Protein 7NZZ (pdb70)

Nearest PDB structures (foldseek):
  7nzz-assembly1_A  TM=1.002E+00  e=1.395E-60  Candida albicans SC5314
  7nzz-assembly2_B  TM=9.778E-01  e=9.713E-56  Candida albicans SC5314
  8t5m-assembly1_A  TM=8.097E-01  e=1.606E-18  Homo sapiens
  6axg-assembly6_K  TM=8.588E-01  e=1.349E-10  Homo sapiens
  3qxl-assembly1_A  TM=8.633E-01  e=5.439E-10  Homo sapiens

GO terms:
  GO:0005085 guanyl-nucleotide exchange factor activity (F, IDA)
  GO:0005085 guanyl-nucleotide exchange factor activity (F, IGI)
  GO:0007265 Ras protein signal transduction (P, IGI)
  GO:0036170 filamentous growth of a population of unicellular organisms in response to starvation (P, IMP)
  GO:0036180 filamentous growth of a population of unicellular organisms in response to biotic stimulus (P, IMP)
  GO:0030447 filamentous growth (P, IMP)
  GO:0071333 cellular response to glucose stimulus (P, IMP)
  GO:0007189 adenylate cyclase-activating G protein-coupled receptor signaling pathway (P, IMP)
  GO:0007265 Ras protein signal transduction (P, IMP)
  GO:0009267 cellular response to starvation (P, IMP)

Structure (mmCIF, N/CA/C/O backbone):
data_7NZZ
#
_entry.id   7NZZ
#
_cell.length_a   48.647
_cell.length_b   107.214
_cell.length_c   196.896
_cell.angle_alpha   90.000
_cell.angle_beta   90.000
_cell.angle_gamma   90.000
#
_symmetry.space_group_name_H-M   'P 21 21 21'
#
loop_
_entity.id
_entity.type
_entity.pdbx_description
1 polymer 'Cell division control protein 25'
2 water water
#
loop_
_atom_site.group_PDB
_atom_site.id
_atom_site.type_symbol
_atom_site.label_atom_id
_atom_site.label_alt_id
_atom_site.label_comp_id
_atom_site.label_asym_id
_atom_site.label_entity_id
_atom_site.label_seq_id
_atom_site.pdbx_PDB_ins_code
_atom_site.Cartn_x
_atom_site.Cartn_y
_atom_site.Cartn_z
_atom_site.occupancy
_atom_site.B_iso_or_equiv
_atom_site.auth_seq_id
_atom_site.auth_comp_id
_atom_site.auth_asym_id
_atom_site.auth_atom_id
_atom_site.pdbx_PDB_model_num
ATOM 1 N N . ASP A 1 26 ? -12.65158 46.31267 0.87185 1.000 101.08748 883 ASP A N 1
ATOM 2 C CA . ASP A 1 26 ? -13.23156 46.48562 -0.45469 1.000 98.70087 883 ASP A CA 1
ATOM 3 C C . ASP A 1 26 ? -12.16320 46.93576 -1.45160 1.000 88.54182 883 ASP A C 1
ATOM 4 O O . ASP A 1 26 ? -11.01019 47.15603 -1.08307 1.000 92.17801 883 ASP A O 1
ATOM 9 N N . VAL A 1 27 ? -12.55531 47.07579 -2.70849 1.000 74.14341 884 VAL A N 1
ATOM 10 C CA . VAL A 1 27 ? -11.63461 47.36221 -3.80588 1.000 61.62562 884 VAL A CA 1
ATOM 11 C C . VAL A 1 27 ? -11.74635 48.84018 -4.16587 1.000 64.25282 884 VAL A C 1
ATOM 12 O O . VAL A 1 27 ? -12.86948 49.34372 -4.30791 1.000 53.82254 884 VAL A O 1
ATOM 16 N N . PRO A 1 28 ? -10.63113 49.56101 -4.31302 1.000 64.92745 885 PRO A N 1
ATOM 17 C CA . PRO A 1 28 ? -10.70911 50.96080 -4.75020 1.000 58.05827 885 PRO A CA 1
ATOM 18 C C . PRO A 1 28 ? -11.34694 51.07433 -6.12740 1.000 56.32945 885 PRO A C 1
ATOM 19 O O . PRO A 1 28 ? -11.29730 50.14614 -6.93830 1.000 53.58064 885 PRO A O 1
ATOM 23 N N . TRP A 1 29 ? -11.94077 52.24319 -6.38826 1.000 47.95234 886 TRP A N 1
ATOM 24 C CA . TRP A 1 29 ? -12.81018 52.39461 -7.55288 1.000 43.50478 886 TRP A CA 1
ATOM 25 C C . TRP A 1 29 ? -12.07038 52.11419 -8.85618 1.000 47.70885 886 TRP A C 1
ATOM 26 O O . TRP A 1 29 ? -12.63462 51.51488 -9.77892 1.000 45.76496 886 TRP A O 1
ATOM 37 N N . TYR A 1 30 ? -10.80854 52.52930 -8.95287 1.000 47.21549 887 TYR A N 1
ATOM 38 C CA . TYR A 1 30 ? -10.05210 52.34642 -10.18681 1.000 45.71005 887 TYR A CA 1
ATOM 39 C C . TYR A 1 30 ? -9.51691 50.92916 -10.36312 1.000 41.56616 887 TYR A C 1
ATOM 40 O O . TYR A 1 30 ? -8.87886 50.65217 -11.38418 1.000 42.64975 887 TYR A O 1
ATOM 49 N N . LEU A 1 31 ? -9.75398 50.02890 -9.40927 1.000 49.07614 888 LEU A N 1
ATOM 50 C CA . LEU A 1 31 ? -9.34357 48.63638 -9.53933 1.000 41.15974 888 LEU A CA 1
ATOM 51 C C . LEU A 1 31 ? -10.51662 47.70703 -9.82497 1.000 39.56136 888 LEU A C 1
ATOM 52 O O . LEU A 1 31 ? -10.37711 46.48748 -9.68649 1.000 53.36393 888 LEU A O 1
ATOM 57 N N . GLU A 1 32 ? -11.66485 48.24762 -10.22293 1.000 53.60622 889 GLU A N 1
ATOM 58 C CA . GLU A 1 32 ? -12.83071 47.42606 -10.50818 1.000 49.90051 889 GLU A CA 1
ATOM 59 C C . GLU A 1 32 ? -12.77713 46.90731 -11.94490 1.000 49.57241 889 GLU A C 1
ATOM 60 O O . GLU A 1 32 ? -11.86958 47.22452 -12.71966 1.000 46.15416 889 GLU A O 1
ATOM 66 N N . GLY A 1 33 ? -13.76623 46.09529 -12.30456 1.000 51.21172 890 GLY A N 1
ATOM 67 C CA . GLY A 1 33 ? -13.84109 45.52923 -13.63388 1.000 52.24566 890 GLY A CA 1
ATOM 68 C C . GLY A 1 33 ? -14.14424 46.57481 -14.69440 1.000 45.78221 890 GLY A C 1
ATOM 69 O O . GLY A 1 33 ? -14.35544 47.75767 -14.42374 1.000 47.56424 890 GLY A O 1
ATOM 70 N N . ASP A 1 34 ? -14.17578 46.10957 -15.94049 1.000 52.11810 891 ASP A N 1
ATOM 71 C CA . ASP A 1 34 ? -14.32896 46.97536 -17.10071 1.000 44.78514 891 ASP A CA 1
ATOM 72 C C . ASP A 1 34 ? -15.51740 46.53031 -17.94081 1.000 47.10465 891 ASP A C 1
ATOM 73 O O . ASP A 1 34 ? -15.73049 45.33066 -18.14462 1.000 47.64211 891 ASP A O 1
ATOM 78 N N . ASP A 1 35 ? -16.29428 47.50702 -18.41519 1.000 50.65106 892 ASP A N 1
ATOM 79 C CA . ASP A 1 35 ? -17.42089 47.28650 -19.32247 1.000 48.54660 892 ASP A CA 1
ATOM 80 C C . ASP A 1 35 ? -18.49358 46.38131 -18.72381 1.000 53.01214 892 ASP A C 1
ATOM 81 O O . ASP A 1 35 ? -19.30092 45.80267 -19.45879 1.000 56.50717 892 ASP A O 1
ATOM 86 N N . GLU A 1 36 ? -18.52238 46.24753 -17.39647 1.000 68.71347 893 GLU A N 1
ATOM 87 C CA . GLU A 1 36 ? -19.48282 45.36058 -16.75026 1.000 60.13234 893 GLU A CA 1
ATOM 88 C C . GLU A 1 36 ? -20.91421 45.85976 -16.87755 1.000 54.10908 893 GLU A C 1
ATOM 89 O O . GLU A 1 36 ? -21.84650 45.05186 -16.82194 1.000 53.93034 893 GLU A O 1
ATOM 95 N N . TYR A 1 37 ? -21.10588 47.16464 -17.06919 1.000 48.19659 894 TYR A N 1
ATOM 96 C CA . TYR A 1 37 ? -22.43401 47.71139 -17.31294 1.000 44.81233 894 TYR A CA 1
ATOM 97 C C . TYR A 1 37 ? -23.03339 47.22735 -18.62767 1.000 56.18837 894 TYR A C 1
ATOM 98 O O . TYR A 1 37 ? -24.23949 47.39679 -18.83721 1.000 52.15930 894 TYR A O 1
ATOM 107 N N . GLU A 1 38 ? -22.23027 46.64201 -19.51580 1.000 49.22352 895 GLU A N 1
ATOM 108 C CA . GLU A 1 38 ? -22.72338 46.07802 -20.76381 1.000 45.96875 895 GLU A CA 1
ATOM 109 C C . GLU A 1 38 ? -22.88185 44.56515 -20.70058 1.000 43.18939 895 GLU A C 1
ATOM 110 O O . GLU A 1 38 ? -23.17621 43.94008 -21.72351 1.000 51.21886 895 GLU A O 1
ATOM 116 N N . LEU A 1 39 ? -22.68942 43.96510 -19.53107 1.000 53.27002 896 LEU A N 1
ATOM 117 C CA . LEU A 1 39 ? -23.00768 42.56150 -19.32330 1.000 47.03148 896 LEU A CA 1
ATOM 118 C C . LEU A 1 39 ? -24.47247 42.41151 -18.93320 1.000 56.12617 896 LEU A C 1
ATOM 119 O O . LEU A 1 39 ? -25.06204 43.29572 -18.30595 1.000 61.01029 896 LEU A O 1
ATOM 124 N N . LEU A 1 40 ? -25.05850 41.28082 -19.31951 1.000 61.16749 897 LEU A N 1
ATOM 125 C CA . LEU A 1 40 ? -26.42168 40.92494 -18.94769 1.000 56.07097 897 LEU A CA 1
ATOM 126 C C . LEU A 1 40 ? -26.39905 39.58880 -18.22115 1.000 51.20325 897 LEU A C 1
ATOM 127 O O . LEU A 1 40 ? -25.83035 38.61373 -18.72356 1.000 58.90967 897 LEU A O 1
ATOM 132 N N . LEU A 1 41 ? -27.01663 39.54627 -17.04623 1.000 67.25656 898 LEU A N 1
ATOM 133 C CA . LEU A 1 41 ? -26.97497 38.38043 -16.17966 1.000 61.36275 898 LEU A CA 1
ATOM 134 C C . LEU A 1 41 ? -28.35187 37.73716 -16.08770 1.000 60.41849 898 LEU A C 1
ATOM 135 O O . LEU A 1 41 ? -29.37606 38.36578 -16.36609 1.000 71.86334 898 LEU A O 1
ATOM 140 N N . ASP A 1 42 ? -28.36244 36.46568 -15.69559 1.000 68.93281 899 ASP A N 1
ATOM 141 C CA . ASP A 1 42 ? -29.59181 35.71916 -15.49246 1.000 65.44508 899 ASP A CA 1
ATOM 142 C C . ASP A 1 42 ? -29.92336 35.65837 -14.00155 1.000 87.07290 899 ASP A C 1
ATOM 143 O O . ASP A 1 42 ? -29.33351 36.36663 -13.17811 1.000 59.76211 899 ASP A O 1
ATOM 148 N N . VAL A 1 43 ? -30.87772 34.79342 -13.64739 1.000 93.22136 900 VAL A N 1
ATOM 149 C CA . VAL A 1 43 ? -31.32568 34.69622 -12.26042 1.000 97.49188 900 VAL A CA 1
ATOM 150 C C . VAL A 1 43 ? -30.19471 34.21071 -11.36263 1.000 96.17453 900 VAL A C 1
ATOM 151 O O . VAL A 1 43 ? -29.98365 34.73903 -10.26392 1.000 92.88536 900 VAL A O 1
ATOM 153 N N . LYS A 1 44 ? -29.44547 33.20378 -11.81506 1.000 98.81120 901 LYS A N 1
ATOM 154 C CA . LYS A 1 44 ? -28.34560 32.66914 -11.02175 1.000 97.42188 901 LYS A CA 1
ATOM 155 C C . LYS A 1 44 ? -27.14857 33.60716 -10.95875 1.000 95.72911 901 LYS A C 1
ATOM 156 O O . LYS A 1 44 ? -26.21489 33.33788 -10.19557 1.000 106.31774 901 LYS A O 1
ATOM 158 N N . GLY A 1 45 ? -27.15167 34.69299 -11.72786 1.000 81.11485 902 GLY A N 1
ATOM 159 C CA . GLY A 1 45 ? -26.01436 35.58244 -11.79613 1.000 70.63484 902 GLY A CA 1
ATOM 160 C C . GLY A 1 45 ? -25.02710 35.26581 -12.89644 1.000 67.03858 902 GLY A C 1
ATOM 161 O O . GLY A 1 45 ? -24.05849 36.01626 -13.07249 1.000 61.80430 902 GLY A O 1
ATOM 162 N N . ASN A 1 46 ? -25.23576 34.18255 -13.63863 1.000 71.08508 903 ASN A N 1
ATOM 163 C CA . ASN A 1 46 ? -24.35319 33.85074 -14.74581 1.000 71.50377 903 ASN A CA 1
ATOM 164 C C . ASN A 1 46 ? -24.58879 34.79104 -15.92332 1.000 62.65503 903 ASN A C 1
ATOM 165 O O . ASN A 1 46 ? -25.67512 35.34926 -16.09855 1.000 63.01270 903 ASN A O 1
ATOM 170 N N . ILE A 1 47 ? -23.54863 34.96358 -16.73523 1.000 50.48867 904 ILE A N 1
ATOM 171 C CA . ILE A 1 47 ? -23.62106 35.86440 -17.87994 1.000 59.04749 904 ILE A CA 1
ATOM 172 C C . ILE A 1 47 ? -24.49840 35.23962 -18.95709 1.000 53.81328 904 ILE A C 1
ATOM 173 O O . ILE A 1 47 ? -24.17717 34.17743 -19.50304 1.000 53.61647 904 ILE A O 1
ATOM 178 N N . LYS A 1 48 ? -25.61796 35.89554 -19.26591 1.000 48.04683 905 LYS A N 1
ATOM 179 C CA . LYS A 1 48 ? -26.45184 35.46970 -20.38109 1.000 54.05673 905 LYS A CA 1
ATOM 180 C C . LYS A 1 48 ? -26.18066 36.25062 -21.65778 1.000 58.45216 905 LYS A C 1
ATOM 181 O O . LYS A 1 48 ? -26.52310 35.76769 -22.74293 1.000 58.06318 905 LYS A O 1
ATOM 187 N N . GLY A 1 49 ? -25.56835 37.42598 -21.56021 1.000 51.33951 906 GLY A N 1
ATOM 188 C CA . GLY A 1 49 ? -25.27797 38.20272 -22.75099 1.000 55.02446 906 GLY A CA 1
ATOM 189 C C . GLY A 1 49 ? -24.37848 39.37802 -22.44377 1.000 60.26434 906 GLY A C 1
ATOM 190 O O . GLY A 1 49 ? -24.05681 39.66386 -21.28631 1.000 45.94662 906 GLY A O 1
ATOM 191 N N . GLY A 1 50 ? -23.97762 40.05772 -23.51112 1.000 45.04097 907 GLY A N 1
ATOM 192 C CA . GLY A 1 50 ? -23.13991 41.23246 -23.38660 1.000 39.07646 907 GLY A CA 1
ATOM 193 C C . GLY A 1 50 ? -22.65997 41.69617 -24.74429 1.000 52.05343 907 GLY A C 1
ATOM 194 O O . GLY A 1 50 ? -22.97450 41.10485 -25.78364 1.000 47.41788 907 GLY A O 1
ATOM 195 N N . SER A 1 51 ? -21.89011 42.77852 -24.71375 1.000 42.14755 908 SER A N 1
ATOM 196 C CA . SER A 1 51 ? -21.25832 43.30994 -25.91082 1.000 42.60187 908 SER A CA 1
ATOM 197 C C . SER A 1 51 ? -19.93277 42.60011 -26.17169 1.000 42.23734 908 SER A C 1
ATOM 198 O O . SER A 1 51 ? -19.40877 41.87856 -25.32189 1.000 44.62364 908 SER A O 1
ATOM 201 N N . LYS A 1 52 ? -19.38855 42.81494 -27.37297 1.000 41.28424 909 LYS A N 1
ATOM 202 C CA . LYS A 1 52 ? -18.06704 42.27985 -27.69227 1.000 41.19427 909 LYS A CA 1
ATOM 203 C C . LYS A 1 52 ? -17.02635 42.76758 -26.69244 1.000 35.24791 909 LYS A C 1
ATOM 204 O O . LYS A 1 52 ? -16.20615 41.98521 -26.19899 1.000 45.99648 909 LYS A O 1
ATOM 210 N N . GLU A 1 53 ? -17.05009 44.06543 -26.37864 1.000 37.26488 910 GLU A N 1
ATOM 211 C CA . GLU A 1 53 ? -16.08727 44.61910 -25.43137 1.000 49.03824 910 GLU A CA 1
ATOM 212 C C . GLU A 1 53 ? -16.28374 44.03895 -24.03703 1.000 42.08858 910 GLU A C 1
ATOM 213 O O . GLU A 1 53 ? -15.30928 43.70581 -23.35300 1.000 51.54383 910 GLU A O 1
ATOM 219 N N . ALA A 1 54 ? -17.53653 43.90902 -23.59837 1.000 39.98783 911 ALA A N 1
ATOM 220 C CA . ALA A 1 54 ? -17.80069 43.39601 -22.25784 1.000 39.97645 911 ALA A CA 1
ATOM 221 C C . ALA A 1 54 ? -17.37572 41.93792 -22.13146 1.000 45.12458 911 ALA A C 1
ATOM 222 O O . ALA A 1 54 ? -16.72731 41.55307 -21.15095 1.000 42.94935 911 ALA A O 1
ATOM 224 N N . LEU A 1 55 ? -17.72999 41.11166 -23.11904 1.000 36.95525 912 LEU A N 1
ATOM 225 C CA . LEU A 1 55 ? -17.39614 39.69267 -23.05148 1.000 45.81451 912 LEU A CA 1
ATOM 226 C C . LEU A 1 55 ? -15.88770 39.48000 -23.00442 1.000 45.71275 912 LEU A C 1
ATOM 227 O O . LEU A 1 55 ? -15.39692 38.63276 -22.24838 1.000 40.72244 912 LEU A O 1
ATOM 232 N N . VAL A 1 56 ? -15.13466 40.24604 -23.79791 1.000 39.98738 913 VAL A N 1
ATOM 233 C CA . VAL A 1 56 ? -13.68115 40.10899 -23.79628 1.000 34.82620 913 VAL A CA 1
ATOM 234 C C . VAL A 1 56 ? -13.09718 40.62777 -22.48877 1.000 35.65402 913 VAL A C 1
ATOM 235 O O . VAL A 1 56 ? -12.17035 40.03027 -21.92936 1.000 41.80882 913 VAL A O 1
ATOM 239 N N . SER A 1 57 ? -13.62919 41.74203 -21.97784 1.000 40.67308 914 SER A N 1
ATOM 240 C CA . SER A 1 57 ? -13.20077 42.23076 -20.67042 1.000 35.89914 914 SER A CA 1
ATOM 241 C C . SER A 1 57 ? -13.39898 41.16958 -19.59767 1.000 41.46290 914 SER A C 1
ATOM 242 O O . SER A 1 57 ? -12.53019 40.97241 -18.73998 1.000 47.35308 914 SER A O 1
ATOM 245 N N . HIS A 1 58 ? -14.53260 40.46633 -19.63625 1.000 38.10425 915 HIS A N 1
ATOM 246 C CA . HIS A 1 58 ? -14.75886 39.38757 -18.68198 1.000 40.66549 915 HIS A CA 1
ATOM 247 C C . HIS A 1 58 ? -13.85403 38.19398 -18.96172 1.000 43.60043 915 HIS A C 1
ATOM 248 O O . HIS A 1 58 ? -13.45460 37.48885 -18.02843 1.000 44.55235 915 HIS A O 1
ATOM 255 N N . LEU A 1 59 ? -13.52271 37.95451 -20.23401 1.000 43.20579 916 LEU A N 1
ATOM 256 C CA . LEU A 1 59 ? -12.61777 36.86335 -20.58377 1.000 34.87414 916 LEU A CA 1
ATOM 257 C C . LEU A 1 59 ? -11.21779 37.09438 -20.02673 1.000 42.76535 916 LEU A C 1
ATOM 258 O O . LEU A 1 59 ? -10.47710 36.13454 -19.78188 1.000 37.54883 916 LEU A O 1
ATOM 263 N N . THR A 1 60 ? -10.83753 38.35130 -19.82454 1.000 34.97526 917 THR A N 1
ATOM 264 C CA . THR A 1 60 ? -9.53313 38.71785 -19.29141 1.000 42.45467 917 THR A CA 1
ATOM 265 C C . THR A 1 60 ? -9.68476 39.53448 -18.01397 1.000 49.03943 917 THR A C 1
ATOM 266 O O . THR A 1 60 ? -8.95696 40.50220 -17.77964 1.000 49.48855 917 THR A O 1
ATOM 270 N N . HIS A 1 61 ? -10.64388 39.15119 -17.17493 1.000 36.91084 918 HIS A N 1
ATOM 271 C CA . HIS A 1 61 ? -10.87297 39.85890 -15.92377 1.000 49.25653 918 HIS A CA 1
ATOM 272 C C . HIS A 1 61 ? -9.71069 39.61729 -14.96732 1.000 52.03376 918 HIS A C 1
ATOM 273 O O . HIS A 1 61 ? -9.24881 38.48369 -14.80790 1.000 46.55129 918 HIS A O 1
ATOM 280 N N . HIS A 1 62 ? -9.23339 40.68918 -14.33310 1.000 39.18593 919 HIS A N 1
ATOM 281 C CA . HIS A 1 62 ? -8.07671 40.58495 -13.45420 1.000 44.41415 919 HIS A CA 1
ATOM 282 C C . HIS A 1 62 ? -8.43423 40.09173 -12.05883 1.000 54.13848 919 HIS A C 1
ATOM 283 O O . HIS A 1 62 ? -7.56160 39.55793 -11.36759 1.000 51.86912 919 HIS A O 1
ATOM 290 N N . LEU A 1 63 ? -9.68845 40.24767 -11.63314 1.000 57.60838 920 LEU A N 1
ATOM 291 C CA . LEU A 1 63 ? -10.09567 39.86104 -10.28622 1.000 62.11918 920 LEU A CA 1
ATOM 292 C C . LEU A 1 63 ? -10.53917 38.40310 -10.20793 1.000 57.63816 920 LEU A C 1
ATOM 293 O O . LEU A 1 63 ? -10.13096 37.67817 -9.29558 1.000 71.61931 920 LEU A O 1
ATOM 298 N N . SER A 1 64 ? -11.37187 37.95980 -11.14521 1.000 56.60584 921 SER A N 1
ATOM 299 C CA . SER A 1 64 ? -11.90429 36.60682 -11.13516 1.000 55.79319 921 SER A CA 1
ATOM 300 C C . SER A 1 64 ? -11.58793 35.90698 -12.44956 1.000 45.05220 921 SER A C 1
ATOM 301 O O . SER A 1 64 ? -11.31190 36.54543 -13.46825 1.000 52.55402 921 SER A O 1
ATOM 304 N N . LEU A 1 65 ? -11.62983 34.57619 -12.41142 1.000 49.34784 922 LEU A N 1
ATOM 305 C CA . LEU A 1 65 ? -11.39803 33.74384 -13.58568 1.000 51.86073 922 LEU A CA 1
ATOM 306 C C . LEU A 1 65 ? -12.51781 32.72065 -13.67979 1.000 62.70039 922 LEU A C 1
ATOM 307 O O . LEU A 1 65 ? -12.70221 31.91332 -12.76275 1.000 52.85820 922 LEU A O 1
ATOM 312 N N . ASP A 1 66 ? -13.25301 32.74903 -14.78737 1.000 52.51475 923 ASP A N 1
ATOM 313 C CA . ASP A 1 66 ? -14.34881 31.81857 -15.04226 1.000 41.92338 923 ASP A CA 1
ATOM 314 C C . ASP A 1 66 ? -13.89529 30.86425 -16.14285 1.000 48.36394 923 ASP A C 1
ATOM 315 O O . ASP A 1 66 ? -13.97468 31.19051 -17.33085 1.000 44.80751 923 ASP A O 1
ATOM 320 N N . SER A 1 67 ? -13.41899 29.68353 -15.73996 1.000 46.33060 924 SER A N 1
ATOM 321 C CA . SER A 1 67 ? -12.95135 28.70209 -16.71355 1.000 51.51443 924 SER A CA 1
ATOM 322 C C . SER A 1 67 ? -14.07544 28.26651 -17.64408 1.000 48.22412 924 SER A C 1
ATOM 323 O O . SER A 1 67 ? -13.85557 28.07088 -18.84501 1.000 48.57904 924 SER A O 1
ATOM 326 N N . ASN A 1 68 ? -15.28828 28.11120 -17.10935 1.000 54.30507 925 ASN A N 1
ATOM 327 C CA . ASN A 1 68 ? -16.41510 27.70556 -17.94304 1.000 46.86239 925 ASN A CA 1
ATOM 328 C C . ASN A 1 68 ? -16.72773 28.76910 -18.98859 1.000 51.21988 925 ASN A C 1
ATOM 329 O O . ASN A 1 68 ? -16.92598 28.45693 -20.16855 1.000 53.29194 925 ASN A O 1
ATOM 334 N N . PHE A 1 69 ? -16.76778 30.03797 -18.57396 1.000 50.43011 926 PHE A N 1
ATOM 335 C CA . PHE A 1 69 ? -16.97074 31.11911 -19.53293 1.000 38.18875 926 PHE A CA 1
ATOM 336 C C . PHE A 1 69 ? -15.85468 31.14202 -20.56926 1.000 46.21540 926 PHE A C 1
ATOM 337 O O . PHE A 1 69 ? -16.11250 31.26148 -21.77275 1.000 48.23757 926 PHE A O 1
ATOM 345 N N . ASN A 1 70 ? -14.60154 31.03707 -20.11365 1.000 39.04097 927 ASN A N 1
ATOM 346 C CA . ASN A 1 70 ? -13.46569 31.11208 -21.02729 1.000 34.63430 927 ASN A CA 1
ATOM 347 C C . ASN A 1 70 ? -13.50990 29.99295 -22.05767 1.000 42.08057 927 ASN A C 1
ATOM 348 O O . ASN A 1 70 ? -13.22193 30.21397 -23.23973 1.000 35.22348 927 ASN A O 1
ATOM 353 N N . ALA A 1 71 ? -13.87386 28.78414 -21.62946 1.000 44.34095 928 ALA A N 1
ATOM 354 C CA . ALA A 1 71 ? -13.94050 27.66306 -22.55840 1.000 37.01822 928 ALA A CA 1
ATOM 355 C C . ALA A 1 71 ? -15.03699 27.87608 -23.59536 1.000 49.71650 928 ALA A C 1
ATOM 356 O O . ALA A 1 71 ? -14.82051 27.66617 -24.79423 1.000 46.38783 928 ALA A O 1
ATOM 358 N N . VAL A 1 72 ? -16.22128 28.30374 -23.15142 1.000 40.65850 929 VAL A N 1
ATOM 359 C CA . VAL A 1 72 ? -17.33121 28.51393 -24.07675 1.000 38.90470 929 VAL A CA 1
ATOM 360 C C . VAL A 1 72 ? -17.01004 29.63954 -25.05195 1.000 39.17620 929 VAL A C 1
ATOM 361 O O . VAL A 1 72 ? -17.29420 29.53951 -26.25212 1.000 48.19316 929 VAL A O 1
ATOM 365 N N . PHE A 1 73 ? -16.40291 30.72232 -24.56017 1.000 35.41820 930 PHE A N 1
ATOM 366 C CA . PHE A 1 73 ? -16.09467 31.85060 -25.43409 1.000 39.91387 930 PHE A CA 1
ATOM 367 C C . PHE A 1 73 ? -15.07542 31.46005 -26.49727 1.000 45.21491 930 PHE A C 1
ATOM 368 O O . PHE A 1 73 ? -15.25624 31.75447 -27.68403 1.000 43.65940 930 PHE A O 1
ATOM 376 N N . LEU A 1 74 ? -13.98696 30.80500 -26.08639 1.000 35.41334 931 LEU A N 1
ATOM 377 C CA . LEU A 1 74 ? -12.93592 30.45551 -27.03585 1.000 41.44363 931 LEU A CA 1
ATOM 378 C C . LEU A 1 74 ? -13.43609 29.50028 -28.11093 1.000 40.11068 931 LEU A C 1
ATOM 379 O O . LEU A 1 74 ? -12.96798 29.55361 -29.25372 1.000 42.73487 931 LEU A O 1
ATOM 384 N N . LEU A 1 75 ? -14.38830 28.63029 -27.77320 1.000 36.93494 932 LEU A N 1
ATOM 385 C CA . LEU A 1 75 ? -14.91931 27.70226 -28.76520 1.000 41.02361 932 LEU A CA 1
ATOM 386 C C . LEU A 1 75 ? -15.85686 28.40498 -29.74085 1.000 38.97651 932 LEU A C 1
ATOM 387 O O . LEU A 1 75 ? -15.83347 28.12165 -30.94463 1.000 47.59290 932 LEU A O 1
ATOM 392 N N . MET A 1 76 ? -16.67412 29.33469 -29.24598 1.000 38.44199 933 MET A N 1
ATOM 393 C CA . MET A 1 76 ? -17.78549 29.89609 -30.00492 1.000 35.16898 933 MET A CA 1
ATOM 394 C C . MET A 1 76 ? -17.56609 31.34429 -30.42562 1.000 38.61839 933 MET A C 1
ATOM 395 O O . MET A 1 76 ? -18.51659 31.98902 -30.88236 1.000 43.18897 933 MET A O 1
ATOM 400 N N . PHE A 1 77 ? -16.34764 31.87634 -30.28662 1.000 40.51938 934 PHE A N 1
ATOM 401 C CA . PHE A 1 77 ? -16.15561 33.31301 -30.47757 1.000 39.85369 934 PHE A CA 1
ATOM 402 C C . PHE A 1 77 ? -16.43605 33.74593 -31.91210 1.000 37.60455 934 PHE A C 1
ATOM 403 O O . PHE A 1 77 ? -16.92086 34.86066 -32.13514 1.000 47.08943 934 PHE A O 1
ATOM 411 N N . SER A 1 78 ? -16.14224 32.89097 -32.89557 1.000 37.27776 935 SER A N 1
ATOM 412 C CA . SER A 1 78 ? -16.33221 33.28486 -34.28736 1.000 44.40513 935 SER A CA 1
ATOM 413 C C . SER A 1 78 ? -17.80179 33.48187 -34.64232 1.000 47.44671 935 SER A C 1
ATOM 414 O O . SER A 1 78 ? -18.09979 34.16958 -35.62471 1.000 45.93733 935 SER A O 1
ATOM 417 N N . SER A 1 79 ? -18.72408 32.90752 -33.86983 1.000 40.23492 936 SER A N 1
ATOM 418 C CA . SER A 1 79 ? -20.14217 33.18799 -34.05787 1.000 40.26326 936 SER A CA 1
ATOM 419 C C . SER A 1 79 ? -20.55863 34.52158 -33.45458 1.000 39.75156 936 SER A C 1
ATOM 420 O O . SER A 1 79 ? -21.71231 34.92905 -33.62626 1.000 40.19513 936 SER A O 1
ATOM 423 N N . MET A 1 80 ? -19.65220 35.20300 -32.75997 1.000 40.04447 937 MET A N 1
ATOM 424 C CA . MET A 1 80 ? -19.93310 36.47424 -32.11093 1.000 42.41859 937 MET A CA 1
ATOM 425 C C . MET A 1 80 ? -19.06246 37.61568 -32.60835 1.000 34.33128 937 MET A C 1
ATOM 426 O O . MET A 1 80 ? -19.48709 38.77134 -32.54042 1.000 41.28345 937 MET A O 1
ATOM 431 N N . MET A 1 81 ? -17.86259 37.32415 -33.10299 1.000 42.86140 938 MET A N 1
ATOM 432 C CA . MET A 1 81 ? -16.94881 38.34381 -33.59467 1.000 32.12268 938 MET A CA 1
ATOM 433 C C . MET A 1 81 ? -15.88544 37.65749 -34.43444 1.000 33.09465 938 MET A C 1
ATOM 434 O O . MET A 1 81 ? -15.64498 36.45511 -34.29957 1.000 38.99247 938 MET A O 1
ATOM 439 N N . SER A 1 82 ? -15.24982 38.43753 -35.30374 1.000 32.34108 939 SER A N 1
ATOM 440 C CA . SER A 1 82 ? -14.18294 37.90166 -36.13146 1.000 36.56298 939 SER A CA 1
ATOM 441 C C . SER A 1 82 ? -12.92996 37.66008 -35.29270 1.000 42.72767 939 SER A C 1
ATOM 442 O O . SER A 1 82 ? -12.81287 38.10829 -34.14768 1.000 41.30357 939 SER A O 1
ATOM 445 N N . LEU A 1 83 ? -11.98080 36.93011 -35.88210 1.000 42.07844 940 LEU A N 1
ATOM 446 C CA . LEU A 1 83 ? -10.67625 36.77950 -35.24802 1.000 33.13206 940 LEU A CA 1
ATOM 447 C C . LEU A 1 83 ? -9.99398 38.13072 -35.08611 1.000 42.71043 940 LEU A C 1
ATOM 448 O O . LEU A 1 83 ? -9.39103 38.41054 -34.04390 1.000 46.20735 940 LEU A O 1
ATOM 453 N N . GLY A 1 84 ? -10.09423 38.98892 -36.10233 1.000 36.59875 941 GLY A N 1
ATOM 454 C CA . GLY A 1 84 ? -9.45808 40.29268 -36.02149 1.000 34.20401 941 GLY A CA 1
ATOM 455 C C . GLY A 1 84 ? -10.04594 41.16346 -34.92897 1.000 38.13859 941 GLY A C 1
ATOM 456 O O . GLY A 1 84 ? -9.33014 41.92775 -34.27820 1.000 37.70591 941 GLY A O 1
ATOM 457 N N . GLU A 1 85 ? -11.35868 41.06757 -34.71715 1.000 38.71068 942 GLU A N 1
ATOM 458 C CA . GLU A 1 85 ? -11.97475 41.81093 -33.62459 1.000 37.94929 942 GLU A CA 1
ATOM 459 C C . GLU A 1 85 ? -11.50763 41.28371 -32.27569 1.000 39.29996 942 GLU A C 1
ATOM 460 O O . GLU A 1 85 ? -11.19673 42.06690 -31.37064 1.000 41.39912 942 GLU A O 1
ATOM 466 N N . LEU A 1 86 ? -11.44366 39.95864 -32.12707 1.000 29.00963 943 LEU A N 1
ATOM 467 C CA . LEU A 1 86 ? -10.96619 39.37456 -30.87894 1.000 33.30994 943 LEU A CA 1
ATOM 468 C C . LEU A 1 86 ? -9.53683 39.81147 -30.58103 1.000 33.78443 943 LEU A C 1
ATOM 469 O O . LEU A 1 86 ? -9.22503 40.22645 -29.45904 1.000 43.49670 943 LEU A O 1
ATOM 474 N N . ILE A 1 87 ? -8.65482 39.73861 -31.58207 1.000 34.54898 944 ILE A N 1
ATOM 475 C CA . ILE A 1 87 ? -7.26264 40.11870 -31.36574 1.000 36.46406 944 ILE A CA 1
ATOM 476 C C . ILE A 1 87 ? -7.15770 41.60480 -31.04509 1.000 42.41647 944 ILE A C 1
ATOM 477 O O . ILE A 1 87 ? -6.42939 42.00320 -30.12820 1.000 39.01602 944 ILE A O 1
ATOM 482 N N . SER A 1 88 ? -7.88872 42.44669 -31.78008 1.000 37.75232 945 SER A N 1
ATOM 483 C CA A SER A 1 88 ? -7.88036 43.87780 -31.49058 0.630 40.77615 945 SER A CA 1
ATOM 484 C CA B SER A 1 88 ? -7.87849 43.87732 -31.48968 0.370 40.64728 945 SER A CA 1
ATOM 485 C C . SER A 1 88 ? -8.36033 44.14845 -30.07011 1.000 40.81940 945 SER A C 1
ATOM 486 O O . SER A 1 88 ? -7.74429 44.92513 -29.33021 1.000 41.35170 945 SER A O 1
ATOM 491 N N . LEU A 1 89 ? -9.46370 43.50858 -29.67064 1.000 31.27105 946 LEU A N 1
ATOM 492 C CA . LEU A 1 89 ? -9.98345 43.70123 -28.31930 1.000 41.57758 946 LEU A CA 1
ATOM 493 C C . LEU A 1 89 ? -9.01199 43.17180 -27.26992 1.000 34.38824 946 LEU A C 1
ATOM 494 O O . LEU A 1 89 ? -8.84957 43.77831 -26.20496 1.000 43.16641 946 LEU A O 1
ATOM 499 N N . LEU A 1 90 ? -8.35191 42.04455 -27.55063 1.000 36.72412 947 LEU A N 1
ATOM 500 C CA . LEU A 1 90 ? -7.39055 41.50468 -26.59252 1.000 39.63322 947 LEU A CA 1
ATOM 501 C C . LEU A 1 90 ? -6.15082 42.38573 -26.49716 1.000 37.91208 947 LEU A C 1
ATOM 502 O O . LEU A 1 90 ? -5.60414 42.57981 -25.40573 1.000 40.24309 947 LEU A O 1
ATOM 507 N N . ILE A 1 91 ? -5.69092 42.92609 -27.62726 1.000 43.26550 948 ILE A N 1
ATOM 508 C CA . ILE A 1 91 ? -4.53094 43.81139 -27.60302 1.000 41.25782 948 ILE A CA 1
ATOM 509 C C . ILE A 1 91 ? -4.86865 45.11062 -26.88111 1.000 42.42406 948 ILE A C 1
ATOM 510 O O . ILE A 1 91 ? -4.04208 45.66077 -26.14232 1.000 36.52109 948 ILE A O 1
ATOM 515 N N . ALA A 1 92 ? -6.09190 45.61354 -27.06579 1.000 40.02864 949 ALA A N 1
ATOM 516 C CA . ALA A 1 92 ? -6.50429 46.81653 -26.35072 1.000 36.92640 949 ALA A CA 1
ATOM 517 C C . ALA A 1 92 ? -6.58595 46.57593 -24.84955 1.000 37.55842 949 ALA A C 1
ATOM 518 O O . ALA A 1 92 ? -6.42284 47.51603 -24.06394 1.000 44.08899 949 ALA A O 1
ATOM 520 N N . ARG A 1 93 ? -6.83920 45.33211 -24.43419 1.000 34.81217 950 ARG A N 1
ATOM 521 C CA . ARG A 1 93 ? -6.81554 45.00769 -23.01204 1.000 33.38105 950 ARG A CA 1
ATOM 522 C C . ARG A 1 93 ? -5.38810 44.96325 -22.48731 1.000 40.44055 950 ARG A C 1
ATOM 523 O O . ARG A 1 93 ? -5.10912 45.45687 -21.38851 1.000 35.80810 950 ARG A O 1
ATOM 531 N N . PHE A 1 94 ? -4.47485 44.36799 -23.25918 1.000 38.00743 951 PHE A N 1
ATOM 532 C CA . PHE A 1 94 ? -3.06134 44.37862 -22.89658 1.000 36.26431 951 PHE A CA 1
ATOM 533 C C . PHE A 1 94 ? -2.54315 45.80478 -22.75265 1.000 43.31702 951 PHE A C 1
ATOM 534 O O . PHE A 1 94 ? -1.74512 46.09825 -21.85366 1.000 45.46778 951 PHE A O 1
ATOM 542 N N . ASN A 1 95 ? -2.99284 46.70616 -23.62647 1.000 28.77916 952 ASN A N 1
ATOM 543 C CA . ASN A 1 95 ? -2.57016 48.10084 -23.62447 1.000 35.35990 952 ASN A CA 1
ATOM 544 C C . ASN A 1 95 ? -3.56324 49.00656 -22.90530 1.000 43.37565 952 ASN A C 1
ATOM 545 O O . ASN A 1 95 ? -3.68551 50.18773 -23.24910 1.000 35.57302 952 ASN A O 1
ATOM 550 N N . ILE A 1 96 ? -4.27891 48.47142 -21.91282 1.000 35.11781 953 ILE A N 1
ATOM 551 C CA . ILE A 1 96 ? -5.27584 49.26155 -21.20387 1.000 33.96473 953 ILE A CA 1
ATOM 552 C C . ILE A 1 96 ? -4.61128 50.46157 -20.54014 1.000 35.13010 953 ILE A C 1
ATOM 553 O O . ILE A 1 96 ? -3.51816 50.36248 -19.96632 1.000 48.39920 953 ILE A O 1
ATOM 558 N N . GLU A 1 97 ? -5.25102 51.60325 -20.65043 1.000 36.32350 954 GLU A N 1
ATOM 559 C CA . GLU A 1 97 ? -4.78192 52.83351 -20.03943 1.000 35.96968 954 GLU A CA 1
ATOM 560 C C . GLU A 1 97 ? -5.44975 53.04011 -18.68423 1.000 44.67521 954 GLU A C 1
ATOM 561 O O . GLU A 1 97 ? -6.56850 52.57168 -18.45676 1.000 45.98262 954 GLU A O 1
ATOM 567 N N . PRO A 1 98 ? -4.79561 53.72453 -17.75420 1.000 45.98189 955 PRO A N 1
ATOM 568 C CA . PRO A 1 98 ? -5.44058 54.04266 -16.48617 1.000 45.11703 955 PRO A CA 1
ATOM 569 C C . PRO A 1 98 ? -6.48686 55.12134 -16.68753 1.000 44.57079 955 PRO A C 1
ATOM 570 O O . PRO A 1 98 ? -6.39703 55.90755 -17.64247 1.000 39.58461 955 PRO A O 1
ATOM 574 N N . PRO A 1 99 ? -7.50059 55.18679 -15.82668 1.000 36.70897 956 PRO A N 1
ATOM 575 C CA . PRO A 1 99 ? -8.43502 56.31336 -15.89307 1.000 38.83378 956 PRO A CA 1
ATOM 576 C C . PRO A 1 99 ? -7.70798 57.61616 -15.60698 1.000 38.15830 956 PRO A C 1
ATOM 577 O O . PRO A 1 99 ? -6.69591 57.64476 -14.90367 1.000 40.09159 956 PRO A O 1
ATOM 581 N N . GLU A 1 100 ? -8.22710 58.70195 -16.17174 1.000 39.22192 957 GLU A N 1
ATOM 582 C CA . GLU A 1 100 ? -7.63296 60.00692 -15.92355 1.000 41.62053 957 GLU A CA 1
ATOM 583 C C . GLU A 1 100 ? -7.76204 60.38251 -14.45141 1.000 48.21134 957 GLU A C 1
ATOM 584 O O . GLU A 1 100 ? -8.69950 59.97492 -13.76142 1.000 51.99840 957 GLU A O 1
ATOM 590 N N . GLY A 1 101 ? -6.78983 61.15085 -13.96535 1.000 51.08989 958 GLY A N 1
ATOM 591 C CA . GLY A 1 101 ? -6.86334 61.73544 -12.64457 1.000 44.04533 958 GLY A CA 1
ATOM 592 C C . GLY A 1 101 ? -6.24313 60.93534 -11.51973 1.000 51.60089 958 GLY A C 1
ATOM 593 O O . GLY A 1 101 ? -6.23304 61.41714 -10.37840 1.000 47.71062 958 GLY A O 1
ATOM 594 N N . LEU A 1 102 ? -5.73385 59.73588 -11.78711 1.000 41.94071 959 LEU A N 1
ATOM 595 C CA . LEU A 1 102 ? -5.11869 58.95352 -10.72402 1.000 45.98710 959 LEU A CA 1
ATOM 596 C C . LEU A 1 102 ? -3.84759 59.63333 -10.23350 1.000 50.79628 959 LEU A C 1
ATOM 597 O O . LEU A 1 102 ? -3.08948 60.21419 -11.01514 1.000 56.76411 959 LEU A O 1
ATOM 602 N N . SER A 1 103 ? -3.61997 59.56388 -8.92727 1.000 56.95414 960 SER A N 1
ATOM 603 C CA . SER A 1 103 ? -2.36517 60.03953 -8.37637 1.000 60.59645 960 SER A CA 1
ATOM 604 C C . SER A 1 103 ? -1.24212 59.06361 -8.72322 1.000 52.53335 960 SER A C 1
ATOM 605 O O . SER A 1 103 ? -1.47199 57.95299 -9.20975 1.000 49.89102 960 SER A O 1
ATOM 608 N N . TYR A 1 104 ? -0.00645 59.49312 -8.46419 1.000 54.70464 961 TYR A N 1
ATOM 609 C CA . TYR A 1 104 ? 1.14469 58.64530 -8.75643 1.000 43.29259 961 TYR A CA 1
ATOM 610 C C . TYR A 1 104 ? 1.07572 57.33762 -7.97459 1.000 48.75633 961 TYR A C 1
ATOM 611 O O . TYR A 1 104 ? 1.24712 56.25167 -8.54057 1.000 45.19319 961 TYR A O 1
ATOM 620 N N . GLU A 1 105 ? 0.81336 57.42226 -6.66798 1.000 44.78658 962 GLU A N 1
ATOM 621 C CA . GLU A 1 105 ? 0.67743 56.21127 -5.86484 1.000 51.49986 962 GLU A CA 1
ATOM 622 C C . GLU A 1 105 ? -0.51403 55.37739 -6.32270 1.000 53.11578 962 GLU A C 1
ATOM 623 O O . GLU A 1 105 ? -0.41070 54.15118 -6.44614 1.000 54.94813 962 GLU A O 1
ATOM 625 N N . GLU A 1 106 ? -1.65373 56.02432 -6.58655 1.000 47.75103 963 GLU A N 1
ATOM 626 C CA . GLU A 1 106 ? -2.81439 55.29353 -7.08994 1.000 50.20841 963 GLU A CA 1
ATOM 627 C C . GLU A 1 106 ? -2.50185 54.60394 -8.41296 1.000 50.64638 963 GLU A C 1
ATOM 628 O O . GLU A 1 106 ? -2.95950 53.48145 -8.66326 1.000 40.23553 963 GLU A O 1
ATOM 634 N N . TYR A 1 107 ? -1.71246 55.25709 -9.26785 1.000 48.71243 964 TYR A N 1
ATOM 635 C CA . TYR A 1 107 ? -1.36470 54.66773 -10.55622 1.000 42.70209 964 TYR A CA 1
ATOM 636 C C . TYR A 1 107 ? -0.47435 53.44296 -10.38705 1.000 46.30332 964 TYR A C 1
ATOM 637 O O . TYR A 1 107 ? -0.65696 52.43863 -11.08445 1.000 40.63266 964 TYR A O 1
ATOM 646 N N . ASN A 1 108 ? 0.50090 53.50865 -9.47511 1.000 40.89868 965 ASN A N 1
ATOM 647 C CA . ASN A 1 108 ? 1.37799 52.36225 -9.25536 1.000 49.82015 965 ASN A CA 1
ATOM 648 C C . ASN A 1 108 ? 0.59209 51.16016 -8.75197 1.000 53.08843 965 ASN A C 1
ATOM 649 O O . ASN A 1 108 ? 0.88457 50.01746 -9.12453 1.000 45.73912 965 ASN A O 1
ATOM 654 N N . LEU A 1 109 ? -0.41019 51.39824 -7.90191 1.000 43.13739 966 LEU A N 1
ATOM 655 C CA . LEU A 1 109 ? -1.27742 50.31012 -7.46400 1.000 39.43333 966 LEU A CA 1
ATOM 656 C C . LEU A 1 109 ? -2.10315 49.77376 -8.62537 1.000 48.00682 966 LEU A C 1
ATOM 657 O O . LEU A 1 109 ? -2.30952 48.55986 -8.74222 1.000 42.97108 966 LEU A O 1
ATOM 662 N N . TRP A 1 110 ? -2.57784 50.66759 -9.49582 1.000 37.30840 967 TRP A N 1
ATOM 663 C CA . TRP A 1 110 ? -3.31648 50.24023 -10.67813 1.000 37.79778 967 TRP A CA 1
ATOM 664 C C . TRP A 1 110 ? -2.45759 49.35128 -11.57014 1.000 40.89970 967 TRP A C 1
ATOM 665 O O . TRP A 1 110 ? -2.95125 48.37812 -12.15321 1.000 42.09357 967 TRP A O 1
ATOM 676 N N . VAL A 1 111 ? -1.16449 49.66061 -11.67323 1.000 40.57126 968 VAL A N 1
ATOM 677 C CA . VAL A 1 111 ? -0.26642 48.86151 -12.50070 1.000 37.91598 968 VAL A CA 1
ATOM 678 C C . VAL A 1 111 ? -0.08645 47.46988 -11.90653 1.000 40.68204 968 VAL A C 1
ATOM 679 O O . VAL A 1 111 ? -0.16940 46.45818 -12.61338 1.000 43.46214 968 VAL A O 1
ATOM 683 N N . SER A 1 112 ? 0.14738 47.39790 -10.59454 1.000 40.97753 969 SER A N 1
ATOM 684 C CA A SER A 1 112 ? 0.45670 46.12234 -9.95845 0.490 45.07985 969 SER A CA 1
ATOM 685 C CA B SER A 1 112 ? 0.45574 46.12271 -9.95786 0.510 43.06391 969 SER A CA 1
ATOM 686 C C . SER A 1 112 ? -0.77279 45.24200 -9.77865 1.000 36.86859 969 SER A C 1
ATOM 687 O O . SER A 1 112 ? -0.66571 44.01520 -9.87658 1.000 50.37308 969 SER A O 1
ATOM 692 N N . LYS A 1 113 ? -1.93806 45.83277 -9.51672 1.000 48.45418 970 LYS A N 1
ATOM 693 C CA . LYS A 1 113 ? -3.11358 45.03692 -9.18665 1.000 47.29942 970 LYS A CA 1
ATOM 694 C C . LYS A 1 113 ? -4.09591 44.85758 -10.33499 1.000 45.95426 970 LYS A C 1
ATOM 695 O O . LYS A 1 113 ? -4.92766 43.94651 -10.26740 1.000 50.43971 970 LYS A O 1
ATOM 698 N N . LYS A 1 114 ? -4.03346 45.68173 -11.38193 1.000 44.01576 971 LYS A N 1
ATOM 699 C CA . LYS A 1 114 ? -4.98919 45.56046 -12.47883 1.000 36.33625 971 LYS A CA 1
ATOM 700 C C . LYS A 1 114 ? -4.31875 45.34398 -13.83052 1.000 42.94257 971 LYS A C 1
ATOM 701 O O . LYS A 1 114 ? -4.58027 44.32263 -14.47394 1.000 46.39131 971 LYS A O 1
ATOM 707 N N . ARG A 1 115 ? -3.46389 46.26595 -14.28764 1.000 38.37545 972 ARG A N 1
ATOM 708 C CA . ARG A 1 115 ? -2.93931 46.18036 -15.65162 1.000 42.58345 972 ARG A CA 1
ATOM 709 C C . ARG A 1 115 ? -2.10391 44.92227 -15.85765 1.000 40.81383 972 ARG A C 1
ATOM 710 O O . ARG A 1 115 ? -2.34422 44.15135 -16.79414 1.000 46.90509 972 ARG A O 1
ATOM 718 N N . ASN A 1 116 ? -1.10067 44.71091 -15.00785 1.000 36.71940 973 ASN A N 1
ATOM 719 C CA . ASN A 1 116 ? -0.24781 43.53629 -15.16436 1.000 41.35734 973 ASN A CA 1
ATOM 720 C C . ASN A 1 116 ? -1.00412 42.22022 -15.00997 1.000 47.51399 973 ASN A C 1
ATOM 721 O O . ASN A 1 116 ? -0.71985 41.28973 -15.78469 1.000 44.11959 973 ASN A O 1
ATOM 726 N N . PRO A 1 117 ? -1.93708 42.05490 -14.06049 1.000 42.97584 974 PRO A N 1
ATOM 727 C CA . PRO A 1 117 ? -2.77021 40.83843 -14.08779 1.000 34.81379 974 PRO A CA 1
ATOM 728 C C . PRO A 1 117 ? -3.58155 40.69410 -15.36538 1.000 42.23900 974 PRO A C 1
ATOM 729 O O . PRO A 1 117 ? -3.73181 39.57548 -15.87272 1.000 50.05124 974 PRO A O 1
ATOM 733 N N . ILE A 1 118 ? -4.10822 41.79737 -15.90416 1.000 37.89158 975 ILE A N 1
ATOM 734 C CA . ILE A 1 118 ? -4.84389 41.73119 -17.16534 1.000 37.31239 975 ILE A CA 1
ATOM 735 C C . ILE A 1 118 ? -3.93374 41.25368 -18.29132 1.000 46.44662 975 ILE A C 1
ATOM 736 O O . ILE A 1 118 ? -4.34629 40.46286 -19.14884 1.000 40.24053 975 ILE A O 1
ATOM 741 N N . ARG A 1 119 ? -2.67862 41.71375 -18.30143 1.000 45.26006 976 ARG A N 1
ATOM 742 C CA . ARG A 1 119 ? -1.74301 41.28241 -19.33684 1.000 38.94766 976 ARG A CA 1
ATOM 743 C C . ARG A 1 119 ? -1.46517 39.78689 -19.24591 1.000 39.53223 976 ARG A C 1
ATOM 744 O O . ARG A 1 119 ? -1.34122 39.10842 -20.27154 1.000 39.09434 976 ARG A O 1
ATOM 752 N N . LEU A 1 120 ? -1.36597 39.25354 -18.02695 1.000 37.89601 977 LEU A N 1
ATOM 753 C CA . LEU A 1 120 ? -1.20340 37.81282 -17.86898 1.000 41.72159 977 LEU A CA 1
ATOM 754 C C . LEU A 1 120 ? -2.41119 37.06281 -18.41155 1.000 45.91266 977 LEU A C 1
ATOM 755 O O . LEU A 1 120 ? -2.26131 36.04827 -19.10313 1.000 47.95241 977 LEU A O 1
ATOM 760 N N . ARG A 1 121 ? -3.61854 37.55114 -18.11484 1.000 31.98082 978 ARG A N 1
ATOM 761 C CA . ARG A 1 121 ? -4.81948 36.89676 -18.62299 1.000 43.84159 978 ARG A CA 1
ATOM 762 C C . ARG A 1 121 ? -4.87133 36.95211 -20.14459 1.000 37.80945 978 ARG A C 1
ATOM 763 O O . ARG A 1 121 ? -5.25629 35.97434 -20.79466 1.000 50.93178 978 ARG A O 1
ATOM 771 N N . VAL A 1 122 ? -4.47688 38.08604 -20.72939 1.000 41.50893 979 VAL A N 1
ATOM 772 C CA . VAL A 1 122 ? -4.52388 38.23984 -22.18230 1.000 35.28234 979 VAL A CA 1
ATOM 773 C C . VAL A 1 122 ? -3.57766 37.25257 -22.85417 1.000 38.15507 979 VAL A C 1
ATOM 774 O O . VAL A 1 122 ? -3.94137 36.57579 -23.82356 1.000 50.15377 979 VAL A O 1
ATOM 778 N N . ILE A 1 123 ? -2.34913 37.15370 -22.34629 1.000 38.73253 980 ILE A N 1
ATOM 779 C CA . ILE A 1 123 ? -1.36677 36.26311 -22.95483 1.000 45.82973 980 ILE A CA 1
ATOM 780 C C . ILE A 1 123 ? -1.78622 34.80797 -22.79446 1.000 44.25366 980 ILE A C 1
ATOM 781 O O . ILE A 1 123 ? -1.66973 34.00854 -23.73112 1.000 46.32004 980 ILE A O 1
ATOM 786 N N . ASN A 1 124 ? -2.28990 34.43964 -21.61526 1.000 39.92880 981 ASN A N 1
ATOM 787 C CA . ASN A 1 124 ? -2.73662 33.06495 -21.41724 1.000 51.67933 981 ASN A CA 1
ATOM 788 C C . ASN A 1 124 ? -3.95252 32.73694 -22.27275 1.000 44.32263 981 ASN A C 1
ATOM 789 O O . ASN A 1 124 ? -4.10096 31.59317 -22.71818 1.000 49.13069 981 ASN A O 1
ATOM 794 N N . ILE A 1 125 ? -4.82717 33.71586 -22.51516 1.000 36.20348 982 ILE A N 1
ATOM 795 C CA . ILE A 1 125 ? -5.97784 33.47467 -23.37999 1.000 40.52151 982 ILE A CA 1
ATOM 796 C C . ILE A 1 125 ? -5.52352 33.24819 -24.81613 1.000 39.12344 982 ILE A C 1
ATOM 797 O O . ILE A 1 125 ? -6.05379 32.38030 -25.51992 1.000 51.05680 982 ILE A O 1
ATOM 802 N N . MET A 1 126 ? -4.52317 34.00807 -25.26761 1.000 43.57168 983 MET A N 1
ATOM 803 C CA . MET A 1 126 ? -3.95983 33.77856 -26.59455 1.000 47.93287 983 MET A CA 1
ATOM 804 C C . MET A 1 126 ? -3.32564 32.39727 -26.69397 1.000 41.14854 983 MET A C 1
ATOM 805 O O . MET A 1 126 ? -3.40229 31.74241 -27.74037 1.000 43.79101 983 MET A O 1
ATOM 810 N N . LYS A 1 127 ? -2.68862 31.93994 -25.61626 1.000 38.17207 984 LYS A N 1
ATOM 811 C CA . LYS A 1 127 ? -2.10823 30.60253 -25.61517 1.000 39.55571 984 LYS A CA 1
ATOM 812 C C . LYS A 1 127 ? -3.19305 29.53988 -25.74528 1.000 40.86976 984 LYS A C 1
ATOM 813 O O . LYS A 1 127 ? -3.07615 28.61314 -26.55438 1.000 46.70801 984 LYS A O 1
ATOM 819 N N . LEU A 1 128 ? -4.26651 29.66517 -24.95945 1.000 40.26794 985 LEU A N 1
ATOM 820 C CA . LEU A 1 128 ? -5.36538 28.70827 -25.05405 1.000 42.69291 985 LEU A CA 1
ATOM 821 C C . LEU A 1 128 ? -6.05365 28.79449 -26.40770 1.000 47.21092 985 LEU A C 1
ATOM 822 O O . LEU A 1 128 ? -6.51627 27.78035 -26.94406 1.000 51.26102 985 LEU A O 1
ATOM 827 N N . LEU A 1 129 ? -6.13633 30.00130 -26.97192 1.000 41.56043 986 LEU A N 1
ATOM 828 C CA . LEU A 1 129 ? -6.74702 30.16428 -28.28522 1.000 43.46905 986 LEU A CA 1
ATOM 829 C C . LEU A 1 129 ? -5.96544 29.40839 -29.35191 1.000 45.00284 986 LEU A C 1
ATOM 830 O O . LEU A 1 129 ? -6.55544 28.76957 -30.23045 1.000 43.12055 986 LEU A O 1
ATOM 835 N N . LEU A 1 130 ? -4.63544 29.45682 -29.28313 1.000 47.84298 987 LEU A N 1
ATOM 836 C CA . LEU A 1 130 ? -3.81714 28.78706 -30.28668 1.000 46.49950 987 LEU A CA 1
ATOM 837 C C . LEU A 1 130 ? -3.69977 27.29200 -30.01554 1.000 41.00499 987 LEU A C 1
ATOM 838 O O . LEU A 1 130 ? -3.69143 26.48808 -30.95398 1.000 49.39841 987 LEU A O 1
ATOM 843 N N . GLU A 1 131 ? -3.62004 26.89800 -28.74465 1.000 39.54130 988 GLU A N 1
ATOM 844 C CA . GLU A 1 131 ? -3.29605 25.51076 -28.43131 1.000 48.51662 988 GLU A CA 1
ATOM 845 C C . GLU A 1 131 ? -4.52469 24.60997 -28.46015 1.000 43.85287 988 GLU A C 1
ATOM 846 O O . GLU A 1 131 ? -4.43647 23.45742 -28.89615 1.000 53.36073 988 GLU A O 1
ATOM 852 N N . LYS A 1 132 ? -5.67588 25.10575 -28.00878 1.000 44.86672 989 LYS A N 1
ATOM 853 C CA . LYS A 1 132 ? -6.84321 24.25590 -27.83841 1.000 48.70270 989 LYS A CA 1
ATOM 854 C C . LYS A 1 132 ? -8.08942 24.73146 -28.57024 1.000 43.44752 989 LYS A C 1
ATOM 855 O O . LYS A 1 132 ? -9.08682 24.00258 -28.57907 1.000 56.27591 989 LYS A O 1
ATOM 861 N N . ASN A 1 133 ? -8.07163 25.90873 -29.18933 1.000 49.31485 990 ASN A N 1
ATOM 862 C CA . ASN A 1 133 ? -9.27539 26.44823 -29.81206 1.000 50.89445 990 ASN A CA 1
ATOM 863 C C . ASN A 1 133 ? -8.95209 27.08948 -31.15091 1.000 48.82435 990 ASN A C 1
ATOM 864 O O . ASN A 1 133 ? -9.48929 28.14665 -31.49727 1.000 60.31210 990 ASN A O 1
ATOM 869 N N . TRP A 1 134 ? -8.07912 26.46446 -31.93127 1.000 45.48696 991 TRP A N 1
ATOM 870 C CA . TRP A 1 134 ? -7.69888 27.01038 -33.22522 1.000 45.83650 991 TRP A CA 1
ATOM 871 C C . TRP A 1 134 ? -8.37026 26.23150 -34.34663 1.000 48.05005 991 TRP A C 1
ATOM 872 O O . TRP A 1 134 ? -8.32030 24.99768 -34.37497 1.000 44.21036 991 TRP A O 1
ATOM 883 N N . SER A 1 135 ? -8.99855 26.95950 -35.26139 1.000 47.46464 992 SER A N 1
ATOM 884 C CA . SER A 1 135 ? -9.52084 26.40824 -36.49992 1.000 50.26269 992 SER A CA 1
ATOM 885 C C . SER A 1 135 ? -8.71317 26.97310 -37.65725 1.000 46.23976 992 SER A C 1
ATOM 886 O O . SER A 1 135 ? -8.41923 28.17143 -37.68793 1.000 50.91760 992 SER A O 1
ATOM 889 N N . MET A 1 136 ? -8.33950 26.10493 -38.60043 1.000 44.62130 993 MET A N 1
ATOM 890 C CA . MET A 1 136 ? -7.57504 26.56895 -39.75373 1.000 50.19426 993 MET A CA 1
ATOM 891 C C . MET A 1 136 ? -8.36023 27.58356 -40.57240 1.000 50.05158 993 MET A C 1
ATOM 892 O O . MET A 1 136 ? -7.76462 28.45900 -41.21059 1.000 53.94793 993 MET A O 1
ATOM 897 N N . SER A 1 137 ? -9.69273 27.49564 -40.55159 1.000 52.67739 994 SER A N 1
ATOM 898 C CA . SER A 1 137 ? -10.52150 28.48248 -41.23382 1.000 45.90643 994 SER A CA 1
ATOM 899 C C . SER A 1 137 ? -10.32403 29.88568 -40.67832 1.000 57.91066 994 SER A C 1
ATOM 900 O O . SER A 1 137 ? -10.65388 30.86111 -41.36208 1.000 63.32671 994 SER A O 1
ATOM 903 N N . TYR A 1 138 ? -9.80091 30.01034 -39.45484 1.000 50.82459 995 TYR A N 1
ATOM 904 C CA . TYR A 1 138 ? -9.52116 31.32007 -38.87969 1.000 52.46919 995 TYR A CA 1
ATOM 905 C C . TYR A 1 138 ? -8.39965 32.05379 -39.59738 1.000 55.00411 995 TYR A C 1
ATOM 906 O O . TYR A 1 138 ? -8.23195 33.25508 -39.36136 1.000 51.75299 995 TYR A O 1
ATOM 915 N N . TYR A 1 139 ? -7.63460 31.36783 -40.44913 1.000 48.74366 996 TYR A N 1
ATOM 916 C CA . TYR A 1 139 ? -6.45336 31.96363 -41.06123 1.000 46.93295 996 TYR A CA 1
ATOM 917 C C . TYR A 1 139 ? -6.79037 33.28766 -41.73157 1.000 48.48304 996 TYR A C 1
ATOM 918 O O . TYR A 1 139 ? -7.74950 33.38978 -42.50158 1.000 52.23241 996 TYR A O 1
ATOM 927 N N . ASN A 1 140 ? -5.98181 34.30101 -41.42594 1.000 44.06121 997 ASN A N 1
ATOM 928 C CA . ASN A 1 140 ? -6.20937 35.65765 -41.91235 1.000 36.33567 997 ASN A CA 1
ATOM 929 C C . ASN A 1 140 ? -4.85834 36.36247 -41.79293 1.000 48.86738 997 ASN A C 1
ATOM 930 O O . ASN A 1 140 ? -4.48681 36.80759 -40.70334 1.000 50.19181 997 ASN A O 1
ATOM 935 N N . GLU A 1 141 ? -4.12961 36.42595 -42.90694 1.000 47.87939 998 GLU A N 1
ATOM 936 C CA . GLU A 1 141 ? -2.74090 36.88010 -42.86269 1.000 46.04576 998 GLU A CA 1
ATOM 937 C C . GLU A 1 141 ? -2.57842 38.26093 -42.23842 1.000 41.59051 998 GLU A C 1
ATOM 938 O O . GLU A 1 141 ? -1.68416 38.42249 -41.39003 1.000 45.65663 998 GLU A O 1
ATOM 944 N N . PRO A 1 142 ? -3.37096 39.28371 -42.58947 1.000 43.38102 999 PRO A N 1
ATOM 945 C CA . PRO A 1 142 ? -3.21381 40.57403 -41.89326 1.000 48.72686 999 PRO A CA 1
ATOM 946 C C . PRO A 1 142 ? -3.40029 40.47690 -40.38740 1.000 47.41629 999 PRO A C 1
ATOM 947 O O . PRO A 1 142 ? -2.64666 41.10531 -39.63244 1.000 43.13897 999 PRO A O 1
ATOM 951 N N . VAL A 1 143 ? -4.38195 39.70006 -39.92542 1.000 38.61852 1000 VAL A N 1
ATOM 952 C CA . VAL A 1 143 ? -4.59044 39.55777 -38.48792 1.000 41.31893 1000 VAL A CA 1
ATOM 953 C C . VAL A 1 143 ? -3.40592 38.84853 -37.84411 1.000 42.57681 1000 VAL A C 1
ATOM 954 O O . VAL A 1 143 ? -2.91977 39.26280 -36.78450 1.000 43.03617 1000 VAL A O 1
ATOM 958 N N . LEU A 1 144 ? -2.91726 37.77616 -38.47437 1.000 40.52232 1001 LEU A N 1
ATOM 959 C CA . LEU A 1 144 ? -1.79260 37.03543 -37.91072 1.000 41.10763 1001 LEU A CA 1
ATOM 960 C C . LEU A 1 144 ? -0.53474 37.89287 -37.85562 1.000 45.38930 1001 LEU A C 1
ATOM 961 O O . LEU A 1 144 ? 0.22778 37.82632 -36.88475 1.000 39.51990 1001 LEU A O 1
ATOM 966 N N . ARG A 1 145 ? -0.30086 38.70747 -38.88746 1.000 38.94220 1002 ARG A N 1
ATOM 967 C CA . ARG A 1 145 ? 0.90758 39.52341 -38.91434 1.000 37.67475 1002 ARG A CA 1
ATOM 968 C C . ARG A 1 145 ? 0.83952 40.65276 -37.89453 1.000 37.54958 1002 ARG A C 1
ATOM 969 O O . ARG A 1 145 ? 1.85467 40.99943 -37.28106 1.000 45.04024 1002 ARG A O 1
ATOM 977 N N . ARG A 1 146 ? -0.34109 41.24562 -37.70322 1.000 45.20918 1003 ARG A N 1
ATOM 978 C CA . ARG A 1 146 ? -0.51530 42.19139 -36.60437 1.000 45.50161 1003 ARG A CA 1
ATOM 979 C C . ARG A 1 146 ? -0.33621 41.48943 -35.26533 1.000 44.31237 1003 ARG A C 1
ATOM 980 O O . ARG A 1 146 ? 0.36006 41.98759 -34.37206 1.000 41.51944 1003 ARG A O 1
ATOM 988 N N . TRP A 1 147 ? -0.96034 40.32059 -35.11734 1.000 38.62102 1004 TRP A N 1
ATOM 989 C CA . TRP A 1 147 ? -0.78987 39.51612 -33.91342 1.000 36.88115 1004 TRP A CA 1
ATOM 990 C C . TRP A 1 147 ? 0.67761 39.16101 -33.69122 1.000 46.17669 1004 TRP A C 1
ATOM 991 O O . TRP A 1 147 ? 1.18625 39.26119 -32.56752 1.000 35.90754 1004 TRP A O 1
ATOM 1002 N N . LEU A 1 148 ? 1.37945 38.76280 -34.75768 1.000 45.39847 1005 LEU A N 1
ATOM 1003 C CA . LEU A 1 148 ? 2.79371 38.42125 -34.63255 1.000 39.67987 1005 LEU A CA 1
ATOM 1004 C C . LEU A 1 148 ? 3.62262 39.62929 -34.21741 1.000 47.79327 1005 LEU A C 1
ATOM 1005 O O . LEU A 1 148 ? 4.50959 39.51796 -33.36202 1.000 41.48983 1005 LEU A O 1
ATOM 1010 N N . THR A 1 149 ? 3.35630 40.79030 -34.82136 1.000 41.17534 1006 THR A N 1
ATOM 1011 C CA . THR A 1 149 ? 4.03904 42.01239 -34.40961 1.000 45.28728 1006 THR A CA 1
ATOM 1012 C C . THR A 1 149 ? 3.82102 42.28547 -32.92702 1.000 47.73414 1006 THR A C 1
ATOM 1013 O O . THR A 1 149 ? 4.74575 42.70815 -32.22236 1.000 46.57793 1006 THR A O 1
ATOM 1017 N N . PHE A 1 150 ? 2.60642 42.02609 -32.43430 1.000 48.61051 1007 PHE A N 1
ATOM 1018 C CA . PHE A 1 150 ? 2.31351 42.20126 -31.01499 1.000 40.53558 1007 PHE A CA 1
ATOM 1019 C C . PHE A 1 150 ? 3.14257 41.25123 -30.15961 1.000 38.01773 1007 PHE A C 1
ATOM 1020 O O . PHE A 1 150 ? 3.70493 41.65086 -29.13371 1.000 41.15169 1007 PHE A O 1
ATOM 1028 N N . ALA A 1 151 ? 3.22916 39.98284 -30.56909 1.000 42.00647 1008 ALA A N 1
ATOM 1029 C CA . ALA A 1 151 ? 3.98148 39.00323 -29.79212 1.000 38.48877 1008 ALA A CA 1
ATOM 1030 C C . ALA A 1 151 ? 5.47062 39.32146 -29.76536 1.000 42.35003 1008 ALA A C 1
ATOM 1031 O O . ALA A 1 151 ? 6.16452 38.94193 -28.81531 1.000 49.50441 1008 ALA A O 1
ATOM 1033 N N . HIS A 1 152 ? 5.97742 40.01406 -30.78721 1.000 50.66362 1009 HIS A N 1
ATOM 1034 C CA . HIS A 1 152 ? 7.37858 40.41596 -30.82759 1.000 42.47440 1009 HIS A CA 1
ATOM 1035 C C . HIS A 1 152 ? 7.68690 41.60533 -29.93064 1.000 37.51930 1009 HIS A C 1
ATOM 1036 O O . HIS A 1 152 ? 8.86589 41.91244 -29.72751 1.000 52.38221 1009 HIS A O 1
ATOM 1043 N N . SER A 1 153 ? 6.67164 42.28257 -29.40343 1.000 38.53244 1010 SER A N 1
ATOM 1044 C CA . SER A 1 153 ? 6.90096 43.51126 -28.65948 1.000 35.90040 1010 SER A CA 1
ATOM 1045 C C . SER A 1 153 ? 7.63520 43.23216 -27.35122 1.000 53.24037 1010 SER A C 1
ATOM 1046 O O . SER A 1 153 ? 7.51465 42.15622 -26.75727 1.000 49.38208 1010 SER A O 1
ATOM 1049 N N . ASP A 1 154 ? 8.41242 44.22462 -26.90973 1.000 39.32252 1011 ASP A N 1
ATOM 1050 C CA . ASP A 1 154 ? 9.16133 44.08802 -25.66448 1.000 52.89764 1011 ASP A CA 1
ATOM 1051 C C . ASP A 1 154 ? 8.24133 43.76725 -24.49441 1.000 44.64625 1011 ASP A C 1
ATOM 1052 O O . ASP A 1 154 ? 8.55450 42.90185 -23.66824 1.000 45.70545 1011 ASP A O 1
ATOM 1057 N N . GLN A 1 155 ? 7.09876 44.45424 -24.41089 1.000 44.95549 1012 GLN A N 1
ATOM 1058 C CA . GLN A 1 155 ? 6.17644 44.23798 -23.30108 1.000 44.87702 1012 GLN A CA 1
ATOM 1059 C C . GLN A 1 155 ? 5.66923 42.80313 -23.26477 1.000 48.85562 1012 GLN A C 1
ATOM 1060 O O . GLN A 1 155 ? 5.42437 42.25898 -22.18277 1.000 39.26893 1012 GLN A O 1
ATOM 1066 N N . VAL A 1 156 ? 5.50829 42.17536 -24.42953 1.000 47.86078 1013 VAL A N 1
ATOM 1067 C CA . VAL A 1 156 ? 5.10669 40.77461 -24.46116 1.000 41.67217 1013 VAL A CA 1
ATOM 1068 C C . VAL A 1 156 ? 6.29551 39.85951 -24.18269 1.000 44.70291 1013 VAL A C 1
ATOM 1069 O O . VAL A 1 156 ? 6.14356 38.81822 -23.53273 1.000 50.30978 1013 VAL A O 1
ATOM 1073 N N . GLN A 1 157 ? 7.49373 40.23614 -24.63324 1.000 48.17535 1014 GLN A N 1
ATOM 1074 C CA . GLN A 1 157 ? 8.65056 39.35555 -24.51779 1.000 51.01425 1014 GLN A CA 1
ATOM 1075 C C . GLN A 1 157 ? 9.17728 39.22400 -23.09325 1.000 44.17438 1014 GLN A C 1
ATOM 1076 O O . GLN A 1 157 ? 9.98524 38.32401 -22.84065 1.000 47.29302 1014 GLN A O 1
ATOM 1082 N N . THR A 1 158 ? 8.75506 40.08526 -22.16173 1.000 53.41551 1015 THR A N 1
ATOM 1083 C CA . THR A 1 158 ? 9.13086 39.88972 -20.76336 1.000 59.92961 1015 THR A CA 1
ATOM 1084 C C . THR A 1 158 ? 8.42542 38.69613 -20.14043 1.000 47.23883 1015 THR A C 1
ATOM 1085 O O . THR A 1 158 ? 8.87851 38.19414 -19.10808 1.000 48.17498 1015 THR A O 1
ATOM 1089 N N . TYR A 1 159 ? 7.32476 38.24659 -20.72784 1.000 45.37902 1016 TYR A N 1
ATOM 1090 C CA . TYR A 1 159 ? 6.65637 37.03915 -20.27867 1.000 47.82465 1016 TYR A CA 1
ATOM 1091 C C . TYR A 1 159 ? 7.26288 35.82985 -20.97798 1.000 59.79580 1016 TYR A C 1
ATOM 1092 O O . TYR A 1 159 ? 7.70876 35.91196 -22.12567 1.000 68.50111 1016 TYR A O 1
ATOM 1101 N N . SER A 1 160 ? 7.28893 34.70113 -20.26526 1.000 50.05218 1017 SER A N 1
ATOM 1102 C CA . SER A 1 160 ? 7.87807 33.48970 -20.82844 1.000 63.74845 1017 SER A CA 1
ATOM 1103 C C . SER A 1 160 ? 7.10049 32.99332 -22.04130 1.000 60.98063 1017 SER A C 1
ATOM 1104 O O . SER A 1 160 ? 7.69725 32.45335 -22.98029 1.000 69.72392 1017 SER A O 1
ATOM 1107 N N . LEU A 1 161 ? 5.77912 33.17468 -22.04702 1.000 58.47637 1018 LEU A N 1
ATOM 1108 C CA . LEU A 1 161 ? 4.95948 32.73702 -23.16938 1.000 59.05085 1018 LEU A CA 1
ATOM 1109 C C . LEU A 1 161 ? 5.16395 33.57911 -24.42077 1.000 58.90117 1018 LEU A C 1
ATOM 1110 O O . LEU A 1 161 ? 4.66989 33.19477 -25.48617 1.000 59.14239 1018 LEU A O 1
ATOM 1115 N N . GLY A 1 162 ? 5.86756 34.70878 -24.32094 1.000 46.10948 1019 GLY A N 1
ATOM 1116 C CA . GLY A 1 162 ? 6.05230 35.55710 -25.48766 1.000 58.89136 1019 GLY A CA 1
ATOM 1117 C C . GLY A 1 162 ? 6.78088 34.85347 -26.61632 1.000 61.15368 1019 GLY A C 1
ATOM 1118 O O . GLY A 1 162 ? 6.42793 35.00742 -27.78831 1.000 61.56260 1019 GLY A O 1
ATOM 1119 N N . ASN A 1 163 ? 7.80687 34.06986 -26.28073 1.000 52.08922 1020 ASN A N 1
ATOM 1120 C CA . ASN A 1 163 ? 8.50524 33.30753 -27.30809 1.000 67.00024 1020 ASN A CA 1
ATOM 1121 C C . ASN A 1 163 ? 7.61743 32.21384 -27.88512 1.000 61.30503 1020 ASN A C 1
ATOM 1122 O O . ASN A 1 163 ? 7.71103 31.90336 -29.07815 1.000 61.13316 1020 ASN A O 1
ATOM 1127 N N . LEU A 1 164 ? 6.74640 31.62992 -27.06045 1.000 57.70939 1021 LEU A N 1
ATOM 1128 C CA . LEU A 1 164 ? 5.87120 30.56799 -27.54099 1.000 52.23207 1021 LEU A CA 1
ATOM 1129 C C . LEU A 1 164 ? 4.78913 31.11761 -28.46268 1.000 58.19971 1021 LEU A C 1
ATOM 1130 O O . LEU A 1 164 ? 4.43106 30.47598 -29.45726 1.000 54.37639 1021 LEU A O 1
ATOM 1135 N N . LEU A 1 165 ? 4.25236 32.29959 -28.14754 1.000 54.74387 1022 LEU A N 1
ATOM 1136 C CA . LEU A 1 165 ? 3.29284 32.93634 -29.04475 1.000 53.37470 1022 LEU A CA 1
ATOM 1137 C C . LEU A 1 165 ? 3.91666 33.19067 -30.40932 1.000 47.06899 1022 LEU A C 1
ATOM 1138 O O . LEU A 1 165 ? 3.30812 32.90471 -31.44742 1.000 45.77867 1022 LEU A O 1
ATOM 1143 N N . VAL A 1 166 ? 5.13875 33.73001 -30.42253 1.000 51.53707 1023 VAL A N 1
ATOM 1144 C CA . VAL A 1 166 ? 5.84140 33.96857 -31.68028 1.000 50.65861 1023 VAL A CA 1
ATOM 1145 C C . VAL A 1 166 ? 6.00808 32.66709 -32.45230 1.000 54.40066 1023 VAL A C 1
ATOM 1146 O O . VAL A 1 166 ? 5.77400 32.61222 -33.66635 1.000 54.76672 1023 VAL A O 1
ATOM 1150 N N . ASN A 1 167 ? 6.40228 31.59634 -31.75954 1.000 49.51614 1024 ASN A N 1
ATOM 1151 C CA . ASN A 1 167 ? 6.61798 30.32042 -32.43377 1.000 55.96620 1024 ASN A CA 1
ATOM 1152 C C . ASN A 1 167 ? 5.32705 29.79061 -33.04699 1.000 56.67887 1024 ASN A C 1
ATOM 1153 O O . ASN A 1 167 ? 5.34224 29.21627 -34.14173 1.000 58.44556 1024 ASN A O 1
ATOM 1158 N N . TYR A 1 168 ? 4.19813 29.97626 -32.35940 1.000 42.91388 1025 TYR A N 1
ATOM 1159 C CA . TYR A 1 168 ? 2.92396 29.50554 -32.89299 1.000 49.75960 1025 TYR A CA 1
ATOM 1160 C C . TYR A 1 168 ? 2.51341 30.30272 -34.12438 1.000 53.33195 1025 TYR A C 1
ATOM 1161 O O . TYR A 1 168 ? 2.11297 29.72862 -35.14375 1.000 51.16079 1025 TYR A O 1
ATOM 1170 N N . LEU A 1 169 ? 2.60531 31.63165 -34.04611 1.000 47.52310 1026 LEU A N 1
ATOM 1171 C CA . LEU A 1 169 ? 2.11551 32.47371 -35.13177 1.000 44.18308 1026 LEU A CA 1
ATOM 1172 C C . LEU A 1 169 ? 2.98206 32.33969 -36.37747 1.000 47.95586 1026 LEU A C 1
ATOM 1173 O O . LEU A 1 169 ? 2.46708 32.36128 -37.50184 1.000 51.22863 1026 LEU A O 1
ATOM 1178 N N . GLU A 1 170 ? 4.29765 32.20144 -36.20067 1.000 42.00944 1027 GLU A N 1
ATOM 1179 C CA . GLU A 1 170 ? 5.17166 31.97937 -37.34700 1.000 42.63866 1027 GLU A CA 1
ATOM 1180 C C . GLU A 1 170 ? 4.80971 30.68972 -38.07271 1.000 60.39843 1027 GLU A C 1
ATOM 1181 O O . GLU A 1 170 ? 4.80303 30.64451 -39.30830 1.000 62.74808 1027 GLU A O 1
ATOM 1187 N N . ARG A 1 171 ? 4.49772 29.63099 -37.32276 1.000 49.31838 1028 ARG A N 1
ATOM 1188 C CA . ARG A 1 171 ? 4.12895 28.37050 -37.95685 1.000 55.41914 1028 ARG A CA 1
ATOM 1189 C C . ARG A 1 171 ? 2.77832 28.47683 -38.65295 1.000 62.49885 1028 ARG A C 1
ATOM 1190 O O . ARG A 1 171 ? 2.58536 27.90904 -39.73462 1.000 57.37981 1028 ARG A O 1
ATOM 1198 N N . LEU A 1 172 ? 1.83142 29.20053 -38.04979 1.000 55.14831 1029 LEU A N 1
ATOM 1199 C CA . LEU A 1 172 ? 0.53897 29.40302 -38.69483 1.000 56.33316 1029 LEU A CA 1
ATOM 1200 C C . LEU A 1 172 ? 0.67671 30.20944 -39.97818 1.000 56.62023 1029 LEU A C 1
ATOM 1201 O O . LEU A 1 172 ? -0.09772 30.01259 -40.92105 1.000 62.49585 1029 LEU A O 1
ATOM 1206 N N . LEU A 1 173 ? 1.65807 31.11146 -40.03571 1.000 61.46978 1030 LEU A N 1
ATOM 1207 C CA . LEU A 1 173 ? 1.84871 31.94510 -41.21622 1.000 55.78823 1030 LEU A CA 1
ATOM 1208 C C . LEU A 1 173 ? 2.46188 31.17690 -42.37874 1.000 60.93562 1030 LEU A C 1
ATOM 1209 O O . LEU A 1 173 ? 2.18323 31.49841 -43.53828 1.000 72.22746 1030 LEU A O 1
ATOM 1214 N N . ARG A 1 174 ? 3.28810 30.16763 -42.10478 1.000 55.42689 1031 ARG A N 1
ATOM 1215 C CA . ARG A 1 174 ? 3.84577 29.32712 -43.15715 1.000 62.01836 1031 ARG A CA 1
ATOM 1216 C C . ARG A 1 174 ? 3.05862 28.03227 -43.33875 1.000 61.68489 1031 ARG A C 1
ATOM 1217 O O . ARG A 1 174 ? 3.61242 27.02587 -43.79396 1.000 71.56467 1031 ARG A O 1
ATOM 1225 N N . GLY A 1 175 ? 1.77325 28.04113 -42.98801 1.000 70.06877 1032 GLY A N 1
ATOM 1226 C CA . GLY A 1 175 ? 0.87728 26.94595 -43.29223 1.000 63.27983 1032 GLY A CA 1
ATOM 1227 C C . GLY A 1 175 ? 0.95709 25.74218 -42.37924 1.000 66.72068 1032 GLY A C 1
ATOM 1228 O O . GLY A 1 175 ? 0.25951 24.75225 -42.63471 1.000 82.10496 1032 GLY A O 1
ATOM 1229 N N . GLU A 1 176 ? 1.76819 25.78483 -41.32616 1.000 68.79212 1033 GLU A N 1
ATOM 1230 C CA . GLU A 1 176 ? 1.90799 24.62610 -40.45812 1.000 68.60683 1033 GLU A CA 1
ATOM 1231 C C . GLU A 1 176 ? 0.74136 24.53771 -39.47712 1.000 59.61457 1033 GLU A C 1
ATOM 1232 O O . GLU A 1 176 ? 0.02757 25.51174 -39.22459 1.000 67.67533 1033 GLU A O 1
ATOM 1238 N N . ARG A 1 177 ? 0.55523 23.34387 -38.92252 1.000 65.42936 1034 ARG A N 1
ATOM 1239 C CA . ARG A 1 177 ? -0.51610 23.07566 -37.97493 1.000 63.04625 1034 ARG A CA 1
ATOM 1240 C C . ARG A 1 177 ? 0.04259 23.00403 -36.56077 1.000 70.74680 1034 ARG A C 1
ATOM 1241 O O . ARG A 1 177 ? 1.08490 22.38609 -36.32408 1.000 74.74823 1034 ARG A O 1
ATOM 1243 N N . ILE A 1 178 ? -0.65633 23.63922 -35.62492 1.000 72.72631 1035 ILE A N 1
ATOM 1244 C CA . ILE A 1 178 ? -0.23480 23.64827 -34.22877 1.000 73.70774 1035 ILE A CA 1
ATOM 1245 C C . ILE A 1 178 ? -0.86284 22.47991 -33.47976 1.000 60.79098 1035 ILE A C 1
ATOM 1246 O O . ILE A 1 178 ? -0.16970 21.72069 -32.80540 1.000 62.36272 1035 ILE A O 1
ATOM 1248 N N . ARG A 1 182 ? -4.02282 12.48205 -29.40178 1.000 78.56954 1039 ARG A N 1
ATOM 1249 C CA . ARG A 1 182 ? -5.05633 12.87715 -30.35103 1.000 87.41854 1039 ARG A CA 1
ATOM 1250 C C . ARG A 1 182 ? -5.84413 11.66904 -30.84914 1.000 83.08246 1039 ARG A C 1
ATOM 1251 O O . ARG A 1 182 ? -7.07367 11.64877 -30.78309 1.000 97.48470 1039 ARG A O 1
ATOM 1259 N N . ASP A 1 183 ? -5.12970 10.66742 -31.35133 1.000 73.92502 1040 ASP A N 1
ATOM 1260 C CA . ASP A 1 183 ? -5.78698 9.47196 -31.85566 1.000 79.57861 1040 ASP A CA 1
ATOM 1261 C C . ASP A 1 183 ? -6.39280 8.67977 -30.69882 1.000 77.33798 1040 ASP A C 1
ATOM 1262 O O . ASP A 1 183 ? -5.78765 8.58553 -29.62616 1.000 80.96553 1040 ASP A O 1
ATOM 1264 N N . PRO A 1 184 ? -7.58589 8.11396 -30.87870 1.000 75.21475 1041 PRO A N 1
ATOM 1265 C CA . PRO A 1 184 ? -8.19331 7.31879 -29.80451 1.000 75.34289 1041 PRO A CA 1
ATOM 1266 C C . PRO A 1 184 ? -7.32942 6.11875 -29.44579 1.000 73.59769 1041 PRO A C 1
ATOM 1267 O O . PRO A 1 184 ? -6.72212 5.48396 -30.31051 1.000 92.45247 1041 PRO A O 1
ATOM 1271 N N . VAL A 1 185 ? -7.27873 5.81394 -28.15362 1.000 66.02188 1042 VAL A N 1
ATOM 1272 C CA . VAL A 1 185 ? -6.39174 4.77283 -27.65008 1.000 77.93853 1042 VAL A CA 1
ATOM 1273 C C . VAL A 1 185 ? -7.03288 3.40781 -27.85900 1.000 77.47235 1042 VAL A C 1
ATOM 1274 O O . VAL A 1 185 ? -8.25571 3.25024 -27.75875 1.000 81.52704 1042 VAL A O 1
ATOM 1278 N N . ILE A 1 186 ? -6.20523 2.41666 -28.17250 1.000 82.07878 1043 ILE A N 1
ATOM 1279 C CA . ILE A 1 186 ? -6.63323 1.03239 -28.32139 1.000 69.44294 1043 ILE A CA 1
ATOM 1280 C C . ILE A 1 186 ? -5.94179 0.22236 -27.23318 1.000 85.28702 1043 ILE A C 1
ATOM 1281 O O . ILE A 1 186 ? -4.72590 0.33830 -27.07192 1.000 89.96926 1043 ILE A O 1
ATOM 1283 N N . PRO A 1 187 ? -6.66223 -0.59819 -26.47413 1.000 87.27628 1044 PRO A N 1
ATOM 1284 C CA . PRO A 1 187 ? -6.04309 -1.28620 -25.33697 1.000 87.79399 1044 PRO A CA 1
ATOM 1285 C C . PRO A 1 187 ? -5.00581 -2.30564 -25.78202 1.000 102.92564 1044 PRO A C 1
ATOM 1286 O O . PRO A 1 187 ? -4.97498 -2.75284 -26.93064 1.000 103.61781 1044 PRO A O 1
ATOM 1290 N N . ASN A 1 188 ? -4.14060 -2.67231 -24.83476 1.000 111.37930 1045 ASN A N 1
ATOM 1291 C CA . ASN A 1 188 ? -3.11475 -3.67912 -25.07920 1.000 101.53029 1045 ASN A CA 1
ATOM 1292 C C . ASN A 1 188 ? -3.67833 -5.09028 -25.15782 1.000 109.23132 1045 ASN A C 1
ATOM 1293 O O . ASN A 1 188 ? -2.89660 -6.04132 -25.26961 1.000 114.32477 1045 ASN A O 1
ATOM 1295 N N . THR A 1 189 ? -4.99816 -5.24904 -25.09806 1.000 108.96295 1046 THR A N 1
ATOM 1296 C CA . THR A 1 189 ? -5.60678 -6.56699 -25.18535 1.000 106.68334 1046 THR A CA 1
ATOM 1297 C C . THR A 1 189 ? -5.44068 -7.14337 -26.58625 1.000 104.19019 1046 THR A C 1
ATOM 1298 O O . THR A 1 189 ? -5.33741 -6.41396 -27.57648 1.000 98.23637 1046 THR A O 1
ATOM 1300 N N . LYS A 1 190 ? -5.41110 -8.46747 -26.65871 1.000 116.15958 1047 LYS A N 1
ATOM 1301 C CA . LYS A 1 190 ? -5.29961 -9.14015 -27.94591 1.000 107.90565 1047 LYS A CA 1
ATOM 1302 C C . LYS A 1 190 ? -6.57310 -8.91774 -28.75318 1.000 97.04901 1047 LYS A C 1
ATOM 1303 O O . LYS A 1 190 ? -7.67656 -9.04456 -28.20783 1.000 94.00323 1047 LYS A O 1
ATOM 1305 N N . PRO A 1 191 ? -6.47102 -8.57123 -30.03739 1.000 92.82189 1048 PRO A N 1
ATOM 1306 C CA . PRO A 1 191 ? -7.67641 -8.40115 -30.84125 1.000 84.34077 1048 PRO A CA 1
ATOM 1307 C C . PRO A 1 191 ? -8.34643 -9.74173 -31.08925 1.000 68.73625 1048 PRO A C 1
ATOM 1308 O O . PRO A 1 191 ? -7.66884 -10.77772 -31.19892 1.000 72.49985 1048 PRO A O 1
ATOM 1312 N N . PRO A 1 192 ? -9.67239 -9.77268 -31.17302 1.000 54.85072 1049 PRO A N 1
ATOM 1313 C CA . PRO A 1 192 ? -10.35306 -11.02476 -31.51350 1.000 59.39983 1049 PRO A CA 1
ATOM 1314 C C . PRO A 1 192 ? -10.03368 -11.45366 -32.93566 1.000 63.29448 1049 PRO A C 1
ATOM 1315 O O . PRO A 1 192 ? -9.86339 -10.62934 -33.83757 1.000 61.56832 1049 PRO A O 1
ATOM 1319 N N . ALA A 1 193 ? -9.94535 -12.76237 -33.12330 1.000 60.36252 1050 ALA A N 1
ATOM 1320 C CA . ALA A 1 193 ? -9.64399 -13.30627 -34.43957 1.000 54.40455 1050 ALA A CA 1
ATOM 1321 C C . ALA A 1 193 ? -10.78721 -13.00229 -35.40166 1.000 67.46932 1050 ALA A C 1
ATOM 1322 O O . ALA A 1 193 ? -11.95804 -13.17742 -35.04053 1.000 65.35316 1050 ALA A O 1
ATOM 1324 N N . PRO A 1 194 ? -10.49804 -12.54188 -36.61732 1.000 60.52108 1051 PRO A N 1
ATOM 1325 C CA . PRO A 1 194 ? -11.57494 -12.27261 -37.57819 1.000 71.54456 1051 PRO A CA 1
ATOM 1326 C C . PRO A 1 194 ? -12.33371 -13.54752 -37.91307 1.000 55.43656 1051 PRO A C 1
ATOM 1327 O O . PRO A 1 194 ? -11.73904 -14.58021 -38.22958 1.000 66.86581 1051 PRO A O 1
ATOM 1331 N N . LEU A 1 195 ? -13.66207 -13.46662 -37.83850 1.000 58.10565 1052 LEU A N 1
ATOM 1332 C CA . LEU A 1 195 ? -14.50561 -14.63618 -38.04186 1.000 60.46019 1052 LEU A CA 1
ATOM 1333 C C . LEU A 1 195 ? -14.59938 -15.06555 -39.49990 1.000 57.88987 1052 LEU A C 1
ATOM 1334 O O . LEU A 1 195 ? -15.10595 -16.15834 -39.77191 1.000 60.36298 1052 LEU A O 1
ATOM 1339 N N . THR A 1 196 ? -14.12900 -14.24821 -40.43836 1.000 49.32731 1053 THR A N 1
ATOM 1340 C CA . THR A 1 196 ? -14.11817 -14.61799 -41.85096 1.000 69.37495 1053 THR A CA 1
ATOM 1341 C C . THR A 1 196 ? -12.78045 -14.19644 -42.44014 1.000 73.78802 1053 THR A C 1
ATOM 1342 O O . THR A 1 196 ? -12.53860 -13.00240 -42.64305 1.000 69.92938 1053 THR A O 1
ATOM 1346 N N . LYS A 1 197 ? -11.91529 -15.17145 -42.70838 1.000 81.43496 1054 LYS A N 1
ATOM 1347 C CA . LYS A 1 197 ? -10.62912 -14.87671 -43.32355 1.000 94.65706 1054 LYS A CA 1
ATOM 1348 C C . LYS A 1 197 ? -10.83697 -14.32624 -44.72758 1.000 97.08129 1054 LYS A C 1
ATOM 1349 O O . LYS A 1 197 ? -11.61566 -14.87445 -45.51345 1.000 103.46492 1054 LYS A O 1
ATOM 1351 N N . GLY A 1 198 ? -10.14208 -13.22913 -45.03644 1.000 85.27436 1055 GLY A N 1
ATOM 1352 C CA . GLY A 1 198 ? -10.29204 -12.61202 -46.34275 1.000 76.34738 1055 GLY A CA 1
ATOM 1353 C C . GLY A 1 198 ? -9.92967 -13.53777 -47.48551 1.000 83.25372 1055 GLY A C 1
ATOM 1354 O O . GLY A 1 198 ? -10.52389 -13.46052 -48.56382 1.000 90.70636 1055 GLY A O 1
ATOM 1355 N N . SER A 1 199 ? -8.96171 -14.43053 -47.26646 1.000 97.00045 1056 SER A N 1
ATOM 1356 C CA . SER A 1 199 ? -8.55527 -15.36645 -48.30713 1.000 106.63835 1056 SER A CA 1
ATOM 1357 C C . SER A 1 199 ? -9.64110 -16.38508 -48.63150 1.000 119.58992 1056 SER A C 1
ATOM 1358 O O . SER A 1 199 ? -9.63966 -16.94110 -49.73535 1.000 121.37449 1056 SER A O 1
ATOM 1360 N N . SER A 1 200 ? -10.56594 -16.63989 -47.70237 1.000 119.49072 1057 SER A N 1
ATOM 1361 C CA . SER A 1 200 ? -11.63723 -17.59863 -47.94573 1.000 124.01318 1057 SER A CA 1
ATOM 1362 C C . SER A 1 200 ? -12.74163 -17.03660 -48.83091 1.000 125.77169 1057 SER A C 1
ATOM 1363 O O . SER A 1 200 ? -13.50000 -17.81428 -49.42066 1.000 126.15293 1057 SER A O 1
ATOM 1366 N N . LEU A 1 201 ? -12.84953 -15.71507 -48.93653 1.000 101.80137 1058 LEU A N 1
ATOM 1367 C CA . LEU A 1 201 ? -13.87374 -15.09867 -49.76605 1.000 90.39636 1058 LEU A CA 1
ATOM 1368 C C . LEU A 1 201 ? -13.46695 -15.13826 -51.23307 1.000 95.49011 1058 LEU A C 1
ATOM 1369 O O . LEU A 1 201 ? -12.29965 -14.92817 -51.57559 1.000 95.36429 1058 LEU A O 1
ATOM 1374 N N . SER A 1 202 ? -14.43943 -15.41082 -52.09992 1.000 88.91701 1059 SER A N 1
ATOM 1375 C CA . SER A 1 202 ? -14.18184 -15.43385 -53.52995 1.000 87.87092 1059 SER A CA 1
ATOM 1376 C C . SER A 1 202 ? -13.96715 -14.01438 -54.05383 1.000 92.97352 1059 SER A C 1
ATOM 1377 O O . SER A 1 202 ? -14.13803 -13.02212 -53.33933 1.000 89.94363 1059 SER A O 1
ATOM 1379 N N . LYS A 1 203 ? -13.57999 -13.92704 -55.32904 1.000 97.02956 1060 LYS A N 1
ATOM 1380 C CA . LYS A 1 203 ? -13.37819 -12.62157 -55.95030 1.000 93.61330 1060 LYS A CA 1
ATOM 1381 C C . LYS A 1 203 ? -14.67689 -11.82653 -55.99044 1.000 98.61966 1060 LYS A C 1
ATOM 1382 O O . LYS A 1 203 ? -14.67358 -10.60480 -55.79839 1.000 94.53689 1060 LYS A O 1
ATOM 1384 N N . LYS A 1 204 ? -15.79996 -12.50455 -56.23760 1.000 104.54722 1061 LYS A N 1
ATOM 1385 C CA . LYS A 1 204 ? -17.13275 -11.90767 -56.18950 1.000 88.11041 1061 LYS A CA 1
ATOM 1386 C C . LYS A 1 204 ? -17.91434 -12.62465 -55.09428 1.000 86.80347 1061 LYS A C 1
ATOM 1387 O O . LYS A 1 204 ? -18.68918 -13.55257 -55.37452 1.000 69.54702 1061 LYS A O 1
ATOM 1389 N N . PRO A 1 205 ? -17.73119 -12.23038 -53.83594 1.000 84.80117 1062 PRO A N 1
ATOM 1390 C CA . PRO A 1 205 ? -18.39298 -12.92646 -52.73098 1.000 80.21969 1062 PRO A CA 1
ATOM 1391 C C . PRO A 1 205 ? -19.80112 -12.41790 -52.47069 1.000 63.17829 1062 PRO A C 1
ATOM 1392 O O . PRO A 1 205 ? -20.13960 -11.25968 -52.71984 1.000 70.40919 1062 PRO A O 1
ATOM 1396 N N . ARG A 1 206 ? -20.62980 -13.32266 -51.96174 1.000 71.27969 1063 ARG A N 1
ATOM 1397 C CA . ARG A 1 206 ? -21.94900 -12.95362 -51.47763 1.000 58.45379 1063 ARG A CA 1
ATOM 1398 C C . ARG A 1 206 ? -21.83299 -12.32941 -50.09247 1.000 65.72641 1063 ARG A C 1
ATOM 1399 O O . ARG A 1 206 ? -20.90229 -12.61953 -49.33556 1.000 63.37328 1063 ARG A O 1
ATOM 1407 N N . VAL A 1 207 ? -22.78482 -11.45121 -49.76843 1.000 70.24394 1064 VAL A N 1
ATOM 1408 C CA . VAL A 1 207 ? -22.72909 -10.74598 -48.49015 1.000 58.45974 1064 VAL A CA 1
ATOM 1409 C C . VAL A 1 207 ? -22.80402 -11.73129 -47.33316 1.000 56.85717 1064 VAL A C 1
ATOM 1410 O O . VAL A 1 207 ? -22.03751 -11.63835 -46.36682 1.000 59.41912 1064 VAL A O 1
ATOM 1414 N N . MET A 1 208 ? -23.71313 -12.69869 -47.41688 1.000 54.77880 1065 MET A N 1
ATOM 1415 C CA . MET A 1 208 ? -23.85393 -13.66063 -46.33408 1.000 50.65103 1065 MET A CA 1
ATOM 1416 C C . MET A 1 208 ? -22.71514 -14.67005 -46.28415 1.000 55.40704 1065 MET A C 1
ATOM 1417 O O . MET A 1 208 ? -22.68971 -15.49606 -45.36477 1.000 58.76126 1065 MET A O 1
ATOM 1422 N N . ASP A 1 209 ? -21.77687 -14.62898 -47.23438 1.000 46.20639 1066 ASP A N 1
ATOM 1423 C CA . ASP A 1 209 ? -20.52771 -15.35872 -47.06068 1.000 49.88695 1066 ASP A CA 1
ATOM 1424 C C . ASP A 1 209 ? -19.67532 -14.75089 -45.95749 1.000 63.93865 1066 ASP A C 1
ATOM 1425 O O . ASP A 1 209 ? -18.73578 -15.39876 -45.48328 1.000 52.48536 1066 ASP A O 1
ATOM 1430 N N . ILE A 1 210 ? -19.98104 -13.52357 -45.55122 1.000 60.40051 1067 ILE A N 1
ATOM 1431 C CA . ILE A 1 210 ? -19.30912 -12.86534 -44.43967 1.000 51.13703 1067 ILE A CA 1
ATOM 1432 C C . ILE A 1 210 ? -20.10055 -13.13632 -43.16864 1.000 47.32648 1067 ILE A C 1
ATOM 1433 O O . ILE A 1 210 ? -21.32273 -12.94877 -43.13621 1.000 55.47835 1067 ILE A O 1
ATOM 1438 N N . ASP A 1 211 ? -19.40976 -13.59046 -42.12620 1.000 53.14633 1068 ASP A N 1
ATOM 1439 C CA . ASP A 1 211 ? -20.04246 -13.74860 -40.82409 1.000 49.10075 1068 ASP A CA 1
ATOM 1440 C C . ASP A 1 211 ? -20.62674 -12.41433 -40.37836 1.000 49.47114 1068 ASP A C 1
ATOM 1441 O O . ASP A 1 211 ? -19.95630 -11.38006 -40.44249 1.000 57.70302 1068 ASP A O 1
ATOM 1446 N N . TYR A 1 212 ? -21.89011 -12.43593 -39.94262 1.000 53.22758 1069 TYR A N 1
ATOM 1447 C CA . TYR A 1 212 ? -22.56756 -11.18811 -39.60380 1.000 49.24584 1069 TYR A CA 1
ATOM 1448 C C . TYR A 1 212 ? -21.85394 -10.44444 -38.48021 1.000 48.92151 1069 TYR A C 1
ATOM 1449 O O . TYR A 1 212 ? -21.87260 -9.20861 -38.44758 1.000 51.03129 1069 TYR A O 1
ATOM 1458 N N . VAL A 1 213 ? -21.22291 -11.17106 -37.55417 1.000 49.51231 1070 VAL A N 1
ATOM 1459 C CA . VAL A 1 213 ? -20.43589 -10.51673 -36.51306 1.000 47.21009 1070 VAL A CA 1
ATOM 1460 C C . VAL A 1 213 ? -19.23186 -9.81142 -37.12305 1.000 52.78180 1070 VAL A C 1
ATOM 1461 O O . VAL A 1 213 ? -18.90138 -8.67848 -36.74927 1.000 44.25926 1070 VAL A O 1
ATOM 1465 N N . GLU A 1 214 ? -18.56295 -10.46413 -38.07768 1.000 46.78617 1071 GLU A N 1
ATOM 1466 C CA . GLU A 1 214 ? -17.40152 -9.85423 -38.71358 1.000 47.28257 1071 GLU A CA 1
ATOM 1467 C C . GLU A 1 214 ? -17.79032 -8.65239 -39.56206 1.000 49.19138 1071 GLU A C 1
ATOM 1468 O O . GLU A 1 214 ? -17.03031 -7.67943 -39.64180 1.000 50.62727 1071 GLU A O 1
ATOM 1474 N N . LEU A 1 215 ? -18.95715 -8.69899 -40.20702 1.000 52.76298 1072 LEU A N 1
ATOM 1475 C CA . LEU A 1 215 ? -19.40579 -7.54304 -40.97303 1.000 43.34546 1072 LEU A CA 1
ATOM 1476 C C . LEU A 1 215 ? -19.69660 -6.36415 -40.05433 1.000 45.89299 1072 LEU A C 1
ATOM 1477 O O . LEU A 1 215 ? -19.37938 -5.21651 -40.38827 1.000 50.22038 1072 LEU A O 1
ATOM 1482 N N . ALA A 1 216 ? -20.28289 -6.63185 -38.88447 1.000 43.77771 1073 ALA A N 1
ATOM 1483 C CA . ALA A 1 216 ? -20.49366 -5.57484 -37.90018 1.000 51.75880 1073 ALA A CA 1
ATOM 1484 C C . ALA A 1 216 ? -19.17090 -4.96566 -37.45208 1.000 47.32368 1073 ALA A C 1
ATOM 1485 O O . ALA A 1 216 ? -19.07163 -3.74582 -37.27512 1.000 45.86059 1073 ALA A O 1
ATOM 1487 N N . ARG A 1 217 ? -18.14352 -5.80028 -37.26330 1.000 49.16021 1074 ARG A N 1
ATOM 1488 C CA . ARG A 1 217 ? -16.82830 -5.29289 -36.87983 1.000 43.77642 1074 ARG A CA 1
ATOM 1489 C C . ARG A 1 217 ? -16.26025 -4.36952 -37.94917 1.000 46.11189 1074 ARG A C 1
ATOM 1490 O O . ARG A 1 217 ? -15.72452 -3.29858 -37.64039 1.000 48.48240 1074 ARG A O 1
ATOM 1498 N N . GLN A 1 218 ? -16.36185 -4.77321 -39.21815 1.000 41.62268 1075 GLN A N 1
ATOM 1499 C CA . GLN A 1 218 ? -15.77421 -3.97593 -40.28942 1.000 42.70075 1075 GLN A CA 1
ATOM 1500 C C . GLN A 1 218 ? -16.58567 -2.71240 -40.54851 1.000 51.67416 1075 GLN A C 1
ATOM 1501 O O . GLN A 1 218 ? -16.01866 -1.66374 -40.87629 1.000 40.76770 1075 GLN A O 1
ATOM 1507 N N . LEU A 1 219 ? -17.91330 -2.79124 -40.41233 1.000 46.52974 1076 LEU A N 1
ATOM 1508 C CA . LEU A 1 219 ? -18.72721 -1.58196 -40.46242 1.000 47.61220 1076 LEU A CA 1
ATOM 1509 C C . LEU A 1 219 ? -18.36171 -0.64111 -39.32316 1.000 40.28564 1076 LEU A C 1
ATOM 1510 O O . LEU A 1 219 ? -18.26754 0.57592 -39.51769 1.000 43.19012 1076 LEU A O 1
ATOM 1515 N N . THR A 1 220 ? -18.13938 -1.19187 -38.12708 1.000 38.85803 1077 THR A N 1
ATOM 1516 C CA . THR A 1 220 ? -17.77776 -0.36484 -36.98023 1.000 45.79444 1077 THR A CA 1
ATOM 1517 C C . THR A 1 220 ? -16.42405 0.30649 -37.18444 1.000 48.26454 1077 THR A C 1
ATOM 1518 O O . THR A 1 220 ? -16.23818 1.47040 -36.81004 1.000 47.94771 1077 THR A O 1
ATOM 1522 N N . LEU A 1 221 ? -15.47000 -0.40656 -37.78944 1.000 42.63830 1078 LEU A N 1
ATOM 1523 C CA . LEU A 1 221 ? -14.14690 0.16651 -38.02001 1.000 39.04877 1078 LEU A CA 1
ATOM 1524 C C . LEU A 1 221 ? -14.21183 1.34534 -38.98509 1.000 47.35263 1078 LEU A C 1
ATOM 1525 O O . LEU A 1 221 ? -13.63804 2.40875 -38.72132 1.000 47.24758 1078 LEU A O 1
ATOM 1530 N N . ARG A 1 222 ? -14.90524 1.17844 -40.11480 1.000 45.44566 1079 ARG A N 1
ATOM 1531 C CA . ARG A 1 222 ? -14.94115 2.25391 -41.10230 1.000 50.97872 1079 ARG A CA 1
ATOM 1532 C C . ARG A 1 222 ? -15.77935 3.43039 -40.61167 1.000 55.09827 1079 ARG A C 1
ATOM 1533 O O . ARG A 1 222 ? -15.43372 4.59077 -40.86501 1.000 55.48177 1079 ARG A O 1
ATOM 1541 N N . GLU A 1 223 ? -16.87344 3.15584 -39.89389 1.000 43.98421 1080 GLU A N 1
ATOM 1542 C CA . GLU A 1 223 ? -17.69179 4.23986 -39.35803 1.000 37.88252 1080 GLU A CA 1
ATOM 1543 C C . GLU A 1 223 ? -16.93811 5.02883 -38.29740 1.000 45.77876 1080 GLU A C 1
ATOM 1544 O O . GLU A 1 223 ? -16.97223 6.26510 -38.29429 1.000 46.77040 1080 GLU A O 1
ATOM 1550 N N . PHE A 1 224 ? -16.24988 4.33330 -37.38969 1.000 41.18953 1081 PHE A N 1
ATOM 1551 C CA . PHE A 1 224 ? -15.55157 5.02956 -36.31656 1.000 37.84925 1081 PHE A CA 1
ATOM 1552 C C . PHE A 1 224 ? -14.40269 5.86840 -36.85814 1.000 47.10409 1081 PHE A C 1
ATOM 1553 O O . PHE A 1 224 ? -14.16079 6.98121 -36.37478 1.000 54.99064 1081 PHE A O 1
ATOM 1561 N N . LYS A 1 225 ? -13.68227 5.35391 -37.85856 1.000 38.74662 1082 LYS A N 1
ATOM 1562 C CA . LYS A 1 225 ? -12.63490 6.14767 -38.49203 1.000 40.84820 1082 LYS A CA 1
ATOM 1563 C C . LYS A 1 225 ? -13.20858 7.43601 -39.06778 1.000 49.83362 1082 LYS A C 1
ATOM 1564 O O . LYS A 1 225 ? -12.64970 8.52101 -38.87050 1.000 52.19928 1082 LYS A O 1
ATOM 1566 N N . LEU A 1 226 ? -14.34374 7.33643 -39.76649 1.000 39.56607 1083 LEU A N 1
ATOM 1567 C CA . LEU A 1 226 ? -14.99071 8.52818 -40.30661 1.000 46.01106 1083 LEU A CA 1
ATOM 1568 C C . LEU A 1 226 ? -15.52483 9.43273 -39.20339 1.000 44.99643 1083 LEU A C 1
ATOM 1569 O O . LEU A 1 226 ? -15.53573 10.65855 -39.36131 1.000 45.66168 1083 LEU A O 1
ATOM 1574 N N . TYR A 1 227 ? -15.96616 8.85507 -38.08444 1.000 44.63461 1084 TYR A N 1
ATOM 1575 C CA . TYR A 1 227 ? -16.51735 9.66831 -37.00477 1.000 48.56169 1084 TYR A CA 1
ATOM 1576 C C . TYR A 1 227 ? -15.43878 10.50713 -36.32827 1.000 46.32362 1084 TYR A C 1
ATOM 1577 O O . TYR A 1 227 ? -15.68107 11.66559 -35.96896 1.000 45.01032 1084 TYR A O 1
ATOM 1586 N N . CYS A 1 228 ? -14.24217 9.94406 -36.14706 1.000 37.86523 1085 CYS A N 1
ATOM 1587 C CA . CYS A 1 228 ? -13.18582 10.65966 -35.44041 1.000 45.35502 1085 CYS A CA 1
ATOM 1588 C C . CYS A 1 228 ? -12.66887 11.86503 -36.21367 1.000 45.49585 1085 CYS A C 1
ATOM 1589 O O . CYS A 1 228 ? -12.01010 12.72424 -35.61966 1.000 48.72822 1085 CYS A O 1
ATOM 1592 N N . LYS A 1 229 ? -12.94491 11.95157 -37.51577 1.000 53.06717 1086 LYS A N 1
ATOM 1593 C CA . LYS A 1 229 ? -12.52518 13.10939 -38.29475 1.000 41.96558 1086 LYS A CA 1
ATOM 1594 C C . LYS A 1 229 ? -13.45744 14.30221 -38.12971 1.000 42.93808 1086 LYS A C 1
ATOM 1595 O O . LYS A 1 229 ? -13.10151 15.40830 -38.55103 1.000 43.88998 1086 LYS A O 1
ATOM 1601 N N . ILE A 1 230 ? -14.62521 14.10907 -37.52402 1.000 49.55205 1087 ILE A N 1
ATOM 1602 C CA . ILE A 1 230 ? -15.59457 15.18519 -37.34423 1.000 47.76298 1087 ILE A CA 1
ATOM 1603 C C . ILE A 1 230 ? -15.14452 16.06999 -36.18790 1.000 51.88606 1087 ILE A C 1
ATOM 1604 O O . ILE A 1 230 ? -15.01651 15.60593 -35.05027 1.000 56.13712 1087 ILE A O 1
ATOM 1609 N N . THR A 1 231 ? -14.90927 17.34514 -36.47418 1.000 47.40534 1088 THR A N 1
ATOM 1610 C CA . THR A 1 231 ? -14.54716 18.31741 -35.45469 1.000 51.66497 1088 THR A CA 1
ATOM 1611 C C . THR A 1 231 ? -15.77236 19.11699 -35.02602 1.000 55.41002 1088 THR A C 1
ATOM 1612 O O . THR A 1 231 ? -16.79007 19.16425 -35.72283 1.000 49.72284 1088 THR A O 1
ATOM 1616 N N . LYS A 1 232 ? -15.66005 19.75106 -33.85552 1.000 47.82090 1089 LYS A N 1
ATOM 1617 C CA . LYS A 1 232 ? -16.72816 20.63153 -33.39369 1.000 47.83594 1089 LYS A CA 1
ATOM 1618 C C . LYS A 1 232 ? -16.92418 21.79849 -34.35018 1.000 55.68465 1089 LYS A C 1
ATOM 1619 O O . LYS A 1 232 ? -18.05525 22.24890 -34.57018 1.000 49.78785 1089 LYS A O 1
ATOM 1625 N N . PHE A 1 233 ? -15.82725 22.30210 -34.92381 1.000 47.70501 1090 PHE A N 1
ATOM 1626 C CA . PHE A 1 233 ? -15.91147 23.41448 -35.86498 1.000 49.71981 1090 PHE A CA 1
ATOM 1627 C C . PHE A 1 233 ? -16.77540 23.06008 -37.06860 1.000 48.99144 1090 PHE A C 1
ATOM 1628 O O . PHE A 1 233 ? -17.52233 23.90500 -37.57551 1.000 53.70891 1090 PHE A O 1
ATOM 1636 N N . ALA A 1 234 ? -16.68972 21.81361 -37.53994 1.000 48.77187 1091 ALA A N 1
ATOM 1637 C CA . ALA A 1 234 ? -17.51067 21.39887 -38.67283 1.000 50.21015 1091 ALA A CA 1
ATOM 1638 C C . ALA A 1 234 ? -18.98465 21.32554 -38.29052 1.000 58.06573 1091 ALA A C 1
ATOM 1639 O O . ALA A 1 234 ? -19.85700 21.68313 -39.09174 1.000 48.89553 1091 ALA A O 1
ATOM 1641 N N . CYS A 1 235 ? -19.28251 20.86156 -37.07274 1.000 53.41605 1092 CYS A N 1
ATOM 1642 C CA . CYS A 1 235 ? -20.66610 20.84198 -36.60701 1.000 45.47744 1092 CYS A CA 1
ATOM 1643 C C . CYS A 1 235 ? -21.23807 22.24996 -36.53439 1.000 52.83497 1092 CYS A C 1
ATOM 1644 O O . CYS A 1 235 ? -22.37623 22.49136 -36.95573 1.000 42.46209 1092 CYS A O 1
ATOM 1647 N N . LEU A 1 236 ? -20.46145 23.19409 -36.00084 1.000 41.54934 1093 LEU A N 1
ATOM 1648 C CA . LEU A 1 236 ? -20.92621 24.57357 -35.93546 1.000 50.44129 1093 LEU A CA 1
ATOM 1649 C C . LEU A 1 236 ? -21.08907 25.15665 -37.33072 1.000 55.91881 1093 LEU A C 1
ATOM 1650 O O . LEU A 1 236 ? -22.00618 25.94738 -37.57971 1.000 61.88597 1093 LEU A O 1
ATOM 1655 N N . ALA A 1 237 ? -20.21397 24.76708 -38.25934 1.000 47.65199 1094 ALA A N 1
ATOM 1656 C CA . ALA A 1 237 ? -20.30849 25.28506 -39.61861 1.000 47.71133 1094 ALA A CA 1
ATOM 1657 C C . ALA A 1 237 ? -21.53346 24.73396 -40.33598 1.000 50.67494 1094 ALA A C 1
ATOM 1658 O O . ALA A 1 237 ? -22.16343 25.44136 -41.13042 1.000 57.17343 1094 ALA A O 1
ATOM 1660 N N . LYS A 1 238 ? -21.89355 23.47741 -40.06691 1.000 39.06912 1095 LYS A N 1
ATOM 1661 C CA . LYS A 1 238 ? -23.03715 22.88825 -40.75594 1.000 50.07595 1095 LYS A CA 1
ATOM 1662 C C . LYS A 1 238 ? -24.35619 23.43136 -40.22011 1.000 51.02886 1095 LYS A C 1
ATOM 1663 O O . LYS A 1 238 ? -25.27145 23.72437 -40.99706 1.000 49.28895 1095 LYS A O 1
ATOM 1669 N N . VAL A 1 239 ? -24.47665 23.57290 -38.90028 1.000 50.86060 1096 VAL A N 1
ATOM 1670 C CA . VAL A 1 239 ? -25.74626 23.99190 -38.31484 1.000 38.24926 1096 VAL A CA 1
ATOM 1671 C C . VAL A 1 239 ? -25.89964 25.50775 -38.37123 1.000 52.14045 1096 VAL A C 1
ATOM 1672 O O . VAL A 1 239 ? -26.91864 26.02469 -38.84327 1.000 56.52719 1096 VAL A O 1
ATOM 1676 N N . TRP A 1 240 ? -24.89552 26.24529 -37.89109 1.000 50.45400 1097 TRP A N 1
ATOM 1677 C CA . TRP A 1 240 ? -25.00360 27.70051 -37.84486 1.000 50.14639 1097 TRP A CA 1
ATOM 1678 C C . TRP A 1 240 ? -24.80668 28.34151 -39.21320 1.000 54.18783 1097 TRP A C 1
ATOM 1679 O O . TRP A 1 240 ? -25.38899 29.39746 -39.48504 1.000 65.41839 1097 TRP A O 1
ATOM 1690 N N . GLY A 1 241 ? -24.00141 27.73383 -40.07677 1.000 51.50114 1098 GLY A N 1
ATOM 1691 C CA . GLY A 1 241 ? -23.81180 28.29341 -41.40586 1.000 47.59334 1098 GLY A CA 1
ATOM 1692 C C . GLY A 1 241 ? -22.94487 29.53613 -41.36022 1.000 51.70412 1098 GLY A C 1
ATOM 1693 O O . GLY A 1 241 ? -21.89393 29.56461 -40.71067 1.000 48.75950 1098 GLY A O 1
ATOM 1694 N N . LYS A 1 242 ? -23.39157 30.58602 -42.05514 1.000 56.03270 1099 LYS A N 1
ATOM 1695 C CA . LYS A 1 242 ? -22.59174 31.80204 -42.15966 1.000 59.27507 1099 LYS A CA 1
ATOM 1696 C C . LYS A 1 242 ? -22.45506 32.50883 -40.81824 1.000 59.86291 1099 LYS A C 1
ATOM 1697 O O . LYS A 1 242 ? -21.47223 33.22472 -40.59544 1.000 56.37009 1099 LYS A O 1
ATOM 1699 N N . LYS A 1 243 ? -23.42000 32.32291 -39.91519 1.000 64.69106 1100 LYS A N 1
ATOM 1700 C CA . LYS A 1 243 ? -23.33590 32.95829 -38.60623 1.000 75.50882 1100 LYS A CA 1
ATOM 1701 C C . LYS A 1 243 ? -22.25316 32.33509 -37.73291 1.000 59.69727 1100 LYS A C 1
ATOM 1702 O O . LYS A 1 243 ? -21.82271 32.96277 -36.76034 1.000 62.79221 1100 LYS A O 1
ATOM 1708 N N . SER A 1 244 ? -21.79225 31.12638 -38.06472 1.000 48.84627 1101 SER A N 1
ATOM 1709 C CA . SER A 1 244 ? -20.74282 30.4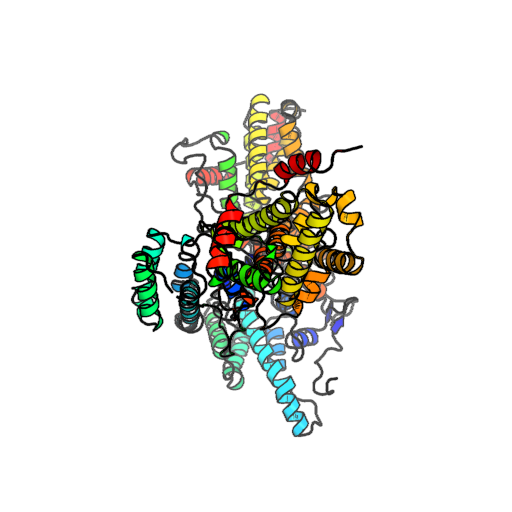8816 -37.27970 1.000 48.14464 1101 SER A CA 1
ATOM 1710 C C . SER A 1 244 ? -19.41288 31.21909 -37.38435 1.000 58.34264 1101 SER A C 1
ATOM 1711 O O . SER A 1 244 ? -18.58302 31.09784 -36.47731 1.000 52.81819 1101 SER A O 1
ATOM 1714 N N . GLY A 1 245 ? -19.19101 31.97084 -38.46087 1.000 60.79741 1102 GLY A N 1
ATOM 1715 C CA . GLY A 1 245 ? -17.89184 32.57244 -38.68019 1.000 48.55307 1102 GLY A CA 1
ATOM 1716 C C . GLY A 1 245 ? -16.79655 31.57752 -38.98139 1.000 48.21947 1102 GLY A C 1
ATOM 1717 O O . GLY A 1 245 ? -15.61621 31.89964 -38.82407 1.000 59.14268 1102 GLY A O 1
ATOM 1718 N N . LEU A 1 246 ? -17.15788 30.36917 -39.40894 1.000 51.16234 1103 LEU A N 1
ATOM 1719 C CA . LEU A 1 246 ? -16.21069 29.29368 -39.68254 1.000 59.29735 1103 LEU A CA 1
ATOM 1720 C C . LEU A 1 246 ? -16.30086 28.92722 -41.15717 1.000 60.01484 1103 LEU A C 1
ATOM 1721 O O . LEU A 1 246 ? -17.29741 28.34121 -41.59445 1.000 71.84584 1103 LEU A O 1
ATOM 1726 N N . SER A 1 247 ? -15.26198 29.26021 -41.92187 1.000 56.58603 1104 SER A N 1
ATOM 1727 C CA . SER A 1 247 ? -15.13091 28.75341 -43.28211 1.000 64.97463 1104 SER A CA 1
ATOM 1728 C C . SER A 1 247 ? -14.58139 27.33059 -43.31968 1.000 50.62268 1104 SER A C 1
ATOM 1729 O O . SER A 1 247 ? -14.09917 26.88407 -44.36718 1.000 83.17756 1104 SER A O 1
ATOM 1732 N N . GLU A 1 248 ? -14.64656 26.62644 -42.19138 1.000 66.32670 1105 GLU A N 1
ATOM 1733 C CA . GLU A 1 248 ? -14.17177 25.25417 -42.10647 1.000 64.03044 1105 GLU A CA 1
ATOM 1734 C C . GLU A 1 248 ? -14.96542 24.35961 -43.04999 1.000 51.87249 1105 GLU A C 1
ATOM 1735 O O . GLU A 1 248 ? -16.16156 24.56143 -43.27423 1.000 61.05649 1105 GLU A O 1
ATOM 1741 N N . SER A 1 249 ? -14.28514 23.36665 -43.61551 1.000 61.13376 1106 SER A N 1
ATOM 1742 C CA . SER A 1 249 ? -14.96395 22.40140 -44.46727 1.000 68.52511 1106 SER A CA 1
ATOM 1743 C C . SER A 1 249 ? -15.79329 21.45273 -43.61241 1.000 66.67542 1106 SER A C 1
ATOM 1744 O O . SER A 1 249 ? -15.31651 20.93015 -42.59969 1.000 58.62433 1106 SER A O 1
ATOM 1747 N N . ILE A 1 250 ? -17.04259 21.23956 -44.01655 1.000 47.95629 1107 ILE A N 1
ATOM 1748 C CA . ILE A 1 250 ? -17.91039 20.28323 -43.34413 1.000 46.30354 1107 ILE A CA 1
ATOM 1749 C C . ILE A 1 250 ? -17.74505 18.93004 -44.01908 1.000 45.53300 1107 ILE A C 1
ATOM 1750 O O . ILE A 1 250 ? -18.60551 18.05162 -43.89441 1.000 58.17823 1107 ILE A O 1
ATOM 1755 N N . ASP A 1 251 ? -16.63000 18.75479 -44.73478 1.000 49.51046 1108 ASP A N 1
ATOM 1756 C CA . ASP A 1 251 ? -16.42070 17.53039 -45.49989 1.000 52.48581 1108 ASP A CA 1
ATOM 1757 C C . ASP A 1 251 ? -16.36792 16.30213 -44.60213 1.000 52.11338 1108 ASP A C 1
ATOM 1758 O O . ASP A 1 251 ? -16.77610 15.21396 -45.02186 1.000 52.36489 1108 ASP A O 1
ATOM 1763 N N . SER A 1 252 ? -15.87033 16.44984 -43.37134 1.000 47.46294 1109 SER A N 1
ATOM 1764 C CA . SER A 1 252 ? -15.88455 15.32902 -42.43683 1.000 44.34022 1109 SER A CA 1
ATOM 1765 C C . SER A 1 252 ? -17.30767 14.85099 -42.17837 1.000 51.11201 1109 SER A C 1
ATOM 1766 O O . SER A 1 252 ? -17.55774 13.64382 -42.07395 1.000 44.63816 1109 SER A O 1
ATOM 1769 N N . ILE A 1 253 ? -18.25673 15.78441 -42.08610 1.000 37.30028 1110 ILE A N 1
ATOM 1770 C CA . ILE A 1 253 ? -19.64600 15.40667 -41.85207 1.000 50.64767 1110 ILE A CA 1
ATOM 1771 C C . ILE A 1 253 ? -20.26526 14.82582 -43.11618 1.000 47.37227 1110 ILE A C 1
ATOM 1772 O O . ILE A 1 253 ? -20.98068 13.81769 -43.06614 1.000 45.82264 1110 ILE A O 1
ATOM 1777 N N . THR A 1 254 ? -20.00457 15.44847 -44.26818 1.000 43.18199 1111 THR A N 1
ATOM 1778 C CA . THR A 1 254 ? -20.60919 14.97422 -45.50792 1.000 43.18989 1111 THR A CA 1
ATOM 1779 C C . THR A 1 254 ? -20.14472 13.56253 -45.84052 1.000 47.53007 1111 THR A C 1
ATOM 1780 O O . THR A 1 254 ? -20.92043 12.75444 -46.36261 1.000 44.81496 1111 THR A O 1
ATOM 1784 N N . GLN A 1 255 ? -18.88483 13.24155 -45.53802 1.000 39.34181 1112 GLN A N 1
ATOM 1785 C CA . GLN A 1 255 ? -18.41753 11.87304 -45.73398 1.000 49.80233 1112 GLN A CA 1
ATOM 1786 C C . GLN A 1 255 ? -19.08660 10.91628 -44.75396 1.000 49.39028 1112 GLN A C 1
ATOM 1787 O O . GLN A 1 255 ? -19.43117 9.78548 -45.11800 1.000 44.78310 1112 GLN A O 1
ATOM 1793 N N . PHE A 1 256 ? -19.28128 11.35027 -43.50680 1.000 50.30705 1113 PHE A N 1
ATOM 1794 C CA . PHE A 1 256 ? -19.93518 10.48958 -42.52732 1.000 37.04633 1113 PHE A CA 1
ATOM 1795 C C . PHE A 1 256 ? -21.38985 10.23831 -42.90240 1.000 39.29246 1113 PHE A C 1
ATOM 1796 O O . PHE A 1 256 ? -21.87432 9.10524 -42.80839 1.000 49.46449 1113 PHE A O 1
ATOM 1804 N N . ILE A 1 257 ? -22.09773 11.28117 -43.33845 1.000 34.87150 1114 ILE A N 1
ATOM 1805 C CA . ILE A 1 257 ? -23.47951 11.11410 -43.77464 1.000 42.32163 1114 ILE A CA 1
ATOM 1806 C C . ILE A 1 257 ? -23.54229 10.27971 -45.05064 1.000 43.18457 1114 ILE A C 1
ATOM 1807 O O . ILE A 1 257 ? -24.45428 9.46294 -45.22965 1.000 46.29835 1114 ILE A O 1
ATOM 1812 N N . LYS A 1 258 ? -22.57176 10.46053 -45.95093 1.000 42.10414 1115 LYS A N 1
ATOM 1813 C CA . LYS A 1 258 ? -22.51277 9.63386 -47.15347 1.000 45.38149 1115 LYS A CA 1
ATOM 1814 C C . LYS A 1 258 ? -22.37075 8.15790 -46.80223 1.000 51.02992 1115 LYS A C 1
ATOM 1815 O O . LYS A 1 258 ? -23.02984 7.30239 -47.40477 1.000 39.13181 1115 LYS A O 1
ATOM 1821 N N . ALA A 1 259 ? -21.52109 7.84145 -45.82112 1.000 37.87473 1116 ALA A N 1
ATOM 1822 C CA . ALA A 1 259 ? -21.32764 6.44897 -45.42942 1.000 37.76977 1116 ALA A CA 1
ATOM 1823 C C . ALA A 1 259 ? -22.60489 5.84595 -44.85472 1.000 53.11612 1116 ALA A C 1
ATOM 1824 O O . ALA A 1 259 ? -22.88891 4.66196 -45.06946 1.000 47.84852 1116 ALA A O 1
ATOM 1826 N N . SER A 1 260 ? -23.38798 6.64008 -44.11734 1.000 40.00701 1117 SER A N 1
ATOM 1827 C CA . SER A 1 260 ? -24.64235 6.12494 -43.57554 1.000 41.56708 1117 SER A CA 1
ATOM 1828 C C . SER A 1 260 ? -25.68659 5.95037 -44.67011 1.000 39.36440 1117 SER A C 1
ATOM 1829 O O . SER A 1 260 ? -26.41769 4.95315 -44.68265 1.000 44.95506 1117 SER A O 1
ATOM 1832 N N . ASN A 1 261 ? -25.77510 6.91030 -45.59459 1.000 41.80133 1118 ASN A N 1
ATOM 1833 C CA . ASN A 1 261 ? -26.69489 6.76653 -46.71802 1.000 40.52801 1118 ASN A CA 1
ATOM 1834 C C . ASN A 1 261 ? -26.33107 5.56032 -47.57311 1.000 39.04160 1118 ASN A C 1
ATOM 1835 O O . ASN A 1 261 ? -27.21109 4.80029 -47.99331 1.000 44.28535 1118 ASN A O 1
ATOM 1840 N N . GLN A 1 262 ? -25.03588 5.36146 -47.82995 1.000 34.74005 1119 GLN A N 1
ATOM 1841 C CA . GLN A 1 262 ? -24.60679 4.22300 -48.63546 1.000 37.01728 1119 GLN A CA 1
ATOM 1842 C C . GLN A 1 262 ? -24.88837 2.90461 -47.92695 1.000 41.41842 1119 GLN A C 1
ATOM 1843 O O . GLN A 1 262 ? -25.27063 1.92003 -48.56897 1.000 46.78475 1119 GLN A O 1
ATOM 1849 N N . LEU A 1 263 ? -24.70453 2.86159 -46.60620 1.000 35.66066 1120 LEU A N 1
ATOM 1850 C CA . LEU A 1 263 ? -25.02189 1.64320 -45.86883 1.000 39.15700 1120 LEU A CA 1
ATOM 1851 C C . LEU A 1 263 ? -26.51775 1.35773 -45.90423 1.000 37.56993 1120 LEU A C 1
ATOM 1852 O O . LEU A 1 263 ? -26.93208 0.19526 -45.97387 1.000 43.09790 1120 LEU A O 1
ATOM 1857 N N . THR A 1 264 ? -27.34365 2.40551 -45.86481 1.000 35.24180 1121 THR A N 1
ATOM 1858 C CA . THR A 1 264 ? -28.78480 2.20974 -45.98058 1.000 32.20823 1121 THR A CA 1
ATOM 1859 C C . THR A 1 264 ? -29.16616 1.75724 -47.38679 1.000 35.27745 1121 THR A C 1
ATOM 1860 O O . THR A 1 264 ? -29.97328 0.83455 -47.54864 1.000 41.57170 1121 THR A O 1
ATOM 1864 N N . ASN A 1 265 ? -28.58839 2.38539 -48.41603 1.000 39.43217 1122 ASN A N 1
ATOM 1865 C CA . ASN A 1 265 ? -28.81881 1.93012 -49.78510 1.000 34.27243 1122 ASN A CA 1
ATOM 1866 C C . ASN A 1 265 ? -28.33127 0.50005 -49.97774 1.000 43.63023 1122 ASN A C 1
ATOM 1867 O O . ASN A 1 265 ? -29.00622 -0.31579 -50.61726 1.000 42.29955 1122 ASN A O 1
ATOM 1872 N N . PHE A 1 266 ? -27.15588 0.18237 -49.43030 1.000 42.80715 1123 PHE A N 1
ATOM 1873 C CA . PHE A 1 266 ? -26.58554 -1.15177 -49.58622 1.000 38.85543 1123 PHE A CA 1
ATOM 1874 C C . PHE A 1 266 ? -27.49627 -2.22015 -48.99575 1.000 48.55315 1123 PHE A C 1
ATOM 1875 O O . PHE A 1 266 ? -27.70148 -3.27666 -49.60542 1.000 39.74114 1123 PHE A O 1
ATOM 1883 N N . VAL A 1 267 ? -28.05739 -1.95814 -47.81302 1.000 42.55913 1124 VAL A N 1
ATOM 1884 C CA . VAL A 1 267 ? -28.88611 -2.95325 -47.13611 1.000 42.33791 1124 VAL A CA 1
ATOM 1885 C C . VAL A 1 267 ? -30.14230 -3.24203 -47.94661 1.000 41.53649 1124 VAL A C 1
ATOM 1886 O O . VAL A 1 267 ? -30.51529 -4.40262 -48.15399 1.000 49.80499 1124 VAL A O 1
ATOM 1890 N N . GLY A 1 268 ? -30.81087 -2.19065 -48.42254 1.000 37.40753 1125 GLY A N 1
ATOM 1891 C CA . GLY A 1 268 ? -32.01229 -2.39557 -49.21289 1.000 33.27640 1125 GLY A CA 1
ATOM 1892 C C . GLY A 1 268 ? -31.73652 -3.10616 -50.52441 1.000 57.27826 1125 GLY A C 1
ATOM 1893 O O . GLY A 1 268 ? -32.53671 -3.92995 -50.97507 1.000 45.39359 1125 GLY A O 1
ATOM 1894 N N . TYR A 1 269 ? -30.59482 -2.80801 -51.14992 1.000 36.31912 1126 TYR A N 1
ATOM 1895 C CA . TYR A 1 269 ? -30.31801 -3.36394 -52.46855 1.000 36.10111 1126 TYR A CA 1
ATOM 1896 C C . TYR A 1 269 ? -29.90906 -4.82990 -52.39260 1.000 47.35538 1126 TYR A C 1
ATOM 1897 O O . TYR A 1 269 ? -30.27241 -5.61927 -53.27123 1.000 43.43566 1126 TYR A O 1
ATOM 1906 N N . MET A 1 270 ? -29.14925 -5.21409 -51.36218 1.000 35.91315 1127 MET A N 1
ATOM 1907 C CA . MET A 1 270 ? -28.81678 -6.62461 -51.19103 1.000 36.81942 1127 MET A CA 1
ATOM 1908 C C . MET A 1 270 ? -30.06875 -7.46219 -50.97959 1.000 38.95818 1127 MET A C 1
ATOM 1909 O O . MET A 1 270 ? -30.10508 -8.63817 -51.36125 1.000 48.25470 1127 MET A O 1
ATOM 1914 N N . ILE A 1 271 ? -31.10419 -6.87152 -50.38215 1.000 39.94974 1128 ILE A N 1
ATOM 1915 C CA . ILE A 1 271 ? -32.36725 -7.57750 -50.20762 1.000 42.67894 1128 ILE A CA 1
ATOM 1916 C C . ILE A 1 271 ? -33.09409 -7.70913 -51.53959 1.000 41.32879 1128 ILE A C 1
ATOM 1917 O O . ILE A 1 271 ? -33.60698 -8.78199 -51.88122 1.000 44.75277 1128 ILE A O 1
ATOM 1922 N N . LEU A 1 272 ? -33.14298 -6.62692 -52.31542 1.000 40.77015 1129 LEU A N 1
ATOM 1923 C CA . LEU A 1 272 ? -33.91385 -6.60296 -53.55163 1.000 42.88900 1129 LEU A CA 1
ATOM 1924 C C . LEU A 1 272 ? -33.23488 -7.33594 -54.70458 1.000 40.99252 1129 LEU A C 1
ATOM 1925 O O . LEU A 1 272 ? -33.89140 -7.59865 -55.71741 1.000 48.49165 1129 LEU A O 1
ATOM 1930 N N A ARG A 1 273 ? -31.94877 -7.67384 -54.57672 0.440 49.04739 1130 ARG A N 1
ATOM 1931 N N B ARG A 1 273 ? -31.94790 -7.66922 -54.58320 0.560 49.14937 1130 ARG A N 1
ATOM 1932 C CA A ARG A 1 273 ? -31.29302 -8.48447 -55.59821 0.440 46.02925 1130 ARG A CA 1
ATOM 1933 C CA B ARG A 1 273 ? -31.29535 -8.48232 -55.60332 0.560 45.62965 1130 ARG A CA 1
ATOM 1934 C C A ARG A 1 273 ? -31.76753 -9.93080 -55.55844 0.440 48.29885 1130 ARG A C 1
ATOM 1935 C C B ARG A 1 273 ? -31.73701 -9.93776 -55.54905 0.560 48.40622 1130 ARG A C 1
ATOM 1936 O O A ARG A 1 273 ? -31.73662 -10.62035 -56.58372 0.440 52.66598 1130 ARG A O 1
ATOM 1937 O O B ARG A 1 273 ? -31.64975 -10.63804 -56.56284 0.560 52.61573 1130 ARG A O 1
ATOM 1952 N N . LYS A 1 274 ? -32.20036 -10.40762 -54.39481 1.000 49.40195 1131 LYS A N 1
ATOM 1953 C CA . LYS A 1 274 ? -32.61929 -11.79308 -54.25126 1.000 57.25832 1131 LYS A CA 1
ATOM 1954 C C . LYS A 1 274 ? -34.03023 -11.97010 -54.79710 1.000 50.47748 1131 LYS A C 1
ATOM 1955 O O . LYS A 1 274 ? -34.94054 -11.21106 -54.45066 1.000 51.65619 1131 LYS A O 1
ATOM 1961 N N . ALA A 1 275 ? -34.20685 -12.97473 -55.65485 1.000 59.40988 1132 ALA A N 1
ATOM 1962 C CA . ALA A 1 275 ? -35.48103 -13.19532 -56.32744 1.000 46.08435 1132 ALA A CA 1
ATOM 1963 C C . ALA A 1 275 ? -36.44169 -14.05699 -55.52179 1.000 50.44059 1132 ALA A C 1
ATOM 1964 O O . ALA A 1 275 ? -37.65996 -13.87254 -55.62469 1.000 51.68106 1132 ALA A O 1
ATOM 1966 N N . ASP A 1 276 ? -35.92623 -14.99245 -54.72803 1.000 52.30608 1133 ASP A N 1
ATOM 1967 C CA . ASP A 1 276 ? -36.76934 -15.87456 -53.93120 1.000 44.53988 1133 ASP A CA 1
ATOM 1968 C C . ASP A 1 276 ? -37.11177 -15.19255 -52.61239 1.000 54.05458 1133 ASP A C 1
ATOM 1969 O O . ASP A 1 276 ? -36.19582 -14.77537 -51.88982 1.000 53.42452 1133 ASP A O 1
ATOM 1974 N N . PRO A 1 277 ? -38.39306 -15.03613 -52.26899 1.000 52.66359 1134 PRO A N 1
ATOM 1975 C CA . PRO A 1 277 ? -38.72763 -14.45284 -50.95872 1.000 55.56074 1134 PRO A CA 1
ATOM 1976 C C . PRO A 1 277 ? -38.14398 -15.21878 -49.78322 1.000 54.58780 1134 PRO A C 1
ATOM 1977 O O . PRO A 1 277 ? -37.80857 -14.60101 -48.76502 1.000 46.23672 1134 PRO A O 1
ATOM 1981 N N . LYS A 1 278 ? -38.00645 -16.54419 -49.88759 1.000 55.62158 1135 LYS A N 1
ATOM 1982 C CA . LYS A 1 278 ? -37.36676 -17.30224 -48.81770 1.000 49.30307 1135 LYS A CA 1
ATOM 1983 C C . LYS A 1 278 ? -35.87459 -17.01813 -48.72725 1.000 56.61801 1135 LYS A C 1
ATOM 1984 O O . LYS A 1 278 ? -35.24924 -17.36795 -47.72091 1.000 66.84681 1135 LYS A O 1
ATOM 1990 N N . LYS A 1 279 ? -35.29101 -16.40391 -49.75495 1.000 50.41755 1136 LYS A N 1
ATOM 1991 C CA . LYS A 1 279 ? -33.90841 -15.95212 -49.68830 1.000 49.14763 1136 LYS A CA 1
ATOM 1992 C C . LYS A 1 279 ? -33.80158 -14.50252 -49.23669 1.000 43.63229 1136 LYS A C 1
ATOM 1993 O O . LYS A 1 279 ? -32.82389 -14.13701 -48.57458 1.000 47.51736 1136 LYS A O 1
ATOM 1999 N N . ARG A 1 280 ? -34.79012 -13.67067 -49.57448 1.000 44.31486 1137 ARG A N 1
ATOM 2000 C CA . ARG A 1 280 ? -34.81379 -12.30668 -49.05795 1.000 44.79063 1137 ARG A CA 1
ATOM 2001 C C . ARG A 1 280 ? -34.96257 -12.29663 -47.54236 1.000 48.17481 1137 ARG A C 1
ATOM 2002 O O . ARG A 1 280 ? -34.35582 -11.46511 -46.85673 1.000 41.06837 1137 ARG A O 1
ATOM 2010 N N . VAL A 1 281 ? -35.76179 -13.21901 -46.99959 1.000 43.05690 1138 VAL A N 1
ATOM 2011 C CA . VAL A 1 281 ? -35.95406 -13.26357 -45.55489 1.000 47.35864 1138 VAL A CA 1
ATOM 2012 C C . VAL A 1 281 ? -34.65689 -13.64447 -44.85107 1.000 44.08066 1138 VAL A C 1
ATOM 2013 O O . VAL A 1 281 ? -34.41203 -13.21934 -43.71629 1.000 45.90095 1138 VAL A O 1
ATOM 2017 N N . GLN A 1 282 ? -33.79852 -14.42843 -45.50740 1.000 41.32230 1139 GLN A N 1
ATOM 2018 C CA . GLN A 1 282 ? -32.51150 -14.76905 -44.91023 1.000 47.14822 1139 GLN A CA 1
ATOM 2019 C C . GLN A 1 282 ? -31.57260 -13.57042 -44.90760 1.000 49.07691 1139 GLN A C 1
ATOM 2020 O O . GLN A 1 282 ? -30.81649 -13.36887 -43.94983 1.000 55.74897 1139 GLN A O 1
ATOM 2026 N N . ILE A 1 283 ? -31.60290 -12.76687 -45.97277 1.000 48.14201 1140 ILE A N 1
ATOM 2027 C CA . ILE A 1 283 ? -30.77089 -11.56861 -46.02121 1.000 46.58239 1140 ILE A CA 1
ATOM 2028 C C . ILE A 1 283 ? -31.21076 -10.57298 -44.95648 1.000 40.29545 1140 ILE A C 1
ATOM 2029 O O . ILE A 1 283 ? -30.37782 -9.95414 -44.28250 1.000 45.39210 1140 ILE A O 1
ATOM 2033 N N . ILE A 1 284 ? -32.52457 -10.40186 -44.78707 1.000 41.33183 1141 ILE A N 1
ATOM 2034 C CA . ILE A 1 284 ? -33.02870 -9.44783 -43.80155 1.000 42.94316 1141 ILE A CA 1
ATOM 2035 C C . ILE A 1 284 ? -32.61668 -9.86984 -42.39755 1.000 45.63480 1141 ILE A C 1
ATOM 2036 O O . ILE A 1 284 ? -32.06449 -9.07428 -41.62858 1.000 41.71898 1141 ILE A O 1
ATOM 2041 N N . ARG A 1 285 ? -32.87447 -11.13305 -42.04516 1.000 36.38587 1142 ARG A N 1
ATOM 2042 C CA . ARG A 1 285 ? -32.46044 -11.63480 -40.73919 1.000 40.93863 1142 ARG A CA 1
ATOM 2043 C C . ARG A 1 285 ? -30.95201 -11.52562 -40.55366 1.000 40.19311 1142 ARG A C 1
ATOM 2044 O O . ARG A 1 285 ? -30.48092 -11.27754 -39.43851 1.000 53.75240 1142 ARG A O 1
ATOM 2052 N N . TYR A 1 286 ? -30.18309 -11.69286 -41.63175 1.000 41.98521 1143 TYR A N 1
ATOM 2053 C CA . TYR A 1 286 ? -28.74110 -11.47868 -41.56051 1.000 38.02887 1143 TYR A CA 1
ATOM 2054 C C . TYR A 1 286 ? -28.42228 -10.03817 -41.17636 1.000 38.83557 1143 TYR A C 1
ATOM 2055 O O . TYR A 1 286 ? -27.57328 -9.78633 -40.31444 1.000 36.09140 1143 TYR A O 1
ATOM 2064 N N . PHE A 1 287 ? -29.10594 -9.07562 -41.80128 1.000 38.94132 1144 PHE A N 1
ATOM 2065 C CA . PHE A 1 287 ? -28.85615 -7.67091 -41.49163 1.000 44.94623 1144 PHE A CA 1
ATOM 2066 C C . PHE A 1 287 ? -29.42325 -7.27623 -40.13344 1.000 39.54923 1144 PHE A C 1
ATOM 2067 O O . PHE A 1 287 ? -28.89641 -6.36171 -39.48943 1.000 44.90322 1144 PHE A O 1
ATOM 2075 N N . ILE A 1 288 ? -30.49315 -7.93729 -39.68448 1.000 40.23100 1145 ILE A N 1
ATOM 2076 C CA . ILE A 1 288 ? -30.96740 -7.71996 -38.32051 1.000 41.94002 1145 ILE A CA 1
ATOM 2077 C C . ILE A 1 288 ? -29.90432 -8.16110 -37.32438 1.000 43.38825 1145 ILE A C 1
ATOM 2078 O O . ILE A 1 288 ? -29.64816 -7.48391 -36.32160 1.000 46.21328 1145 ILE A O 1
ATOM 2083 N N . GLN A 1 289 ? -29.25551 -9.29489 -37.59645 1.000 43.60981 1146 GLN A N 1
ATOM 2084 C CA . GLN A 1 289 ? -28.17553 -9.75934 -36.73409 1.000 37.91832 1146 GLN A CA 1
ATOM 2085 C C . GLN A 1 289 ? -26.96942 -8.82738 -36.80355 1.000 44.91850 1146 GLN A C 1
ATOM 2086 O O . GLN A 1 289 ? -26.29204 -8.60546 -35.79336 1.000 44.62983 1146 GLN A O 1
ATOM 2092 N N . VAL A 1 290 ? -26.68343 -8.27315 -37.98435 1.000 43.01251 1147 VAL A N 1
ATOM 2093 C CA . VAL A 1 290 ? -25.59293 -7.30741 -38.10516 1.000 43.88101 1147 VAL A CA 1
ATOM 2094 C C . VAL A 1 290 ? -25.89199 -6.06905 -37.27013 1.000 40.89576 1147 VAL A C 1
ATOM 2095 O O . VAL A 1 290 ? -25.06793 -5.62849 -36.46010 1.000 48.26434 1147 VAL A O 1
ATOM 2099 N N . ALA A 1 291 ? -27.07977 -5.48863 -37.45913 1.000 44.85870 1148 ALA A N 1
ATOM 2100 C CA . ALA A 1 291 ? -27.44951 -4.29052 -36.71314 1.000 43.03471 1148 ALA A CA 1
ATOM 2101 C C . ALA A 1 291 ? -27.43604 -4.54673 -35.21217 1.000 43.82742 1148 ALA A C 1
ATOM 2102 O O . ALA A 1 291 ? -27.04199 -3.67477 -34.42910 1.000 40.38680 1148 ALA A O 1
ATOM 2104 N N . ASP A 1 292 ? -27.85806 -5.74038 -34.79117 1.000 43.49509 1149 ASP A N 1
ATOM 2105 C CA . ASP A 1 292 ? -27.86374 -6.05175 -33.36743 1.000 38.37266 1149 ASP A CA 1
ATOM 2106 C C . ASP A 1 292 ? -26.44638 -6.18942 -32.82764 1.000 46.59762 1149 ASP A C 1
ATOM 2107 O O . ASP A 1 292 ? -26.15257 -5.73545 -31.71543 1.000 45.64857 1149 ASP A O 1
ATOM 2112 N N . LYS A 1 293 ? -25.55352 -6.81346 -33.59868 1.000 45.49624 1150 LYS A N 1
ATOM 2113 C CA . LYS A 1 293 ? -24.16105 -6.89628 -33.17675 1.000 38.05824 1150 LYS A CA 1
ATOM 2114 C C . LYS A 1 293 ? -23.51240 -5.51832 -33.13270 1.000 45.78682 1150 LYS A C 1
ATOM 2115 O O . LYS A 1 293 ? -22.65657 -5.26487 -32.27592 1.000 45.24547 1150 LYS A O 1
ATOM 2121 N N . CYS A 1 294 ? -23.90574 -4.61716 -34.03747 1.000 36.36298 1151 CYS A N 1
ATOM 2122 C CA . CYS A 1 294 ? -23.44389 -3.23568 -33.94261 1.000 50.64696 1151 CYS A CA 1
ATOM 2123 C C . CYS A 1 294 ? -23.93842 -2.58375 -32.65741 1.000 49.72614 1151 CYS A C 1
ATOM 2124 O O . CYS A 1 294 ? -23.20440 -1.82355 -32.01415 1.000 55.49750 1151 CYS A O 1
ATOM 2127 N N . ARG A 1 295 ? -25.18161 -2.87610 -32.26441 1.000 44.41390 1152 ARG A N 1
ATOM 2128 C CA . ARG A 1 295 ? -25.71273 -2.33506 -31.01724 1.000 47.93516 1152 ARG A CA 1
ATOM 2129 C C . ARG A 1 295 ? -24.91632 -2.83254 -29.81748 1.000 45.48790 1152 ARG A C 1
ATOM 2130 O O . ARG A 1 295 ? -24.68069 -2.08202 -28.86319 1.000 52.25103 1152 ARG A O 1
ATOM 2138 N N . GLN A 1 296 ? -24.49164 -4.09704 -29.84647 1.000 43.47969 1153 GLN A N 1
ATOM 2139 C CA . GLN A 1 296 ? -23.63810 -4.60684 -28.77915 1.000 39.37099 1153 GLN A CA 1
ATOM 2140 C C . GLN A 1 296 ? -22.26949 -3.93997 -28.78788 1.000 39.44602 1153 GLN A C 1
ATOM 2141 O O . GLN A 1 296 ? -21.64523 -3.80232 -27.73147 1.000 48.06721 1153 GLN A O 1
ATOM 2147 N N . TYR A 1 297 ? -21.79014 -3.52057 -29.95925 1.000 53.28419 1154 TYR A N 1
ATOM 2148 C CA . TYR A 1 297 ? -20.51202 -2.83018 -30.09022 1.000 42.23855 1154 TYR A CA 1
ATOM 2149 C C . TYR A 1 297 ? -20.61417 -1.33319 -29.82378 1.000 52.03075 1154 TYR A C 1
ATOM 2150 O O . TYR A 1 297 ? -19.64152 -0.61171 -30.07583 1.000 43.61674 1154 TYR A O 1
ATOM 2159 N N . ASN A 1 298 ? -21.76106 -0.85675 -29.33408 1.000 44.50810 1155 ASN A N 1
ATOM 2160 C CA . ASN A 1 298 ? -22.01143 0.57137 -29.13117 1.000 43.98552 1155 ASN A CA 1
ATOM 2161 C C . ASN A 1 298 ? -21.85740 1.36180 -30.42725 1.000 47.62634 1155 ASN A C 1
ATOM 2162 O O . ASN A 1 298 ? -21.47938 2.53483 -30.40916 1.000 49.52176 1155 ASN A O 1
ATOM 2167 N N . ASN A 1 299 ? -22.14014 0.72579 -31.56239 1.000 40.25030 1156 ASN A N 1
ATOM 2168 C CA . ASN A 1 299 ? -22.11725 1.39046 -32.86488 1.000 42.45919 1156 ASN A CA 1
ATOM 2169 C C . ASN A 1 299 ? -23.56705 1.66754 -33.24805 1.000 43.31649 1156 ASN A C 1
ATOM 2170 O O . ASN A 1 299 ? -24.20834 0.88545 -33.94850 1.000 42.86053 1156 ASN A O 1
ATOM 2175 N N . PHE A 1 300 ? -24.08484 2.79871 -32.77846 1.000 36.98018 1157 PHE A N 1
ATOM 2176 C CA . PHE A 1 300 ? -25.46421 3.16410 -33.05751 1.000 42.01779 1157 PHE A CA 1
ATOM 2177 C C . PHE A 1 300 ? -25.61860 3.88559 -34.38656 1.000 42.35481 1157 PHE A C 1
ATOM 2178 O O . PHE A 1 300 ? -26.75203 4.11546 -34.82005 1.000 49.58016 1157 PHE A O 1
ATOM 2186 N N . SER A 1 301 ? -24.51220 4.23516 -35.04395 1.000 51.14543 1158 SER A N 1
ATOM 2187 C CA . SER A 1 301 ? -24.59737 4.81565 -36.37804 1.000 48.18743 1158 SER A CA 1
ATOM 2188 C C . SER A 1 301 ? -24.94403 3.75188 -37.41279 1.000 42.49206 1158 SER A C 1
ATOM 2189 O O . SER A 1 301 ? -25.91547 3.89595 -38.16514 1.000 41.86641 1158 SER A O 1
ATOM 2192 N N . SER A 1 302 ? -24.16091 2.67038 -37.46207 1.000 33.92349 1159 SER A N 1
ATOM 2193 C CA . SER A 1 302 ? -24.42679 1.61314 -38.43309 1.000 39.84875 1159 SER A CA 1
ATOM 2194 C C . SER A 1 302 ? -25.74227 0.90937 -38.13830 1.000 45.34325 1159 SER A C 1
ATOM 2195 O O . SER A 1 302 ? -26.45900 0.51468 -39.06465 1.000 42.10256 1159 SER A O 1
ATOM 2198 N N . MET A 1 303 ? -26.07354 0.73755 -36.85524 1.000 45.46170 1160 MET A N 1
ATOM 2199 C CA . MET A 1 303 ? -27.31669 0.06177 -36.50083 1.000 38.72873 1160 MET A CA 1
ATOM 2200 C C . MET A 1 303 ? -28.52821 0.85002 -36.97817 1.000 39.97677 1160 MET A C 1
ATOM 2201 O O . MET A 1 303 ? -29.48185 0.27177 -37.51243 1.000 49.56397 1160 MET A O 1
ATOM 2206 N N . THR A 1 304 ? -28.51301 2.17213 -36.78980 1.000 41.02940 1161 THR A N 1
ATOM 2207 C CA A THR A 1 304 ? -29.62772 2.99588 -37.24715 0.580 43.89730 1161 THR A CA 1
ATOM 2208 C CA B THR A 1 304 ? -29.63209 2.98809 -37.24926 0.420 39.22299 1161 THR A CA 1
ATOM 2209 C C . THR A 1 304 ? -29.70505 3.03007 -38.76878 1.000 42.19198 1161 THR A C 1
ATOM 2210 O O . THR A 1 304 ? -30.80184 3.08264 -39.33606 1.000 48.84960 1161 THR A O 1
ATOM 2215 N N . ALA A 1 305 ? -28.55361 3.00830 -39.44333 1.000 41.44655 1162 ALA A N 1
ATOM 2216 C CA . ALA A 1 305 ? -28.55512 3.01575 -40.90094 1.000 33.71632 1162 ALA A CA 1
ATOM 2217 C C . ALA A 1 305 ? -29.13793 1.72307 -41.45614 1.000 40.95321 1162 ALA A C 1
ATOM 2218 O O . ALA A 1 305 ? -29.80472 1.73219 -42.49766 1.000 33.92342 1162 ALA A O 1
ATOM 2220 N N . ILE A 1 306 ? -28.90513 0.60403 -40.76838 1.000 38.78050 1163 ILE A N 1
ATOM 2221 C CA . ILE A 1 306 ? -29.40318 -0.68281 -41.24262 1.000 39.54805 1163 ILE A CA 1
ATOM 2222 C C . ILE A 1 306 ? -30.91312 -0.77468 -41.05587 1.000 41.84379 1163 ILE A C 1
ATOM 2223 O O . ILE A 1 306 ? -31.64608 -1.13940 -41.98246 1.000 47.33761 1163 ILE A O 1
ATOM 2228 N N . ILE A 1 307 ? -31.40332 -0.43841 -39.85852 1.000 34.79649 1164 ILE A N 1
ATOM 2229 C CA . ILE A 1 307 ? -32.82810 -0.60274 -39.58055 1.000 39.94125 1164 ILE A CA 1
ATOM 2230 C C . ILE A 1 307 ? -33.65590 0.42827 -40.33661 1.000 39.60963 1164 ILE A C 1
ATOM 2231 O O . ILE A 1 307 ? -34.83269 0.18810 -40.63675 1.000 41.10587 1164 ILE A O 1
ATOM 2236 N N . SER A 1 308 ? -33.07212 1.58361 -40.66111 1.000 33.40802 1165 SER A N 1
ATOM 2237 C CA . SER A 1 308 ? -33.79565 2.55308 -41.47571 1.000 34.70080 1165 SER A CA 1
ATOM 2238 C C . SER A 1 308 ? -34.08416 1.98568 -42.85834 1.000 36.65469 1165 SER A C 1
ATOM 2239 O O . SER A 1 308 ? -35.15034 2.23588 -43.43310 1.000 54.44082 1165 SER A O 1
ATOM 2242 N N . ALA A 1 309 ? -33.14804 1.20733 -43.40415 1.000 42.27523 1166 ALA A N 1
ATOM 2243 C CA . ALA A 1 309 ? -33.39921 0.53755 -44.67468 1.000 41.54252 1166 ALA A CA 1
ATOM 2244 C C . ALA A 1 309 ? -34.46786 -0.53622 -44.52469 1.000 42.08371 1166 ALA A C 1
ATOM 2245 O O . ALA A 1 309 ? -35.32690 -0.69233 -45.40072 1.000 37.17303 1166 ALA A O 1
ATOM 2247 N N . LEU A 1 310 ? -34.43152 -1.28556 -43.41973 1.000 32.41609 1167 LEU A N 1
ATOM 2248 C CA . LEU A 1 310 ? -35.42265 -2.33580 -43.20944 1.000 39.71488 1167 LEU A CA 1
ATOM 2249 C C . LEU A 1 310 ? -36.82228 -1.75371 -43.07019 1.000 42.04239 1167 LEU A C 1
ATOM 2250 O O . LEU A 1 310 ? -37.79979 -2.35579 -43.52654 1.000 48.79526 1167 LEU A O 1
ATOM 2255 N N . TYR A 1 311 ? -36.93938 -0.58296 -42.45063 1.000 43.48721 1168 TYR A N 1
ATOM 2256 C CA . TYR A 1 311 ? -38.22164 0.09356 -42.31442 1.000 36.51575 1168 TYR A CA 1
ATOM 2257 C C . TYR A 1 311 ? -38.55667 0.98407 -43.50220 1.000 40.97818 1168 TYR A C 1
ATOM 2258 O O . TYR A 1 311 ? -39.62444 1.60608 -43.50694 1.000 51.91073 1168 TYR A O 1
ATOM 2267 N N . SER A 1 312 ? -37.68068 1.06404 -44.49981 1.000 36.08325 1169 SER A N 1
ATOM 2268 C CA . SER A 1 312 ? -37.94728 1.89775 -45.66051 1.000 35.35080 1169 SER A CA 1
ATOM 2269 C C . SER A 1 312 ? -39.06909 1.29719 -46.50278 1.000 43.56696 1169 SER A C 1
ATOM 2270 O O . SER A 1 312 ? -39.32737 0.09059 -46.47394 1.000 41.33823 1169 SER A O 1
ATOM 2273 N N . SER A 1 313 ? -39.73276 2.16489 -47.26794 1.000 55.08598 1170 SER A N 1
ATOM 2274 C CA . SER A 1 313 ? -40.87022 1.75181 -48.09078 1.000 53.09664 1170 SER A CA 1
ATOM 2275 C C . SER A 1 313 ? -40.57797 0.56231 -48.99906 1.000 54.26784 1170 SER A C 1
ATOM 2276 O O . SER A 1 313 ? -41.38730 -0.37857 -49.01260 1.000 53.21219 1170 SER A O 1
ATOM 2279 N N . PRO A 1 314 ? -39.47804 0.52305 -49.76771 1.000 49.72130 1171 PRO A N 1
ATOM 2280 C CA . PRO A 1 314 ? -39.27002 -0.63773 -50.65223 1.000 35.45077 1171 PRO A CA 1
ATOM 2281 C C . PRO A 1 314 ? -39.16456 -1.95495 -49.90504 1.000 41.85938 1171 PRO A C 1
ATOM 2282 O O . PRO A 1 314 ? -39.64602 -2.98277 -50.39761 1.000 44.28994 1171 PRO A O 1
ATOM 2286 N N . ILE A 1 315 ? -38.55604 -1.95396 -48.72284 1.000 42.25982 1172 ILE A N 1
ATOM 2287 C CA . ILE A 1 315 ? -38.37879 -3.19001 -47.96879 1.000 43.23278 1172 ILE A CA 1
ATOM 2288 C C . ILE A 1 315 ? -39.58254 -3.47885 -47.08258 1.000 41.54085 1172 ILE A C 1
ATOM 2289 O O . ILE A 1 315 ? -39.98052 -4.63619 -46.92965 1.000 49.23359 1172 ILE A O 1
ATOM 2294 N N . HIS A 1 316 ? -40.18223 -2.43636 -46.50092 1.000 42.23078 1173 HIS A N 1
ATOM 2295 C CA . HIS A 1 316 ? -41.32319 -2.63354 -45.61209 1.000 38.20573 1173 HIS A CA 1
ATOM 2296 C C . HIS A 1 316 ? -42.50352 -3.27129 -46.33357 1.000 51.19271 1173 HIS A C 1
ATOM 2297 O O . HIS A 1 316 ? -43.24681 -4.05368 -45.73121 1.000 50.20126 1173 HIS A O 1
ATOM 2304 N N . ARG A 1 317 ? -42.68623 -2.96449 -47.61740 1.000 44.10562 1174 ARG A N 1
ATOM 2305 C CA . ARG A 1 317 ? -43.83428 -3.45273 -48.37139 1.000 47.21472 1174 ARG A CA 1
ATOM 2306 C C . ARG A 1 317 ? -43.67127 -4.88344 -48.87188 1.000 57.45568 1174 ARG A C 1
ATOM 2307 O O . ARG A 1 317 ? -44.57272 -5.38434 -49.55223 1.000 49.72122 1174 ARG A O 1
ATOM 2315 N N . LEU A 1 318 ? -42.55865 -5.55361 -48.56554 1.000 51.93072 1175 LEU A N 1
ATOM 2316 C CA . LEU A 1 318 ? -42.32915 -6.92345 -49.03043 1.000 37.98723 1175 LEU A CA 1
ATOM 2317 C C . LEU A 1 318 ? -43.11848 -7.89265 -48.14817 1.000 50.08045 1175 LEU A C 1
ATOM 2318 O O . LEU A 1 318 ? -42.57172 -8.68410 -47.37711 1.000 58.96260 1175 LEU A O 1
ATOM 2323 N N . LYS A 1 319 ? -44.44492 -7.82025 -48.28846 1.000 43.81101 1176 LYS A N 1
ATOM 2324 C CA . LYS A 1 319 ? -45.33201 -8.57561 -47.40853 1.000 55.35173 1176 LYS A CA 1
ATOM 2325 C C . LYS A 1 319 ? -45.09893 -10.07655 -47.52769 1.000 47.39987 1176 LYS A C 1
ATOM 2326 O O . LYS A 1 319 ? -45.11454 -10.79254 -46.52075 1.000 57.17097 1176 LYS A O 1
ATOM 2328 N N . LYS A 1 320 ? -44.87879 -10.57324 -48.74810 1.000 59.07847 1177 LYS A N 1
ATOM 2329 C CA . LYS A 1 320 ? -44.66791 -12.00664 -48.92864 1.000 58.10364 1177 LYS A CA 1
ATOM 2330 C C . LYS A 1 320 ? -43.39059 -12.47508 -48.24576 1.000 53.54298 1177 LYS A C 1
ATOM 2331 O O . LYS A 1 320 ? -43.29413 -13.63841 -47.83972 1.000 58.14669 1177 LYS A O 1
ATOM 2333 N N . THR A 1 321 ? -42.40642 -11.58716 -48.10147 1.000 50.94678 1178 THR A N 1
ATOM 2334 C CA . THR A 1 321 ? -41.14129 -11.97137 -47.48623 1.000 47.09198 1178 THR A CA 1
ATOM 2335 C C . THR A 1 321 ? -41.22571 -11.94520 -45.96299 1.000 47.02926 1178 THR A C 1
ATOM 2336 O O . THR A 1 321 ? -40.75363 -12.87470 -45.29610 1.000 44.00962 1178 THR A O 1
ATOM 2340 N N . TRP A 1 322 ? -41.83310 -10.89777 -45.39806 1.000 43.05173 1179 TRP A N 1
ATOM 2341 C CA . TRP A 1 322 ? -41.96219 -10.80215 -43.94805 1.000 55.28392 1179 TRP A CA 1
ATOM 2342 C C . TRP A 1 322 ? -42.81239 -11.92124 -43.36088 1.000 53.67594 1179 TRP A C 1
ATOM 2343 O O . TRP A 1 322 ? -42.65123 -12.24823 -42.17957 1.000 47.87271 1179 TRP A O 1
ATOM 2354 N N . GLU A 1 323 ? -43.69724 -12.52771 -44.15651 1.000 45.32191 1180 GLU A N 1
ATOM 2355 C CA . GLU A 1 323 ? -44.46644 -13.67099 -43.67403 1.000 49.54066 1180 GLU A CA 1
ATOM 2356 C C . GLU A 1 323 ? -43.57325 -14.81970 -43.22710 1.000 46.64963 1180 GLU A C 1
ATOM 2357 O O . GLU A 1 323 ? -44.01579 -15.66568 -42.44255 1.000 50.34622 1180 GLU A O 1
ATOM 2363 N N . TYR A 1 324 ? -42.33467 -14.87526 -43.71467 1.000 57.29200 1181 TYR A N 1
ATOM 2364 C CA . TYR A 1 324 ? -41.39293 -15.91640 -43.32911 1.000 57.55716 1181 TYR A CA 1
ATOM 2365 C C . TYR A 1 324 ? -40.56241 -15.55191 -42.10674 1.000 52.95167 1181 TYR A C 1
ATOM 2366 O O . TYR A 1 324 ? -39.86913 -16.42139 -41.56785 1.000 55.91734 1181 TYR A O 1
ATOM 2375 N N . MET A 1 325 ? -40.61176 -14.30029 -41.66061 1.000 51.56900 1182 MET A N 1
ATOM 2376 C CA . MET A 1 325 ? -39.72262 -13.84893 -40.60061 1.000 43.49862 1182 MET A CA 1
ATOM 2377 C C . MET A 1 325 ? -40.12237 -14.46491 -39.26572 1.000 49.98815 1182 MET A C 1
ATOM 2378 O O . MET A 1 325 ? -41.29890 -14.45485 -38.89247 1.000 66.06275 1182 MET A O 1
ATOM 2383 N N . ASN A 1 326 ? -39.13960 -15.00129 -38.54637 1.000 51.84300 1183 ASN A N 1
ATOM 2384 C CA . ASN A 1 326 ? -39.40243 -15.57858 -37.23575 1.000 59.61549 1183 ASN A CA 1
ATOM 2385 C C . ASN A 1 326 ? -39.66071 -14.48251 -36.20791 1.000 51.43008 1183 ASN A C 1
ATOM 2386 O O . ASN A 1 326 ? -39.14624 -13.36545 -36.31237 1.000 52.55716 1183 ASN A O 1
ATOM 2391 N N . ALA A 1 327 ? -40.46897 -14.82057 -35.19938 1.000 62.00315 1184 ALA A N 1
ATOM 2392 C CA . ALA A 1 327 ? -40.83972 -13.84222 -34.18089 1.000 54.11791 1184 ALA A CA 1
ATOM 2393 C C . ALA A 1 327 ? -39.61404 -13.28813 -33.46669 1.000 56.13614 1184 ALA A C 1
ATOM 2394 O O . ALA A 1 327 ? -39.59069 -12.11335 -33.08123 1.000 54.87763 1184 ALA A O 1
ATOM 2396 N N . ASP A 1 328 ? -38.58522 -14.11887 -33.28325 1.000 53.46815 1185 ASP A N 1
ATOM 2397 C CA . ASP A 1 328 ? -37.37695 -13.67114 -32.59776 1.000 46.23738 1185 ASP A CA 1
ATOM 2398 C C . ASP A 1 328 ? -36.69435 -12.54157 -33.36288 1.000 63.75001 1185 ASP A C 1
ATOM 2399 O O . ASP A 1 328 ? -36.32073 -11.51799 -32.77770 1.000 49.82177 1185 ASP A O 1
ATOM 2404 N N . ALA A 1 329 ? -36.53064 -12.70684 -34.67999 1.000 56.25895 1186 ALA A N 1
ATOM 2405 C CA . ALA A 1 329 ? -35.88444 -11.67003 -35.48096 1.000 53.75670 1186 ALA A CA 1
ATOM 2406 C C . ALA A 1 329 ? -36.73841 -10.41041 -35.55403 1.000 52.90232 1186 ALA A C 1
ATOM 2407 O O . ALA A 1 329 ? -36.20637 -9.29410 -35.58182 1.000 46.78371 1186 ALA A O 1
ATOM 2409 N N . LEU A 1 330 ? -38.06376 -10.56815 -35.59017 1.000 50.80072 1187 LEU A N 1
ATOM 2410 C CA . LEU A 1 330 ? -38.94421 -9.40442 -35.61165 1.000 49.85177 1187 LEU A CA 1
ATOM 2411 C C . LEU A 1 330 ? -38.84155 -8.60929 -34.31808 1.000 47.01303 1187 LEU A C 1
ATOM 2412 O O . LEU A 1 330 ? -38.77593 -7.37443 -34.34806 1.000 49.05765 1187 LEU A O 1
ATOM 2417 N N . SER A 1 331 ? -38.82988 -9.29915 -33.17414 1.000 42.34125 1188 SER A N 1
ATOM 2418 C CA . SER A 1 331 ? -38.71132 -8.61173 -31.89171 1.000 51.04349 1188 SER A CA 1
ATOM 2419 C C . SER A 1 331 ? -37.43203 -7.79033 -31.83303 1.000 52.90706 1188 SER A C 1
ATOM 2420 O O . SER A 1 331 ? -37.45459 -6.60316 -31.48598 1.000 48.41305 1188 SER A O 1
ATOM 2423 N N . ASN A 1 332 ? -36.30452 -8.41048 -32.18571 1.000 42.54579 1189 ASN A N 1
ATOM 2424 C CA . ASN A 1 332 ? -35.02500 -7.71591 -32.13557 1.000 42.74817 1189 ASN A CA 1
ATOM 2425 C C . ASN A 1 332 ? -35.03428 -6.47637 -33.02156 1.000 38.01256 1189 ASN A C 1
ATOM 2426 O O . ASN A 1 332 ? -34.46953 -5.43972 -32.65528 1.000 53.49159 1189 ASN A O 1
ATOM 2431 N N . LEU A 1 333 ? -35.69378 -6.55483 -34.17963 1.000 50.18387 1190 LEU A N 1
ATOM 2432 C CA . LEU A 1 333 ? -35.77722 -5.39548 -35.06290 1.000 46.89111 1190 LEU A CA 1
ATOM 2433 C C . LEU A 1 333 ? -36.66540 -4.30756 -34.47013 1.000 50.23761 1190 LEU A C 1
ATOM 2434 O O . LEU A 1 333 ? -36.33978 -3.11745 -34.55676 1.000 40.96445 1190 LEU A O 1
ATOM 2439 N N . LYS A 1 334 ? -37.79522 -4.69371 -33.87241 1.000 40.80888 1191 LYS A N 1
ATOM 2440 C CA . LYS A 1 334 ? -38.67032 -3.70792 -33.24581 1.000 49.78634 1191 LYS A CA 1
ATOM 2441 C C . LYS A 1 334 ? -37.98793 -3.03653 -32.05928 1.000 54.08509 1191 LYS A C 1
ATOM 2442 O O . LYS A 1 334 ? -38.11749 -1.82140 -31.86697 1.000 50.18700 1191 LYS A O 1
ATOM 2445 N N . ASN A 1 335 ? -37.25407 -3.80928 -31.25279 1.000 40.00014 1192 ASN A N 1
ATOM 2446 C CA . ASN A 1 335 ? -36.56909 -3.22663 -30.10173 1.000 51.68501 1192 ASN A CA 1
ATOM 2447 C C . ASN A 1 335 ? -35.51651 -2.21657 -30.53802 1.000 46.78524 1192 ASN A C 1
ATOM 2448 O O . ASN A 1 335 ? -35.36624 -1.15860 -29.91597 1.000 49.76095 1192 ASN A O 1
ATOM 2453 N N . MET A 1 336 ? -34.77522 -2.52264 -31.60518 1.000 45.97784 1193 MET A N 1
ATOM 2454 C CA . MET A 1 336 ? -33.81166 -1.55476 -32.11682 1.000 42.37317 1193 MET A CA 1
ATOM 2455 C C . MET A 1 336 ? -34.50773 -0.31527 -32.66104 1.000 46.92390 1193 MET A C 1
ATOM 2456 O O . MET A 1 336 ? -33.98046 0.79669 -32.54025 1.000 45.76756 1193 MET A O 1
ATOM 2461 N N . ASN A 1 337 ? -35.69884 -0.48045 -33.23808 1.000 48.54003 1194 ASN A N 1
ATOM 2462 C CA . ASN A 1 337 ? -36.45123 0.66793 -33.72645 1.000 43.04014 1194 ASN A CA 1
ATOM 2463 C C . ASN A 1 337 ? -37.06952 1.47170 -32.58912 1.000 45.03186 1194 ASN A C 1
ATOM 2464 O O . ASN A 1 337 ? -37.19291 2.69647 -32.69954 1.000 46.14025 1194 ASN A O 1
ATOM 2469 N N . LYS A 1 338 ? -37.46953 0.80986 -31.50048 1.000 43.69295 1195 LYS A N 1
ATOM 2470 C CA . LYS A 1 338 ? -37.87770 1.54389 -30.30614 1.000 48.65016 1195 LYS A CA 1
ATOM 2471 C C . LYS A 1 338 ? -36.70615 2.32032 -29.72173 1.000 42.04192 1195 LYS A C 1
ATOM 2472 O O 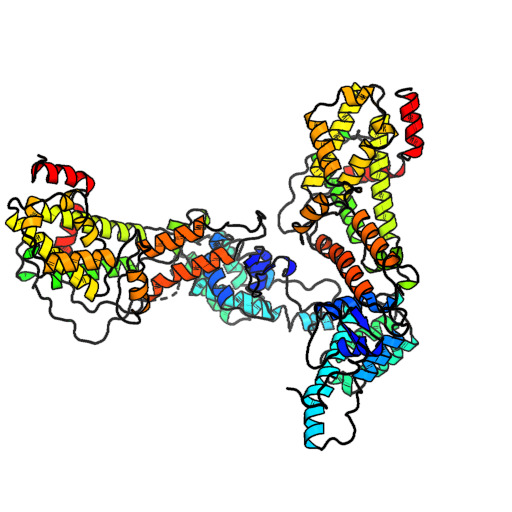. LYS A 1 338 ? -36.87014 3.45514 -29.25808 1.000 49.76340 1195 LYS A O 1
ATOM 2474 N N . LEU A 1 339 ? -35.51146 1.72335 -29.74894 1.000 51.49380 1196 LEU A N 1
ATOM 2475 C CA . LEU A 1 339 ? -34.32757 2.37593 -29.19916 1.000 45.92845 1196 LEU A CA 1
ATOM 2476 C C . LEU A 1 339 ? -34.03489 3.68915 -29.91094 1.000 4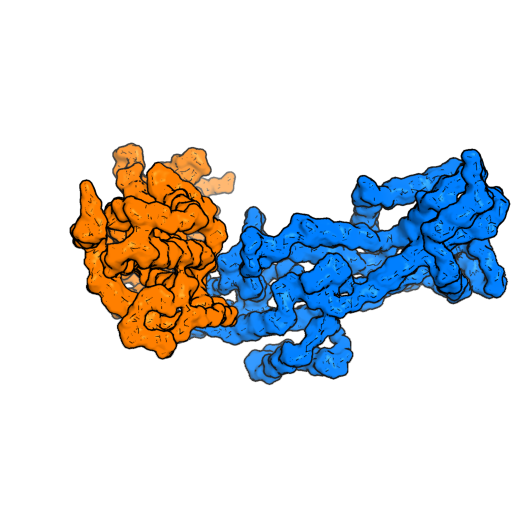1.24622 1196 LEU A C 1
ATOM 2477 O O . LEU A 1 339 ? -33.64517 4.67516 -29.27490 1.000 47.89810 1196 LEU A O 1
ATOM 2482 N N . MET A 1 340 ? -34.22509 3.72354 -31.22773 1.000 43.37872 1197 MET A N 1
ATOM 2483 C CA . MET A 1 340 ? -33.91165 4.88389 -32.05380 1.000 43.93482 1197 MET A CA 1
ATOM 2484 C C . MET A 1 340 ? -35.17201 5.55400 -32.59002 1.000 43.93848 1197 MET A C 1
ATOM 2485 O O . MET A 1 340 ? -35.21606 5.99588 -33.73898 1.000 61.30719 1197 MET A O 1
ATOM 2490 N N . ASN A 1 341 ? -36.21120 5.63813 -31.76408 1.000 65.97058 1198 ASN A N 1
ATOM 2491 C CA . ASN A 1 341 ? -37.47094 6.23590 -32.19235 1.000 49.44065 1198 ASN A CA 1
ATOM 2492 C C . ASN A 1 341 ? -37.29035 7.74247 -32.34141 1.000 47.37560 1198 ASN A C 1
ATOM 2493 O O . ASN A 1 341 ? -37.17424 8.46630 -31.34651 1.000 51.49322 1198 ASN A O 1
ATOM 2498 N N . SER A 1 342 ? -37.26330 8.21584 -33.58951 1.000 46.74641 1199 SER A N 1
ATOM 2499 C CA . SER A 1 342 ? -37.09384 9.64410 -33.83896 1.000 55.13949 1199 SER A CA 1
ATOM 2500 C C . SER A 1 342 ? -38.31855 10.43258 -33.39444 1.000 54.87263 1199 SER A C 1
ATOM 2501 O O . SER A 1 342 ? -38.18818 11.52319 -32.82537 1.000 57.12436 1199 SER A O 1
ATOM 2504 N N . SER A 1 343 ? -39.51582 9.89321 -33.63521 1.000 51.97678 1200 SER A N 1
ATOM 2505 C CA . SER A 1 343 ? -40.74524 10.55132 -33.20915 1.000 46.12802 1200 SER A CA 1
ATOM 2506 C C . SER A 1 343 ? -40.87790 10.64151 -31.69495 1.000 56.29523 1200 SER A C 1
ATOM 2507 O O . SER A 1 343 ? -41.70556 11.41970 -31.21039 1.000 55.95655 1200 SER A O 1
ATOM 2510 N N . ARG A 1 344 ? -40.08999 9.87867 -30.93924 1.000 51.42804 1201 ARG A N 1
ATOM 2511 C CA . ARG A 1 344 ? -40.08436 9.96045 -29.48421 1.000 39.40343 1201 ARG A CA 1
ATOM 2512 C C . ARG A 1 344 ? -38.75588 10.48923 -28.95165 1.000 54.43227 1201 ARG A C 1
ATOM 2513 O O . ARG A 1 344 ? -38.30100 10.08269 -27.87891 1.000 48.36287 1201 ARG A O 1
ATOM 2521 N N . ASN A 1 345 ? -38.12487 11.38970 -29.70773 1.000 49.19014 1202 ASN A N 1
ATOM 2522 C CA . ASN A 1 345 ? -36.93484 12.13028 -29.29409 1.000 42.67163 1202 ASN A CA 1
ATOM 2523 C C . ASN A 1 345 ? -35.75877 11.23028 -28.93223 1.000 48.87389 1202 ASN A C 1
ATOM 2524 O O . ASN A 1 345 ? -34.89328 11.63832 -28.15019 1.000 43.82613 1202 ASN A O 1
ATOM 2529 N N . PHE A 1 346 ? -35.70335 10.01978 -29.49136 1.000 40.79834 1203 PHE A N 1
ATOM 2530 C CA . PHE A 1 346 ? -34.61400 9.07863 -29.21951 1.000 38.50085 1203 PHE A CA 1
ATOM 2531 C C . PHE A 1 346 ? -34.44630 8.84291 -27.72036 1.000 41.98627 1203 PHE A C 1
ATOM 2532 O O . PHE A 1 346 ? -33.33368 8.66713 -27.22236 1.000 42.66552 1203 PHE A O 1
ATOM 2540 N N . ASN A 1 347 ? -35.56917 8.83624 -26.99603 1.000 41.84317 1204 ASN A N 1
ATOM 2541 C CA . ASN A 1 347 ? -35.52118 8.83438 -25.53609 1.000 48.97206 1204 ASN A CA 1
ATOM 2542 C C . ASN A 1 347 ? -34.72670 7.65165 -24.99686 1.000 43.81617 1204 ASN A C 1
ATOM 2543 O O . ASN A 1 347 ? -33.87131 7.81505 -24.11969 1.000 45.23160 1204 ASN A O 1
ATOM 2548 N N . GLU A 1 348 ? -35.00203 6.44692 -25.49916 1.000 40.80738 1205 GLU A N 1
ATOM 2549 C CA . GLU A 1 348 ? -34.28112 5.28061 -25.00143 1.000 48.22881 1205 GLU A CA 1
ATOM 2550 C C . GLU A 1 348 ? -32.81167 5.33467 -25.39964 1.000 46.00009 1205 GLU A C 1
ATOM 2551 O O . GLU A 1 348 ? -31.93820 4.93168 -24.62324 1.000 44.65704 1205 GLU A O 1
ATOM 2557 N N . TYR A 1 349 ? -32.52115 5.84011 -26.60160 1.000 43.10275 1206 TYR A N 1
ATOM 2558 C CA . TYR A 1 349 ? -31.13449 5.99661 -27.03033 1.000 43.03185 1206 TYR A CA 1
ATOM 2559 C C . TYR A 1 349 ? -30.37687 6.95665 -26.11982 1.000 46.03796 1206 TYR A C 1
ATOM 2560 O O . TYR A 1 349 ? -29.22040 6.70093 -25.76326 1.000 40.95609 1206 TYR A O 1
ATOM 2569 N N . ARG A 1 350 ? -31.01219 8.06798 -25.73260 1.000 43.13257 1207 ARG A N 1
ATOM 2570 C CA . ARG A 1 350 ? -30.35605 9.02303 -24.84367 1.000 40.31483 1207 ARG A CA 1
ATOM 2571 C C . ARG A 1 350 ? -30.07861 8.40279 -23.48158 1.000 44.26455 1207 ARG A C 1
ATOM 2572 O O . ARG A 1 350 ? -29.02924 8.65318 -22.87755 1.000 48.06221 1207 ARG A O 1
ATOM 2580 N N . ASP A 1 351 ? -31.00975 7.58745 -22.98382 1.000 39.68455 1208 ASP A N 1
ATOM 2581 C CA . ASP A 1 351 ? -30.81449 6.93327 -21.69639 1.000 41.00616 1208 ASP A CA 1
ATOM 2582 C C . ASP A 1 351 ? -29.66697 5.93227 -21.74436 1.000 51.06152 1208 ASP A C 1
ATOM 2583 O O . ASP A 1 351 ? -28.99071 5.71833 -20.73244 1.000 56.95267 1208 ASP A O 1
ATOM 2588 N N . VAL A 1 352 ? -29.42755 5.31937 -22.90491 1.000 52.64432 1209 VAL A N 1
ATOM 2589 C CA . VAL A 1 352 ? -28.35527 4.33620 -23.02790 1.000 47.55248 1209 VAL A CA 1
ATOM 2590 C C . VAL A 1 352 ? -27.01046 5.02001 -23.24287 1.000 44.30915 1209 VAL A C 1
ATOM 2591 O O . VAL A 1 352 ? -26.00227 4.63603 -22.63830 1.000 50.35911 1209 VAL A O 1
ATOM 2595 N N . LEU A 1 353 ? -26.97233 6.03667 -24.10738 1.000 54.32065 1210 LEU A N 1
ATOM 2596 C CA . LEU A 1 353 ? -25.73159 6.75502 -24.37640 1.000 47.79918 1210 LEU A CA 1
ATOM 2597 C C . LEU A 1 353 ? -25.16731 7.41442 -23.12660 1.000 46.64639 1210 LEU A C 1
ATOM 2598 O O . LEU A 1 353 ? -23.95482 7.63531 -23.04372 1.000 48.45314 1210 LEU A O 1
ATOM 2603 N N . LYS A 1 354 ? -26.01797 7.70490 -22.14339 1.000 58.02749 1211 LYS A N 1
ATOM 2604 C CA . LYS A 1 354 ? -25.57909 8.35407 -20.91583 1.000 52.28481 1211 LYS A CA 1
ATOM 2605 C C . LYS A 1 354 ? -24.66664 7.46443 -20.07927 1.000 51.97735 1211 LYS A C 1
ATOM 2606 O O . LYS A 1 354 ? -23.99297 7.96975 -19.17622 1.000 51.68730 1211 LYS A O 1
ATOM 2612 N N . PHE A 1 355 ? -24.61764 6.16004 -20.36249 1.000 53.64313 1212 PHE A N 1
ATOM 2613 C CA . PHE A 1 355 ? -23.86458 5.20714 -19.55403 1.000 50.43625 1212 PHE A CA 1
ATOM 2614 C C . PHE A 1 355 ? -22.80613 4.47026 -20.36840 1.000 65.18979 1212 PHE A C 1
ATOM 2615 O O . PHE A 1 355 ? -22.44773 3.33549 -20.04469 1.000 58.71394 1212 PHE A O 1
ATOM 2623 N N . ILE A 1 356 ? -22.29991 5.09647 -21.43122 1.000 80.75379 1213 ILE A N 1
ATOM 2624 C CA . ILE A 1 356 ? -21.26250 4.46091 -22.24069 1.000 78.33423 1213 ILE A CA 1
ATOM 2625 C C . ILE A 1 356 ? -19.92936 4.48098 -21.50156 1.000 94.39561 1213 ILE A C 1
ATOM 2626 O O . ILE A 1 356 ? -19.36271 3.43107 -21.17671 1.000 88.59932 1213 ILE A O 1
ATOM 2631 N N . GLY A 1 357 ? -19.41245 5.67293 -21.22566 1.000 79.23997 1214 GLY A N 1
ATOM 2632 C CA . GLY A 1 357 ? -18.17497 5.78121 -20.46654 1.000 68.71648 1214 GLY A CA 1
ATOM 2633 C C . GLY A 1 357 ? -16.96208 5.59883 -21.35104 1.000 83.63327 1214 GLY A C 1
ATOM 2634 O O . GLY A 1 357 ? -16.87549 6.18024 -22.43732 1.000 97.01094 1214 GLY A O 1
ATOM 2635 N N . SER A 1 358 ? -16.01387 4.78394 -20.88530 1.000 80.58561 1215 SER A N 1
ATOM 2636 C CA . SER A 1 358 ? -14.75496 4.56508 -21.58847 1.000 86.87260 1215 SER A CA 1
ATOM 2637 C C . SER A 1 358 ? -14.85188 3.50583 -22.67817 1.000 79.92984 1215 SER A C 1
ATOM 2638 O O . SER A 1 358 ? -13.86513 3.28271 -23.38772 1.000 82.42785 1215 SER A O 1
ATOM 2641 N N . GLU A 1 359 ? -15.99718 2.84980 -22.82479 1.000 75.38242 1216 GLU A N 1
ATOM 2642 C CA . GLU A 1 359 ? -16.15558 1.86793 -23.88514 1.000 67.30367 1216 GLU A CA 1
ATOM 2643 C C . GLU A 1 359 ? -16.18421 2.57033 -25.24195 1.000 67.40603 1216 GLU A C 1
ATOM 2644 O O . GLU A 1 359 ? -16.71184 3.68188 -25.35480 1.000 62.64643 1216 GLU A O 1
ATOM 2650 N N . PRO A 1 360 ? -15.61462 1.96134 -26.28225 1.000 53.74957 1217 PRO A N 1
ATOM 2651 C CA . PRO A 1 360 ? -15.68206 2.57115 -27.61466 1.000 46.92845 1217 PRO A CA 1
ATOM 2652 C C . PRO A 1 360 ? -17.11949 2.64081 -28.10630 1.000 54.71866 1217 PRO A C 1
ATOM 2653 O O . PRO A 1 360 ? -17.94300 1.77302 -27.80737 1.000 45.38154 1217 PRO A O 1
ATOM 2657 N N . CYS A 1 361 ? -17.41657 3.69000 -28.87172 1.000 52.46013 1218 CYS A N 1
ATOM 2658 C CA . CYS A 1 361 ? -18.78920 3.95622 -29.27702 1.000 44.81098 1218 CYS A CA 1
ATOM 2659 C C . CYS A 1 361 ? -18.80444 4.81452 -30.53559 1.000 47.35100 1218 CYS A C 1
ATOM 2660 O O . CYS A 1 361 ? -18.05255 5.78592 -30.64070 1.000 55.86648 1218 CYS A O 1
ATOM 2663 N N . VAL A 1 362 ? -19.66092 4.44412 -31.48326 1.000 41.60733 1219 VAL A N 1
ATOM 2664 C CA . VAL A 1 362 ? -19.97807 5.29397 -32.62798 1.000 41.07092 1219 VAL A CA 1
ATOM 2665 C C . VAL A 1 362 ? -21.41071 5.77930 -32.44831 1.000 40.59127 1219 VAL A C 1
ATOM 2666 O O . VAL A 1 362 ? -22.35549 5.03544 -32.74945 1.000 52.15386 1219 VAL A O 1
ATOM 2670 N N . PRO A 1 363 ? -21.62512 6.99548 -31.95517 1.000 49.04630 1220 PRO A N 1
ATOM 2671 C CA . PRO A 1 363 ? -22.99387 7.45792 -31.70614 1.000 44.07741 1220 PRO A CA 1
ATOM 2672 C C . PRO A 1 363 ? -23.73941 7.74596 -33.00041 1.000 51.87970 1220 PRO A C 1
ATOM 2673 O O . PRO A 1 363 ? -23.15777 7.86380 -34.08203 1.000 48.39519 1220 PRO A O 1
ATOM 2677 N N . PHE A 1 364 ? -25.05962 7.85489 -32.87300 1.000 46.81864 1221 PHE A N 1
ATOM 2678 C CA . PHE A 1 364 ? -25.89601 8.29281 -33.98351 1.000 43.82605 1221 PHE A CA 1
ATOM 2679 C C . PHE A 1 364 ? -25.73859 9.79961 -34.12834 1.000 43.97120 1221 PHE A C 1
ATOM 2680 O O . PHE A 1 364 ? -26.27444 10.57009 -33.32495 1.000 47.46203 1221 PHE A O 1
ATOM 2688 N N . PHE A 1 365 ? -24.99594 10.22018 -35.15183 1.000 47.85050 1222 PHE A N 1
ATOM 2689 C CA . PHE A 1 365 ? -24.66057 11.63049 -35.29922 1.000 50.65969 1222 PHE A CA 1
ATOM 2690 C C . PHE A 1 365 ? -25.88455 12.50033 -35.55835 1.000 53.59167 1222 PHE A C 1
ATOM 2691 O O . PHE A 1 365 ? -25.83448 13.70870 -35.30181 1.000 49.45380 1222 PHE A O 1
ATOM 2699 N N . GLY A 1 366 ? -26.98202 11.91627 -36.04851 1.000 52.86943 1223 GLY A N 1
ATOM 2700 C CA . GLY A 1 366 ? -28.17720 12.70167 -36.31052 1.000 39.08811 1223 GLY A CA 1
ATOM 2701 C C . GLY A 1 366 ? -28.74503 13.37498 -35.07568 1.000 55.38365 1223 GLY A C 1
ATOM 2702 O O . GLY A 1 366 ? -29.34144 14.45163 -35.17237 1.000 48.12582 1223 GLY A O 1
ATOM 2703 N N . VAL A 1 367 ? -28.56525 12.76125 -33.90164 1.000 52.11317 1224 VAL A N 1
ATOM 2704 C CA . VAL A 1 367 ? -29.09317 13.34340 -32.67017 1.000 45.32115 1224 VAL A CA 1
ATOM 2705 C C . VAL A 1 367 ? -28.35404 14.63092 -32.32423 1.000 50.28685 1224 VAL A C 1
ATOM 2706 O O . VAL A 1 367 ? -28.96585 15.61304 -31.88558 1.000 50.98491 1224 VAL A O 1
ATOM 2710 N N . TYR A 1 368 ? -27.03179 14.65131 -32.51607 1.000 49.23687 1225 TYR A N 1
ATOM 2711 C CA . TYR A 1 368 ? -26.26512 15.87040 -32.27150 1.000 40.91124 1225 TYR A CA 1
ATOM 2712 C C . TYR A 1 368 ? -26.73958 17.00745 -33.16911 1.000 50.94889 1225 TYR A C 1
ATOM 2713 O O . TYR A 1 368 ? -26.94680 18.13469 -32.70544 1.000 43.36360 1225 TYR A O 1
ATOM 2722 N N . LEU A 1 369 ? -26.91893 16.72618 -34.46324 1.000 44.66406 1226 LEU A N 1
ATOM 2723 C CA . LEU A 1 369 ? -27.30970 17.77225 -35.40375 1.000 51.34549 1226 LEU A CA 1
ATOM 2724 C C . LEU A 1 369 ? -28.67171 18.35852 -35.05420 1.000 47.00482 1226 LEU A C 1
ATOM 2725 O O . LEU A 1 369 ? -28.84968 19.58189 -35.07068 1.000 51.38588 1226 LEU A O 1
ATOM 2730 N N . SER A 1 370 ? -29.64659 17.50363 -34.73484 1.000 46.17833 1227 SER A N 1
ATOM 2731 C CA . SER A 1 370 ? -30.98026 18.00210 -34.41196 1.000 49.99511 1227 SER A CA 1
ATOM 2732 C C . SER A 1 370 ? -30.97474 18.80321 -33.11499 1.000 41.40082 1227 SER A C 1
ATOM 2733 O O . SER A 1 370 ? -31.64682 19.83642 -33.01764 1.000 54.12300 1227 SER A O 1
ATOM 2736 N N . ASP A 1 371 ? -30.22619 18.34639 -32.10794 1.000 45.96346 1228 ASP A N 1
ATOM 2737 C CA . ASP A 1 371 ? -30.09112 19.12700 -30.88157 1.000 41.52517 1228 ASP A CA 1
ATOM 2738 C C . ASP A 1 371 ? -29.48767 20.49402 -31.17692 1.000 43.86440 1228 ASP A C 1
ATOM 2739 O O . ASP A 1 371 ? -29.98461 21.52262 -30.70297 1.000 41.30773 1228 ASP A O 1
ATOM 2744 N N . LEU A 1 372 ? -28.41359 20.52188 -31.97057 1.000 40.08509 1229 LEU A N 1
ATOM 2745 C CA . LEU A 1 372 ? -27.79888 21.79167 -32.34111 1.000 41.77226 1229 LEU A CA 1
ATOM 2746 C C . LEU A 1 372 ? -28.75201 22.64254 -33.16649 1.000 42.31080 1229 LEU A C 1
ATOM 2747 O O . LEU A 1 372 ? -28.86457 23.85398 -32.94514 1.000 48.15834 1229 LEU A O 1
ATOM 2752 N N . THR A 1 373 ? -29.44238 22.02417 -34.12898 1.000 48.49620 1230 THR A N 1
ATOM 2753 C CA . THR A 1 373 ? -30.38250 22.76366 -34.96426 1.000 40.74727 1230 THR A CA 1
ATOM 2754 C C . THR A 1 373 ? -31.51774 23.34451 -34.13190 1.000 43.85631 1230 THR A C 1
ATOM 2755 O O . THR A 1 373 ? -31.98837 24.45671 -34.39901 1.000 51.46061 1230 THR A O 1
ATOM 2759 N N . PHE A 1 374 ? -31.96090 22.61406 -33.10707 1.000 41.03626 1231 PHE A N 1
ATOM 2760 C CA . PHE A 1 374 ? -33.04574 23.11029 -32.26899 1.000 46.42641 1231 PHE A CA 1
ATOM 2761 C C . PHE A 1 374 ? -32.62837 24.36530 -31.51106 1.000 53.06819 1231 PHE A C 1
ATOM 2762 O O . PHE A 1 374 ? -33.37898 25.34647 -31.45512 1.000 49.50853 1231 PHE A O 1
ATOM 2770 N N . VAL A 1 375 ? -31.43412 24.35540 -30.91536 1.000 43.34449 1232 VAL A N 1
ATOM 2771 C CA . VAL A 1 375 ? -31.03347 25.51219 -30.12170 1.000 42.44935 1232 VAL A CA 1
ATOM 2772 C C . VAL A 1 375 ? -30.63184 26.67815 -31.01952 1.000 46.11657 1232 VAL A C 1
ATOM 2773 O O . VAL A 1 375 ? -30.77666 27.84173 -30.62731 1.000 51.46472 1232 VAL A O 1
ATOM 2777 N N . TYR A 1 376 ? -30.14908 26.40275 -32.23458 1.000 41.61608 1233 TYR A N 1
ATOM 2778 C CA . TYR A 1 376 ? -29.78630 27.49177 -33.13617 1.000 54.36103 1233 TYR A CA 1
ATOM 2779 C C . TYR A 1 376 ? -31.01541 28.27108 -33.58930 1.000 55.26990 1233 TYR A C 1
ATOM 2780 O O . TYR A 1 376 ? -30.97301 29.50279 -33.68932 1.000 49.49398 1233 TYR A O 1
ATOM 2789 N N . HIS A 1 377 ? -32.11491 27.57392 -33.87269 1.000 45.72607 1234 HIS A N 1
ATOM 2790 C CA . HIS A 1 377 ? -33.33151 28.21319 -34.35400 1.000 42.95226 1234 HIS A CA 1
ATOM 2791 C C . HIS A 1 377 ? -34.30984 28.55570 -33.24062 1.000 48.30845 1234 HIS A C 1
ATOM 2792 O O . HIS A 1 377 ? -35.23572 29.33944 -33.47512 1.000 51.49012 1234 HIS A O 1
ATOM 2799 N N . GLY A 1 378 ? -34.13471 27.99109 -32.04592 1.000 43.37525 1235 GLY A N 1
ATOM 2800 C CA . GLY A 1 378 ? -34.99641 28.29556 -30.92173 1.000 43.55591 1235 GLY A CA 1
ATOM 2801 C C . GLY A 1 378 ? -34.59227 29.49513 -30.09829 1.000 52.26581 1235 GLY A C 1
ATOM 2802 O O . GLY A 1 378 ? -35.40751 29.99152 -29.31415 1.000 68.04176 1235 GLY A O 1
ATOM 2803 N N . ASN A 1 379 ? -33.36194 29.98526 -30.26547 1.000 48.09183 1236 ASN A N 1
ATOM 2804 C CA . ASN A 1 379 ? -32.86807 31.10565 -29.48431 1.000 47.45636 1236 ASN A CA 1
ATOM 2805 C C . ASN A 1 379 ? -32.37217 32.21237 -30.40455 1.000 45.45982 1236 ASN A C 1
ATOM 2806 O O . ASN A 1 379 ? -31.80464 31.93079 -31.46769 1.000 43.55504 1236 ASN A O 1
ATOM 2811 N N . PRO A 1 380 ? -32.55840 33.47330 -30.02534 1.000 52.42344 1237 PRO A N 1
ATOM 2812 C CA . PRO A 1 380 ? -32.05827 34.57161 -30.85659 1.000 44.39048 1237 PRO A CA 1
ATOM 2813 C C . PRO A 1 380 ? -30.55586 34.75341 -30.71608 1.000 48.88867 1237 PRO A C 1
ATOM 2814 O O . PRO A 1 380 ? -29.95818 34.45843 -29.67877 1.000 47.50165 1237 PRO A O 1
ATOM 2818 N N . ASP A 1 381 ? -29.94212 35.24394 -31.79466 1.000 51.79962 1238 ASP A N 1
ATOM 2819 C CA . ASP A 1 381 ? -28.52340 35.57376 -31.74679 1.000 55.23831 1238 ASP A CA 1
ATOM 2820 C C . ASP A 1 381 ? -28.25134 36.79055 -30.87408 1.000 44.42227 1238 ASP A C 1
ATOM 2821 O O . ASP A 1 381 ? -27.12618 36.95212 -30.38783 1.000 43.97062 1238 ASP A O 1
ATOM 2826 N N . TYR A 1 382 ? -29.25533 37.64024 -30.66429 1.000 44.67648 1239 TYR A N 1
ATOM 2827 C CA . TYR A 1 382 ? -29.12259 38.85325 -29.87304 1.000 47.35718 1239 TYR A CA 1
ATOM 2828 C C . TYR A 1 382 ? -30.26206 38.93673 -28.86799 1.000 45.36688 1239 TYR A C 1
ATOM 2829 O O . TYR A 1 382 ? -31.36111 38.42950 -29.10603 1.000 46.24768 1239 TYR A O 1
ATOM 2838 N N . LEU A 1 383 ? -29.98997 39.58637 -27.74079 1.000 48.16583 1240 LEU A N 1
ATOM 2839 C CA . LEU A 1 383 ? -30.97527 39.74280 -26.68070 1.000 45.96400 1240 LEU A CA 1
ATOM 2840 C C . LEU A 1 383 ? -31.75536 41.03334 -26.88804 1.000 49.10411 1240 LEU A C 1
ATOM 2841 O O . LEU A 1 383 ? -31.16122 42.10006 -27.08028 1.000 46.94670 1240 LEU A O 1
ATOM 2846 N N . TYR A 1 384 ? -33.08649 40.92543 -26.85452 1.000 51.95861 1241 TYR A N 1
ATOM 2847 C CA . TYR A 1 384 ? -33.99108 42.06514 -27.01833 1.000 48.15787 1241 TYR A CA 1
ATOM 2848 C C . TYR A 1 384 ? -33.71992 42.83388 -28.30863 1.000 56.97194 1241 TYR A C 1
ATOM 2849 O O . TYR A 1 384 ? -33.97176 44.03875 -28.38723 1.000 57.67985 1241 TYR A O 1
ATOM 2858 N N . ASN A 1 385 ? -33.20894 42.13502 -29.32512 1.000 50.47328 1242 ASN A N 1
ATOM 2859 C CA . ASN A 1 385 ? -32.92957 42.71491 -30.63994 1.000 72.62137 1242 ASN A CA 1
ATOM 2860 C C . ASN A 1 385 ? -31.93110 43.86835 -30.56347 1.000 55.30813 1242 ASN A C 1
ATOM 2861 O O . ASN A 1 385 ? -31.94675 44.76969 -31.40377 1.000 61.74646 1242 ASN A O 1
ATOM 2866 N N . ARG A 1 386 ? -31.05497 43.85389 -29.56252 1.000 52.65422 1243 ARG A N 1
ATOM 2867 C CA . ARG A 1 386 ? -29.97190 44.82402 -29.45374 1.000 49.54925 1243 ARG A CA 1
ATOM 2868 C C . ARG A 1 386 ? -28.69309 44.18893 -29.98536 1.000 63.75551 1243 ARG A C 1
ATOM 2869 O O . ARG A 1 386 ? -28.21925 43.18792 -29.43568 1.000 52.06199 1243 ARG A O 1
ATOM 2877 N N . THR A 1 387 ? -28.13741 44.77395 -31.05131 1.000 52.75894 1244 THR A N 1
ATOM 2878 C CA . THR A 1 387 ? -26.95566 44.19399 -31.68195 1.000 57.19338 1244 THR A CA 1
ATOM 2879 C C . THR A 1 387 ? -25.77380 44.12976 -30.72223 1.000 52.07801 1244 THR A C 1
ATOM 2880 O O . THR A 1 387 ? -24.95669 43.20645 -30.80928 1.000 59.60225 1244 THR A O 1
ATOM 2884 N N . ARG A 1 388 ? -25.66726 45.08487 -29.79823 1.000 47.33159 1245 ARG A N 1
ATOM 2885 C CA . ARG A 1 388 ? -24.59804 45.08624 -28.81013 1.000 51.42180 1245 ARG A CA 1
ATOM 2886 C C . ARG A 1 388 ? -24.93507 44.25485 -27.57834 1.000 46.34240 1245 ARG A C 1
ATOM 2887 O O . ARG A 1 388 ? -24.27452 44.40004 -26.54369 1.000 56.99626 1245 ARG A O 1
ATOM 2895 N N . GLN A 1 389 ? -25.94268 43.38463 -27.66770 1.000 46.11864 1246 GLN A N 1
ATOM 2896 C CA . GLN A 1 389 ? -26.31270 42.47945 -26.58227 1.000 45.80210 1246 GLN A CA 1
ATOM 2897 C C . GLN A 1 389 ? -26.31671 41.05047 -27.13473 1.000 49.82038 1246 GLN A C 1
ATOM 2898 O O . GLN A 1 389 ? -27.36693 40.42599 -27.30018 1.000 47.67125 1246 GLN A O 1
ATOM 2904 N N . VAL A 1 390 ? -25.11643 40.53953 -27.42204 1.000 47.48097 1247 VAL A N 1
ATOM 2905 C CA . VAL A 1 390 ? -24.97777 39.19559 -27.96988 1.000 48.53623 1247 VAL A CA 1
ATOM 2906 C C . VAL A 1 390 ? -25.49878 38.17860 -26.96805 1.000 44.15135 1247 VAL A C 1
ATOM 2907 O O . VAL A 1 390 ? -25.15272 38.21641 -25.78203 1.000 52.67506 1247 VAL A O 1
ATOM 2911 N N . ASN A 1 391 ? -26.33641 37.25958 -27.44284 1.000 50.78102 1248 ASN A N 1
ATOM 2912 C CA . ASN A 1 391 ? -26.86156 36.19979 -26.59199 1.000 43.74752 1248 ASN A CA 1
ATOM 2913 C C . ASN A 1 391 ? -25.77953 35.16182 -26.31573 1.000 49.03284 1248 ASN A C 1
ATOM 2914 O O . ASN A 1 391 ? -25.61136 34.20692 -27.08211 1.000 48.27286 1248 ASN A O 1
ATOM 2919 N N . PHE A 1 392 ? -25.03796 35.34553 -25.22054 1.000 48.89476 1249 PHE A N 1
ATOM 2920 C CA . PHE A 1 392 ? -23.98585 34.39735 -24.87128 1.000 43.27039 1249 PHE A CA 1
ATOM 2921 C C . PHE A 1 392 ? -24.55978 33.06435 -24.40441 1.000 45.55823 1249 PHE A C 1
ATOM 2922 O O . PHE A 1 392 ? -23.93183 32.01867 -24.60486 1.000 42.83343 1249 PHE A O 1
ATOM 2930 N N . ALA A 1 393 ? -25.74229 33.07853 -23.78272 1.000 43.34065 1250 ALA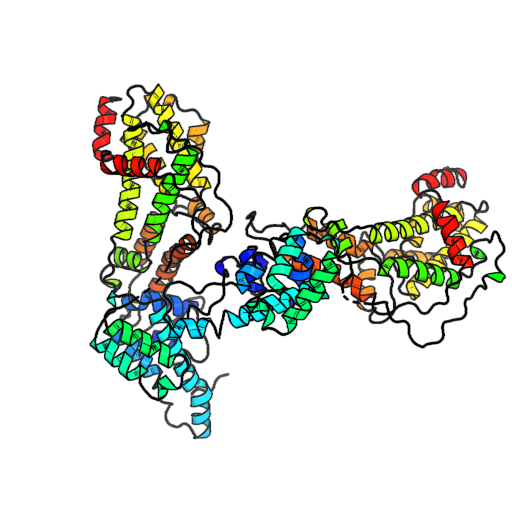 A N 1
ATOM 2931 C CA . ALA A 1 393 ? -26.34821 31.83458 -23.31884 1.000 43.29722 1250 ALA A CA 1
ATOM 2932 C C . ALA A 1 393 ? -26.62689 30.87874 -24.47085 1.000 51.12691 1250 ALA A C 1
ATOM 2933 O O . ALA A 1 393 ? -26.53315 29.65808 -24.29836 1.000 47.89660 1250 ALA A O 1
ATOM 2935 N N . LYS A 1 394 ? -26.97207 31.40885 -25.64765 1.000 42.70301 1251 LYS A N 1
ATOM 2936 C CA . LYS A 1 394 ? -27.18054 30.55128 -26.80923 1.000 42.33129 1251 LYS A CA 1
ATOM 2937 C C . LYS A 1 394 ? -25.89319 29.83595 -27.20039 1.000 43.65115 1251 LYS A C 1
ATOM 2938 O O . LYS A 1 394 ? -25.91866 28.66473 -27.59670 1.000 47.12066 1251 LYS A O 1
ATOM 2944 N N . ARG A 1 395 ? -24.75461 30.52394 -27.09290 1.000 42.44287 1252 ARG A N 1
ATOM 2945 C CA . ARG A 1 395 ? -23.47729 29.87533 -27.37004 1.000 42.29461 1252 ARG A CA 1
ATOM 2946 C C . ARG A 1 395 ? -23.14053 28.84831 -26.29742 1.000 43.12352 1252 ARG A C 1
ATOM 2947 O O . ARG A 1 395 ? -22.55189 27.80285 -26.59517 1.000 44.74002 1252 ARG A O 1
ATOM 2955 N N . ALA A 1 396 ? -23.51141 29.12605 -25.04478 1.000 42.25034 1253 ALA A N 1
ATOM 2956 C CA . ALA A 1 396 ? -23.22361 28.19082 -23.96162 1.000 42.43960 1253 ALA A CA 1
ATOM 2957 C C . ALA A 1 396 ? -23.98623 26.88366 -24.13803 1.000 49.22638 1253 ALA A C 1
ATOM 2958 O O . ALA A 1 396 ? -23.41977 25.79988 -23.95210 1.000 49.29296 1253 ALA A O 1
ATOM 2960 N N . LYS A 1 397 ? -25.27248 26.96457 -24.48851 1.000 42.13434 1254 LYS A N 1
ATOM 2961 C CA . LYS A 1 397 ? -26.04579 25.75605 -24.75675 1.000 42.05905 1254 LYS A CA 1
ATOM 2962 C C . LYS A 1 397 ? -25.44257 24.97640 -25.91692 1.000 43.68986 1254 LYS A C 1
ATOM 2963 O O . LYS A 1 397 ? -25.24349 23.75934 -25.82850 1.000 43.57673 1254 LYS A O 1
ATOM 2969 N N . THR A 1 398 ? -25.14434 25.67066 -27.01843 1.000 45.99795 1255 THR A N 1
ATOM 2970 C CA . THR A 1 398 ? -24.53035 25.01909 -28.17026 1.000 49.31261 1255 THR A CA 1
ATOM 2971 C C . THR A 1 398 ? -23.19391 24.38836 -27.79848 1.000 45.38514 1255 THR A C 1
ATOM 2972 O O . THR A 1 398 ? -22.87729 23.27930 -28.24439 1.000 50.31484 1255 THR A O 1
ATOM 2976 N N . SER A 1 399 ? -22.40641 25.07260 -26.96492 1.000 42.03561 1256 SER A N 1
ATOM 2977 C CA . SER A 1 399 ? -21.11401 24.53543 -26.55046 1.000 44.86207 1256 SER A CA 1
ATOM 2978 C C . SER A 1 399 ? -21.27046 23.22517 -25.78739 1.000 52.24817 1256 SER A C 1
ATOM 2979 O O . SER A 1 399 ? -20.49009 22.28712 -25.98704 1.000 57.93561 1256 SER A O 1
ATOM 2982 N N . GLU A 1 400 ? -22.26999 23.13993 -24.90543 1.000 46.47504 1257 GLU A N 1
ATOM 2983 C CA . GLU A 1 400 ? -22.46408 21.91384 -24.13675 1.000 48.07395 1257 GLU A CA 1
ATOM 2984 C C . GLU A 1 400 ? -22.87644 20.74884 -25.02653 1.000 45.92928 1257 GLU A C 1
ATOM 2985 O O . GLU A 1 400 ? -22.50259 19.60189 -24.75702 1.000 60.74538 1257 GLU A O 1
ATOM 2991 N N . ILE A 1 401 ? -23.64070 21.01894 -26.08421 1.000 46.28411 1258 ILE A N 1
ATOM 2992 C CA . ILE A 1 401 ? -24.09989 19.94909 -26.96351 1.000 43.49747 1258 ILE A CA 1
ATOM 2993 C C . ILE A 1 401 ? -22.95916 19.45308 -27.84432 1.000 45.93519 1258 ILE A C 1
ATOM 2994 O O . ILE A 1 401 ? -22.67182 18.25155 -27.89978 1.000 47.20750 1258 ILE A O 1
ATOM 2999 N N . VAL A 1 402 ? -22.29064 20.37233 -28.54482 1.000 45.79149 1259 VAL A N 1
ATOM 3000 C CA . VAL A 1 402 ? -21.28637 19.97303 -29.52548 1.000 54.03348 1259 VAL A CA 1
ATOM 3001 C C . VAL A 1 402 ? -20.07468 19.34221 -28.84789 1.000 50.99745 1259 VAL A C 1
ATOM 3002 O O . VAL A 1 402 ? -19.39635 18.49603 -29.44229 1.000 55.55712 1259 VAL A O 1
ATOM 3006 N N . SER A 1 403 ? -19.79029 19.71731 -27.59792 1.000 50.18256 1260 SER A N 1
ATOM 3007 C CA . SER A 1 403 ? -18.65084 19.14375 -26.89029 1.000 54.86287 1260 SER A CA 1
ATOM 3008 C C . SER A 1 403 ? -18.83082 17.65945 -26.60263 1.000 60.65708 1260 SER A C 1
ATOM 3009 O O . SER A 1 403 ? -17.84947 16.98111 -26.28185 1.000 67.59498 1260 SER A O 1
ATOM 3012 N N . GLY A 1 404 ? -20.05574 17.14124 -26.70978 1.000 58.79917 1261 GLY A N 1
ATOM 3013 C CA . GLY A 1 404 ? -20.28158 15.73331 -26.43725 1.000 59.93302 1261 GLY A CA 1
ATOM 3014 C C . GLY A 1 404 ? -19.65750 14.80758 -27.46190 1.000 52.95939 1261 GLY A C 1
ATOM 3015 O O . GLY A 1 404 ? -19.30857 13.66856 -27.13802 1.000 59.55905 1261 GLY A O 1
ATOM 3016 N N . ILE A 1 405 ? -19.49648 15.27657 -28.70314 1.000 55.94825 1262 ILE A N 1
ATOM 3017 C CA . ILE A 1 405 ? -18.95697 14.42073 -29.75470 1.000 66.74100 1262 ILE A CA 1
ATOM 3018 C C . ILE A 1 405 ? -17.53142 13.98602 -29.45026 1.000 59.98593 1262 ILE A C 1
ATOM 3019 O O . ILE A 1 405 ? -17.06054 12.98379 -29.99876 1.000 76.03474 1262 ILE A O 1
ATOM 3024 N N . ASP A 1 406 ? -16.82849 14.71305 -28.58093 1.000 65.53053 1263 ASP A N 1
ATOM 3025 C CA . ASP A 1 406 ? -15.47603 14.32902 -28.20125 1.000 64.46683 1263 ASP A CA 1
ATOM 3026 C C . ASP A 1 406 ? -15.44629 13.21736 -27.16138 1.000 61.17040 1263 ASP A C 1
ATOM 3027 O O . ASP A 1 406 ? -14.41663 12.54805 -27.02425 1.000 59.65524 1263 ASP A O 1
ATOM 3032 N N . ARG A 1 407 ? -16.54457 13.00318 -26.43093 1.000 56.13057 1264 ARG A N 1
ATOM 3033 C CA . ARG A 1 407 ? -16.55358 11.96751 -25.40193 1.000 67.40696 1264 ARG A CA 1
ATOM 3034 C C . ARG A 1 407 ? -16.26721 10.59063 -25.98500 1.000 61.11915 1264 ARG A C 1
ATOM 3035 O O . ARG A 1 407 ? -15.64480 9.75192 -25.32278 1.000 62.19215 1264 ARG A O 1
ATOM 3043 N N . PHE A 1 408 ? -16.69640 10.34329 -27.22152 1.000 66.22207 1265 PHE A N 1
ATOM 3044 C CA . PHE A 1 408 ? -16.58506 9.03063 -27.83832 1.000 56.24070 1265 PHE A CA 1
ATOM 3045 C C . PHE A 1 408 ? -15.39937 8.92738 -28.79106 1.000 55.58413 1265 PHE A C 1
ATOM 3046 O O . PHE A 1 408 ? -15.36619 8.02521 -29.63438 1.000 51.52590 1265 PHE A O 1
ATOM 3054 N N . LYS A 1 409 ? -14.42396 9.82719 -28.67051 1.000 48.47373 1266 LYS A N 1
ATOM 3055 C CA . LYS A 1 409 ? -13.16487 9.71298 -29.39400 1.000 54.66742 1266 LYS A CA 1
ATOM 3056 C C . LYS A 1 409 ? -12.00596 9.34506 -28.47866 1.000 45.53825 1266 LYS A C 1
ATOM 3057 O O . LYS A 1 409 ? -10.84829 9.42028 -28.90155 1.000 67.76461 1266 LYS A O 1
ATOM 3063 N N . THR A 1 410 ? -12.28765 8.95562 -27.23377 1.000 60.37803 1267 THR A N 1
ATOM 3064 C CA . THR A 1 410 ? -11.22353 8.69720 -26.26875 1.000 49.45885 1267 THR A CA 1
ATOM 3065 C C . THR A 1 410 ? -10.58791 7.32809 -26.47786 1.000 62.93529 1267 THR A C 1
ATOM 3066 O O . THR A 1 410 ? -9.35875 7.20203 -26.44571 1.000 66.78047 1267 THR A O 1
ATOM 3069 N N . THR A 1 411 ? -11.40102 6.29454 -26.68179 1.000 67.92259 1268 THR A N 1
ATOM 3070 C CA . THR A 1 411 ? -10.91225 4.94124 -26.90195 1.000 66.29236 1268 THR A CA 1
ATOM 3071 C C . THR A 1 411 ? -11.46409 4.40577 -28.21507 1.000 64.23798 1268 THR A C 1
ATOM 3072 O O . THR A 1 411 ? -12.62647 4.64783 -28.55815 1.000 50.71773 1268 THR A O 1
ATOM 3076 N N . GLY A 1 412 ? -10.62056 3.67616 -28.94688 1.000 55.17614 1269 GLY A N 1
ATOM 3077 C CA . GLY A 1 412 ? -10.99150 3.11847 -30.22606 1.000 51.03446 1269 GLY A CA 1
ATOM 3078 C C . GLY A 1 412 ? -11.34432 1.64019 -30.14015 1.000 58.10295 1269 GLY A C 1
ATOM 3079 O O . GLY A 1 412 ? -11.29597 1.00881 -29.08745 1.000 62.43918 1269 GLY A O 1
ATOM 3080 N N . TYR A 1 413 ? -11.70143 1.09067 -31.29717 1.000 47.72870 1270 TYR A N 1
ATOM 3081 C CA . TYR A 1 413 ? -12.12010 -0.29920 -31.39919 1.000 53.53833 1270 TYR A CA 1
ATOM 3082 C C . TYR A 1 413 ? -10.92379 -1.19498 -31.69391 1.000 59.64569 1270 TYR A C 1
ATOM 3083 O O . TYR A 1 413 ? -10.15547 -0.93425 -32.62567 1.000 57.98317 1270 TYR A O 1
ATOM 3092 N N . ASN A 1 414 ? -10.77687 -2.25462 -30.90014 1.000 60.54091 1271 ASN A N 1
ATOM 3093 C CA . ASN A 1 414 ? -9.68105 -3.20756 -31.06959 1.000 63.41864 1271 ASN A CA 1
ATOM 3094 C C . ASN A 1 414 ? -10.16224 -4.38259 -31.92192 1.000 61.08519 1271 ASN A C 1
ATOM 3095 O O . ASN A 1 414 ? -10.37426 -5.50133 -31.45178 1.000 72.42101 1271 ASN A O 1
ATOM 3100 N N . PHE A 1 415 ? -10.34060 -4.09784 -33.20891 1.000 54.66710 1272 PHE A N 1
ATOM 3101 C CA . PHE A 1 415 ? -10.76624 -5.08719 -34.18916 1.000 48.53343 1272 PHE A CA 1
ATOM 3102 C C . PHE A 1 415 ? -9.73341 -5.16876 -35.30167 1.000 49.16949 1272 PHE A C 1
ATOM 3103 O O . PHE A 1 415 ? -9.27679 -4.13842 -35.80764 1.000 53.74543 1272 PHE A O 1
ATOM 3111 N N . GLN A 1 416 ? -9.36818 -6.38837 -35.68001 1.000 52.67059 1273 GLN A N 1
ATOM 3112 C CA . GLN A 1 416 ? -8.52182 -6.57377 -36.84837 1.000 50.44471 1273 GLN A CA 1
ATOM 3113 C C . GLN A 1 416 ? -9.29744 -6.20131 -38.10527 1.000 65.23586 1273 GLN A C 1
ATOM 3114 O O . GLN A 1 416 ? -10.40460 -6.69816 -38.33612 1.000 52.38912 1273 GLN A O 1
ATOM 3120 N N . GLU A 1 417 ? -8.72260 -5.31273 -38.90972 1.000 66.17038 1274 GLU A N 1
ATOM 3121 C CA . GLU A 1 417 ? -9.34911 -4.90699 -40.15876 1.000 55.17695 1274 GLU A CA 1
ATOM 3122 C C . GLU A 1 417 ? -9.16101 -5.99028 -41.21149 1.000 55.02955 1274 GLU A C 1
ATOM 3123 O O . GLU A 1 417 ? -8.05604 -6.51306 -41.38707 1.000 64.52341 1274 GLU A O 1
ATOM 3129 N N . VAL A 1 418 ? -10.24291 -6.33145 -41.90361 1.000 59.92341 1275 VAL A N 1
ATOM 3130 C CA . VAL A 1 418 ? -10.18849 -7.28757 -43.00595 1.000 51.36739 1275 VAL A CA 1
ATOM 3131 C C . VAL A 1 418 ? -10.26676 -6.50628 -44.31205 1.000 51.49451 1275 VAL A C 1
ATOM 3132 O O . VAL A 1 418 ? -11.35689 -6.06297 -44.70212 1.000 55.39806 1275 VAL A O 1
ATOM 3136 N N . PRO A 1 419 ? -9.14548 -6.30661 -45.01141 1.000 56.30994 1276 PRO A N 1
ATOM 3137 C CA . PRO A 1 419 ? -9.18532 -5.48386 -46.23314 1.000 60.65102 1276 PRO A CA 1
ATOM 3138 C C . PRO A 1 419 ? -10.13386 -6.01173 -47.29437 1.000 56.14285 1276 PRO A C 1
ATOM 3139 O O . PRO A 1 419 ? -10.75565 -5.21496 -48.00764 1.000 60.08641 1276 PRO A O 1
ATOM 3143 N N . GLU A 1 420 ? -10.26645 -7.33584 -47.41649 1.000 63.69127 1277 GLU A N 1
ATOM 3144 C CA . GLU A 1 420 ? -11.14899 -7.90309 -48.43295 1.000 64.09458 1277 GLU A CA 1
ATOM 3145 C C . GLU A 1 420 ? -12.59186 -7.46348 -48.21923 1.000 59.83975 1277 GLU A C 1
ATOM 3146 O O . GLU A 1 420 ? -13.31580 -7.19089 -49.18409 1.000 57.25149 1277 GLU A O 1
ATOM 3152 N N . ILE A 1 421 ? -13.02736 -7.38814 -46.96150 1.000 54.14554 1278 ILE A N 1
ATOM 3153 C CA . ILE A 1 421 ? -14.37474 -6.91097 -46.67653 1.000 50.73990 1278 ILE A CA 1
ATOM 3154 C C . ILE A 1 421 ? -14.45867 -5.39697 -46.84012 1.000 46.82303 1278 ILE A C 1
ATOM 3155 O O . ILE A 1 421 ? -15.48970 -4.87378 -47.27778 1.000 46.81901 1278 ILE A O 1
ATOM 3160 N N . GLN A 1 422 ? -13.38560 -4.67313 -46.51005 1.000 46.45486 1279 GLN A N 1
ATOM 3161 C CA . GLN A 1 422 ? -13.39200 -3.22186 -46.67054 1.000 51.82449 1279 GLN A CA 1
ATOM 3162 C C . GLN A 1 422 ? -13.48086 -2.82279 -48.13873 1.000 57.87234 1279 GLN A C 1
ATOM 3163 O O . GLN A 1 422 ? -14.19289 -1.87383 -48.48635 1.000 49.51453 1279 GLN A O 1
ATOM 3169 N N . LYS A 1 423 ? -12.75785 -3.52620 -49.01356 1.000 54.82187 1280 LYS A N 1
ATOM 3170 C CA . LYS A 1 423 ? -12.85462 -3.24374 -50.44188 1.000 50.84850 1280 LYS A CA 1
ATOM 3171 C C . LYS A 1 423 ? -14.20328 -3.68324 -50.99315 1.000 51.13669 1280 LYS A C 1
ATOM 3172 O O . LYS A 1 423 ? -14.76217 -3.03116 -51.88242 1.000 53.80252 1280 LYS A O 1
ATOM 3174 N N . PHE A 1 424 ? -14.73887 -4.78885 -50.47477 1.000 51.88960 1281 PHE A N 1
ATOM 3175 C CA . PHE A 1 424 ? -16.05361 -5.25144 -50.90153 1.000 46.20504 1281 PHE A CA 1
ATOM 3176 C C . PHE A 1 424 ? -17.12925 -4.22509 -50.56775 1.000 55.11401 1281 PHE A C 1
ATOM 3177 O O . PHE A 1 424 ? -18.00046 -3.93379 -51.39563 1.000 57.23443 1281 PHE A O 1
ATOM 3185 N N . LEU A 1 425 ? -17.07710 -3.65909 -49.35966 1.000 56.87157 1282 LEU A N 1
ATOM 3186 C CA . LEU A 1 425 ? -18.03724 -2.63002 -48.97525 1.000 52.02167 1282 LEU A CA 1
ATOM 3187 C C . LEU A 1 425 ? -17.85372 -1.36433 -49.80315 1.000 54.66673 1282 LEU A C 1
ATOM 3188 O O . LEU A 1 425 ? -18.83795 -0.73468 -50.20882 1.000 57.52932 1282 LEU A O 1
ATOM 3193 N N . ASP A 1 426 ? -16.60139 -0.97664 -50.06168 1.000 47.95878 1283 ASP A N 1
ATOM 3194 C CA . ASP A 1 426 ? -16.34272 0.20795 -50.87501 1.000 51.59582 1283 ASP A CA 1
ATOM 3195 C C . ASP A 1 426 ? -16.97642 0.08169 -52.25323 1.000 58.90860 1283 ASP A C 1
ATOM 3196 O O . ASP A 1 426 ? -17.55039 1.04656 -52.77205 1.000 58.75488 1283 ASP A O 1
ATOM 3201 N N . ALA A 1 427 ? -16.88474 -1.10334 -52.85972 1.000 46.51834 1284 ALA A N 1
ATOM 3202 C CA . ALA A 1 427 ? -17.42257 -1.29274 -54.20146 1.000 53.63727 1284 ALA A CA 1
ATOM 3203 C C . ALA A 1 427 ? -18.93870 -1.15118 -54.21011 1.000 56.14620 1284 ALA A C 1
ATOM 3204 O O . ALA A 1 427 ? -19.49923 -0.39803 -55.01329 1.000 56.44440 1284 ALA A O 1
ATOM 3206 N N . TRP A 1 428 ? -19.62026 -1.85926 -53.30892 1.000 54.87114 1285 TRP A N 1
ATOM 3207 C CA . TRP A 1 428 ? -21.07819 -1.85541 -53.32302 1.000 51.20157 1285 TRP A CA 1
ATOM 3208 C C . TRP A 1 428 ? -21.64598 -0.51446 -52.87171 1.000 60.77270 1285 TRP A C 1
ATOM 3209 O O . TRP A 1 428 ? -22.67879 -0.07317 -53.38828 1.000 57.55309 1285 TRP A O 1
ATOM 3220 N N . PHE A 1 429 ? -20.99196 0.14928 -51.91226 1.000 48.51551 1286 PHE A N 1
ATOM 3221 C CA . PHE A 1 429 ? -21.50750 1.42540 -51.42188 1.000 46.16658 1286 PHE A CA 1
ATOM 3222 C C . PHE A 1 429 ? -21.62338 2.45451 -52.53808 1.000 58.24811 1286 PHE A C 1
ATOM 3223 O O . PHE A 1 429 ? -22.48086 3.34391 -52.47641 1.000 59.07718 1286 PHE A O 1
ATOM 3231 N N . GLU A 1 430 ? -20.77729 2.35007 -53.56307 1.000 48.80752 1287 GLU A N 1
ATOM 3232 C CA . GLU A 1 430 ? -20.86573 3.25671 -54.70019 1.000 55.14642 1287 GLU A CA 1
ATOM 3233 C C . GLU A 1 430 ? -21.88055 2.78289 -55.73563 1.000 46.93102 1287 GLU A C 1
ATOM 3234 O O . GLU A 1 430 ? -22.54531 3.61232 -56.36699 1.000 55.39690 1287 GLU A O 1
ATOM 3240 N N . LYS A 1 431 ? -22.02920 1.46602 -55.90919 1.000 46.13925 1288 LYS A N 1
ATOM 3241 C CA . LYS A 1 431 ? -22.87511 0.93495 -56.97473 1.000 52.99614 1288 LYS A CA 1
ATOM 3242 C C . LYS A 1 431 ? -24.36248 1.05091 -56.66628 1.000 46.76880 1288 LYS A C 1
ATOM 3243 O O . LYS A 1 431 ? -25.16908 1.18027 -57.59323 1.000 52.40053 1288 LYS A O 1
ATOM 3249 N N . CYS A 1 432 ? -24.74534 1.00453 -55.39418 1.000 44.85556 1289 CYS A N 1
ATOM 3250 C CA . CYS A 1 432 ? -26.15011 0.82351 -55.05383 1.000 46.81637 1289 CYS A CA 1
ATOM 3251 C C . CYS A 1 432 ? -26.96159 2.07648 -55.37936 1.000 48.53078 1289 CYS A C 1
ATOM 3252 O O . CYS A 1 432 ? -26.49352 3.19832 -55.16234 1.000 54.36970 1289 CYS A O 1
ATOM 3255 N N . PRO A 1 433 ? -28.17396 1.91745 -55.89934 1.000 44.71567 1290 PRO A N 1
ATOM 3256 C CA . PRO A 1 433 ? -29.05652 3.06621 -56.11360 1.000 48.16243 1290 PRO A CA 1
ATOM 3257 C C . PRO A 1 433 ? -29.68378 3.52881 -54.80480 1.000 44.41672 1290 PRO A C 1
ATOM 3258 O O . PRO A 1 433 ? -29.62875 2.8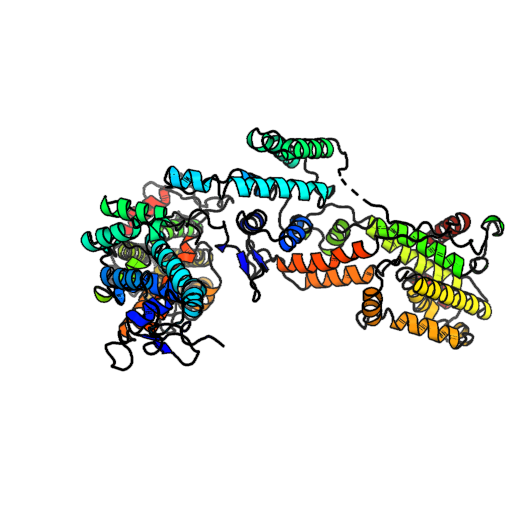5230 -53.77772 1.000 43.97551 1290 PRO A O 1
ATOM 3262 N N . THR A 1 434 ? -30.30331 4.70348 -54.86704 1.000 48.69120 1291 THR A N 1
ATOM 3263 C CA . THR A 1 434 ? -30.94251 5.27191 -53.69207 1.000 45.24553 1291 THR A CA 1
ATOM 3264 C C . THR A 1 434 ? -32.13796 4.42509 -53.26512 1.000 49.40123 1291 THR A C 1
ATOM 3265 O O . THR A 1 434 ? -32.65800 3.60369 -54.02585 1.000 46.70248 1291 THR A O 1
ATOM 3269 N N . ILE A 1 435 ? -32.57187 4.63972 -52.01962 1.000 50.39736 1292 ILE A N 1
ATOM 3270 C CA . ILE A 1 435 ? -33.77070 3.97166 -51.52086 1.000 42.51182 1292 ILE A CA 1
ATOM 3271 C C . ILE A 1 435 ? -34.97770 4.34316 -52.37386 1.000 43.26025 1292 ILE A C 1
ATOM 3272 O O . ILE A 1 435 ? -35.85776 3.51138 -52.62786 1.000 53.43406 1292 ILE A O 1
ATOM 3277 N N . ASP A 1 436 ? -35.02837 5.59082 -52.84831 1.000 43.80103 1293 ASP A N 1
ATOM 3278 C CA . ASP A 1 436 ? -36.15277 6.02373 -53.67379 1.000 45.20369 1293 ASP A CA 1
ATOM 3279 C C . ASP A 1 436 ? -36.17841 5.29411 -55.01230 1.000 54.50793 1293 ASP A C 1
ATOM 3280 O O . ASP A 1 436 ? -37.25250 4.92566 -55.50222 1.000 62.29087 1293 ASP A O 1
ATOM 3285 N N . GLU A 1 437 ? -35.01057 5.07835 -55.62342 1.000 46.15822 1294 GLU A N 1
ATOM 3286 C CA . GLU A 1 437 ? -34.97263 4.31342 -56.86572 1.000 56.05931 1294 GLU A CA 1
ATOM 3287 C C . GLU A 1 437 ? -35.28847 2.84351 -56.62662 1.000 49.93498 1294 GLU A C 1
ATOM 3288 O O . GLU A 1 437 ? -35.78649 2.16348 -57.53054 1.000 57.24981 1294 GLU A O 1
ATOM 3294 N N . GLN A 1 438 ? -35.01031 2.33793 -55.42340 1.000 46.39623 1295 GLN A N 1
ATOM 3295 C CA . GLN A 1 438 ? -35.28986 0.94388 -55.10336 1.000 55.55210 1295 GLN A CA 1
ATOM 3296 C C . GLN A 1 438 ? -36.77490 0.66109 -54.92925 1.000 50.45279 1295 GLN A C 1
ATOM 3297 O O . GLN A 1 438 ? -37.15684 -0.51263 -54.86330 1.000 46.86422 1295 GLN A O 1
ATOM 3303 N N . TYR A 1 439 ? -37.61418 1.69723 -54.85198 1.000 44.85699 1296 TYR A N 1
ATOM 3304 C CA . TYR A 1 439 ? -39.05186 1.47445 -54.75084 1.000 45.22315 1296 TYR A CA 1
ATOM 3305 C C . TYR A 1 439 ? -39.59172 0.79487 -56.00219 1.000 46.46306 1296 TYR A C 1
ATOM 3306 O O . TYR A 1 439 ? -40.46212 -0.07866 -55.91644 1.000 52.01026 1296 TYR A O 1
ATOM 3315 N N . GLN A 1 440 ? -39.08350 1.17827 -57.17594 1.000 61.00885 1297 GLN A N 1
ATOM 3316 C CA . GLN A 1 440 ? -39.52653 0.54015 -58.41129 1.000 50.52833 1297 GLN A CA 1
ATOM 3317 C C . GLN A 1 440 ? -39.06024 -0.90829 -58.48360 1.000 47.21037 1297 GLN A C 1
ATOM 3318 O O . GLN A 1 440 ? -39.77612 -1.76896 -59.00702 1.000 60.63400 1297 GLN A O 1
ATOM 3324 N N . ILE A 1 441 ? -37.86171 -1.19698 -57.97185 1.000 46.87000 1298 ILE A N 1
ATOM 3325 C CA . ILE A 1 441 ? -37.39944 -2.58126 -57.91232 1.000 45.99056 1298 ILE A CA 1
ATOM 3326 C C . ILE A 1 441 ? -38.33320 -3.41229 -57.04333 1.000 57.13712 1298 ILE A C 1
ATOM 3327 O O . ILE A 1 441 ? -38.68662 -4.54715 -57.38893 1.000 53.12600 1298 ILE A O 1
ATOM 3332 N N . SER A 1 442 ? -38.74829 -2.85888 -55.90174 1.000 50.58601 1299 SER A N 1
ATOM 3333 C CA . SER A 1 442 ? -39.67972 -3.56543 -55.03098 1.000 49.98387 1299 SER A CA 1
ATOM 3334 C C . SER A 1 442 ? -41.00779 -3.81913 -55.73469 1.000 62.63232 1299 SER A C 1
ATOM 3335 O O . SER A 1 442 ? -41.58634 -4.90551 -55.61083 1.000 53.24041 1299 SER A O 1
ATOM 3338 N N . LEU A 1 443 ? -41.50011 -2.83024 -56.48886 1.000 60.63598 1300 LEU A N 1
ATOM 3339 C CA . LEU A 1 443 ? -42.78492 -2.97885 -57.16630 1.000 53.38227 1300 LEU A CA 1
ATOM 3340 C C . LEU A 1 443 ? -42.74988 -4.08939 -58.20548 1.000 50.64169 1300 LEU A C 1
ATOM 3341 O O . LEU A 1 443 ? -43.76215 -4.76022 -58.42882 1.000 56.18516 1300 LEU A O 1
ATOM 3346 N N . ASN A 1 444 ? -41.60393 -4.29998 -58.85131 1.000 50.93659 1301 ASN A N 1
ATOM 3347 C CA . ASN A 1 444 ? -41.48632 -5.41697 -59.77920 1.000 57.77116 1301 ASN A CA 1
ATOM 3348 C C . ASN A 1 444 ? -41.22762 -6.72967 -59.05616 1.000 55.26428 1301 ASN A C 1
ATOM 3349 O O . ASN A 1 444 ? -41.71024 -7.77831 -59.49660 1.000 52.31995 1301 ASN A O 1
ATOM 3354 N N . LEU A 1 445 ? -40.48048 -6.69203 -57.95149 1.000 46.41913 1302 LEU A N 1
ATOM 3355 C CA . LEU A 1 445 ? -40.18199 -7.91847 -57.22023 1.000 51.48873 1302 LEU A CA 1
ATOM 3356 C C . LEU A 1 445 ? -41.42588 -8.46691 -56.53063 1.000 58.09554 1302 LEU A C 1
ATOM 3357 O O . LEU A 1 445 ? -41.60725 -9.68719 -56.44130 1.000 55.19956 1302 LEU A O 1
ATOM 3362 N N . GLU A 1 446 ? -42.29031 -7.58226 -56.03524 1.000 49.14804 1303 GLU A N 1
ATOM 3363 C CA . GLU A 1 446 ? -43.57092 -7.97279 -55.44836 1.000 46.10647 1303 GLU A CA 1
ATOM 3364 C C . GLU A 1 446 ? -44.60759 -6.94436 -55.87107 1.000 51.05278 1303 GLU A C 1
ATOM 3365 O O . GLU A 1 446 ? -44.76053 -5.89475 -55.23256 1.000 46.86503 1303 GLU A O 1
ATOM 3371 N N . PRO A 1 447 ? -45.33348 -7.20897 -56.95555 1.000 50.70446 1304 PRO A N 1
ATOM 3372 C CA . PRO A 1 447 ? -46.30829 -6.23287 -57.45567 1.000 50.25349 1304 PRO A CA 1
ATOM 3373 C C . PRO A 1 447 ? -47.45604 -6.01660 -56.48213 1.000 61.56944 1304 PRO A C 1
ATOM 3374 O O . PRO A 1 447 ? -47.73660 -6.83856 -55.60705 1.000 58.80268 1304 PRO A O 1
ATOM 3378 N N . ARG A 1 448 ? -48.12475 -4.87763 -56.65375 1.000 66.56095 1305 ARG A N 1
ATOM 3379 C CA . ARG A 1 448 ? -49.31694 -4.57929 -55.87810 1.000 69.88058 1305 ARG A CA 1
ATOM 3380 C C . ARG A 1 448 ? -50.48638 -5.43801 -56.34856 1.000 60.59520 1305 ARG A C 1
ATOM 3381 O O . ARG A 1 448 ? -50.51811 -5.93283 -57.47875 1.000 70.17382 1305 ARG A O 1
ATOM 3389 N N . GLU A 1 449 ? -51.45933 -5.60668 -55.46058 1.000 77.76132 1306 GLU A N 1
ATOM 3390 C CA . GLU A 1 449 ? -52.64192 -6.40252 -55.76255 1.000 68.28957 1306 GLU A CA 1
ATOM 3391 C C . GLU A 1 449 ? -53.71817 -5.54623 -56.42048 1.000 69.61323 1306 GLU A C 1
ATOM 3392 O O . GLU A 1 449 ? -53.94984 -4.40706 -56.01406 1.000 77.07620 1306 GLU A O 1
ATOM 3394 N N . ASP B 1 26 ? -28.84567 28.75462 16.68982 1.000 73.36401 883 ASP B N 1
ATOM 3395 C CA . ASP B 1 26 ? -28.65244 29.63946 15.54721 1.000 85.99479 883 ASP B CA 1
ATOM 3396 C C . ASP B 1 26 ? -27.40133 30.49060 15.73158 1.000 86.59503 883 ASP B C 1
ATOM 3397 O O . ASP B 1 26 ? -26.34110 30.18520 15.18571 1.000 87.00522 883 ASP B O 1
ATOM 3399 N N . VAL B 1 27 ? -27.53387 31.55925 16.50949 1.000 76.62358 884 VAL B N 1
ATOM 3400 C CA . VAL B 1 27 ? -26.42314 32.46514 16.78651 1.000 68.03371 884 VAL B CA 1
ATOM 3401 C C . VAL B 1 27 ? -26.37169 32.72481 18.28793 1.000 71.22150 884 VAL B C 1
ATOM 3402 O O . VAL B 1 27 ? -27.41693 32.97996 18.90485 1.000 70.24687 884 VAL B O 1
ATOM 3406 N N . PRO B 1 28 ? -25.19852 32.64535 18.91990 1.000 66.32334 885 PRO B N 1
ATOM 3407 C CA . PRO B 1 28 ? -25.11093 32.97305 20.34748 1.000 50.10358 885 PRO B CA 1
ATOM 3408 C C . PRO B 1 28 ? -25.55792 34.40327 20.60481 1.000 66.69176 885 PRO B C 1
ATOM 3409 O O . PRO B 1 28 ? -25.43120 35.28121 19.74786 1.000 66.28412 885 PRO B O 1
ATOM 3413 N N . TRP B 1 29 ? -26.09111 34.62698 21.80836 1.000 65.52597 886 TRP B N 1
ATOM 3414 C CA . TRP B 1 29 ? -26.71652 35.90923 22.11685 1.000 59.31955 886 TRP B CA 1
ATOM 3415 C C . TRP B 1 29 ? -25.72783 37.06164 21.99311 1.000 60.21399 886 TRP B C 1
ATOM 3416 O O . TRP B 1 29 ? -26.09564 38.15794 21.55495 1.000 74.48661 886 TRP B O 1
ATOM 3427 N N . TYR B 1 30 ? -24.46891 36.83489 22.36587 1.000 57.92327 887 TYR B N 1
ATOM 3428 C CA . TYR B 1 30 ? -23.45829 37.88403 22.30835 1.000 56.92706 887 TYR B CA 1
ATOM 3429 C C . TYR B 1 30 ? -22.92959 38.12652 20.90024 1.000 57.33342 887 TYR B C 1
ATOM 3430 O O . TYR B 1 30 ? -22.09231 39.01764 20.71690 1.000 56.49434 887 TYR B O 1
ATOM 3439 N N . LEU B 1 31 ? -23.38954 37.36164 19.91038 1.000 49.64801 888 LEU B N 1
ATOM 3440 C CA . LEU B 1 31 ? -23.04265 37.58713 18.51398 1.000 50.81302 888 LEU B CA 1
ATOM 3441 C C . LEU B 1 31 ? -24.21617 38.12206 17.70026 1.000 57.42200 888 LEU B C 1
ATOM 3442 O O . LEU B 1 31 ? -24.14071 38.15142 16.46747 1.000 56.22647 888 LEU B O 1
ATOM 3447 N N . GLU B 1 32 ? -25.29412 38.54594 18.35709 1.000 52.35225 889 GLU B N 1
ATOM 3448 C CA . GLU B 1 32 ? -26.45382 39.07817 17.65894 1.000 65.15813 889 GLU B CA 1
ATOM 3449 C C . GLU B 1 32 ? -26.17443 40.49049 17.14435 1.000 63.82329 889 GLU B C 1
ATOM 3450 O O . GLU B 1 32 ? -25.16693 41.12062 17.47788 1.000 65.46297 889 GLU B O 1
ATOM 3456 N N . GLY B 1 33 ? -27.09589 40.98875 16.32168 1.000 70.83556 890 GLY B N 1
ATOM 3457 C CA . GLY B 1 33 ? -27.00283 42.34421 15.82114 1.000 61.80764 890 GLY B CA 1
ATOM 3458 C C . GLY B 1 33 ? -27.23313 43.37097 16.91324 1.000 62.27997 890 GLY B C 1
ATOM 3459 O O . GLY B 1 33 ? -27.58729 43.05774 18.04976 1.000 69.48814 890 GLY B O 1
ATOM 3460 N N . ASP B 1 34 ? -27.03289 44.63427 16.55187 1.000 49.34267 891 ASP B N 1
ATOM 3461 C CA . ASP B 1 34 ? -27.06331 45.73169 17.50670 1.000 51.96800 891 ASP B CA 1
ATOM 3462 C C . ASP B 1 34 ? -28.15937 46.72268 17.14416 1.000 54.90122 891 ASP B C 1
ATOM 3463 O O . ASP B 1 34 ? -28.35274 47.04706 15.96844 1.000 66.10628 891 ASP B O 1
ATOM 3468 N N . ASP B 1 35 ? -28.88056 47.18810 18.16465 1.000 46.76314 892 ASP B N 1
ATOM 3469 C CA . ASP B 1 35 ? -29.91128 48.21781 18.03703 1.000 51.09323 892 ASP B CA 1
ATOM 3470 C C . ASP B 1 35 ? -31.07008 47.78229 17.14584 1.000 52.93157 892 ASP B C 1
ATOM 3471 O O . ASP B 1 35 ? -31.87621 48.61822 16.72493 1.000 57.53702 892 ASP B O 1
ATOM 3476 N N . GLU B 1 36 ? -31.17379 46.48305 16.85126 1.000 49.29040 893 GLU B N 1
ATOM 3477 C CA . GLU B 1 36 ? -32.20152 46.00308 15.93346 1.000 58.30501 893 GLU B CA 1
ATOM 3478 C C . GLU B 1 36 ? -33.61194 46.25859 16.45034 1.000 71.17887 893 GLU B C 1
ATOM 3479 O O . GLU B 1 36 ? -34.54903 46.34096 15.64791 1.000 68.75483 893 GLU B O 1
ATOM 3485 N N . TYR B 1 37 ? -33.78290 46.39327 17.76774 1.000 84.14963 894 TYR B N 1
ATOM 3486 C CA . TYR B 1 37 ? -35.10190 46.68213 18.32105 1.000 75.38211 894 TYR B CA 1
ATOM 3487 C C . TYR B 1 37 ? -35.62433 48.03489 17.85250 1.000 70.57483 894 TYR B C 1
ATOM 3488 O O . TYR B 1 37 ? -36.84141 48.23405 17.77197 1.000 79.68999 894 TYR B O 1
ATOM 3497 N N . GLU B 1 38 ? -34.72950 48.97112 17.53404 1.000 68.60038 895 GLU B N 1
ATOM 3498 C CA . GLU B 1 38 ? -35.11536 50.27738 17.01977 1.000 60.73228 895 GLU B CA 1
ATOM 3499 C C . GLU B 1 38 ? -35.21575 50.30621 15.49692 1.000 64.63677 895 GLU B C 1
ATOM 3500 O O . GLU B 1 38 ? -35.11073 51.38263 14.89822 1.000 51.16036 895 GLU B O 1
ATOM 3506 N N . LEU B 1 39 ? -35.41581 49.15500 14.86130 1.000 63.05496 896 LEU B N 1
ATOM 3507 C CA . LEU B 1 39 ? -35.60087 49.06515 13.41798 1.000 61.85884 896 LEU B CA 1
ATOM 3508 C C . LEU B 1 39 ? -37.02813 48.62678 13.12593 1.000 69.15044 896 LEU B C 1
ATOM 3509 O O . LEU B 1 39 ? -37.46812 47.57470 13.60236 1.000 67.01296 896 LEU B O 1
ATOM 3514 N N . LEU B 1 40 ? -37.74318 49.42667 12.34310 1.000 54.39248 897 LEU B N 1
ATOM 3515 C CA . LEU B 1 40 ? -39.06582 49.05209 11.86989 1.000 54.57183 897 LEU B CA 1
ATOM 3516 C C . LEU B 1 40 ? -38.93402 48.36619 10.51640 1.000 62.52324 897 LEU B C 1
ATOM 3517 O O . LEU B 1 40 ? -38.26641 48.88205 9.61425 1.000 71.11755 897 LEU B O 1
ATOM 3519 N N . LEU B 1 41 ? -39.55645 47.20049 10.38357 1.000 70.51486 898 LEU B N 1
ATOM 3520 C CA . LEU B 1 41 ? -39.55637 46.44843 9.13934 1.000 74.74860 898 LEU B CA 1
ATOM 3521 C C . LEU B 1 41 ? -40.94764 46.46997 8.51879 1.000 81.26362 898 LEU B C 1
ATOM 3522 O O . LEU B 1 41 ? -41.95521 46.66180 9.20531 1.000 93.18412 898 LEU B O 1
ATOM 3527 N N . ASP B 1 42 ? -40.99341 46.26809 7.20532 1.000 77.93667 899 ASP B N 1
ATOM 3528 C CA . ASP B 1 42 ? -42.23197 46.36367 6.45138 1.000 78.64360 899 ASP B CA 1
ATOM 3529 C C . ASP B 1 42 ? -42.84284 44.97139 6.26003 1.000 97.12260 899 ASP B C 1
ATOM 3530 O O . ASP B 1 42 ? -42.48990 44.01870 6.96497 1.000 90.79754 899 ASP B O 1
ATOM 3535 N N . VAL B 1 43 ? -43.75731 44.84528 5.29482 1.000 103.93894 900 VAL B N 1
ATOM 3536 C CA . VAL B 1 43 ? -44.46341 43.58430 5.09418 1.000 102.40766 900 VAL B CA 1
ATOM 3537 C C . VAL B 1 43 ? -43.54731 42.52890 4.48795 1.000 106.59364 900 VAL B C 1
ATOM 3538 O O . VAL B 1 43 ? -43.72186 41.32990 4.73798 1.000 113.19248 900 VAL B O 1
ATOM 3540 N N . LYS B 1 44 ? -42.56662 42.94105 3.68928 1.000 101.59335 901 LYS B N 1
ATOM 3541 C CA . LYS B 1 44 ? -41.67045 42.00699 3.02124 1.000 97.09583 901 LYS B CA 1
ATOM 3542 C C . LYS B 1 44 ? -40.38507 41.75183 3.79774 1.000 103.07341 901 LYS B C 1
ATOM 3543 O O . LYS B 1 44 ? -39.56210 40.94361 3.35463 1.000 102.19484 901 LYS B O 1
ATOM 3545 N N . GLY B 1 45 ? -40.19342 42.41150 4.93866 1.000 103.30302 902 GLY B N 1
ATOM 3546 C CA . GLY B 1 45 ? -38.98718 42.26182 5.72456 1.000 95.48060 902 GLY B CA 1
ATOM 3547 C C . GLY B 1 45 ? -37.93195 43.32030 5.49037 1.000 86.53976 902 GLY B C 1
ATOM 3548 O O . GLY B 1 45 ? -36.86099 43.24760 6.10540 1.000 85.40379 902 GLY B O 1
ATOM 3549 N N . ASN B 1 46 ? -38.19654 44.29599 4.62693 1.000 83.05083 903 ASN B N 1
ATOM 3550 C CA . ASN B 1 46 ? -37.23737 45.35257 4.34841 1.000 76.01308 903 ASN B CA 1
ATOM 3551 C C . ASN B 1 46 ? -37.29675 46.42907 5.42419 1.000 67.37655 903 ASN B C 1
ATOM 3552 O O . ASN B 1 46 ? -38.31773 46.61867 6.09040 1.000 77.77344 903 ASN B O 1
ATOM 3557 N N . ILE B 1 47 ? -36.18503 47.14228 5.58490 1.000 67.76696 904 ILE B N 1
ATOM 3558 C CA . ILE B 1 47 ? -36.11671 48.21371 6.57115 1.000 61.71138 904 ILE B CA 1
ATOM 3559 C C . ILE B 1 47 ? -36.89143 49.41631 6.05220 1.000 64.22506 904 ILE B C 1
ATOM 3560 O O . ILE B 1 47 ? -36.53068 50.00925 5.02911 1.000 68.04412 904 ILE B O 1
ATOM 3565 N N . LYS B 1 48 ? -37.95880 49.78775 6.75820 1.000 52.48753 905 LYS B N 1
ATOM 3566 C CA . LYS B 1 48 ? -38.70977 50.98251 6.40277 1.000 65.53314 905 LYS B CA 1
ATOM 3567 C C . LYS B 1 48 ? -38.43103 52.15786 7.32949 1.000 59.73051 905 LYS B C 1
ATOM 3568 O O . LYS B 1 48 ? -38.83956 53.28092 7.01718 1.000 68.38378 905 LYS B O 1
ATOM 3574 N N . GLY B 1 49 ? -37.73258 51.93895 8.43731 1.000 63.21010 906 GLY B N 1
ATOM 3575 C CA . GLY B 1 49 ? -37.39413 53.04489 9.31225 1.000 55.05289 906 GLY B CA 1
ATOM 3576 C C . GLY B 1 49 ? -36.49528 52.59209 10.43913 1.000 53.99542 906 GLY B C 1
ATOM 3577 O O . GLY B 1 49 ? -36.17297 51.40886 10.57482 1.000 64.64597 906 GLY B O 1
ATOM 3578 N N . GLY B 1 50 ? -36.09549 53.55940 11.24990 1.000 63.78761 907 GLY B N 1
ATOM 3579 C CA . GLY B 1 50 ? -35.26038 53.28433 12.40082 1.000 63.53900 907 GLY B CA 1
ATOM 3580 C C . GLY B 1 50 ? -34.59958 54.54321 12.90693 1.000 61.01807 907 GLY B C 1
ATOM 3581 O O . GLY B 1 50 ? -34.62967 55.59697 12.27052 1.000 63.88791 907 GLY B O 1
ATOM 3582 N N . SER B 1 51 ? -34.00102 54.41713 14.08781 1.000 53.60065 908 SER B N 1
ATOM 3583 C CA . SER B 1 51 ? -33.20886 55.50391 14.63652 1.000 51.01055 908 SER B CA 1
ATOM 3584 C C . SER B 1 51 ? -31.88912 55.62388 13.87967 1.000 49.45145 908 SER B C 1
ATOM 3585 O O . SER B 1 51 ? -31.49319 54.73776 13.11775 1.000 52.32727 908 SER B O 1
ATOM 3588 N N . LYS B 1 52 ? -31.20443 56.74868 14.09826 1.000 55.55742 909 LYS B N 1
ATOM 3589 C CA . LYS B 1 52 ? -29.88601 56.93769 13.50311 1.000 44.90244 909 LYS B CA 1
ATOM 3590 C C . LYS B 1 52 ? -28.92997 55.83076 13.92804 1.000 42.73160 909 LYS B C 1
ATOM 3591 O O . LYS B 1 52 ? -28.14472 55.32996 13.11482 1.000 47.76876 909 LYS B O 1
ATOM 3597 N N . GLU B 1 53 ? -28.98835 55.43190 15.20041 1.000 43.95637 910 GLU B N 1
ATOM 3598 C CA . GLU B 1 53 ? -28.11437 54.37105 15.68983 1.000 52.19858 910 GLU B CA 1
ATOM 3599 C C . GLU B 1 53 ? -28.45953 53.03213 15.04990 1.000 47.98494 910 GLU B C 1
ATOM 3600 O O . GLU B 1 53 ? -27.56338 52.26882 14.67245 1.000 40.08114 910 GLU B O 1
ATOM 3606 N N . ALA B 1 54 ? -29.75272 52.73060 14.91540 1.000 49.48693 911 ALA B N 1
ATOM 3607 C CA . ALA B 1 54 ? -30.15232 51.44265 14.35776 1.000 54.10379 911 ALA B CA 1
ATOM 3608 C C . ALA B 1 54 ? -29.76150 51.32357 12.88977 1.000 44.70327 911 ALA B C 1
ATOM 3609 O O . ALA B 1 54 ? -29.41212 50.23338 12.42265 1.000 54.33631 911 ALA B O 1
ATOM 3611 N N . LEU B 1 55 ? -29.81366 52.43053 12.14509 1.000 49.86802 912 LEU B N 1
ATOM 3612 C CA . LEU B 1 55 ? -29.51062 52.36972 10.71839 1.000 52.75511 912 LEU B CA 1
ATOM 3613 C C . LEU B 1 55 ? -28.01133 52.24215 10.47080 1.000 45.45115 912 LEU B C 1
ATOM 3614 O O . LEU B 1 55 ? -27.58897 51.54996 9.53740 1.000 44.34516 912 LEU B O 1
ATOM 3619 N N . VAL B 1 56 ? -27.19081 52.89925 11.29428 1.000 53.49888 913 VAL B N 1
ATOM 3620 C CA . VAL B 1 56 ? -25.74475 52.80165 11.12359 1.000 40.67944 913 VAL B CA 1
ATOM 3621 C C . VAL B 1 56 ? -25.24048 51.43130 11.56110 1.000 44.90692 913 VAL B C 1
ATOM 3622 O O . VAL B 1 56 ? -24.28318 50.90022 10.98309 1.000 43.20829 913 VAL B O 1
ATOM 3626 N N . SER B 1 57 ? -25.87168 50.82823 12.57110 1.000 41.96460 914 SER B N 1
ATOM 3627 C CA . SER B 1 57 ? -25.50130 49.46885 12.95095 1.000 54.36286 914 SER B CA 1
ATOM 3628 C C . SER B 1 57 ? -25.84568 48.48136 11.84466 1.000 42.54188 914 SER B C 1
ATOM 3629 O O . SER B 1 57 ? -25.04382 47.59819 11.52011 1.000 48.34765 914 SER B O 1
ATOM 3632 N N . HIS B 1 58 ? -27.03183 48.61603 11.25161 1.000 38.19403 915 HIS B N 1
ATOM 3633 C CA . HIS B 1 58 ? -27.36468 47.79386 10.09572 1.000 50.51963 915 HIS B CA 1
ATOM 3634 C C . HIS B 1 58 ? -26.44295 48.09724 8.92339 1.000 47.16368 915 HIS B C 1
ATOM 3635 O O . HIS B 1 58 ? -26.11280 47.19840 8.14140 1.000 45.08732 915 HIS B O 1
ATOM 3642 N N . LEU B 1 59 ? -26.00811 49.35374 8.79705 1.000 47.45115 916 LEU B N 1
ATOM 3643 C CA . LEU B 1 59 ? -25.06659 49.72328 7.74627 1.000 46.61964 916 LEU B CA 1
ATOM 3644 C C . LEU B 1 59 ? -23.74221 48.98559 7.89360 1.000 47.31625 916 LEU B C 1
ATOM 3645 O O . LEU B 1 59 ? -23.03834 48.76675 6.90089 1.000 47.67521 916 LEU B O 1
ATOM 3650 N N . THR B 1 60 ? -23.38834 48.59386 9.11510 1.000 44.21475 917 THR B N 1
ATOM 3651 C CA . THR B 1 60 ? -22.12612 47.92796 9.40838 1.000 33.75348 917 THR B CA 1
ATOM 3652 C C . THR B 1 60 ? -22.37028 46.60940 10.12784 1.000 46.22891 917 THR B C 1
ATOM 3653 O O . THR B 1 60 ? -21.64081 46.23800 11.05254 1.000 46.56725 917 THR B O 1
ATOM 3657 N N . HIS B 1 61 ? -23.40836 45.88582 9.71395 1.000 47.67648 918 HIS B N 1
ATOM 3658 C CA . HIS B 1 61 ? -23.72250 44.60014 10.32154 1.000 54.47014 918 HIS B CA 1
ATOM 3659 C C . HIS B 1 61 ? -22.58507 43.60989 10.08714 1.000 50.01501 918 HIS B C 1
ATOM 3660 O O . HIS B 1 61 ? -21.86487 43.68082 9.08918 1.000 48.57667 918 HIS B O 1
ATOM 3667 N N . HIS B 1 62 ? -22.42154 42.67712 11.02334 1.000 51.52203 919 HIS B N 1
ATOM 3668 C CA . HIS B 1 62 ? -21.34709 41.69654 10.94053 1.000 50.48428 919 HIS B CA 1
ATOM 3669 C C . HIS B 1 62 ? -21.80270 40.33895 10.41998 1.000 52.82847 919 HIS B C 1
ATOM 3670 O O . HIS B 1 62 ? -20.95331 39.50714 10.08690 1.000 47.54854 919 HIS B O 1
ATOM 3677 N N . LEU B 1 63 ? -23.11142 40.09152 10.34170 1.000 47.46540 920 LEU B N 1
ATOM 3678 C CA . LEU B 1 63 ? -23.62886 38.80911 9.88737 1.000 51.43325 920 LEU B CA 1
ATOM 3679 C C . LEU B 1 63 ? -24.21800 38.84758 8.48727 1.000 65.32511 920 LEU B C 1
ATOM 3680 O O . LEU B 1 63 ? -24.42732 37.78536 7.89426 1.000 69.55702 920 LEU B O 1
ATOM 3685 N N . SER B 1 64 ? -24.48833 40.03155 7.94857 1.000 66.78583 921 SER B N 1
ATOM 3686 C CA . SER B 1 64 ? -25.08266 40.15295 6.62926 1.000 55.03155 921 SER B CA 1
ATOM 3687 C C . SER B 1 64 ? -24.65980 41.47932 6.02276 1.000 62.82700 921 SER B C 1
ATOM 3688 O O . SER B 1 64 ? -24.39640 42.45109 6.73674 1.000 78.34147 921 SER B O 1
ATOM 3691 N N . LEU B 1 65 ? -24.59180 41.50767 4.69695 1.000 63.10601 922 LEU B N 1
ATOM 3692 C CA . LEU B 1 65 ? -24.26310 42.71624 3.95590 1.000 66.83048 922 LEU B CA 1
ATOM 3693 C C . LEU B 1 65 ? -25.43313 43.04602 3.04326 1.000 63.56366 922 LEU B C 1
ATOM 3694 O O . LEU B 1 65 ? -25.86024 42.20319 2.24704 1.000 64.80435 922 LEU B O 1
ATOM 3699 N N . ASP B 1 66 ? -25.95269 44.26153 3.16719 1.000 66.03447 923 ASP B N 1
ATOM 3700 C CA . ASP B 1 66 ? -27.11178 44.71808 2.40499 1.000 53.00857 923 ASP B CA 1
ATOM 3701 C C . ASP B 1 66 ? -26.62987 45.82362 1.46822 1.000 64.61667 923 ASP B C 1
ATOM 3702 O O . ASP B 1 66 ? -26.60190 47.00055 1.83263 1.000 64.32420 923 ASP B O 1
ATOM 3707 N N . SER B 1 67 ? -26.24589 45.42882 0.25143 1.000 61.12890 924 SER B N 1
ATOM 3708 C CA . SER B 1 67 ? -25.66886 46.38072 -0.69198 1.000 48.69992 924 SER B CA 1
ATOM 3709 C C . SER B 1 67 ? -26.66185 47.47507 -1.05589 1.000 57.37110 924 SER B C 1
ATOM 3710 O O . SER B 1 67 ? -26.28619 48.64669 -1.17806 1.000 56.28177 924 SER B O 1
ATOM 3713 N N . ASN B 1 68 ? -27.93422 47.11357 -1.23948 1.000 58.11283 925 ASN B N 1
ATOM 3714 C CA . ASN B 1 68 ? -28.93388 48.11495 -1.59606 1.000 52.65969 925 ASN B CA 1
ATOM 3715 C C . ASN B 1 68 ? -29.16340 49.09494 -0.45457 1.000 52.26756 925 ASN B C 1
ATOM 3716 O O . ASN B 1 68 ? -29.27258 50.30542 -0.68219 1.000 57.14202 925 ASN B O 1
ATOM 3721 N N . PHE B 1 69 ? -29.23839 48.59080 0.77840 1.000 48.28352 926 PHE B N 1
ATOM 3722 C CA . PHE B 1 69 ? -29.35230 49.47070 1.93558 1.000 44.79758 926 PHE B CA 1
ATOM 3723 C C . PHE B 1 69 ? -28.16324 50.42084 2.01846 1.000 50.55548 926 PHE B C 1
ATOM 3724 O O . PHE B 1 69 ? -28.33202 51.62607 2.23997 1.000 39.60608 926 PHE B O 1
ATOM 3732 N N . ASN B 1 70 ? -26.94806 49.89165 1.84021 1.000 49.31978 927 ASN B N 1
ATOM 3733 C CA . ASN B 1 70 ? -25.74828 50.71509 1.96987 1.000 49.82743 927 ASN B CA 1
ATOM 3734 C C . ASN B 1 70 ? -25.73220 51.83084 0.93423 1.000 45.53438 927 ASN B C 1
ATOM 3735 O O . ASN B 1 70 ? -25.41830 52.98428 1.25086 1.000 47.95527 927 ASN B O 1
ATOM 3740 N N . ALA B 1 71 ? -26.06655 51.50151 -0.31494 1.000 46.28395 928 ALA B N 1
ATOM 3741 C CA . ALA B 1 71 ? -26.07051 52.50640 -1.37203 1.000 42.70256 928 ALA B CA 1
ATOM 3742 C C . ALA B 1 71 ? -27.10577 53.58955 -1.10072 1.000 41.84191 928 ALA B C 1
ATOM 3743 O O . ALA B 1 71 ? -26.83311 54.78086 -1.29262 1.000 42.45324 928 ALA B O 1
ATOM 3745 N N . VAL B 1 72 ? -28.29965 53.19466 -0.65027 1.000 51.08108 929 VAL B N 1
ATOM 3746 C CA . VAL B 1 72 ? -29.34069 54.17074 -0.33650 1.000 39.76758 929 VAL B CA 1
ATOM 3747 C C . VAL B 1 72 ? -28.91022 55.05559 0.82351 1.000 47.50308 929 VAL B C 1
ATOM 3748 O O . VAL B 1 72 ? -29.08191 56.28075 0.78766 1.000 46.15267 929 VAL B O 1
ATOM 3752 N N . PHE B 1 73 ? -28.34212 54.45238 1.86910 1.000 39.89888 930 PHE B N 1
ATOM 3753 C CA . PHE B 1 73 ? -27.92221 55.22977 3.02863 1.000 38.10003 930 PHE B CA 1
ATOM 3754 C C . PHE B 1 73 ? -26.83128 56.22681 2.65263 1.000 49.42603 930 PHE B C 1
ATOM 3755 O O . PHE B 1 73 ? -26.94079 57.42339 2.94392 1.000 43.80424 930 PHE B O 1
ATOM 3763 N N . LEU B 1 74 ? -25.77192 55.75105 1.99181 1.000 34.55598 931 LEU B N 1
ATOM 3764 C CA . LEU B 1 74 ? -24.63751 56.61889 1.69005 1.000 42.41587 931 LEU B CA 1
ATOM 3765 C C . LEU B 1 74 ? -25.01554 57.75146 0.74597 1.000 44.41491 931 LEU B C 1
ATOM 3766 O O . LEU B 1 74 ? -24.36437 58.80197 0.75023 1.000 40.42644 931 LEU B O 1
ATOM 3771 N N . LEU B 1 75 ? -26.05676 57.56672 -0.06564 1.000 39.76074 932 LEU B N 1
ATOM 3772 C CA . LEU B 1 75 ? -26.50005 58.65242 -0.93100 1.000 39.98197 932 LEU B CA 1
ATOM 3773 C C . LEU B 1 75 ? -27.36235 59.65889 -0.17477 1.000 43.32956 932 LEU B C 1
ATOM 3774 O O . LEU B 1 75 ? -27.26968 60.86707 -0.42143 1.000 48.14174 932 LEU B O 1
ATOM 3779 N N . MET B 1 76 ? -28.18505 59.18753 0.76250 1.000 37.57309 933 MET B N 1
ATOM 3780 C CA . MET B 1 76 ? -29.22262 60.00605 1.37759 1.000 39.13944 933 MET B CA 1
ATOM 3781 C C . MET B 1 76 ? -28.95135 60.34420 2.83991 1.000 37.90327 933 MET B C 1
ATOM 3782 O O . MET B 1 76 ? -29.84015 60.88339 3.50676 1.000 50.81583 933 MET B O 1
ATOM 3787 N N . PHE B 1 77 ? -27.75393 60.05432 3.35795 1.000 44.41071 934 PHE B N 1
ATOM 3788 C CA . PHE B 1 77 ? -27.54562 60.15574 4.80163 1.000 47.40387 934 PHE B CA 1
ATOM 3789 C C . PHE B 1 77 ? -27.72024 61.58185 5.30898 1.000 40.87490 934 PHE B C 1
ATOM 3790 O O . PHE B 1 77 ? -28.16224 61.78062 6.44618 1.000 48.24488 934 PHE B O 1
ATOM 3798 N N . SER B 1 78 ? -27.38467 62.58347 4.49150 1.000 42.07943 935 SER B N 1
ATOM 3799 C CA . SER B 1 78 ? -27.45250 63.96555 4.95364 1.000 40.66639 935 SER B CA 1
ATOM 3800 C C . SER B 1 78 ? -28.88374 64.43016 5.19748 1.000 52.05101 935 SER B C 1
ATOM 3801 O O . SER B 1 78 ? -29.09324 65.35118 5.99371 1.000 60.00221 935 SER B O 1
ATOM 3804 N N . SER B 1 79 ? -29.87095 63.81878 4.54159 1.000 44.74368 936 SER B N 1
ATOM 3805 C CA . SER B 1 79 ? -31.26296 64.12783 4.83935 1.000 44.19705 936 SER B CA 1
ATOM 3806 C C . SER B 1 79 ? -31.74945 63.45888 6.11747 1.000 48.33463 936 SER B C 1
ATOM 3807 O O . SER B 1 79 ? -32.87144 63.73534 6.55643 1.000 43.73814 936 SER B O 1
ATOM 3810 N N . MET B 1 80 ? -30.93928 62.59204 6.71683 1.000 47.16718 937 MET B N 1
ATOM 3811 C CA . MET B 1 80 ? -31.29129 61.89654 7.94476 1.000 46.32613 937 MET B CA 1
ATOM 3812 C C . MET B 1 80 ? -30.41152 62.26534 9.12811 1.000 44.10860 937 MET B C 1
ATOM 3813 O O . MET B 1 80 ? -30.89617 62.26070 10.26088 1.000 54.94663 937 MET B O 1
ATOM 3818 N N . MET B 1 81 ? -29.14296 62.59177 8.89669 1.000 57.49266 938 MET B N 1
ATOM 3819 C CA . MET B 1 81 ? -28.21724 62.94376 9.96420 1.000 51.11212 938 MET B CA 1
ATOM 3820 C C . MET B 1 81 ? -27.08412 63.75926 9.35930 1.000 45.99232 938 MET B C 1
ATOM 3821 O O . MET B 1 81 ? -26.90796 63.80419 8.14064 1.000 48.06833 938 MET B O 1
ATOM 3826 N N . SER B 1 82 ? -26.31232 64.40275 10.22862 1.000 52.97333 939 SER B N 1
ATOM 3827 C CA . SER B 1 82 ? -25.17491 65.18164 9.77078 1.000 42.78078 939 SER B CA 1
ATOM 3828 C C . SER B 1 82 ? -23.96856 64.27504 9.53919 1.000 44.08952 939 SER B C 1
ATOM 3829 O O . SER B 1 82 ? -23.93119 63.11767 9.96695 1.000 47.68729 939 SER B O 1
ATOM 3832 N N . LEU B 1 83 ? -22.96659 64.81779 8.84394 1.000 47.72776 940 LEU B N 1
ATOM 3833 C CA . LEU B 1 83 ? -21.72829 64.07150 8.65063 1.000 48.79917 940 LEU B CA 1
ATOM 3834 C C . LEU B 1 83 ? -21.05298 63.78281 9.98510 1.000 48.84299 940 LEU B C 1
ATOM 3835 O O . LEU B 1 83 ? -20.55902 62.67219 10.21126 1.000 42.86038 940 LEU B O 1
ATOM 3840 N N . GLY B 1 84 ? -21.02918 64.77037 10.88400 1.000 50.27192 941 GLY B N 1
ATOM 3841 C CA . GLY B 1 84 ? -20.46029 64.54485 12.20315 1.000 44.31670 941 GLY B CA 1
ATOM 3842 C C . GLY B 1 84 ? -21.18229 63.45488 12.97149 1.000 39.43768 941 GLY B C 1
ATOM 3843 O O . GLY B 1 84 ? -20.55034 62.61298 13.61501 1.000 44.77648 941 GLY B O 1
ATOM 3844 N N . GLU B 1 85 ? -22.51691 63.45180 12.91021 1.000 44.51942 942 GLU B N 1
ATOM 3845 C CA . GLU B 1 85 ? -23.28401 62.38651 13.54798 1.000 49.18261 942 GLU B CA 1
ATOM 3846 C C . GLU B 1 85 ? -22.95002 61.03071 12.94223 1.000 49.77733 942 GLU B C 1
ATOM 3847 O O . GLU B 1 85 ? -22.79990 60.03818 13.66430 1.000 52.10557 942 GLU B O 1
ATOM 3853 N N . LEU B 1 86 ? -22.83048 60.97079 11.61519 1.000 41.50935 943 LEU B N 1
ATOM 3854 C CA . LEU B 1 86 ? -22.51238 59.71169 10.95310 1.000 43.10940 943 LEU B CA 1
ATOM 3855 C C . LEU B 1 86 ? -21.13252 59.21006 11.36285 1.000 45.68818 943 LEU B C 1
ATOM 3856 O O . LEU B 1 86 ? -20.95918 58.02948 11.68747 1.000 41.49958 943 LEU B O 1
ATOM 3861 N N . ILE B 1 87 ? -20.13829 60.10160 11.36734 1.000 44.02464 944 ILE B N 1
ATOM 3862 C CA . ILE B 1 87 ? -18.77420 59.69599 11.69737 1.000 46.42151 944 ILE B CA 1
ATOM 3863 C C . ILE B 1 87 ? -18.68612 59.22750 13.14505 1.000 38.53255 944 ILE B C 1
ATOM 3864 O O . ILE B 1 87 ? -18.05448 58.20558 13.44102 1.000 47.29517 944 ILE B O 1
ATOM 3869 N N . SER B 1 88 ? -19.31941 59.95920 14.06891 1.000 38.93047 945 SER B N 1
ATOM 3870 C CA . SER B 1 88 ? -19.30912 59.54601 15.47169 1.000 47.85036 945 SER B CA 1
ATOM 3871 C C . SER B 1 88 ? -19.94164 58.17145 15.64878 1.000 42.56619 945 SER B C 1
ATOM 3872 O O . SER B 1 88 ? -19.43777 57.34174 16.41405 1.000 42.72050 945 SER B O 1
ATOM 3875 N N . LEU B 1 89 ? -21.04363 57.90874 14.94486 1.000 42.18029 946 LEU B N 1
ATOM 3876 C CA . LEU B 1 89 ? -21.68004 56.60030 15.04300 1.000 41.59131 946 LEU B CA 1
ATOM 3877 C C . LEU B 1 89 ? -20.81288 55.51191 14.41988 1.000 45.85321 946 LEU B C 1
ATOM 3878 O O . LEU B 1 89 ? -20.77545 54.38190 14.92013 1.000 49.49327 946 LEU B O 1
ATOM 3883 N N . LEU B 1 90 ? -20.10618 55.82991 13.33106 1.000 39.48960 947 LEU B N 1
ATOM 3884 C CA . LEU B 1 90 ? -19.22452 54.84208 12.71502 1.000 38.62180 947 LEU B CA 1
ATOM 3885 C C . LEU B 1 90 ? -17.99987 54.57966 13.58191 1.000 49.74210 947 LEU B C 1
ATOM 3886 O O . LEU B 1 90 ? -17.55029 53.43364 13.70282 1.000 38.24184 947 LEU B O 1
ATOM 3891 N N . ILE B 1 91 ? -17.44733 55.62863 14.19216 1.000 42.38414 948 ILE B N 1
ATOM 3892 C CA . ILE B 1 91 ? -16.29851 55.45218 15.07260 1.000 37.66691 948 ILE B CA 1
ATOM 3893 C C . ILE B 1 91 ? -16.69672 54.65943 16.31222 1.000 47.43340 948 ILE B C 1
ATOM 3894 O O . ILE B 1 91 ? -15.92920 53.82276 16.80579 1.000 40.47625 948 ILE B O 1
ATOM 3899 N N . ALA B 1 92 ? -17.91207 54.88659 16.81721 1.000 37.97772 949 ALA B N 1
ATOM 3900 C CA . ALA B 1 92 ? -18.40912 54.08958 17.93398 1.000 35.87036 949 ALA B CA 1
ATOM 3901 C C . ALA B 1 92 ? -18.55426 52.62464 17.54265 1.000 47.31567 949 ALA B C 1
ATOM 3902 O O . ALA B 1 92 ? -18.25691 51.72896 18.34204 1.000 52.32997 949 ALA B O 1
ATOM 3904 N N . ARG B 1 93 ? -19.01127 52.36037 16.31485 1.000 42.40458 950 ARG B N 1
ATOM 3905 C CA . ARG B 1 93 ? -19.09340 50.98284 15.83962 1.000 41.77469 950 ARG B CA 1
ATOM 3906 C C . ARG B 1 93 ? -17.71079 50.34926 15.75696 1.000 44.87381 950 ARG B C 1
ATOM 3907 O O . ARG B 1 93 ? -17.54274 49.16218 16.05783 1.000 40.80245 950 ARG B O 1
ATOM 3915 N N . PHE B 1 94 ? -16.70664 51.12964 15.35510 1.000 43.36226 951 PHE B N 1
ATOM 3916 C CA . PHE B 1 94 ? -15.34570 50.61099 15.28682 1.000 39.61227 951 PHE B CA 1
ATOM 3917 C C . PHE B 1 94 ? -14.82994 50.25008 16.67430 1.000 38.13928 951 PHE B C 1
ATOM 3918 O O . PHE B 1 94 ? -14.11501 49.25532 16.84355 1.000 40.60583 951 PHE B O 1
ATOM 3926 N N . ASN B 1 95 ? -15.19801 51.03607 17.68217 1.000 37.31388 952 ASN B N 1
ATOM 3927 C CA . ASN B 1 95 ? -14.76692 50.81522 19.06067 1.000 43.48408 952 ASN B CA 1
ATOM 3928 C C . ASN B 1 95 ? -15.87089 50.19618 19.90656 1.000 40.37568 952 ASN B C 1
ATOM 3929 O O . ASN B 1 95 ? -16.05808 50.55620 21.07207 1.000 41.44210 952 ASN B O 1
ATOM 3934 N N . ILE B 1 96 ? -16.60947 49.24684 19.33290 1.000 41.29700 953 ILE B N 1
ATOM 3935 C CA . ILE B 1 96 ? -17.70610 48.60239 20.04320 1.000 43.73830 953 ILE B CA 1
ATOM 3936 C C . ILE B 1 96 ? -17.14691 47.71072 21.14543 1.000 45.69951 953 ILE B C 1
ATOM 3937 O O . ILE B 1 96 ? -16.18302 46.96146 20.93743 1.000 42.25895 953 ILE B O 1
ATOM 3942 N N . GLU B 1 97 ? -17.74179 47.80686 22.34686 1.000 46.57953 954 GLU B N 1
ATOM 3943 C CA . GLU B 1 97 ? -17.33515 46.97635 23.46983 1.000 36.11042 954 GLU B CA 1
ATOM 3944 C C . GLU B 1 97 ? -18.13957 45.67997 23.49278 1.000 41.21913 954 GLU B C 1
ATOM 3945 O O . GLU B 1 97 ? -19.26668 45.63279 22.98949 1.000 48.44784 954 GLU B O 1
ATOM 3951 N N . PRO B 1 98 ? -17.58782 44.60989 24.05865 1.000 52.88796 955 PRO B N 1
ATOM 3952 C CA . PRO B 1 98 ? -18.35216 43.36687 24.19512 1.000 44.17492 955 PRO B CA 1
ATOM 3953 C C . PRO B 1 98 ? -19.36810 43.48259 25.31486 1.000 44.86595 955 PRO B C 1
ATOM 3954 O O . PRO B 1 98 ? -19.25747 44.37079 26.17426 1.000 47.86161 955 PRO B O 1
ATOM 3958 N N . PRO B 1 99 ? -20.37357 42.61179 25.34194 1.000 53.34001 956 PRO B N 1
ATOM 3959 C CA . PRO B 1 99 ? -21.28727 42.59199 26.48695 1.000 42.31674 956 PRO B CA 1
ATOM 3960 C C . PRO B 1 99 ? -20.55252 42.14728 27.73717 1.000 52.12998 956 PRO B C 1
ATOM 3961 O O . PRO B 1 99 ? -19.56005 41.41747 27.67507 1.000 55.51013 956 PRO B O 1
ATOM 3965 N N . GLU B 1 100 ? -21.04503 42.60307 28.88343 1.000 49.25646 957 GLU B N 1
ATOM 3966 C CA . GLU B 1 100 ? -20.44356 42.20025 30.14304 1.000 44.47777 957 GLU B CA 1
ATOM 3967 C C . GLU B 1 100 ? -20.74303 40.73369 30.42992 1.000 52.83232 957 GLU B C 1
ATOM 3968 O O . GLU B 1 100 ? -21.74245 40.17788 29.96732 1.000 60.16441 957 GLU B O 1
ATOM 3974 N N . GLY B 1 101 ? -19.84860 40.10170 31.18557 1.000 57.57325 958 GLY B N 1
ATOM 3975 C CA . GLY B 1 101 ? -20.04678 38.73799 31.62798 1.000 47.06645 958 GLY B CA 1
ATOM 3976 C C . GLY B 1 101 ? -19.61331 37.65450 30.66547 1.000 46.51327 958 GLY B C 1
ATOM 3977 O O . GLY B 1 101 ? -19.93828 36.48461 30.89593 1.000 54.17221 958 GLY B O 1
ATOM 3978 N N . LEU B 1 102 ? -18.89395 37.99211 29.59947 1.000 45.13800 959 LEU B N 1
ATOM 3979 C CA . LEU B 1 102 ? -18.40278 36.97440 28.68197 1.000 44.50235 959 LEU B CA 1
ATOM 3980 C C . LEU B 1 102 ? -17.16045 36.30000 29.24724 1.000 53.54670 959 LEU B C 1
ATOM 3981 O O . LEU B 1 102 ? -16.30577 36.94967 29.85659 1.000 59.60382 959 LEU B O 1
ATOM 3986 N N . SER B 1 103 ? -17.06283 34.98879 29.04245 1.000 48.38906 960 SER B N 1
ATOM 3987 C CA . SER B 1 103 ? -15.84039 34.28492 29.39092 1.000 47.54127 960 SER B CA 1
ATOM 3988 C C . SER B 1 103 ? -14.72771 34.65936 28.41331 1.000 51.83234 960 SER B C 1
ATOM 3989 O O . SER B 1 103 ? -14.94879 35.33052 27.40171 1.000 58.45102 960 SER B O 1
ATOM 3992 N N . TYR B 1 104 ? -13.50877 34.22114 28.73236 1.000 49.16324 961 TYR B N 1
ATOM 3993 C CA . TYR B 1 104 ? -12.37347 34.52080 27.86592 1.000 49.45467 961 TYR B CA 1
ATOM 3994 C C . TYR B 1 104 ? -12.54510 33.87494 26.49753 1.000 52.49462 961 TYR B C 1
ATOM 3995 O O . TYR B 1 104 ? -12.22130 34.48146 25.46926 1.000 58.71614 961 TYR B O 1
ATOM 4004 N N . GLU B 1 105 ? -13.07029 32.64945 26.46388 1.000 57.46501 962 GLU B N 1
ATOM 4005 C CA . GLU B 1 105 ? -13.32429 31.98808 25.18882 1.000 66.46038 962 GLU B CA 1
ATOM 4006 C C . GLU B 1 105 ? -14.41360 32.71032 24.40486 1.000 59.92813 962 GLU B C 1
ATOM 4007 O O . GLU B 1 105 ? -14.25745 32.97734 23.20713 1.000 55.92797 962 GLU B O 1
ATOM 4013 N N . GLU B 1 106 ? -15.52583 33.03935 25.06682 1.000 46.99616 963 GLU B N 1
ATOM 4014 C CA . GLU B 1 106 ? -16.60679 33.74274 24.38331 1.000 54.13416 963 GLU B CA 1
ATOM 4015 C C . GLU B 1 106 ? -16.14889 35.10785 23.88897 1.000 51.42143 963 GLU B C 1
ATOM 4016 O O . GLU B 1 106 ? -16.53557 35.54380 22.79820 1.000 45.76287 963 GLU B O 1
ATOM 4022 N N . TYR B 1 107 ? -15.32236 35.79800 24.67771 1.000 53.94954 964 TYR B N 1
ATOM 4023 C CA . TYR B 1 107 ? -14.81254 37.09465 24.24612 1.000 59.50787 964 TYR B CA 1
ATOM 4024 C C . TYR B 1 107 ? -13.96963 36.96204 22.98416 1.000 52.84207 964 TYR B C 1
ATOM 4025 O O . TYR B 1 107 ? -14.08813 37.77752 22.06189 1.000 49.26977 964 TYR B O 1
ATOM 4034 N N . ASN B 1 108 ? -13.11342 35.93844 22.92347 1.000 49.69191 965 ASN B N 1
ATOM 4035 C CA . ASN B 1 108 ? -12.30119 35.72912 21.72922 1.000 46.66590 965 ASN B CA 1
ATOM 4036 C C . ASN B 1 108 ? -13.16877 35.39777 20.52140 1.000 46.60599 965 ASN B C 1
ATOM 4037 O O . ASN B 1 108 ? -12.87456 35.83226 19.40204 1.000 45.88660 965 ASN B O 1
ATOM 4042 N N . LEU B 1 109 ? -14.24746 34.63970 20.72524 1.000 50.91687 966 LEU B N 1
ATOM 4043 C CA . LEU B 1 109 ? -15.18370 34.40523 19.63177 1.000 50.51264 966 LEU B CA 1
ATOM 4044 C C . LEU B 1 109 ? -15.86598 35.70178 19.21548 1.000 46.01268 966 LEU B C 1
ATOM 4045 O O . LEU B 1 109 ? -16.08765 35.94424 18.02321 1.000 52.39136 966 LEU B O 1
ATOM 4050 N N . TRP B 1 110 ? -16.19307 36.55363 20.18850 1.000 45.86164 967 TRP B N 1
ATOM 4051 C CA . TRP B 1 110 ? -16.82385 37.83264 19.88231 1.000 45.37867 967 TRP B CA 1
ATOM 4052 C C . TRP B 1 110 ? -15.90402 38.72064 19.05150 1.000 49.00814 967 TRP B C 1
ATOM 4053 O O . TRP B 1 110 ? -16.35966 39.41642 18.13679 1.000 51.47202 967 TRP B O 1
ATOM 4064 N N . VAL B 1 111 ? -14.60495 38.70778 19.34952 1.000 47.45363 968 VAL B N 1
ATOM 4065 C CA . VAL B 1 111 ? -13.66254 39.51293 18.57888 1.000 44.28216 968 VAL B CA 1
ATOM 4066 C C . VAL B 1 111 ? -13.56799 38.99754 17.14880 1.000 48.23062 968 VAL B C 1
ATOM 4067 O O . VAL B 1 111 ? -13.61545 39.77104 16.18489 1.000 46.72483 968 VAL B O 1
ATOM 4071 N N . SER B 1 112 ? -13.44523 37.68030 16.99089 1.000 42.60141 969 SER B N 1
ATOM 4072 C CA . SER B 1 112 ? -13.23529 37.11203 15.66537 1.000 44.27035 969 SER B CA 1
ATOM 4073 C C . SER B 1 112 ? -14.49849 37.18654 14.81521 1.000 48.00151 969 SER B C 1
ATOM 4074 O O . SER B 1 112 ? -14.42520 37.44457 13.60883 1.000 44.16893 969 SER B O 1
ATOM 4077 N N . LYS B 1 113 ? -15.66608 36.97506 15.42131 1.000 55.08237 970 LYS B N 1
ATOM 4078 C CA . LYS B 1 113 ? -16.90026 36.85941 14.65641 1.000 47.21240 970 LYS B CA 1
ATOM 4079 C C . LYS B 1 113 ? -17.74076 38.12969 14.63681 1.000 43.88792 970 LYS B C 1
ATOM 4080 O O . LYS B 1 113 ? -18.59630 38.26490 13.75589 1.000 48.40705 970 LYS B O 1
ATOM 4086 N N . LYS B 1 114 ? -17.53599 39.05755 15.57073 1.000 36.12445 971 LYS B N 1
ATOM 4087 C CA . LYS B 1 114 ? -18.35677 40.26232 15.61167 1.000 37.21249 971 LYS B CA 1
ATOM 4088 C C . LYS B 1 114 ? -17.54359 41.54701 15.57862 1.000 45.72128 971 LYS B C 1
ATOM 4089 O O . LYS B 1 114 ? -17.78786 42.39954 14.71611 1.000 48.35864 971 LYS B O 1
ATOM 4095 N N . ARG B 1 115 ? -16.58347 41.71993 16.49246 1.000 35.97464 972 ARG B N 1
ATOM 4096 C CA . ARG B 1 115 ? -15.85975 42.98778 16.57095 1.000 39.92390 972 ARG B CA 1
ATOM 4097 C C . ARG B 1 115 ? -15.07970 43.26413 15.28966 1.000 45.20455 972 ARG B C 1
ATOM 4098 O O . ARG B 1 115 ? -15.21352 44.33543 14.68720 1.000 38.07078 972 ARG B O 1
ATOM 4106 N N . ASN B 1 116 ? -14.24606 42.32026 14.86841 1.000 36.18506 973 ASN B N 1
ATOM 4107 C CA . ASN B 1 116 ? -13.40207 42.55462 13.70268 1.000 46.61104 973 ASN B CA 1
ATOM 4108 C C . ASN B 1 116 ? -14.21216 42.68534 12.41335 1.000 40.06696 973 ASN B C 1
ATOM 4109 O O . ASN B 1 116 ? -13.90732 43.56963 11.60329 1.000 43.11932 973 ASN B O 1
ATOM 4114 N N . PRO B 1 117 ? -15.23248 41.84947 12.16599 1.000 36.94375 974 PRO B N 1
ATOM 4115 C CA . PRO B 1 117 ? -16.08121 42.10609 10.98771 1.000 39.54060 974 PRO B CA 1
ATOM 4116 C C . PRO B 1 117 ? -16.70644 43.49205 10.98389 1.000 39.73555 974 PRO B C 1
ATOM 4117 O O . PRO B 1 117 ? -16.72190 44.15079 9.93707 1.000 44.63784 974 PRO B O 1
ATOM 4121 N N . ILE B 1 118 ? -17.21443 43.96020 12.12721 1.000 41.17274 975 ILE B N 1
ATOM 4122 C CA . ILE B 1 118 ? -17.75680 45.31585 12.19740 1.000 37.97991 975 ILE B CA 1
ATOM 4123 C C . ILE B 1 118 ? -16.68907 46.33847 11.83113 1.000 44.43836 975 ILE B C 1
ATOM 4124 O O . ILE B 1 118 ? -16.94726 47.28614 11.07871 1.000 47.37775 975 ILE B O 1
ATOM 4129 N N . ARG B 1 119 ? -15.47309 46.16276 12.35355 1.000 45.96145 976 ARG B N 1
ATOM 4130 C CA . ARG B 1 119 ? -14.39614 47.09799 12.04725 1.000 40.62903 976 ARG B CA 1
ATOM 4131 C C . ARG B 1 119 ? -14.10414 47.13399 10.55488 1.000 46.72041 976 ARG B C 1
ATOM 4132 O O . ARG B 1 119 ? -13.87065 48.20657 9.98546 1.000 45.45987 976 ARG B O 1
ATOM 4140 N N . LEU B 1 120 ? -14.12289 45.97125 9.90158 1.000 50.48651 977 LEU B N 1
ATOM 4141 C CA . LEU B 1 120 ? -13.88397 45.93672 8.46535 1.000 45.40027 977 LEU B CA 1
ATOM 4142 C C . LEU B 1 120 ? -15.02689 46.58884 7.69451 1.000 43.52326 977 LEU B C 1
ATOM 4143 O O . LEU B 1 120 ? -14.79437 47.18666 6.63853 1.000 40.62631 977 LEU B O 1
ATOM 4146 N N . ARG B 1 121 ? -16.25851 46.50490 8.20976 1.000 43.58624 978 ARG B N 1
ATOM 4147 C CA . ARG B 1 121 ? -17.38470 47.14945 7.53691 1.000 42.44319 978 ARG B CA 1
ATOM 4148 C C . ARG B 1 121 ? -17.32801 48.66582 7.68687 1.000 49.42056 978 ARG B C 1
ATOM 4149 O O . ARG B 1 121 ? -17.69164 49.39849 6.75993 1.000 46.91318 978 ARG B O 1
ATOM 4157 N N . VAL B 1 122 ? -16.88697 49.15553 8.84916 1.000 43.20101 979 VAL B N 1
ATOM 4158 C CA . VAL B 1 122 ? -16.79906 50.59893 9.06439 1.000 36.55063 979 VAL B CA 1
ATOM 4159 C C . VAL B 1 122 ? -15.81953 51.22505 8.07812 1.000 45.91933 979 VAL B C 1
ATOM 4160 O O . VAL B 1 122 ? -16.10587 52.25865 7.46138 1.000 38.47591 979 VAL B O 1
ATOM 4164 N N . ILE B 1 123 ? -14.64795 50.60631 7.91318 1.000 33.50743 980 ILE B N 1
ATOM 4165 C CA . ILE B 1 123 ? -13.65324 51.14317 6.98872 1.000 32.03830 980 ILE B CA 1
ATOM 4166 C C . ILE B 1 123 ? -14.18338 51.11174 5.55863 1.000 45.96120 980 ILE B C 1
ATOM 4167 O O . ILE B 1 123 ? -14.02642 52.07862 4.80226 1.000 43.75732 980 ILE B O 1
ATOM 4172 N N . ASN B 1 124 ? -14.82674 50.00542 5.16881 1.000 38.65939 981 ASN B N 1
ATOM 4173 C CA . ASN B 1 124 ? -15.42487 49.91824 3.83799 1.000 44.00266 981 ASN B CA 1
ATOM 4174 C C . ASN B 1 124 ? -16.46376 51.01222 3.62171 1.000 37.83929 981 ASN B C 1
ATOM 4175 O O . ASN B 1 124 ? -16.51562 51.62632 2.55015 1.000 40.01953 981 ASN B O 1
ATOM 4180 N N . ILE B 1 125 ? -17.29711 51.27115 4.63058 1.000 39.79403 982 ILE B N 1
ATOM 4181 C CA . ILE B 1 125 ? -18.31467 52.31035 4.51406 1.000 44.23017 982 ILE B CA 1
ATOM 4182 C C . ILE B 1 125 ? -17.66822 53.68763 4.40917 1.000 38.59377 982 ILE B C 1
ATOM 4183 O O . ILE B 1 125 ? -18.12463 54.54538 3.64306 1.000 46.22202 982 ILE B O 1
ATOM 4188 N N . MET B 1 126 ? -16.59357 53.92096 5.16707 1.000 41.57016 983 MET B N 1
ATOM 4189 C CA . MET B 1 126 ? -15.90340 55.20562 5.09277 1.000 35.09469 983 MET B CA 1
ATOM 4190 C C . MET B 1 126 ? -15.25570 55.40651 3.73006 1.000 37.13834 983 MET B C 1
ATOM 4191 O O . MET B 1 126 ? -15.28055 56.51487 3.18151 1.000 42.63037 983 MET B O 1
ATOM 4196 N N . LYS B 1 127 ? -14.66513 54.34861 3.17197 1.000 38.47835 984 LYS B N 1
ATOM 4197 C CA . LYS B 1 127 ? -14.09445 54.44477 1.83353 1.000 42.96742 984 LYS B CA 1
ATOM 4198 C C . LYS B 1 127 ? -15.17964 54.67997 0.79265 1.000 45.08835 984 LYS B C 1
ATOM 4199 O O . LYS B 1 127 ? -15.02332 55.52337 -0.09792 1.000 51.17637 984 LYS B O 1
ATOM 4205 N N . LEU B 1 128 ? -16.29124 53.94994 0.89804 1.000 44.02261 985 LEU B N 1
ATOM 4206 C CA . LEU B 1 128 ? -17.38195 54.11193 -0.05482 1.000 41.88325 985 LEU B CA 1
ATOM 4207 C C . LEU B 1 128 ? -18.01054 55.49660 0.04304 1.000 41.42031 985 LEU B C 1
ATOM 4208 O O . LEU B 1 128 ? -18.49303 56.03120 -0.96104 1.000 52.49439 985 LEU B O 1
ATOM 4213 N N . LEU B 1 129 ? -18.01110 56.09409 1.23682 1.000 45.96109 986 LEU B N 1
ATOM 4214 C CA . LEU B 1 129 ? -18.52782 57.45107 1.38319 1.000 47.05614 986 LEU B CA 1
ATOM 4215 C C . LEU B 1 129 ? -17.60817 58.46956 0.71898 1.000 50.16794 986 LEU B C 1
ATOM 4216 O O . LEU B 1 129 ? -18.07778 59.38046 0.02749 1.000 49.94948 986 LEU B O 1
ATOM 4221 N N . LEU B 1 130 ? -16.29607 58.33350 0.91480 1.000 45.58315 987 LEU B N 1
ATOM 4222 C CA . LEU B 1 130 ? -15.36213 59.30846 0.36249 1.000 50.01000 987 LEU B CA 1
ATOM 4223 C C . LEU B 1 130 ? -15.16779 59.12132 -1.13687 1.000 46.85792 987 LEU B C 1
ATOM 4224 O O . LEU B 1 130 ? -15.01138 60.10315 -1.87009 1.000 46.15675 987 LEU B O 1
ATOM 4229 N N . GLU B 1 131 ? -15.17431 57.87524 -1.61130 1.000 46.68726 988 GLU B N 1
ATOM 4230 C CA . GLU B 1 131 ? -14.92450 57.62801 -3.02722 1.000 51.61847 988 GLU B CA 1
ATOM 4231 C C . GLU B 1 131 ? -16.11589 58.03241 -3.88443 1.000 58.97767 988 GLU B C 1
ATOM 4232 O O . GLU B 1 131 ? -15.95633 58.71374 -4.90344 1.000 60.61395 988 GLU B O 1
ATOM 4238 N N . LYS B 1 132 ? -17.32130 57.62048 -3.49157 1.000 50.87992 989 LYS B N 1
ATOM 4239 C CA . LYS B 1 132 ? -18.45873 57.65582 -4.39616 1.000 51.38564 989 LYS B CA 1
ATOM 4240 C C . LYS B 1 132 ? -19.62658 58.51225 -3.93208 1.000 52.69699 989 LYS B C 1
ATOM 4241 O O . LYS B 1 132 ? -20.42626 58.92860 -4.77648 1.000 59.46565 989 LYS B O 1
ATOM 4247 N N . ASN B 1 133 ? -19.75009 58.79767 -2.64062 1.000 53.46928 990 ASN B N 1
ATOM 4248 C CA . ASN B 1 133 ? -20.91547 59.49331 -2.10984 1.000 59.16421 990 ASN B CA 1
ATOM 4249 C C . ASN B 1 133 ? -20.52318 60.76637 -1.37178 1.000 57.38714 990 ASN B C 1
ATOM 4250 O O . ASN B 1 133 ? -21.13269 61.12955 -0.36224 1.000 43.08889 990 ASN B O 1
ATOM 4255 N N . TRP B 1 134 ? -19.50905 61.47232 -1.86561 1.000 48.92717 991 TRP B N 1
ATOM 4256 C CA . TRP B 1 134 ? -19.01877 62.67201 -1.20002 1.000 56.80979 991 TRP B CA 1
ATOM 4257 C C . TRP B 1 134 ? -19.54170 63.91553 -1.90416 1.000 46.50485 991 TRP B C 1
ATOM 4258 O O . TRP B 1 134 ? -19.27170 64.12576 -3.09122 1.000 53.14652 991 TRP B O 1
ATOM 4269 N N . SER B 1 135 ? -20.27705 64.73689 -1.16678 1.000 51.54889 992 SER B N 1
ATOM 4270 C CA . SER B 1 135 ? -20.64308 66.07262 -1.60659 1.000 50.79990 992 SER B CA 1
ATOM 4271 C C . SER B 1 135 ? -19.72583 67.07748 -0.92775 1.000 57.99581 992 SER B C 1
ATOM 4272 O O . SER B 1 135 ? -19.46464 66.97821 0.27455 1.000 57.73358 992 SER B O 1
ATOM 4275 N N . MET B 1 136 ? -19.22563 68.03872 -1.70535 1.000 61.93605 993 MET B N 1
ATOM 4276 C CA . MET B 1 136 ? -18.36564 69.06507 -1.13061 1.000 52.93374 993 MET B CA 1
ATOM 4277 C C . MET B 1 136 ? -19.09557 69.89890 -0.08830 1.000 64.33933 993 MET B C 1
ATOM 4278 O O . MET B 1 136 ? -18.44644 70.53159 0.75271 1.000 54.49280 993 MET B O 1
ATOM 4283 N N . SER B 1 137 ? -20.43021 69.90197 -0.11692 1.000 57.60168 994 SER B N 1
ATOM 4284 C CA . SER B 1 137 ? -21.20092 70.58652 0.91160 1.000 62.14885 994 SER B CA 1
ATOM 4285 C C . SER B 1 137 ? -21.08103 69.91235 2.27268 1.000 58.48792 994 SER B C 1
ATOM 4286 O O . SER B 1 137 ? -21.43115 70.52855 3.28469 1.000 61.76998 994 SER B O 1
ATOM 4289 N N . TYR B 1 138 ? -20.59820 68.66686 2.32330 1.000 58.24468 995 TYR B N 1
ATOM 4290 C CA . TYR B 1 138 ? -20.34205 68.00586 3.59917 1.000 48.07358 995 TYR B CA 1
ATOM 4291 C C . TYR B 1 138 ? -19.11998 68.55965 4.31618 1.000 52.70125 995 TYR B C 1
ATOM 4292 O O . TYR B 1 138 ? -18.89497 68.19676 5.47596 1.000 57.91357 995 TYR B O 1
ATOM 4301 N N . TYR B 1 139 ? -18.32812 69.40735 3.65874 1.000 59.19939 996 TYR B N 1
ATOM 4302 C CA . TYR B 1 139 ? -17.04802 69.82670 4.21406 1.000 44.69431 996 TYR B CA 1
ATOM 4303 C C . TYR B 1 139 ? -17.23235 70.48508 5.57414 1.000 60.76537 996 TYR B C 1
ATOM 4304 O O . TYR B 1 139 ? -18.02140 71.42121 5.72693 1.000 67.79336 996 TYR B O 1
ATOM 4313 N N . ASN B 1 140 ? -16.49556 69.98393 6.56267 1.000 67.46968 997 ASN B N 1
ATOM 4314 C CA . ASN B 1 140 ? -16.53748 70.52171 7.91895 1.000 58.91046 997 ASN B CA 1
ATOM 4315 C C . ASN B 1 140 ? -15.18952 70.22371 8.55709 1.000 59.07059 997 ASN B C 1
ATOM 4316 O O . ASN B 1 140 ? -14.88416 69.06102 8.83972 1.000 62.16814 997 ASN B O 1
ATOM 4321 N N . GLU B 1 141 ? -14.38983 71.26807 8.77644 1.000 64.18739 998 GLU B N 1
ATOM 4322 C CA . GLU B 1 141 ? -13.01107 71.06667 9.22008 1.000 68.91829 998 GLU B CA 1
ATOM 4323 C C . GLU B 1 141 ? -12.91134 70.33506 10.55387 1.000 61.55887 998 GLU B C 1
ATOM 4324 O O . GLU B 1 141 ? -12.09544 69.40187 10.65531 1.000 60.19058 998 GLU B O 1
ATOM 4330 N N . PRO B 1 142 ? -13.67626 70.68161 11.59967 1.000 61.18241 999 PRO B N 1
ATOM 4331 C CA . PRO B 1 142 ? -13.57603 69.89366 12.84112 1.000 48.79219 999 PRO B CA 1
ATOM 4332 C C . PRO B 1 142 ? -13.92176 68.42668 12.65227 1.000 54.36952 999 PRO B C 1
ATOM 4333 O O . PRO B 1 142 ? -13.20979 67.55716 13.17045 1.000 57.75132 999 PRO B O 1
ATOM 4337 N N . VAL B 1 143 ? -14.99393 68.12544 11.91553 1.000 54.65044 1000 VAL B N 1
ATOM 4338 C CA . VAL B 1 143 ? -15.37132 66.73253 11.68610 1.000 60.39150 1000 VAL B CA 1
ATOM 4339 C C . VAL B 1 143 ? -14.28175 66.00348 10.90979 1.000 48.14414 1000 VAL B C 1
ATOM 4340 O O . VAL B 1 143 ? -13.90786 64.87410 11.24757 1.000 48.64812 1000 VAL B O 1
ATOM 4344 N N . LEU B 1 144 ? -13.74275 66.64260 9.87050 1.000 51.07058 1001 LEU B N 1
ATOM 4345 C CA . LEU B 1 144 ? -12.73687 65.98812 9.03988 1.000 44.48370 1001 LEU B CA 1
ATOM 4346 C C . LEU B 1 144 ? -11.44543 65.73659 9.81408 1.000 64.08413 1001 LEU B C 1
ATOM 4347 O O . LEU B 1 144 ? -10.81471 64.68571 9.64824 1.000 51.06643 1001 LEU B O 1
ATOM 4352 N N . ARG B 1 145 ? -11.03352 66.68091 10.66647 1.000 48.75264 1002 ARG B N 1
ATOM 4353 C CA . ARG B 1 145 ? -9.82657 66.46172 11.46018 1.000 60.78816 1002 ARG B CA 1
ATOM 4354 C C . ARG B 1 145 ? -10.05778 65.40290 12.53084 1.000 55.52041 1002 ARG B C 1
ATOM 4355 O O . ARG B 1 145 ? -9.16134 64.60362 12.82560 1.000 55.62828 1002 ARG B O 1
ATOM 4363 N N . ARG B 1 146 ? -11.25259 65.38013 13.12398 1.000 54.44723 1003 ARG B N 1
ATOM 4364 C CA . ARG B 1 146 ? -11.59999 64.29164 14.03082 1.000 56.69963 1003 ARG B CA 1
ATOM 4365 C C . ARG B 1 146 ? -11.66759 62.96820 13.27989 1.000 43.56135 1003 ARG B C 1
ATOM 4366 O O . ARG B 1 146 ? -11.24717 61.92571 13.79432 1.000 54.30875 1003 ARG B O 1
ATOM 4374 N N . TRP B 1 147 ? -12.18305 62.99838 12.05133 1.000 51.15931 1004 TRP B N 1
ATOM 4375 C CA . TRP B 1 147 ? -12.16103 61.81819 11.19623 1.000 47.30792 1004 TRP B CA 1
ATOM 4376 C C . TRP B 1 147 ? -10.73020 61.42624 10.84438 1.000 45.76508 1004 TRP B C 1
ATOM 4377 O O . TRP B 1 147 ? -10.38418 60.23910 10.84040 1.000 43.96307 1004 TRP B O 1
ATOM 4388 N N . LEU B 1 148 ? -9.87979 62.41555 10.56022 1.000 50.72262 1005 LEU B N 1
ATOM 4389 C CA . LEU B 1 148 ? -8.50410 62.12609 10.16829 1.000 51.49983 1005 LEU B CA 1
ATOM 4390 C C . LEU B 1 148 ? -7.69783 61.56225 11.33327 1.000 55.54640 1005 LEU B C 1
ATOM 4391 O O . LEU B 1 148 ? -6.91504 60.62128 11.15337 1.000 51.71631 1005 LEU B O 1
ATOM 4396 N N . THR B 1 149 ? -7.86935 62.12665 12.53262 1.000 47.44897 1006 THR B N 1
ATOM 4397 C CA . THR B 1 149 ? -7.20220 61.57889 13.71072 1.000 44.49834 1006 THR B CA 1
ATOM 4398 C C . THR B 1 149 ? -7.57056 60.11393 13.91362 1.000 50.31121 1006 THR B C 1
ATOM 4399 O O . THR B 1 149 ? -6.72717 59.29868 14.30731 1.000 51.86195 1006 THR B O 1
ATOM 4403 N N . PHE B 1 150 ? -8.82533 59.75940 13.63015 1.000 42.99044 1007 PHE B N 1
ATOM 4404 C CA . PHE B 1 150 ? -9.23651 58.36163 13.69081 1.000 42.88509 1007 PHE B CA 1
ATOM 4405 C C . PHE B 1 150 ? -8.52404 57.52821 12.63313 1.000 47.70863 1007 PHE B C 1
ATOM 4406 O O . PHE B 1 150 ? -8.08013 56.40909 12.91276 1.000 57.29576 1007 PHE B O 1
ATOM 4414 N N . ALA B 1 151 ? -8.39987 58.05751 11.41400 1.000 44.62280 1008 ALA B N 1
ATOM 4415 C CA . ALA B 1 151 ? -7.76787 57.29601 10.34239 1.000 47.13632 1008 ALA B CA 1
ATOM 4416 C C . ALA B 1 151 ? -6.27319 57.12338 10.57680 1.000 46.50019 1008 ALA B C 1
ATOM 4417 O O . ALA B 1 151 ? -5.68029 56.15230 10.09311 1.000 50.69869 1008 ALA B O 1
ATOM 4419 N N . HIS B 1 152 ? -5.64882 58.04749 11.30772 1.000 50.71534 1009 HIS B N 1
ATOM 4420 C CA . HIS B 1 152 ? -4.23615 57.93018 11.64695 1.000 44.84495 1009 HIS B CA 1
ATOM 4421 C C . HIS B 1 152 ? -3.97250 56.94298 12.77751 1.000 45.46831 1009 HIS B C 1
ATOM 4422 O O . HIS B 1 152 ? -2.80467 56.66236 13.06882 1.000 48.98925 1009 HIS B O 1
ATOM 4429 N N . SER B 1 153 ? -5.01500 56.41225 13.41376 1.000 46.96272 1010 SER B N 1
ATOM 4430 C CA . SER B 1 153 ? -4.82367 55.50878 14.53960 1.000 48.16053 1010 SER B CA 1
ATOM 4431 C C . SER B 1 153 ? -4.11948 54.23119 14.09732 1.000 52.98667 1010 SER B C 1
ATOM 4432 O O . SER B 1 153 ? -4.22241 53.80236 12.94435 1.000 54.45117 1010 SER B O 1
ATOM 4435 N N . ASP B 1 154 ? -3.39712 53.61848 15.03949 1.000 54.80480 1011 ASP B N 1
ATOM 4436 C CA . ASP B 1 154 ? -2.73205 52.35090 14.75802 1.000 59.93733 1011 ASP B CA 1
ATOM 4437 C C . ASP B 1 154 ? -3.72940 51.26735 14.36891 1.000 54.50827 1011 ASP B C 1
ATOM 4438 O O . ASP B 1 154 ? -3.41152 50.39597 13.55173 1.000 53.06450 1011 ASP B O 1
ATOM 4443 N N . GLN B 1 155 ? -4.93731 51.30599 14.93535 1.000 56.57459 1012 GLN B N 1
ATOM 4444 C CA . GLN B 1 155 ? -5.93077 50.28410 14.62398 1.000 51.39949 1012 GLN B CA 1
ATOM 4445 C C . GLN B 1 155 ? -6.41687 50.40237 13.18514 1.000 49.75710 1012 GLN B C 1
ATOM 4446 O O . GLN B 1 155 ? -6.55200 49.39222 12.48524 1.000 59.41952 1012 GLN B O 1
ATOM 4452 N N . VAL B 1 156 ? -6.68566 51.62490 12.72533 1.000 47.32422 1013 VAL B N 1
ATOM 4453 C CA . VAL B 1 156 ? -7.13251 51.81235 11.34864 1.000 44.21120 1013 VAL B CA 1
ATOM 4454 C C . VAL B 1 156 ? -6.00559 51.49605 10.37178 1.000 51.56581 1013 VAL B C 1
ATOM 4455 O O . VAL B 1 156 ? -6.24118 50.94478 9.28965 1.000 41.16844 1013 VAL B O 1
ATOM 4459 N N . GLN B 1 157 ? -4.76212 51.81460 10.74454 1.000 45.92621 1014 GLN B N 1
ATOM 4460 C CA . GLN B 1 157 ? -3.62950 51.62175 9.84580 1.000 45.47577 1014 GLN B CA 1
ATOM 4461 C C . GLN B 1 157 ? -3.25347 50.15843 9.65051 1.000 46.77763 1014 GLN B C 1
ATOM 4462 O O . GLN B 1 157 ? -2.39233 49.87095 8.81362 1.000 46.12901 1014 GLN B O 1
ATOM 4468 N N . THR B 1 158 ? -3.86330 49.23117 10.38791 1.000 48.07277 1015 THR B N 1
ATOM 4469 C CA . THR B 1 158 ? -3.67221 47.81819 10.08863 1.000 56.82266 1015 THR B CA 1
ATOM 4470 C C . THR B 1 158 ? -4.51800 47.35405 8.91134 1.000 49.48430 1015 THR B C 1
ATOM 4471 O O . THR B 1 158 ? -4.31435 46.23760 8.42270 1.000 59.15860 1015 THR B O 1
ATOM 4475 N N . TYR B 1 159 ? -5.45355 48.17588 8.44935 1.000 46.67235 1016 TYR B N 1
ATOM 4476 C CA . TYR B 1 159 ? -6.32403 47.83190 7.33665 1.000 49.09818 1016 TYR B CA 1
ATOM 4477 C C . TYR B 1 159 ? -5.76164 48.39492 6.03979 1.000 53.75924 1016 TYR B C 1
ATOM 4478 O O . TYR B 1 159 ? -5.19168 49.49013 6.02098 1.000 50.62059 1016 TYR B O 1
ATOM 4487 N N . SER B 1 160 ? -5.92713 47.63425 4.95425 1.000 44.95507 1017 SER B N 1
ATOM 4488 C CA . SER B 1 160 ? -5.34876 48.03256 3.67530 1.000 54.83407 1017 SER B CA 1
ATOM 4489 C C . SER B 1 160 ? -5.95887 49.32822 3.16003 1.000 51.90817 1017 SER B C 1
ATOM 4490 O O . SER B 1 160 ? -5.31655 50.05479 2.39354 1.000 64.26248 1017 SER B O 1
ATOM 4493 N N . LEU B 1 161 ? -7.18615 49.63725 3.56654 1.000 47.64773 1018 LEU B N 1
ATOM 4494 C CA . LEU B 1 161 ? -7.83649 50.88322 3.19251 1.000 48.94469 1018 LEU B CA 1
ATOM 4495 C C . LEU B 1 161 ? -7.48772 52.02912 4.13375 1.000 52.20649 1018 LEU B C 1
ATOM 4496 O O . LEU B 1 161 ? -8.04123 53.12405 3.99064 1.000 57.40508 1018 LEU B O 1
ATOM 4501 N N . GLY B 1 162 ? -6.57958 51.80337 5.08442 1.000 47.01230 1019 GLY B N 1
ATOM 4502 C CA . GLY B 1 162 ? -6.22942 52.85745 6.02255 1.000 46.60224 1019 GLY B CA 1
ATOM 4503 C C . GLY B 1 162 ? -5.52825 54.02286 5.35113 1.000 51.25263 1019 GLY B C 1
ATOM 4504 O O . GLY B 1 162 ? -5.88462 55.18490 5.56821 1.000 48.46177 1019 GLY B O 1
ATOM 4505 N N . ASN B 1 163 ? -4.51564 53.72734 4.53008 1.000 45.89866 1020 ASN B N 1
ATOM 4506 C CA . ASN B 1 163 ? -3.82988 54.78179 3.78809 1.000 54.70686 1020 ASN B CA 1
ATOM 4507 C C . ASN B 1 163 ? -4.79498 55.53694 2.88760 1.000 49.60246 1020 ASN B C 1
ATOM 4508 O O . ASN B 1 163 ? -4.68967 56.75999 2.73817 1.000 47.31355 1020 ASN B O 1
ATOM 4513 N N . LEU B 1 164 ? -5.74083 54.82121 2.27718 1.000 53.40390 1021 LEU B N 1
ATOM 4514 C CA . LEU B 1 164 ? -6.71292 55.46077 1.39812 1.000 50.58749 1021 LEU B CA 1
ATOM 4515 C C . LEU B 1 164 ? -7.53881 56.49543 2.15491 1.000 50.91804 1021 LEU B C 1
ATOM 4516 O O . LEU B 1 164 ? -7.75242 57.61189 1.66774 1.000 50.88283 1021 LEU B O 1
ATOM 4521 N N . LEU B 1 165 ? -8.00771 56.14027 3.35582 1.000 50.78575 1022 LEU B N 1
ATOM 4522 C CA . LEU B 1 165 ? -8.80040 57.07311 4.15287 1.000 41.40109 1022 LEU B CA 1
ATOM 4523 C C . LEU B 1 165 ? -8.00306 58.32386 4.49982 1.000 49.45186 1022 LEU B C 1
ATOM 4524 O O . LEU B 1 165 ? -8.51928 59.44464 4.40605 1.000 44.35992 1022 LEU B O 1
ATOM 4529 N N . VAL B 1 166 ? -6.74097 58.15157 4.90041 1.000 40.69492 1023 VAL B N 1
ATOM 4530 C CA . VAL B 1 166 ? -5.90434 59.29706 5.24279 1.000 41.32629 1023 VAL B CA 1
ATOM 4531 C C . VAL B 1 166 ? -5.69081 60.18481 4.02397 1.000 53.93698 1023 VAL B C 1
ATOM 4532 O O . VAL B 1 166 ? -5.79457 61.41473 4.11003 1.000 52.25672 1023 VAL B O 1
ATOM 4536 N N . ASN B 1 167 ? -5.40560 59.57739 2.86657 1.000 51.16539 1024 ASN B N 1
ATOM 4537 C CA . ASN B 1 167 ? -5.14250 60.36166 1.66250 1.000 47.50208 1024 ASN B CA 1
ATOM 4538 C C . ASN B 1 167 ? -6.35453 61.19231 1.26664 1.000 44.28525 1024 ASN B C 1
ATOM 4539 O O . ASN B 1 167 ? -6.21754 62.35970 0.88215 1.000 52.33981 1024 ASN B O 1
ATOM 4544 N N . TYR B 1 168 ? -7.55032 60.61004 1.35971 1.000 42.38217 1025 TYR B N 1
ATOM 4545 C CA . TYR B 1 168 ? -8.76047 61.34302 1.00450 1.000 42.90501 1025 TYR B CA 1
ATOM 4546 C C . TYR B 1 168 ? -9.00583 62.50176 1.96401 1.000 55.20499 1025 TYR B C 1
ATOM 4547 O O . TYR B 1 168 ? -9.27120 63.63100 1.53498 1.000 51.45218 1025 TYR B O 1
ATOM 4556 N N . LEU B 1 169 ? -8.91157 62.24201 3.27008 1.000 41.77181 1026 LEU B N 1
ATOM 4557 C CA . LEU B 1 169 ? -9.20040 63.28058 4.25281 1.000 45.79944 1026 LEU B CA 1
ATOM 4558 C C . LEU B 1 169 ? -8.20158 64.42646 4.16215 1.000 49.64698 1026 LEU B C 1
ATOM 4559 O O . LEU B 1 169 ? -8.56501 65.59389 4.34662 1.000 59.28700 1026 LEU B O 1
ATOM 4564 N N . GLU B 1 170 ? -6.93964 64.11821 3.86777 1.000 53.87580 1027 GLU B N 1
ATOM 4565 C CA . GLU B 1 170 ? -5.94324 65.17746 3.77214 1.000 57.25654 1027 GLU B CA 1
ATOM 4566 C C . GLU B 1 170 ? -6.13315 66.00330 2.50492 1.000 58.37154 1027 GLU B C 1
ATOM 4567 O O . GLU B 1 170 ? -5.91568 67.22055 2.51516 1.000 69.05678 1027 GLU B O 1
ATOM 4573 N N . ARG B 1 171 ? -6.54623 65.36581 1.40605 1.000 61.32394 1028 ARG B N 1
ATOM 4574 C CA . ARG B 1 171 ? -6.87453 66.12430 0.20247 1.000 62.92462 1028 ARG B CA 1
ATOM 4575 C C . ARG B 1 171 ? -8.05562 67.05641 0.44676 1.000 56.50945 1028 ARG B C 1
ATOM 4576 O O . ARG B 1 171 ? -8.05932 68.20120 -0.02027 1.000 65.49277 1028 ARG B O 1
ATOM 4584 N N . LEU B 1 172 ? -9.06390 66.58861 1.18600 1.000 49.44341 1029 LEU B N 1
ATOM 4585 C CA . LEU B 1 172 ? -10.19723 67.44712 1.51714 1.000 62.13206 1029 LEU B CA 1
ATOM 4586 C C . LEU B 1 172 ? -9.76669 68.60369 2.41059 1.000 68.81629 1029 LEU B C 1
ATOM 4587 O O . LEU B 1 172 ? -10.13363 69.75976 2.17045 1.000 80.03684 1029 LEU B O 1
ATOM 4592 N N . LEU B 1 173 ? -8.97876 68.31103 3.44783 1.000 64.08557 1030 LEU B N 1
ATOM 4593 C CA . LEU B 1 173 ? -8.53997 69.35758 4.36430 1.000 70.37600 1030 LEU B CA 1
ATOM 4594 C C . LEU B 1 173 ? -7.63764 70.38457 3.69217 1.000 68.29731 1030 LEU B C 1
ATOM 4595 O O . LEU B 1 173 ? -7.44626 71.47455 4.24173 1.000 64.80570 1030 LEU B O 1
ATOM 4600 N N . ARG B 1 174 ? -7.08004 70.06898 2.52409 1.000 71.55092 1031 ARG B N 1
ATOM 4601 C CA . ARG B 1 174 ? -6.30251 71.02622 1.74916 1.000 76.93134 1031 ARG B CA 1
ATOM 4602 C C . ARG B 1 174 ? -7.10363 71.64576 0.61074 1.000 83.23371 1031 ARG B C 1
ATOM 4603 O O . ARG B 1 174 ? -6.52712 72.34067 -0.23181 1.000 80.68329 1031 ARG B O 1
ATOM 4611 N N . GLY B 1 175 ? -8.41263 71.40796 0.56349 1.000 95.11159 1032 GLY B N 1
ATOM 4612 C CA . GLY B 1 175 ? -9.25054 71.97998 -0.47218 1.000 89.51300 1032 GLY B CA 1
ATOM 4613 C C . GLY B 1 175 ? -8.98898 71.40660 -1.84927 1.000 87.44046 1032 GLY B C 1
ATOM 4614 O O . GLY B 1 175 ? -8.49113 72.10682 -2.73578 1.000 89.98731 1032 GLY B O 1
ATOM 4615 N N . GLU B 1 176 ? -9.31339 70.12950 -2.03779 1.000 91.02322 1033 GLU B N 1
ATOM 4616 C CA . GLU B 1 176 ? -9.15830 69.45722 -3.32223 1.000 75.82968 1033 GLU B CA 1
ATOM 4617 C C . GLU B 1 176 ? -10.39893 68.60288 -3.55971 1.000 91.32313 1033 GLU B C 1
ATOM 4618 O O . GLU B 1 176 ? -11.37823 68.67193 -2.81025 1.000 84.84785 1033 GLU B O 1
ATOM 4624 N N . ARG B 1 177 ? -10.35421 67.78373 -4.60588 1.000 86.39129 1034 ARG B N 1
ATOM 4625 C CA . ARG B 1 177 ? -11.46685 66.89849 -4.93091 1.000 61.74330 1034 ARG B CA 1
ATOM 4626 C C . ARG B 1 177 ? -11.00168 65.44991 -5.04339 1.000 76.99998 1034 ARG B C 1
ATOM 4627 O O . ARG B 1 177 ? -11.80247 64.51936 -4.94398 1.000 68.61145 1034 ARG B O 1
ATOM 4629 N N . ARG B 1 182 ? -15.96413 59.89042 -15.57924 1.000 97.31270 1039 ARG B N 1
ATOM 4630 C CA . ARG B 1 182 ? -16.42769 61.26767 -15.70072 1.000 97.72849 1039 ARG B CA 1
ATOM 4631 C C . ARG B 1 182 ? -17.13663 61.48503 -17.03361 1.000 84.92191 1039 ARG B C 1
ATOM 4632 O O . ARG B 1 182 ? -18.36222 61.39562 -17.11673 1.000 80.90388 1039 ARG B O 1
ATOM 4634 N N . ASP B 1 183 ? -16.35709 61.76933 -18.07250 1.000 78.80747 1040 ASP B N 1
ATOM 4635 C CA . ASP B 1 183 ? -16.92910 61.97202 -19.39436 1.000 72.41386 1040 ASP B CA 1
ATOM 4636 C C . ASP B 1 183 ? -17.42868 60.64408 -19.96122 1.000 74.75184 1040 ASP B C 1
ATOM 4637 O O . ASP B 1 183 ? -16.79985 59.60157 -19.75062 1.000 76.85190 1040 ASP B O 1
ATOM 4639 N N . PRO B 1 184 ? -18.55300 60.64665 -20.67389 1.000 74.09118 1041 PRO B N 1
ATOM 4640 C CA . PRO B 1 184 ? -19.05972 59.40202 -21.26111 1.000 66.84962 1041 PRO B CA 1
ATOM 4641 C C . PRO B 1 184 ? -18.12774 58.87610 -22.34220 1.000 73.19822 1041 PRO B C 1
ATOM 4642 O O . PRO B 1 184 ? -17.29952 59.59825 -22.90216 1.000 66.59367 1041 PRO B O 1
ATOM 4646 N N . VAL B 1 185 ? -18.28037 57.58987 -22.63697 1.000 53.56065 1042 VAL B N 1
ATOM 4647 C CA . VAL B 1 185 ? -17.46407 56.91373 -23.63748 1.000 60.17232 1042 VAL B CA 1
ATOM 4648 C C . VAL B 1 185 ? -18.25159 56.80868 -24.93596 1.000 62.77590 1042 VAL B C 1
ATOM 4649 O O . VAL B 1 185 ? -19.46280 56.55501 -24.92757 1.000 69.71694 1042 VAL B O 1
ATOM 4653 N N . ILE B 1 186 ? -17.56960 57.02847 -26.05533 1.000 82.16141 1043 ILE B N 1
ATOM 4654 C CA . ILE B 1 186 ? -18.16293 56.83150 -27.37594 1.000 86.35367 1043 ILE B CA 1
ATOM 4655 C C . ILE B 1 186 ? -17.55369 55.56470 -27.96304 1.000 83.93218 1043 ILE B C 1
ATOM 4656 O O . ILE B 1 186 ? -16.34413 55.33864 -27.81320 1.000 90.95427 1043 ILE B O 1
ATOM 4658 N N . PRO B 1 187 ? -18.33725 54.71809 -28.62904 1.000 85.21042 1044 PRO B N 1
ATOM 4659 C CA . PRO B 1 187 ? -17.83062 53.40246 -29.04128 1.000 95.59580 1044 PRO B CA 1
ATOM 4660 C C . PRO B 1 187 ? -16.69176 53.52098 -30.04329 1.000 89.72308 1044 PRO B C 1
ATOM 4661 O O . PRO B 1 187 ? -16.38538 54.59141 -30.57282 1.000 90.95664 1044 PRO B O 1
ATOM 4665 N N . ASN B 1 188 ? -16.04873 52.37958 -30.29862 1.000 83.97787 1045 ASN B N 1
ATOM 4666 C CA . ASN B 1 188 ? -14.98876 52.31850 -31.29682 1.000 72.24556 1045 ASN B CA 1
ATOM 4667 C C . ASN B 1 188 ? -15.51774 52.42314 -32.72031 1.000 59.25957 1045 ASN B C 1
ATOM 4668 O O . ASN B 1 188 ? -14.71757 52.56919 -33.64990 1.000 84.59580 1045 ASN B O 1
ATOM 4670 N N . THR B 1 189 ? -16.83188 52.35630 -32.91088 1.000 72.19603 1046 THR B N 1
ATOM 4671 C CA . THR B 1 189 ? -17.41846 52.43638 -34.23893 1.000 77.22579 1046 THR B CA 1
ATOM 4672 C C . THR B 1 189 ? -17.40794 53.87178 -34.75285 1.000 75.84378 1046 THR B C 1
ATOM 4673 O O . THR B 1 189 ? -17.49133 54.83358 -33.98289 1.000 73.04355 1046 THR B O 1
ATOM 4677 N N . LYS B 1 190 ? -17.30536 54.00631 -36.07695 1.000 63.44620 1047 LYS B N 1
ATOM 4678 C CA . LYS B 1 190 ? -17.30612 55.31226 -36.71279 1.000 54.97727 1047 LYS B CA 1
ATOM 4679 C C . LYS B 1 190 ? -18.72463 55.87555 -36.78067 1.000 50.17734 1047 LYS B C 1
ATOM 4680 O O . LYS B 1 190 ? -19.69176 55.12571 -36.93509 1.000 59.90828 1047 LYS B O 1
ATOM 4686 N N . PRO B 1 191 ? -18.87321 57.19194 -36.67090 1.000 49.09648 1048 PRO B N 1
ATOM 4687 C CA . PRO B 1 191 ? -20.20619 57.79757 -36.72384 1.000 51.68092 1048 PRO B CA 1
ATOM 4688 C C . PRO B 1 191 ? -20.75945 57.76506 -38.13621 1.000 52.01891 1048 PRO B C 1
ATOM 4689 O O . PRO B 1 191 ? -19.99363 57.68395 -39.10855 1.000 53.11355 1048 PRO B O 1
ATOM 4693 N N . PRO B 1 192 ? -22.08140 57.82708 -38.29518 1.000 49.82118 1049 PRO B N 1
ATOM 4694 C CA . PRO B 1 192 ? -22.65072 57.89500 -39.64474 1.000 44.15197 1049 PRO B CA 1
ATOM 4695 C C . PRO B 1 192 ? -22.24374 59.18579 -40.33774 1.000 54.20119 1049 PRO B C 1
ATOM 4696 O O . PRO B 1 192 ? -21.94564 60.19454 -39.69417 1.000 46.47015 1049 PRO B O 1
ATOM 4700 N N . ALA B 1 193 ? -22.22439 59.13930 -41.66484 1.000 48.61318 1050 ALA B N 1
ATOM 4701 C CA . ALA B 1 193 ? -21.83323 60.30406 -42.44321 1.000 48.25241 1050 ALA B CA 1
ATOM 4702 C C . ALA B 1 193 ? -22.78393 61.46347 -42.16115 1.000 51.60452 1050 ALA B C 1
ATOM 4703 O O . ALA B 1 193 ? -24.00796 61.26977 -42.16326 1.000 48.47175 1050 ALA B O 1
ATOM 4705 N N . PRO B 1 194 ? -22.27149 62.66253 -41.88996 1.000 49.11757 1051 PRO B N 1
ATOM 4706 C CA . PRO B 1 194 ? -23.15786 63.81674 -41.71022 1.000 52.06184 1051 PRO B CA 1
ATOM 4707 C C . PRO B 1 194 ? -23.97682 64.08102 -42.96440 1.000 51.01244 1051 PRO B C 1
ATOM 4708 O O . PRO B 1 194 ? -23.46074 64.06353 -44.08395 1.000 59.88758 1051 PRO B O 1
ATOM 4712 N N . LEU B 1 195 ? -25.26901 64.32217 -42.76511 1.000 54.21600 1052 LEU B N 1
ATOM 4713 C CA . LEU B 1 195 ? -26.18891 64.58378 -43.86209 1.000 58.40623 1052 LEU B CA 1
ATOM 4714 C C . LEU B 1 195 ? -26.26292 66.05680 -44.23933 1.000 54.68821 1052 LEU B C 1
ATOM 4715 O O . LEU B 1 195 ? -27.06334 66.41792 -45.10676 1.000 55.81677 1052 LEU B O 1
ATOM 4720 N N . THR B 1 196 ? -25.45314 66.91023 -43.61651 1.000 57.03208 1053 THR B N 1
ATOM 4721 C CA . THR B 1 196 ? -25.40939 68.32747 -43.96814 1.000 53.45230 1053 THR B CA 1
ATOM 4722 C C . THR B 1 196 ? -24.00103 68.82979 -43.68690 1.000 66.83809 1053 THR B C 1
ATOM 4723 O O . THR B 1 196 ? -23.62136 68.99068 -42.52318 1.000 72.43087 1053 THR B O 1
ATOM 4727 N N . LYS B 1 197 ? -23.22883 69.06344 -44.74602 1.000 68.53719 1054 LYS B N 1
ATOM 4728 C CA . LYS B 1 197 ? -21.87983 69.59038 -44.58781 1.000 68.10148 1054 LYS B CA 1
ATOM 4729 C C . LYS B 1 197 ? -21.94595 71.01510 -44.05325 1.000 73.48068 1054 LYS B C 1
ATOM 4730 O O . LYS B 1 197 ? -22.65315 71.86209 -44.60459 1.000 86.69105 1054 LYS B O 1
ATOM 4732 N N . GLY B 1 198 ? -21.21383 71.27542 -42.97010 1.000 66.18688 1055 GLY B N 1
ATOM 4733 C CA . GLY B 1 198 ? -21.28545 72.58166 -42.33936 1.000 64.62957 1055 GLY B CA 1
ATOM 4734 C C . GLY B 1 198 ? -20.73659 73.69011 -43.21534 1.000 80.48104 1055 GLY B C 1
ATOM 4735 O O . GLY B 1 198 ? -21.23810 74.81454 -43.18833 1.000 90.45750 1055 GLY B O 1
ATOM 4736 N N . SER B 1 199 ? -19.70582 73.38931 -44.01238 1.000 87.29315 1056 SER B N 1
ATOM 4737 C CA . SER B 1 199 ? -19.11701 74.41518 -44.86583 1.000 92.69191 1056 SER B CA 1
ATOM 4738 C C . SER B 1 199 ? -20.08386 74.85663 -45.95658 1.000 102.13119 1056 SER B C 1
ATOM 4739 O O . SER B 1 199 ? -19.96872 75.97530 -46.46926 1.000 99.96804 1056 SER B O 1
ATOM 4742 N N . SER B 1 200 ? -21.03772 73.99973 -46.32475 1.000 97.42950 1057 SER B N 1
ATOM 4743 C CA . SER B 1 200 ? -21.99598 74.29833 -47.39066 1.000 93.31432 1057 SER B CA 1
ATOM 4744 C C . SER B 1 200 ? -23.27377 74.94136 -46.86742 1.000 98.20164 1057 SER B C 1
ATOM 4745 O O . SER B 1 200 ? -24.37151 74.61948 -47.33078 1.000 104.70574 1057 SER B O 1
ATOM 4748 N N . LEU B 1 201 ? -23.16445 75.84243 -45.89430 1.000 93.39722 1058 LEU B N 1
ATOM 4749 C CA . LEU B 1 201 ? -24.30074 76.58129 -45.36649 1.000 68.25966 1058 LEU B CA 1
ATOM 4750 C C . LEU B 1 201 ? -24.06677 78.07415 -45.54710 1.000 75.47498 1058 LEU B C 1
ATOM 4751 O O . LEU B 1 201 ? -22.92405 78.53419 -45.62620 1.000 84.25066 1058 LEU B O 1
ATOM 4756 N N . SER B 1 202 ? -25.16032 78.82843 -45.61470 1.000 79.88966 1059 SER B N 1
ATOM 4757 C CA . SER B 1 202 ? -25.05674 80.27406 -45.71424 1.000 72.57753 1059 SER B CA 1
ATOM 4758 C C . SER B 1 202 ? -24.52988 80.85581 -44.40467 1.000 84.53495 1059 SER B C 1
ATOM 4759 O O . SER B 1 202 ? -24.46938 80.18396 -43.37070 1.000 86.78300 1059 SER B O 1
ATOM 4762 N N . LYS B 1 203 ? -24.13217 82.12896 -44.46113 1.000 76.76497 1060 LYS B N 1
ATOM 4763 C CA . LYS B 1 203 ? -23.76000 82.83125 -43.23814 1.000 73.79338 1060 LYS B CA 1
ATOM 4764 C C . LYS B 1 203 ? -24.94561 82.92086 -42.28567 1.000 81.33754 1060 LYS B C 1
ATOM 4765 O O . LYS B 1 203 ? -24.78897 82.77224 -41.06796 1.000 87.44772 1060 LYS B O 1
ATOM 4767 N N . LYS B 1 204 ? -26.14212 83.14922 -42.82592 1.000 85.46812 1061 LYS B N 1
ATOM 4768 C CA . LYS B 1 204 ? -27.38788 83.14262 -42.05972 1.000 98.23081 1061 LYS B CA 1
ATOM 4769 C C . LYS B 1 204 ? -28.35079 82.18722 -42.75255 1.000 92.16670 1061 LYS B C 1
ATOM 4770 O O . LYS B 1 204 ? -29.26181 82.61602 -43.47392 1.000 91.27230 1061 LYS B O 1
ATOM 4772 N N . PRO B 1 205 ? -28.17841 80.88350 -42.55748 1.000 93.10812 1062 PRO B N 1
ATOM 4773 C CA . PRO B 1 205 ? -28.99446 79.90918 -43.28549 1.000 86.10721 1062 PRO B CA 1
ATOM 4774 C C . PRO B 1 205 ? -30.36009 79.70894 -42.64496 1.000 76.63702 1062 PRO B C 1
ATOM 4775 O O . PRO B 1 205 ? -30.58450 80.00883 -41.47148 1.000 69.82698 1062 PRO B O 1
ATOM 4779 N N . ARG B 1 206 ? -31.28079 79.18939 -43.45163 1.000 74.04361 1063 ARG B N 1
ATOM 4780 C CA . ARG B 1 206 ? -32.60156 78.84028 -42.95801 1.000 61.22496 1063 ARG B CA 1
ATOM 4781 C C . ARG B 1 206 ? -32.57934 77.44011 -42.34738 1.000 67.99102 1063 ARG B C 1
ATOM 4782 O O . ARG B 1 206 ? -31.71543 76.61291 -42.65432 1.000 60.93001 1063 ARG B O 1
ATOM 4784 N N . VAL B 1 207 ? -33.55432 77.18147 -41.47068 1.000 66.50758 1064 VAL B N 1
ATOM 4785 C CA . VAL B 1 207 ? -33.56525 75.93708 -40.70177 1.000 50.17167 1064 VAL B CA 1
ATOM 4786 C C . VAL B 1 207 ? -33.70667 74.73053 -41.62086 1.000 54.48559 1064 VAL B C 1
ATOM 4787 O O . VAL B 1 207 ? -33.01729 73.71754 -41.45015 1.000 55.71759 1064 VAL B O 1
ATOM 4791 N N . MET B 1 208 ? -34.59770 74.81263 -42.60922 1.000 51.28696 1065 MET B N 1
ATOM 4792 C CA . MET B 1 208 ? -34.82857 73.65574 -43.46423 1.000 56.07865 1065 MET B CA 1
ATOM 4793 C C . MET B 1 208 ? -33.70172 73.42435 -44.46200 1.000 52.53817 1065 MET B C 1
ATOM 4794 O O . MET B 1 208 ? -33.73415 72.41887 -45.17853 1.000 52.49712 1065 MET B O 1
ATOM 4799 N N . ASP B 1 209 ? -32.70689 74.31499 -44.52119 1.000 50.15265 1066 ASP B N 1
ATOM 4800 C CA . ASP B 1 209 ? -31.48288 74.00585 -45.25236 1.000 48.43416 1066 ASP B CA 1
ATOM 4801 C C . ASP B 1 209 ? -30.69946 72.88024 -44.59424 1.000 52.27437 1066 ASP B C 1
ATOM 4802 O O . ASP B 1 209 ? -29.80912 72.30575 -45.22887 1.000 46.58265 1066 ASP B O 1
ATOM 4807 N N . ILE B 1 210 ? -31.00473 72.56612 -43.33853 1.000 52.43102 1067 ILE B N 1
ATOM 4808 C CA . ILE B 1 210 ? -30.33328 71.51396 -42.58799 1.000 42.46542 1067 ILE B CA 1
ATOM 4809 C C . ILE B 1 210 ? -31.19662 70.26357 -42.65705 1.000 43.55701 1067 ILE B C 1
ATOM 4810 O O . ILE B 1 210 ? -32.37735 70.29796 -42.28926 1.000 43.40250 1067 ILE B O 1
ATOM 4815 N N . ASP B 1 211 ? -30.61333 69.16587 -43.13873 1.000 43.54243 1068 ASP B N 1
ATOM 4816 C CA . ASP B 1 211 ? -31.30787 67.88458 -43.16793 1.000 41.56505 1068 ASP B CA 1
ATOM 4817 C C . ASP B 1 211 ? -31.88235 67.57294 -41.79124 1.000 46.60273 1068 ASP B C 1
ATOM 4818 O O . ASP B 1 211 ? -31.17941 67.65319 -40.77957 1.000 53.09093 1068 ASP B O 1
ATOM 4823 N N . TYR B 1 212 ? -33.17377 67.22677 -41.76038 1.000 44.56005 1069 TYR B N 1
ATOM 4824 C CA . TYR B 1 212 ? -33.86859 67.05947 -40.48672 1.000 53.26579 1069 TYR B CA 1
ATOM 4825 C C . TYR B 1 212 ? -33.20955 65.99802 -39.61512 1.000 46.28371 1069 TYR B C 1
ATOM 4826 O O . TYR B 1 212 ? -33.23423 66.10532 -38.38351 1.000 42.73971 1069 TYR B O 1
ATOM 4835 N N . VAL B 1 213 ? -32.62093 64.96980 -40.22861 1.000 45.02416 1070 VAL B N 1
ATOM 4836 C CA . VAL B 1 213 ? -31.90016 63.96578 -39.45409 1.000 40.03124 1070 VAL B CA 1
ATOM 4837 C C . VAL B 1 213 ? -30.66860 64.58215 -38.80589 1.000 47.89277 1070 VAL B C 1
ATOM 4838 O O . VAL B 1 213 ? -30.33352 64.27353 -37.65570 1.000 53.25445 1070 VAL B O 1
ATOM 4842 N N . GLU B 1 214 ? -29.97955 65.46913 -39.52622 1.000 42.78662 1071 GLU B N 1
ATOM 4843 C CA . GLU B 1 214 ? -28.78749 66.09228 -38.96515 1.000 44.69876 1071 GLU B CA 1
ATOM 4844 C C . GLU B 1 214 ? -29.14557 67.06105 -37.84503 1.000 43.31395 1071 GLU B C 1
ATOM 4845 O O . GLU B 1 214 ? -28.41739 67.16140 -36.85094 1.000 43.68460 1071 GLU B O 1
ATOM 4851 N N . LEU B 1 215 ? -30.26006 67.78509 -37.98470 1.000 45.69330 1072 LEU B N 1
ATOM 4852 C CA . LEU B 1 215 ? -30.71293 68.63941 -36.89101 1.000 46.99608 1072 LEU B CA 1
ATOM 4853 C C . LEU B 1 215 ? -30.99283 67.81676 -35.64073 1.000 38.93496 1072 LEU B C 1
ATOM 4854 O O . LEU B 1 215 ? -30.64489 68.22509 -34.52744 1.000 42.63263 1072 LEU B O 1
ATOM 4859 N N . ALA B 1 216 ? -31.61640 66.64890 -35.80653 1.000 38.22789 1073 ALA B N 1
ATOM 4860 C CA . ALA B 1 216 ? -31.85021 65.77233 -34.66597 1.000 39.26419 1073 ALA B CA 1
ATOM 4861 C C . ALA B 1 216 ? -30.53590 65.31848 -34.04622 1.000 34.89199 1073 ALA B C 1
ATOM 4862 O O . ALA B 1 216 ? -30.43122 65.18644 -32.82193 1.000 42.82263 1073 ALA B O 1
ATOM 4864 N N . ARG B 1 217 ? -29.51966 65.07936 -34.87670 1.000 38.29308 1074 ARG B N 1
ATOM 4865 C CA . ARG B 1 217 ? -28.21544 64.67702 -34.35997 1.000 37.44343 1074 ARG B CA 1
ATOM 4866 C C . ARG B 1 217 ? -27.57216 65.79748 -33.55260 1.000 46.89663 1074 ARG B C 1
ATOM 4867 O O . ARG B 1 217 ? -27.07218 65.56994 -32.44417 1.000 45.14397 1074 ARG B O 1
ATOM 4875 N N . GLN B 1 218 ? -27.57299 67.01747 -34.09592 1.000 38.18446 1075 GLN B N 1
ATOM 4876 C CA . GLN B 1 218 ? -26.92441 68.12967 -33.41066 1.000 36.73131 1075 GLN B CA 1
ATOM 4877 C C . GLN B 1 218 ? -27.70342 68.54569 -32.16976 1.000 53.15243 1075 GLN B C 1
ATOM 4878 O O . GLN B 1 218 ? -27.10608 68.93755 -31.15961 1.000 49.93811 1075 GLN B O 1
ATOM 4884 N N . LEU B 1 219 ? -29.03633 68.47018 -32.22350 1.000 37.41524 1076 LEU B N 1
ATOM 4885 C CA . LEU B 1 219 ? -29.82757 68.69971 -31.01945 1.000 34.34862 1076 LEU B CA 1
ATOM 4886 C C . LEU B 1 219 ? -29.51649 67.65262 -29.96114 1.000 42.97313 1076 LEU B C 1
ATOM 4887 O O . LEU B 1 219 ? -29.46239 67.96073 -28.76440 1.000 39.55863 1076 LEU B O 1
ATOM 4892 N N . THR B 1 220 ? -29.29758 66.40888 -30.38840 1.000 36.34435 1077 THR B N 1
ATOM 4893 C CA . THR B 1 220 ? -29.03653 65.32929 -29.44455 1.000 36.65660 1077 THR B CA 1
ATOM 4894 C C . THR B 1 220 ? -27.70053 65.52333 -28.73826 1.000 38.90181 1077 THR B C 1
ATOM 4895 O O . THR B 1 220 ? -27.62089 65.43245 -27.50716 1.000 41.33230 1077 THR B O 1
ATOM 4899 N N . LEU B 1 221 ? -26.63889 65.79529 -29.50336 1.000 36.75303 1078 LEU B N 1
ATOM 4900 C CA . LEU B 1 221 ? -25.33394 66.05083 -28.90085 1.000 35.67968 1078 LEU B CA 1
ATOM 4901 C C . LEU B 1 221 ? -25.38732 67.23925 -27.94802 1.000 41.52650 1078 LEU B C 1
ATOM 4902 O O . LEU B 1 221 ? -24.71869 67.24169 -26.90791 1.000 39.09401 1078 LEU B O 1
ATOM 4907 N N . ARG B 1 222 ? -26.18127 68.25730 -28.28516 1.000 39.69230 1079 ARG B N 1
ATOM 4908 C CA . ARG B 1 222 ? -26.25222 69.45650 -27.45657 1.000 35.87491 1079 ARG B CA 1
ATOM 4909 C C . ARG B 1 222 ? -26.94970 69.16848 -26.13096 1.000 47.73700 1079 ARG B C 1
ATOM 4910 O O . ARG B 1 222 ? -26.46300 69.55998 -25.06210 1.000 43.36862 1079 ARG B O 1
ATOM 4918 N N . GLU B 1 223 ? -28.09193 68.47730 -26.18124 1.000 35.65010 1080 GLU B N 1
ATOM 4919 C CA . GLU B 1 223 ? -28.82283 68.16465 -24.95694 1.000 38.16933 1080 GLU B CA 1
ATOM 4920 C C . GLU B 1 223 ? -28.06715 67.15672 -24.10394 1.000 45.53866 1080 GLU B C 1
ATOM 4921 O O . GLU B 1 223 ? -28.01382 67.29313 -22.87633 1.000 54.01389 1080 GLU B O 1
ATOM 4927 N N . PHE B 1 224 ? -27.47746 66.13877 -24.73603 1.000 41.02639 1081 PHE B N 1
ATOM 4928 C CA . PHE B 1 224 ? -26.76002 65.11519 -23.98281 1.000 38.86092 1081 PHE B CA 1
ATOM 4929 C C . PHE B 1 224 ? -25.59823 65.71428 -23.19985 1.000 48.69587 1081 PHE B C 1
ATOM 4930 O O . PHE B 1 224 ? -25.32608 65.29904 -22.06665 1.000 51.73209 1081 PHE B O 1
ATOM 4938 N N . LYS B 1 225 ? -24.90525 66.69642 -23.78171 1.000 37.18446 1082 LYS B N 1
ATOM 4939 C CA . LYS B 1 225 ? -23.81678 67.35286 -23.06336 1.000 46.13611 1082 LYS B CA 1
ATOM 4940 C C . LYS B 1 225 ? -24.33224 68.04490 -21.80733 1.000 42.71897 1082 LYS B C 1
ATOM 4941 O O . LYS B 1 225 ? -23.75632 67.89982 -20.72298 1.000 53.35869 1082 LYS B O 1
ATOM 4943 N N . LEU B 1 226 ? -25.43012 68.79552 -21.93427 1.000 52.27222 1083 LEU B N 1
ATOM 4944 C CA . LEU B 1 226 ? -26.00032 69.48212 -20.77901 1.000 53.45277 1083 LEU B CA 1
ATOM 4945 C C . LEU B 1 226 ? -26.60251 68.50257 -19.77868 1.000 57.45636 1083 LEU B C 1
ATOM 4946 O O . LEU B 1 226 ? -26.58506 68.76467 -18.56997 1.000 44.55416 1083 LEU B O 1
ATOM 4951 N N . TYR B 1 227 ? -27.13733 67.37681 -20.25939 1.000 52.60265 1084 TYR B N 1
ATOM 4952 C CA . TYR B 1 227 ? -27.72878 66.39158 -19.36038 1.000 46.14008 1084 TYR B CA 1
ATOM 4953 C C . TYR B 1 227 ? -26.67473 65.75363 -18.46493 1.000 44.87525 1084 TYR B C 1
ATOM 4954 O O . TYR B 1 227 ? -26.93136 65.49337 -17.28383 1.000 47.42708 1084 TYR B O 1
ATOM 4963 N N . CYS B 1 228 ? -25.48199 65.49919 -19.00630 1.000 45.14610 1085 CYS B N 1
ATOM 4964 C CA . CYS B 1 228 ? -24.43839 64.83107 -18.23761 1.000 47.09169 1085 CYS B CA 1
ATOM 4965 C C . CYS B 1 228 ? -23.93245 65.67345 -17.07484 1.000 42.64866 1085 CYS B C 1
ATOM 4966 O O . CYS B 1 228 ? -23.31050 65.12645 -16.15911 1.000 52.91965 1085 CYS B O 1
ATOM 4969 N N . LYS B 1 229 ? -24.17536 66.98381 -17.09022 1.000 42.39032 1086 LYS B N 1
ATOM 4970 C CA . LYS B 1 229 ? -23.79585 67.83790 -15.97294 1.000 43.32884 1086 LYS B CA 1
ATOM 4971 C C . LYS B 1 229 ? -24.74609 67.71698 -14.78695 1.000 48.39784 1086 LYS B C 1
ATOM 4972 O O . LYS B 1 229 ? -24.42740 68.22405 -13.70598 1.000 52.98921 1086 LYS B O 1
ATOM 4978 N N . ILE B 1 230 ? -25.89737 67.07199 -14.95949 1.000 45.42356 1087 ILE B N 1
ATOM 4979 C CA . ILE B 1 230 ? -26.88567 66.95009 -13.89133 1.000 48.23952 1087 ILE B CA 1
ATOM 4980 C C . ILE B 1 230 ? -26.47186 65.79842 -12.98177 1.000 55.32246 1087 ILE B C 1
ATOM 4981 O O . ILE B 1 230 ? -26.49444 64.63538 -13.38965 1.000 58.79532 1087 ILE B O 1
ATOM 4986 N N . THR B 1 231 ? -26.10214 66.11901 -11.74688 1.000 47.88707 1088 THR B N 1
ATOM 4987 C CA . THR B 1 231 ? -25.73701 65.12250 -10.75233 1.000 41.28420 1088 THR B CA 1
ATOM 4988 C C . THR B 1 231 ? -26.93528 64.78000 -9.87351 1.000 48.87024 1088 THR B C 1
ATOM 4989 O O . THR B 1 231 ? -27.91414 65.52675 -9.79373 1.000 50.39713 1088 THR B O 1
ATOM 4993 N N . LYS B 1 232 ? -26.84440 63.62488 -9.20905 1.000 57.28754 1089 LYS B N 1
ATOM 4994 C CA . LYS B 1 232 ? -27.90048 63.22431 -8.28516 1.000 47.13211 1089 LYS B CA 1
ATOM 4995 C C . LYS B 1 232 ? -28.01002 64.18809 -7.11303 1.000 42.32704 1089 LYS B C 1
ATOM 4996 O O . LYS B 1 232 ? -29.11371 64.43148 -6.61251 1.000 51.58051 1089 LYS B O 1
ATOM 5002 N N . PHE B 1 233 ? -26.88509 64.75612 -6.67276 1.000 43.25138 1090 PHE B N 1
ATOM 5003 C CA . PHE B 1 233 ? -26.92492 65.72969 -5.58638 1.000 47.28677 1090 PHE B CA 1
ATOM 5004 C C . PHE B 1 233 ? -27.73368 66.95967 -5.97734 1.000 54.29467 1090 PHE B C 1
ATOM 5005 O O . PHE B 1 233 ? -28.48474 67.50473 -5.15920 1.000 51.24339 1090 PHE B O 1
ATOM 5013 N N . ALA B 1 234 ? -27.59356 67.41112 -7.22618 1.000 45.80575 1091 ALA B N 1
ATOM 5014 C CA . ALA B 1 234 ? -28.35444 68.56941 -7.68241 1.000 51.36991 1091 ALA B CA 1
ATOM 5015 C C . ALA B 1 234 ? -29.85252 68.29784 -7.63654 1.000 55.21327 1091 ALA B C 1
ATOM 5016 O O . ALA B 1 234 ? -30.63983 69.17932 -7.27141 1.000 51.77144 1091 ALA B O 1
ATOM 5018 N N . CYS B 1 235 ? -30.26521 67.07940 -7.99615 1.000 40.71341 1092 CYS B N 1
ATOM 5019 C CA . CYS B 1 235 ? -31.68499 66.74234 -7.96358 1.000 51.59087 1092 CYS B CA 1
ATOM 5020 C C . CYS B 1 235 ? -32.21921 66.73212 -6.53698 1.000 57.05550 1092 CYS B C 1
ATOM 5021 O O . CYS B 1 235 ? -33.31278 67.24667 -6.27576 1.000 56.92209 1092 CYS B O 1
ATOM 5024 N N . LEU B 1 236 ? -31.46460 66.14968 -5.60116 1.000 45.40881 1093 LEU B N 1
ATOM 5025 C CA . LEU B 1 236 ? -31.89273 66.15126 -4.20683 1.000 51.71806 1093 LEU B CA 1
ATOM 5026 C C . LEU B 1 236 ? -31.94248 67.56729 -3.65290 1.000 49.41548 1093 LEU B C 1
ATOM 5027 O O . LEU B 1 236 ? -32.86293 67.91808 -2.90691 1.000 56.24426 1093 LEU B O 1
ATOM 5032 N N . ALA B 1 237 ? -30.96198 68.39810 -4.00936 1.000 48.04746 1094 ALA B N 1
ATOM 5033 C CA . ALA B 1 237 ? -30.95743 69.77333 -3.52411 1.000 55.59454 1094 ALA B CA 1
ATOM 5034 C C . ALA B 1 237 ? -32.11631 70.56914 -4.11036 1.000 55.55239 1094 ALA B C 1
ATOM 5035 O O . ALA B 1 237 ? -32.71913 71.39893 -3.41978 1.000 62.59308 1094 ALA B O 1
ATOM 5037 N N . LYS B 1 238 ? -32.45086 70.32286 -5.37832 1.000 53.56917 1095 LYS B N 1
ATOM 5038 C CA . LYS B 1 238 ? -33.52234 71.08059 -6.01443 1.000 57.22718 1095 LYS B CA 1
ATOM 5039 C C . LYS B 1 238 ? -34.88460 70.72155 -5.43188 1.000 59.56237 1095 LYS B C 1
ATOM 5040 O O . LYS B 1 238 ? -35.72717 71.60301 -5.22340 1.000 57.09813 1095 LYS B O 1
ATOM 5046 N N . VAL B 1 239 ? -35.11719 69.44199 -5.15428 1.000 46.43245 1096 VAL B N 1
ATOM 5047 C CA . VAL B 1 239 ? -36.43389 68.98539 -4.71600 1.000 53.63200 1096 VAL B CA 1
ATOM 5048 C C . VAL B 1 239 ? -36.56735 69.02800 -3.19812 1.000 55.50216 1096 VAL B C 1
ATOM 5049 O O . VAL B 1 239 ? -37.55222 69.54616 -2.66655 1.000 52.89410 1096 VAL B O 1
ATOM 5053 N N . TRP B 1 240 ? -35.58743 68.48777 -2.47152 1.000 58.16895 1097 TRP B N 1
ATOM 5054 C CA . TRP B 1 240 ? -35.67153 68.44740 -1.01599 1.000 54.68835 1097 TRP B CA 1
ATOM 5055 C C . TRP B 1 240 ? -35.30637 69.77209 -0.36052 1.000 49.18947 1097 TRP B C 1
ATOM 5056 O O . TRP B 1 240 ? -35.72379 70.01863 0.77686 1.000 54.82663 1097 TRP B O 1
ATOM 5067 N N . GLY B 1 241 ? -34.54112 70.62112 -1.04032 1.000 48.47858 1098 GLY B N 1
ATOM 5068 C CA . GLY B 1 241 ? -34.14005 71.87951 -0.43685 1.000 50.54996 1098 GLY B CA 1
ATOM 5069 C C . GLY B 1 241 ? -33.22942 71.66365 0.75573 1.000 64.88232 1098 GLY B C 1
ATOM 5070 O O . GLY B 1 241 ? -32.36001 70.78405 0.75847 1.000 51.04774 1098 GLY B O 1
ATOM 5071 N N . LYS B 1 242 ? -33.44057 72.47655 1.79634 1.000 53.08456 1099 LYS B N 1
ATOM 5072 C CA . LYS B 1 242 ? -32.60126 72.40615 2.98883 1.000 54.80072 1099 LYS B CA 1
ATOM 5073 C C . LYS B 1 242 ? -32.71007 71.05499 3.68533 1.000 58.03735 1099 LYS B C 1
ATOM 5074 O O . LYS B 1 242 ? -31.77837 70.64341 4.38631 1.000 74.02635 1099 LYS B O 1
ATOM 5076 N N . LYS B 1 243 ? -33.83141 70.35166 3.50771 1.000 71.81565 1100 LYS B N 1
ATOM 5077 C CA . LYS B 1 243 ? -33.99114 69.03391 4.11227 1.000 68.17519 1100 LYS B CA 1
ATOM 5078 C C . LYS B 1 243 ? -33.02406 68.01142 3.52773 1.000 56.72565 1100 LYS B C 1
ATOM 5079 O O . LYS B 1 243 ? -32.73259 67.00397 4.18166 1.000 55.37127 1100 LYS B O 1
ATOM 5085 N N . SER B 1 244 ? -32.51227 68.25087 2.31910 1.000 52.68567 1101 SER B N 1
ATOM 5086 C CA . SER B 1 244 ? -31.55345 67.33000 1.72188 1.000 63.38452 1101 SER B CA 1
ATOM 5087 C C . SER B 1 244 ? -30.23429 67.29009 2.47986 1.000 64.16628 1101 SER B C 1
ATOM 5088 O O . SER B 1 244 ? -29.47591 66.32785 2.32138 1.000 62.06525 1101 SER B O 1
ATOM 5091 N N . GLY B 1 245 ? -29.94609 68.30182 3.29744 1.000 56.65197 1102 GLY B N 1
ATOM 5092 C CA . GLY B 1 245 ? -28.63714 68.40356 3.90807 1.000 56.06166 1102 GLY B CA 1
ATOM 5093 C C . GLY B 1 245 ? -27.52734 68.70469 2.92940 1.000 69.77353 1102 GLY B C 1
ATOM 5094 O O . GLY B 1 245 ? -26.35837 68.46184 3.23763 1.000 61.42610 1102 GLY B O 1
ATOM 5095 N N . LEU B 1 246 ? -27.86407 69.22562 1.75029 1.000 60.88626 1103 LEU B N 1
ATOM 5096 C CA . LEU B 1 246 ? -26.90569 69.50477 0.69153 1.000 53.38974 1103 LEU B CA 1
ATOM 5097 C C . LEU B 1 246 ? -26.96331 70.97703 0.31003 1.000 70.43776 1103 LEU B C 1
ATOM 5098 O O . LEU B 1 246 ? -28.04251 71.57690 0.26877 1.000 68.29469 1103 LEU B O 1
ATOM 5103 N N . SER B 1 247 ? -25.79617 71.55230 0.02136 1.000 69.41315 1104 SER B N 1
ATOM 5104 C CA . SER B 1 247 ? -25.68684 72.91579 -0.48239 1.000 72.36537 1104 SER B CA 1
ATOM 5105 C C . SER B 1 247 ? -25.26179 72.94170 -1.94821 1.000 68.41147 1104 SER B C 1
ATOM 5106 O O . SER B 1 247 ? -24.63315 73.90031 -2.40091 1.000 79.43322 1104 SER B O 1
ATOM 5108 N N . GLU B 1 248 ? -25.60436 71.89658 -2.69822 1.000 71.18601 1105 GLU B N 1
ATOM 5109 C CA . GLU B 1 248 ? -25.14514 71.76791 -4.07513 1.000 67.30431 1105 GLU B CA 1
ATOM 5110 C C . GLU B 1 248 ? -25.90123 72.71790 -4.99599 1.000 68.86000 1105 GLU B C 1
ATOM 5111 O O . GLU B 1 248 ? -27.10377 72.94418 -4.83452 1.000 80.19309 1105 GLU B O 1
ATOM 5117 N N . SER B 1 249 ? -25.18707 73.26960 -5.97313 1.000 62.71090 1106 SER B N 1
ATOM 5118 C CA . SER B 1 249 ? -25.80108 74.18359 -6.92582 1.000 65.48413 1106 SER B CA 1
ATOM 5119 C C . SER B 1 249 ? -26.67298 73.41986 -7.91653 1.000 65.29807 1106 SER B C 1
ATOM 5120 O O . SER B 1 249 ? -26.30997 72.33671 -8.38295 1.000 67.65828 1106 SER B O 1
ATOM 5123 N N . ILE B 1 250 ? -27.83201 73.98963 -8.23489 1.000 50.13992 1107 ILE B N 1
ATOM 5124 C CA . ILE B 1 250 ? -28.77221 73.37152 -9.16137 1.000 58.99314 1107 ILE B CA 1
ATOM 5125 C C . ILE B 1 250 ? -28.69144 74.00738 -10.55155 1.000 55.75016 1107 ILE B C 1
ATOM 5126 O O . ILE B 1 250 ? -29.59620 73.82889 -11.36514 1.000 56.97525 1107 ILE B O 1
ATOM 5131 N N . ASP B 1 251 ? -27.61342 74.74128 -10.83873 1.000 58.31221 1108 ASP B N 1
ATOM 5132 C CA . ASP B 1 251 ? -27.51768 75.45108 -12.11071 1.000 53.56390 1108 ASP B CA 1
ATOM 5133 C C . ASP B 1 251 ? -27.55986 74.49357 -13.29590 1.000 58.70651 1108 ASP B C 1
ATOM 5134 O O . ASP B 1 251 ? -28.18133 74.79630 -14.32110 1.000 68.05102 1108 ASP B O 1
ATOM 5139 N N . SER B 1 252 ? -26.90552 73.33379 -13.17832 1.000 50.72803 1109 SER B N 1
ATOM 5140 C CA . SER B 1 252 ? -26.89122 72.38405 -14.28744 1.000 49.66912 1109 SER B CA 1
ATOM 5141 C C . SER B 1 252 ? -28.29741 71.92938 -14.65267 1.000 46.50971 1109 SER B C 1
ATOM 5142 O O . SER B 1 252 ? -28.57967 71.66398 -15.82659 1.000 47.49568 1109 SER B O 1
ATOM 5145 N N . ILE B 1 253 ? -29.18992 71.83275 -13.66743 1.000 49.63916 1110 ILE B N 1
ATOM 5146 C CA . ILE B 1 253 ? -30.58163 71.51860 -13.96714 1.000 55.98846 1110 ILE B CA 1
ATOM 5147 C C . ILE B 1 253 ? -31.26292 72.70939 -14.62833 1.000 48.68338 1110 ILE B C 1
ATOM 5148 O O . ILE B 1 253 ? -32.02149 72.55093 -15.59222 1.000 53.47196 1110 ILE B O 1
ATOM 5153 N N . THR B 1 254 ? -30.99968 73.92009 -14.12907 1.000 44.53559 1111 THR B N 1
ATOM 5154 C CA . THR B 1 254 ? -31.61284 75.10716 -14.71608 1.000 57.24072 1111 THR B CA 1
ATOM 5155 C C . THR B 1 254 ? -31.15262 75.31041 -16.15413 1.000 50.95664 1111 THR B C 1
ATOM 5156 O O . THR B 1 254 ? -31.94251 75.71976 -17.01263 1.000 63.90915 1111 THR B O 1
ATOM 5160 N N . GLN B 1 255 ? -29.87870 75.02397 -16.43874 1.000 51.59584 1112 GLN B N 1
ATOM 5161 C CA . GLN B 1 255 ? -29.37918 75.16805 -17.80339 1.000 48.80417 1112 GLN B CA 1
ATOM 5162 C C . GLN B 1 255 ? -30.02701 74.15673 -18.73875 1.000 48.32341 1112 GLN B C 1
ATOM 5163 O O . GLN B 1 255 ? -30.33791 74.47928 -19.89115 1.000 49.03855 1112 GLN B O 1
ATOM 5169 N N . PHE B 1 256 ? -30.22907 72.92613 -18.26290 1.000 48.38320 1113 PHE B N 1
ATOM 5170 C CA . PHE B 1 256 ? -30.91141 71.92068 -19.06970 1.000 46.58495 1113 PHE B CA 1
ATOM 5171 C C . PHE B 1 256 ? -32.35103 72.33146 -19.34995 1.000 47.22668 1113 PHE B C 1
ATOM 5172 O O . PHE B 1 256 ? -32.84601 72.16830 -20.47145 1.000 52.29895 1113 PHE B O 1
ATOM 5180 N N . ILE B 1 257 ? -33.03392 72.87992 -18.34400 1.000 47.68157 1114 ILE B N 1
ATOM 5181 C CA . ILE B 1 257 ? -34.41647 73.30762 -18.52707 1.000 49.25141 1114 ILE B CA 1
ATOM 5182 C C . ILE B 1 257 ? -34.48727 74.50769 -19.46398 1.000 50.02092 1114 ILE B C 1
ATOM 5183 O O . ILE B 1 257 ? -35.38210 74.59563 -20.31405 1.000 47.55184 1114 ILE B O 1
ATOM 5188 N N . LYS B 1 258 ? -33.54442 75.44460 -19.33357 1.000 47.20334 1115 LYS B N 1
ATOM 5189 C CA . LYS B 1 258 ? -33.54087 76.61578 -20.20515 1.000 43.42978 1115 LYS B CA 1
ATOM 5190 C C . LYS B 1 258 ? -33.34599 76.21369 -21.66090 1.000 41.20068 1115 LYS B C 1
ATOM 5191 O O . LYS B 1 258 ? -34.08920 76.65693 -22.54345 1.000 52.83606 1115 LYS B O 1
ATOM 5197 N N . ALA B 1 259 ? -32.34494 75.37062 -21.93030 1.000 49.06338 1116 ALA B N 1
ATOM 5198 C CA . ALA B 1 259 ? -32.11734 74.90321 -23.29362 1.000 45.74651 1116 ALA B CA 1
ATOM 5199 C C . ALA B 1 259 ? -33.31926 74.14078 -23.82995 1.000 51.67393 1116 ALA B C 1
ATOM 5200 O O . ALA B 1 259 ? -33.60215 74.19314 -25.03215 1.000 63.30778 1116 ALA B O 1
ATOM 5202 N N . SER B 1 260 ? -34.03506 73.42772 -22.95953 1.000 55.77293 1117 SER B N 1
ATOM 5203 C CA . SER B 1 260 ? -35.26704 72.77429 -23.38363 1.000 48.99053 1117 SER B CA 1
ATOM 5204 C C . SER B 1 260 ? -36.33697 73.80144 -23.73694 1.000 50.07960 1117 SER B C 1
ATOM 5205 O O . SER B 1 260 ? -37.03797 73.65373 -24.74501 1.000 50.39850 1117 SER B O 1
ATOM 5208 N N . ASN B 1 261 ? -36.47281 74.85290 -22.92284 1.000 49.16514 1118 ASN B N 1
ATOM 5209 C CA . ASN B 1 261 ? -37.44410 75.90150 -23.22240 1.000 43.65341 1118 ASN B CA 1
ATOM 5210 C C . ASN B 1 261 ? -37.04995 76.68088 -24.47058 1.000 50.97213 1118 ASN B C 1
ATOM 5211 O O . ASN B 1 261 ? -37.91498 77.08696 -25.25559 1.000 49.21234 1118 ASN B O 1
ATOM 5216 N N . GLN B 1 262 ? -35.74952 76.90747 -24.66609 1.000 45.24098 1119 GLN B N 1
ATOM 5217 C CA . GLN B 1 262 ? -35.29967 77.64148 -25.84330 1.000 50.60218 1119 GLN B CA 1
ATOM 5218 C C . GLN B 1 262 ? -35.58293 76.86237 -27.12118 1.000 48.22912 1119 GLN B C 1
ATOM 5219 O O . GLN B 1 262 ? -35.95161 77.45222 -28.14324 1.000 49.75925 1119 GLN B O 1
ATOM 5225 N N . LEU B 1 263 ? -35.41405 75.53767 -27.08369 1.000 39.17093 1120 LEU B N 1
ATOM 5226 C CA . LEU B 1 263 ? -35.79643 74.71202 -28.22437 1.000 42.76782 1120 LEU B CA 1
ATOM 5227 C C . LEU B 1 263 ? -37.28426 74.84630 -28.52305 1.000 45.82467 1120 LEU B C 1
ATOM 5228 O O . LEU B 1 263 ? -37.68573 74.93482 -29.68929 1.000 45.93312 1120 LEU B O 1
ATOM 5233 N N . THR B 1 264 ? -38.11618 74.86971 -27.47849 1.000 47.01931 1121 THR B N 1
ATOM 5234 C CA . THR B 1 264 ? -39.55395 75.03276 -27.66935 1.000 42.02577 1121 THR B CA 1
ATOM 5235 C C . THR B 1 264 ? -39.87007 76.37416 -28.31973 1.000 49.57366 1121 THR B C 1
ATOM 5236 O O . THR B 1 264 ? -40.58384 76.43718 -29.32758 1.000 42.54908 1121 THR B O 1
ATOM 5240 N N . ASN B 1 265 ? -39.34353 77.46225 -27.75252 1.000 45.96076 1122 ASN B N 1
ATOM 5241 C CA . ASN B 1 265 ? -39.53797 78.77818 -28.35307 1.000 48.91288 1122 ASN B CA 1
ATOM 5242 C C . ASN B 1 265 ? -39.00384 78.81788 -29.77791 1.000 50.22768 1122 ASN B C 1
ATOM 5243 O O . ASN B 1 265 ? -39.57704 79.48543 -30.64728 1.000 48.51002 1122 ASN B O 1
ATOM 5248 N N . PHE B 1 266 ? -37.90673 78.10451 -30.03492 1.000 48.81521 1123 PHE B N 1
ATOM 5249 C CA . PHE B 1 266 ? -37.32040 78.09184 -31.36949 1.000 42.95692 1123 PHE B CA 1
ATOM 5250 C C . PHE B 1 266 ? -38.25203 77.42523 -32.37318 1.000 52.67915 1123 PHE B C 1
ATOM 5251 O O . PHE B 1 266 ? -38.47593 77.95101 -33.46956 1.000 50.78422 1123 PHE B O 1
ATOM 5259 N N . VAL B 1 267 ? -38.80834 76.26531 -32.01412 1.000 44.90935 1124 VAL B N 1
ATOM 5260 C CA . VAL B 1 267 ? -39.71036 75.56566 -32.92493 1.000 48.65940 1124 VAL B CA 1
ATOM 5261 C C . VAL B 1 267 ? -40.94223 76.41392 -33.20876 1.000 55.14716 1124 VAL B C 1
ATOM 5262 O O . VAL B 1 267 ? -41.41232 76.49087 -34.35083 1.000 50.50662 1124 VAL B O 1
ATOM 5266 N N . GLY B 1 268 ? -41.47824 77.07121 -32.17932 1.000 50.01647 1125 GLY B N 1
ATOM 5267 C CA . GLY B 1 268 ? -42.64985 77.90699 -32.38348 1.000 47.00431 1125 GLY B CA 1
ATOM 5268 C C . GLY B 1 268 ? -42.36054 79.10822 -33.26431 1.000 54.69108 1125 GLY B C 1
ATOM 5269 O O . GLY B 1 268 ? -43.12782 79.42209 -34.17946 1.000 51.53983 1125 GLY B O 1
ATOM 5270 N N . TYR B 1 269 ? -41.24088 79.79065 -33.00915 1.000 54.97166 1126 TYR B N 1
ATOM 5271 C CA . TYR B 1 269 ? -40.94905 81.01703 -33.74515 1.000 52.65476 1126 TYR B CA 1
ATOM 5272 C C . TYR B 1 269 ? -40.62010 80.72608 -35.20418 1.000 50.64662 1126 TYR B C 1
ATOM 5273 O O . TYR B 1 269 ? -40.97321 81.51090 -36.09201 1.000 48.81790 1126 TYR B O 1
ATOM 5282 N N . MET B 1 270 ? -39.94666 79.60483 -35.47448 1.000 53.53478 1127 MET B N 1
ATOM 5283 C CA . MET B 1 270 ? -39.65550 79.24284 -36.85793 1.000 51.18081 1127 MET B CA 1
ATOM 5284 C C . MET B 1 270 ? -40.93203 79.03993 -37.66162 1.000 56.10649 1127 MET B C 1
ATOM 5285 O O . MET B 1 270 ? -40.95865 79.31125 -38.86754 1.000 73.69652 1127 MET B O 1
ATOM 5290 N N . ILE B 1 271 ? -41.99780 78.57308 -37.01366 1.000 55.49050 1128 ILE B N 1
ATOM 5291 C CA . ILE B 1 271 ? -43.26944 78.39498 -37.70462 1.000 59.65935 1128 ILE B CA 1
ATOM 5292 C C . ILE B 1 271 ? -43.92660 79.74473 -37.96494 1.000 64.25373 1128 ILE B C 1
ATOM 5293 O O . ILE B 1 271 ? -44.33933 80.04694 -39.09070 1.000 61.63497 1128 ILE B O 1
ATOM 5298 N N . LEU B 1 272 ? -44.01733 80.58333 -36.93077 1.000 59.16006 1129 LEU B N 1
ATOM 5299 C CA . LEU B 1 272 ? -44.75333 81.83856 -37.02428 1.000 68.40902 1129 LEU B CA 1
ATOM 5300 C C . LEU B 1 272 ? -44.05424 82.88756 -37.88146 1.000 70.69117 1129 LEU B C 1
ATOM 5301 O O . LEU B 1 272 ? -44.66975 83.91420 -38.18862 1.000 74.13382 1129 LEU B O 1
ATOM 5306 N N . ARG B 1 273 ? -42.79728 82.66504 -38.27423 1.000 70.48731 1130 ARG B N 1
ATOM 5307 C CA . ARG B 1 273 ? -42.13263 83.59915 -39.17639 1.000 66.55782 1130 ARG B CA 1
ATOM 5308 C C . ARG B 1 273 ? -42.71429 83.55926 -40.58225 1.000 69.01035 1130 ARG B C 1
ATOM 5309 O O . ARG B 1 273 ? -42.56158 84.53236 -41.32735 1.000 82.25452 1130 ARG B O 1
ATOM 5317 N N . LYS B 1 274 ? -43.37430 82.46626 -40.95881 1.000 79.47438 1131 LYS B N 1
ATOM 5318 C CA . LYS B 1 274 ? -43.90182 82.30343 -42.30669 1.000 74.38631 1131 LYS B CA 1
ATOM 5319 C C . LYS B 1 274 ? -45.31238 82.86727 -42.39368 1.000 79.16658 1131 LYS B C 1
ATOM 5320 O O . LYS B 1 274 ? -46.11900 82.70382 -41.47382 1.000 79.40890 1131 LYS B O 1
ATOM 5326 N N . ALA B 1 275 ? -45.60709 83.52787 -43.51377 1.000 84.25254 1132 ALA B N 1
ATOM 5327 C CA . ALA B 1 275 ? -46.85815 84.26889 -43.61762 1.000 80.10007 1132 ALA B CA 1
ATOM 5328 C C . ALA B 1 275 ? -48.00549 83.39431 -44.11344 1.000 82.04094 1132 ALA B C 1
ATOM 5329 O O . ALA B 1 275 ? -49.13972 83.53340 -43.64109 1.000 81.27239 1132 ALA B O 1
ATOM 5331 N N . ASP B 1 276 ? -47.73812 82.48964 -45.06386 1.000 86.20788 1133 ASP B N 1
ATOM 5332 C CA . ASP B 1 276 ? -48.87328 81.71665 -45.54198 1.000 91.12879 1133 ASP B CA 1
ATOM 5333 C C . ASP B 1 276 ? -48.89133 80.32924 -44.90937 1.000 84.86461 1133 ASP B C 1
ATOM 5334 O O . ASP B 1 276 ? -47.83822 79.77069 -44.58790 1.000 88.41790 1133 ASP B O 1
ATOM 5339 N N . PRO B 1 277 ? -50.08086 79.75140 -44.70831 1.000 86.11368 1134 PRO B N 1
ATOM 5340 C CA . PRO B 1 277 ? -50.15028 78.40990 -44.10583 1.000 72.40546 1134 PRO B CA 1
ATOM 5341 C C . PRO B 1 277 ? -49.54922 77.32026 -44.97514 1.000 71.23814 1134 PRO B C 1
ATOM 5342 O O . PRO B 1 277 ? -49.28766 76.22419 -44.46706 1.000 65.18756 1134 PRO B O 1
ATOM 5346 N N . LYS B 1 278 ? -49.32007 77.57847 -46.26320 1.000 72.15023 1135 LYS B N 1
ATOM 5347 C CA . LYS B 1 278 ? -48.67611 76.57857 -47.10771 1.000 66.84072 1135 LYS B CA 1
ATOM 5348 C C . LYS B 1 278 ? -47.23590 76.34080 -46.66995 1.000 77.37209 1135 LYS B C 1
ATOM 5349 O O . LYS B 1 278 ? -46.79236 75.19276 -46.55344 1.000 69.70651 1135 LYS B O 1
ATOM 5351 N N . LYS B 1 279 ? -46.49161 77.41767 -46.41434 1.000 74.04907 1136 LYS B N 1
ATOM 5352 C CA . LYS B 1 279 ? -45.11499 77.28084 -45.95287 1.000 71.57176 1136 LYS B CA 1
ATOM 5353 C C . LYS B 1 279 ? -45.03639 76.84361 -44.49623 1.000 74.36255 1136 LYS B C 1
ATOM 5354 O O . LYS B 1 279 ? -44.05330 76.21025 -44.09717 1.000 79.61084 1136 LYS B O 1
ATOM 5356 N N . ARG B 1 280 ? -46.05295 77.15881 -43.69269 1.000 76.97893 1137 ARG B N 1
ATOM 5357 C CA . ARG B 1 280 ? -46.00011 76.80437 -42.27855 1.000 59.44829 1137 ARG B CA 1
ATOM 5358 C C . ARG B 1 280 ? -46.09694 75.29759 -42.07628 1.000 58.67687 1137 ARG B C 1
ATOM 5359 O O . ARG B 1 280 ? -45.41274 74.74107 -41.20985 1.000 68.69620 1137 ARG B O 1
ATOM 5367 N N . VAL B 1 281 ? -46.93310 74.61671 -42.86530 1.000 59.14306 1138 VAL B N 1
ATOM 5368 C CA . VAL B 1 281 ? -47.04204 73.16767 -42.71953 1.000 63.91150 1138 VAL B CA 1
ATOM 5369 C C . VAL B 1 281 ? -45.74567 72.48558 -43.12934 1.000 60.58369 1138 VAL B C 1
ATOM 5370 O O . VAL B 1 281 ? -45.41180 71.41499 -42.60876 1.000 68.32837 1138 VAL B O 1
ATOM 5374 N N . GLN B 1 282 ? -44.99510 73.08070 -44.05995 1.000 59.91449 1139 GLN B N 1
ATOM 5375 C CA . GLN B 1 282 ? -43.70663 72.50965 -44.43354 1.000 59.45675 1139 GLN B CA 1
ATOM 5376 C C . GLN B 1 282 ? -42.72651 72.57382 -43.27044 1.000 55.50752 1139 GLN B C 1
ATOM 5377 O O . GLN B 1 282 ? -41.90897 71.66461 -43.08862 1.000 52.89606 1139 GLN B O 1
ATOM 5379 N N . ILE B 1 283 ? -42.80255 73.63532 -42.46691 1.000 54.60787 1140 ILE B N 1
ATOM 5380 C CA . ILE B 1 283 ? -41.93051 73.75743 -41.30481 1.000 54.05602 1140 ILE B CA 1
ATOM 5381 C C . ILE B 1 283 ? -42.43250 72.88734 -40.15791 1.000 52.75313 1140 ILE B C 1
ATOM 5382 O O . ILE B 1 283 ? -41.63629 72.29445 -39.42135 1.000 51.65241 1140 ILE B O 1
ATOM 5386 N N . ILE B 1 284 ? -43.75342 72.79319 -39.98614 1.000 47.60975 1141 ILE B N 1
ATOM 5387 C CA . ILE B 1 284 ? -44.30192 71.92073 -38.95196 1.000 47.63191 1141 ILE B CA 1
ATOM 5388 C C . ILE B 1 284 ? -43.99792 70.46297 -39.26985 1.000 49.91646 1141 ILE B C 1
ATOM 5389 O O . ILE B 1 284 ? -43.60503 69.69061 -38.38788 1.000 53.41611 1141 ILE B O 1
ATOM 5394 N N . ARG B 1 285 ? -44.17319 70.06163 -40.53159 1.000 51.52307 1142 ARG B N 1
ATOM 5395 C CA . ARG B 1 285 ? -43.82895 68.69928 -40.92228 1.000 54.12495 1142 ARG B CA 1
ATOM 5396 C C . ARG B 1 285 ? -42.33716 68.44223 -40.76692 1.000 56.86272 1142 ARG B C 1
ATOM 5397 O O . ARG B 1 285 ? -41.93110 67.32398 -40.42870 1.000 55.04055 1142 ARG B O 1
ATOM 5405 N N . TYR B 1 286 ? -41.51107 69.46627 -40.99343 1.000 40.92990 1143 TYR B N 1
ATOM 5406 C CA . TYR B 1 286 ? -40.07392 69.32667 -40.78666 1.000 51.58628 1143 TYR B CA 1
ATOM 5407 C C . TYR B 1 286 ? -39.76083 69.00514 -39.32961 1.000 54.98549 1143 TYR B C 1
ATOM 5408 O O . TYR B 1 286 ? -38.97663 68.09564 -39.03640 1.000 53.40915 1143 TYR B O 1
ATOM 5417 N N . PHE B 1 287 ? -40.37780 69.73578 -38.39794 1.000 44.01317 1144 PHE B N 1
ATOM 5418 C CA . PHE B 1 287 ? -40.07814 69.52142 -36.98689 1.000 54.78325 1144 PHE B CA 1
ATOM 5419 C C . PHE B 1 287 ? -40.71912 68.24716 -36.45165 1.000 45.41926 1144 PHE B C 1
ATOM 5420 O O . PHE B 1 287 ? -40.19767 67.65223 -35.50221 1.000 55.65368 1144 PHE B O 1
ATOM 5428 N N . ILE B 1 288 ? -41.84031 67.81200 -37.03235 1.000 41.32318 1145 ILE B N 1
ATOM 5429 C CA . ILE B 1 288 ? -42.37438 66.49695 -36.68535 1.000 47.16969 1145 ILE B CA 1
ATOM 5430 C C . ILE B 1 288 ? -41.36756 65.41463 -37.04745 1.000 40.56569 1145 ILE B C 1
ATOM 5431 O O . ILE B 1 288 ? -41.19409 64.43214 -36.31633 1.000 44.81928 1145 ILE B O 1
ATOM 5436 N N . GLN B 1 289 ? -40.67584 65.58572 -38.17475 1.000 45.29557 1146 GLN B N 1
ATOM 5437 C CA . GLN B 1 289 ? -39.66891 64.61047 -38.57437 1.000 50.56699 1146 GLN B CA 1
ATOM 5438 C C . GLN B 1 289 ? -38.41577 64.72157 -37.71222 1.000 42.04842 1146 GLN B C 1
ATOM 5439 O O . GLN B 1 289 ? -37.78213 63.70669 -37.39981 1.000 47.10949 1146 GLN B O 1
ATOM 5445 N N . VAL B 1 290 ? -38.04585 65.94090 -37.31111 1.000 38.32312 1147 VAL B N 1
ATOM 5446 C CA . VAL B 1 290 ? -36.93384 66.10722 -36.37727 1.000 39.46043 1147 VAL B CA 1
ATOM 5447 C C . VAL B 1 290 ? -37.27344 65.46699 -35.03852 1.000 47.55461 1147 VAL B C 1
ATOM 5448 O O . VAL B 1 290 ? -36.46698 64.72983 -34.45730 1.000 35.49046 1147 VAL B O 1
ATOM 5452 N N . ALA B 1 291 ? -38.47802 65.74211 -34.52985 1.000 45.44765 1148 ALA B N 1
ATOM 5453 C CA . ALA B 1 291 ? -38.90121 65.14673 -33.26778 1.000 46.02501 1148 ALA B CA 1
ATOM 5454 C C . ALA B 1 291 ? -38.91955 63.62807 -33.35922 1.000 36.47046 1148 ALA B C 1
ATOM 5455 O O . ALA B 1 291 ? -38.49589 62.93751 -32.42583 1.000 44.86285 1148 ALA B O 1
ATOM 5457 N N . ASP B 1 292 ? -39.38689 63.08884 -34.48685 1.000 39.74482 1149 ASP B N 1
ATOM 5458 C CA . ASP B 1 292 ? -39.43412 61.63930 -34.63708 1.000 40.30683 1149 ASP B CA 1
ATOM 5459 C C . ASP B 1 292 ? -38.04201 61.03816 -34.76412 1.000 40.41012 1149 ASP B C 1
ATOM 5460 O O . ASP B 1 292 ? -37.82638 59.89127 -34.35578 1.000 43.07885 1149 ASP B O 1
ATOM 5465 N N . LYS B 1 293 ? -37.09133 61.78035 -35.33605 1.000 36.20544 1150 LYS B N 1
ATOM 5466 C CA . LYS B 1 293 ? -35.72701 61.27200 -35.40870 1.000 35.56087 1150 LYS B CA 1
ATOM 5467 C C . LYS B 1 293 ? -35.06355 61.30074 -34.03877 1.000 44.89016 1150 LYS B C 1
ATOM 5468 O O . LYS B 1 293 ? -34.27022 60.41171 -33.70774 1.000 41.66493 1150 LYS B O 1
ATOM 5474 N N . CYS B 1 294 ? -35.37885 62.31388 -33.22802 1.000 37.30024 1151 CYS B N 1
ATOM 5475 C CA . CYS B 1 294 ? -34.89697 62.33187 -31.85183 1.000 44.39699 1151 CYS B CA 1
ATOM 5476 C C . CYS B 1 294 ? -35.44930 61.14969 -31.06587 1.000 45.45964 1151 CYS B C 1
ATOM 5477 O O . CYS B 1 294 ? -34.74762 60.56721 -30.23036 1.000 42.62371 1151 CYS B O 1
ATOM 5480 N N . ARG B 1 295 ? -36.70709 60.77934 -31.32396 1.000 44.11930 1152 ARG B N 1
ATOM 5481 C CA . ARG B 1 295 ? -37.28200 59.60558 -30.67558 1.000 44.10194 1152 ARG B CA 1
ATOM 5482 C C . ARG B 1 295 ? -36.50375 58.34649 -31.03011 1.000 38.08346 1152 ARG B C 1
ATOM 5483 O O . ARG B 1 295 ? -36.24910 57.50042 -30.16552 1.000 45.47308 1152 ARG B O 1
ATOM 5491 N N . GLN B 1 296 ? -36.11951 58.20346 -32.30098 1.000 44.54678 1153 GLN B N 1
ATOM 5492 C CA . GLN B 1 296 ? -35.34433 57.03799 -32.71146 1.000 43.92770 1153 GLN B CA 1
ATOM 5493 C C . GLN B 1 296 ? -33.95619 57.03961 -32.08450 1.000 42.02998 1153 GLN B C 1
ATOM 5494 O O . GLN B 1 296 ? -33.38284 55.97090 -31.84969 1.000 46.33298 1153 GLN B O 1
ATOM 5500 N N . TYR B 1 297 ? -33.40946 58.21745 -31.79775 1.000 37.20337 1154 TYR B N 1
ATOM 5501 C CA . TYR B 1 297 ? -32.11770 58.34641 -31.13873 1.000 34.86140 1154 TYR B CA 1
ATOM 5502 C C . TYR B 1 297 ? -32.21226 58.25416 -29.62076 1.000 42.16562 1154 TYR B C 1
ATOM 5503 O O . TYR B 1 297 ? -31.21768 58.53049 -28.93943 1.000 38.31186 1154 TYR B O 1
ATOM 5512 N N . ASN B 1 298 ? -33.37607 57.88477 -29.08343 1.000 38.92135 1155 ASN B N 1
ATOM 5513 C CA . ASN B 1 298 ? -33.63295 57.84082 -27.64367 1.000 38.70037 1155 ASN B CA 1
ATOM 5514 C C . ASN B 1 298 ? -33.44723 59.20004 -26.98118 1.000 44.02152 1155 ASN B C 1
ATOM 5515 O O . ASN B 1 298 ? -33.19736 59.27736 -25.77338 1.000 46.75981 1155 ASN B O 1
ATOM 5520 N N . ASN B 1 299 ? -33.55988 60.28046 -27.75370 1.000 34.67200 1156 ASN B N 1
ATOM 5521 C CA . ASN B 1 299 ? -33.50116 61.63475 -27.21186 1.000 34.77981 1156 ASN B CA 1
ATOM 5522 C C . ASN B 1 299 ? -34.93648 62.11916 -27.03409 1.000 46.06575 1156 ASN B C 1
ATOM 5523 O O . ASN B 1 299 ? -35.50193 62.82275 -27.87169 1.000 50.57369 1156 ASN B O 1
ATOM 5528 N N . PHE B 1 300 ? -35.52911 61.72443 -25.90918 1.000 42.41582 1157 PHE B N 1
ATOM 5529 C CA . PHE B 1 300 ? -36.89390 62.12222 -25.59889 1.000 46.91645 1157 PHE B CA 1
ATOM 5530 C C . PHE B 1 300 ? -36.98021 63.54943 -25.07895 1.000 38.44796 1157 PHE B C 1
ATOM 5531 O O . PHE B 1 300 ? -38.05966 64.14814 -25.13129 1.000 44.77412 1157 PHE B O 1
ATOM 5539 N N . SER B 1 301 ? -35.87170 64.10674 -24.58690 1.000 38.42401 1158 SER B N 1
ATOM 5540 C CA . SER B 1 301 ? -35.87954 65.49031 -24.12339 1.000 32.30501 1158 SER B CA 1
ATOM 5541 C C . SER B 1 301 ? -36.16770 66.45093 -25.27116 1.000 42.70149 1158 SER B C 1
ATOM 5542 O O . SER B 1 301 ? -37.05592 67.30574 -25.17275 1.000 41.88646 1158 SER B O 1
ATOM 5545 N N . SER B 1 302 ? -35.42689 66.31993 -26.37532 1.000 45.14922 1159 SER B N 1
ATOM 5546 C CA . SER B 1 302 ? -35.67449 67.17091 -27.53600 1.000 46.44012 1159 SER B CA 1
ATOM 5547 C C . SER B 1 302 ? -37.03102 66.87560 -28.16309 1.000 43.49734 1159 SER B C 1
ATOM 5548 O O . SER B 1 302 ? -37.74513 67.80095 -28.56663 1.000 40.79823 1159 SER B O 1
ATOM 5551 N N . MET B 1 303 ? -37.40020 65.59465 -28.25952 1.000 37.69617 1160 MET B N 1
ATOM 5552 C CA . MET B 1 303 ? -38.70148 65.23573 -28.81807 1.000 37.95147 1160 MET B CA 1
ATOM 5553 C C . MET B 1 303 ? -39.83342 65.91866 -28.05936 1.000 37.92225 1160 MET B C 1
ATOM 5554 O O . MET B 1 303 ? -40.74415 66.49168 -28.66764 1.000 41.71901 1160 MET B O 1
ATOM 5559 N N . THR B 1 304 ? -39.78505 65.87553 -26.72235 1.000 42.91744 1161 THR B N 1
ATOM 5560 C CA . THR B 1 304 ? -40.83544 66.49090 -25.91486 1.000 45.21109 1161 THR B CA 1
ATOM 5561 C C . THR B 1 304 ? -40.82241 68.00869 -26.02974 1.000 36.17296 1161 THR B C 1
ATOM 5562 O O . THR B 1 304 ? -41.88277 68.64079 -25.97871 1.000 46.47855 1161 THR B O 1
ATOM 5565 N N . ALA B 1 305 ? -39.64239 68.61231 -26.17215 1.000 37.40062 1162 ALA B N 1
ATOM 5566 C CA . ALA B 1 305 ? -39.58506 70.06095 -26.31596 1.000 40.37731 1162 ALA B CA 1
ATOM 5567 C C . ALA B 1 305 ? -40.13861 70.50956 -27.66205 1.000 49.53102 1162 ALA B C 1
ATOM 5568 O O . ALA B 1 305 ? -40.68951 71.61153 -27.76805 1.000 51.82021 1162 ALA B O 1
ATOM 5570 N N . ILE B 1 306 ? -40.01389 69.67117 -28.69169 1.000 52.45714 1163 ILE B N 1
ATOM 5571 C CA . ILE B 1 306 ? -40.50205 70.03147 -30.01866 1.000 38.52172 1163 ILE B CA 1
ATOM 5572 C C . ILE B 1 306 ? -42.01521 69.88034 -30.09791 1.000 44.46341 1163 ILE B C 1
ATOM 5573 O O . ILE B 1 306 ? -42.71462 70.75668 -30.61867 1.000 42.85140 1163 ILE B O 1
ATOM 5578 N N . ILE B 1 307 ? -42.54515 68.76589 -29.58864 1.000 40.00557 1164 ILE B N 1
ATOM 5579 C CA . ILE B 1 307 ? -43.97750 68.51918 -29.71245 1.000 38.27096 1164 ILE B CA 1
ATOM 5580 C C . ILE B 1 307 ? -44.76977 69.44158 -28.79608 1.000 44.92226 1164 ILE B C 1
ATOM 5581 O O . ILE B 1 307 ? -45.90671 69.81338 -29.11242 1.000 41.99194 1164 ILE B O 1
ATOM 5586 N N . SER B 1 308 ? -44.19668 69.83399 -27.65683 1.000 36.16416 1165 SER B N 1
ATOM 5587 C CA . SER B 1 308 ? -44.87932 70.80326 -26.80817 1.000 42.87822 1165 SER B CA 1
ATOM 5588 C C . SER B 1 308 ? -44.98373 72.15856 -27.49463 1.000 54.82129 1165 SER B C 1
ATOM 5589 O O . SER B 1 308 ? -45.92399 72.91647 -27.23055 1.000 57.08442 1165 SER B O 1
ATOM 5592 N N . ALA B 1 309 ? -44.03737 72.47686 -28.38035 1.000 51.54167 1166 ALA B N 1
ATOM 5593 C CA . ALA B 1 309 ? -44.16709 73.68054 -29.19298 1.000 44.72110 1166 ALA B CA 1
ATOM 5594 C C . ALA B 1 309 ? -45.28724 73.53014 -30.21277 1.000 52.83058 1166 ALA B C 1
ATOM 5595 O O . ALA B 1 309 ? -46.05456 74.47164 -30.44750 1.000 49.53359 1166 ALA B O 1
ATOM 5597 N N . LEU B 1 310 ? -45.40248 72.34821 -30.82243 1.000 41.63682 1167 LEU B N 1
ATOM 5598 C CA . LEU B 1 310 ? -46.44281 72.13527 -31.82029 1.000 41.43256 1167 LEU B CA 1
ATOM 5599 C C . LEU B 1 310 ? -47.82659 72.09766 -31.18504 1.000 52.36515 1167 LEU B C 1
ATOM 5600 O O . LEU B 1 310 ? -48.82246 72.39232 -31.85580 1.000 58.40689 1167 LEU B O 1
ATOM 5605 N N . TYR B 1 311 ? -47.91019 71.75164 -29.90177 1.000 43.97799 1168 TYR B N 1
ATOM 5606 C CA . TYR B 1 311 ? -49.16991 71.76244 -29.17250 1.000 52.01440 1168 TYR B CA 1
ATOM 5607 C C . TYR B 1 311 ? -49.37315 73.03198 -28.35835 1.000 56.17463 1168 TYR B C 1
ATOM 5608 O O . TYR B 1 311 ? -50.44107 73.20160 -27.76123 1.000 58.88636 1168 TYR B O 1
ATOM 5617 N N . SER B 1 312 ? -48.38257 73.92097 -28.31603 1.000 47.99213 1169 SER B N 1
ATOM 5618 C CA . SER B 1 312 ? -48.53452 75.17085 -27.58913 1.000 44.44582 1169 SER B CA 1
ATOM 5619 C C . SER B 1 312 ? -49.64612 76.01469 -28.21123 1.000 56.77255 1169 SER B C 1
ATOM 5620 O O . SER B 1 312 ? -49.97872 75.88315 -29.39258 1.000 61.61667 1169 SER B O 1
ATOM 5623 N N . SER B 1 313 ? -50.22391 76.89114 -27.38961 1.000 53.43643 1170 SER B N 1
ATOM 5624 C CA . SER B 1 313 ? -51.35446 77.71777 -27.81416 1.000 53.66134 1170 SER B CA 1
ATOM 5625 C C . SER B 1 313 ? -51.11604 78.47842 -29.11486 1.000 68.14714 1170 SER B C 1
ATOM 5626 O O . SER B 1 313 ? -52.01121 78.46691 -29.97468 1.000 62.31172 1170 SER B O 1
ATOM 5629 N N . PRO B 1 314 ? -49.97629 79.15080 -29.33288 1.000 70.92178 1171 PRO B N 1
ATOM 5630 C CA . PRO B 1 314 ? -49.83169 79.90203 -30.59284 1.000 65.13718 1171 PRO B CA 1
ATOM 5631 C C . PRO B 1 314 ? -49.79994 79.01593 -31.82496 1.000 71.59387 1171 PRO B C 1
ATOM 5632 O O . PRO B 1 314 ? -50.32540 79.40858 -32.87423 1.000 69.49203 1171 PRO B O 1
ATOM 5636 N N . ILE B 1 315 ? -49.20438 77.83068 -31.73380 1.000 61.81375 1172 ILE B N 1
ATOM 5637 C CA . ILE B 1 315 ? -49.12908 76.94257 -32.88967 1.000 70.56164 1172 ILE B CA 1
ATOM 5638 C C . ILE B 1 315 ? -50.38210 76.08523 -33.01618 1.000 65.03126 1172 ILE B C 1
ATOM 5639 O O . ILE B 1 315 ? -50.84954 75.82088 -34.12678 1.000 62.25411 1172 ILE B O 1
ATOM 5644 N N . HIS B 1 316 ? -50.94629 75.64475 -31.88927 1.000 59.37887 1173 HIS B N 1
ATOM 5645 C CA . HIS B 1 316 ? -52.10827 74.76477 -31.94321 1.000 62.66567 1173 HIS B CA 1
ATOM 5646 C C . HIS B 1 316 ? -53.33354 75.47655 -32.50193 1.000 75.81463 1173 HIS B C 1
ATOM 5647 O O . HIS B 1 316 ? -54.18087 74.83795 -33.13606 1.000 69.62989 1173 HIS B O 1
ATOM 5654 N N . ARG B 1 317 ? -53.44348 76.78907 -32.28942 1.000 74.72026 1174 ARG B N 1
ATOM 5655 C CA . ARG B 1 317 ? -54.61292 77.53124 -32.74145 1.000 56.70219 1174 ARG B CA 1
ATOM 5656 C C . ARG B 1 317 ? -54.58739 77.83839 -34.23260 1.000 69.74808 1174 ARG B C 1
ATOM 5657 O O . ARG B 1 317 ? -55.59216 78.32695 -34.76143 1.000 67.75947 1174 ARG B O 1
ATOM 5665 N N . LEU B 1 318 ? -53.47743 77.56612 -34.92009 1.000 70.47369 1175 LEU B N 1
ATOM 5666 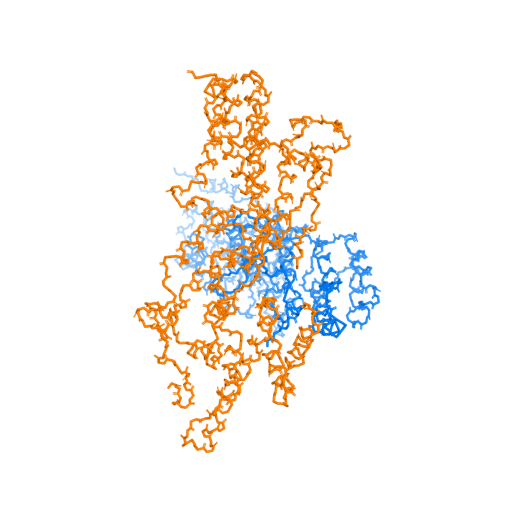C CA . LEU B 1 318 ? -53.38764 77.80440 -36.35666 1.000 69.79939 1175 LEU B CA 1
ATOM 5667 C C . LEU B 1 318 ? -54.25134 76.80619 -37.11985 1.000 77.67446 1175 LEU B C 1
ATOM 5668 O O . LEU B 1 318 ? -53.73175 75.91233 -37.79701 1.000 70.37434 1175 LEU B O 1
ATOM 5673 N N . LYS B 1 319 ? -55.57460 76.96576 -37.02002 1.000 79.40425 1176 LYS B N 1
ATOM 5674 C CA . LYS B 1 319 ? -56.49275 75.98736 -37.59331 1.000 73.36622 1176 LYS B CA 1
ATOM 5675 C C . LYS B 1 319 ? -56.37684 75.93387 -39.10999 1.000 73.48699 1176 LYS B C 1
ATOM 5676 O O . LYS B 1 319 ? -56.37132 74.84702 -39.69851 1.000 69.14239 1176 LYS B O 1
ATOM 5678 N N . LYS B 1 320 ? -56.29333 77.09561 -39.76308 1.000 81.75503 1177 LYS B N 1
ATOM 5679 C CA . LYS B 1 320 ? -56.13473 77.11712 -41.21225 1.000 74.97150 1177 LYS B CA 1
ATOM 5680 C C . LYS B 1 320 ? -54.82388 76.48035 -41.65314 1.000 69.70126 1177 LYS B C 1
ATOM 5681 O O . LYS B 1 320 ? -54.71099 76.05428 -42.80716 1.000 78.34304 1177 LYS B O 1
ATOM 5683 N N . THR B 1 321 ? -53.83517 76.39998 -40.76090 1.000 77.25752 1178 THR B N 1
ATOM 5684 C CA . THR B 1 321 ? -52.56624 75.76727 -41.10285 1.000 69.18729 1178 THR B CA 1
ATOM 5685 C C . THR B 1 321 ? -52.65095 74.24917 -40.97580 1.000 69.38844 1178 THR B C 1
ATOM 5686 O O . THR B 1 321 ? -52.26262 73.52065 -41.89462 1.000 67.33562 1178 THR B O 1
ATOM 5690 N N . TRP B 1 322 ? -53.18206 73.75388 -39.85513 1.000 66.96552 1179 TRP B N 1
ATOM 5691 C CA . TRP B 1 322 ? -53.26778 72.31321 -39.63445 1.000 65.98738 1179 TRP B CA 1
ATOM 5692 C C . TRP B 1 322 ? -54.15275 71.59824 -40.64845 1.000 68.97437 1179 TRP B C 1
ATOM 5693 O O . TRP B 1 322 ? -54.08189 70.36785 -40.74113 1.000 70.91499 1179 TRP B O 1
ATOM 5704 N N . GLU B 1 323 ? -54.97465 72.32494 -41.40945 1.000 73.84297 1180 GLU B N 1
ATOM 5705 C CA . GLU B 1 323 ? -55.81768 71.68287 -42.41220 1.000 80.20592 1180 GLU B CA 1
ATOM 5706 C C . GLU B 1 323 ? -55.01921 71.16614 -43.60124 1.000 72.64407 1180 GLU B C 1
ATOM 5707 O O . GLU B 1 323 ? -55.48588 70.25561 -44.29406 1.000 80.99011 1180 GLU B O 1
ATOM 5713 N N . TYR B 1 324 ? -53.83791 71.72487 -43.85819 1.000 71.20093 1181 TYR B N 1
ATOM 5714 C CA . TYR B 1 324 ? -53.00035 71.28047 -44.96412 1.000 75.57342 1181 TYR B CA 1
ATOM 5715 C C . TYR B 1 324 ? -52.07252 70.13177 -44.58968 1.000 65.79588 1181 TYR B C 1
ATOM 5716 O O . TYR B 1 324 ? -51.45053 69.54266 -45.48091 1.000 70.84984 1181 TYR B O 1
ATOM 5725 N N . MET B 1 325 ? -51.96602 69.80033 -43.30633 1.000 77.16601 1182 MET B N 1
ATOM 5726 C CA . MET B 1 325 ? -51.05493 68.75051 -42.87309 1.000 68.21859 1182 MET B CA 1
ATOM 5727 C C . MET B 1 325 ? -51.57303 67.37982 -43.29293 1.000 60.06532 1182 MET B C 1
ATOM 5728 O O . MET B 1 325 ? -52.76180 67.07750 -43.15638 1.000 72.41081 1182 MET B O 1
ATOM 5733 N N . ASN B 1 326 ? -50.67196 66.54655 -43.80631 1.000 52.72522 1183 ASN B N 1
ATOM 5734 C CA . ASN B 1 326 ? -51.05840 65.20872 -44.22500 1.000 70.64927 1183 ASN B CA 1
ATOM 5735 C C . ASN B 1 326 ? -51.32198 64.32112 -43.00962 1.000 62.92242 1183 ASN B C 1
ATOM 5736 O O . ASN B 1 326 ? -50.80840 64.55219 -41.91175 1.000 65.99557 1183 ASN B O 1
ATOM 5741 N N . ALA B 1 327 ? -52.13819 63.28475 -43.22531 1.000 61.65832 1184 ALA B N 1
ATOM 5742 C CA . ALA B 1 327 ? -52.54700 62.41446 -42.12644 1.000 56.55691 1184 ALA B CA 1
ATOM 5743 C C . ALA B 1 327 ? -51.36902 61.66382 -41.52021 1.000 62.35204 1184 ALA B C 1
ATOM 5744 O O . ALA B 1 327 ? -51.36287 61.39581 -40.31333 1.000 65.56233 1184 ALA B O 1
ATOM 5746 N N . ASP B 1 328 ? -50.37111 61.31119 -42.33338 1.000 62.43722 1185 ASP B N 1
ATOM 5747 C CA . ASP B 1 328 ? -49.22575 60.56653 -41.81981 1.000 59.70744 1185 ASP B CA 1
ATOM 5748 C C . ASP B 1 328 ? -48.46894 61.37558 -40.77470 1.000 59.81815 1185 ASP B C 1
ATOM 5749 O O . ASP B 1 328 ? -48.17487 60.87829 -39.68169 1.000 60.44290 1185 ASP B O 1
ATOM 5754 N N . ALA B 1 329 ? -48.15059 62.63304 -41.09226 1.000 63.62191 1186 ALA B N 1
ATOM 5755 C CA . ALA B 1 329 ? -47.42939 63.47318 -40.14266 1.000 54.10481 1186 ALA B CA 1
ATOM 5756 C C . ALA B 1 329 ? -48.26573 63.76945 -38.90503 1.000 64.14306 1186 ALA B C 1
ATOM 5757 O O . ALA B 1 329 ? -47.71125 63.95844 -37.81633 1.000 56.60320 1186 ALA B O 1
ATOM 5759 N N . LEU B 1 330 ? -49.59300 63.81037 -39.04708 1.000 57.01691 1187 LEU B N 1
ATOM 5760 C CA . LEU B 1 330 ? -50.45100 64.03154 -37.88757 1.000 59.84593 1187 LEU B CA 1
ATOM 5761 C C . LEU B 1 330 ? -50.50976 62.79678 -36.99725 1.000 58.94107 1187 LEU B C 1
ATOM 5762 O O . LEU B 1 330 ? -50.49731 62.91356 -35.76630 1.000 62.05387 1187 LEU B O 1
ATOM 5767 N N . SER B 1 331 ? -50.58359 61.60580 -37.59774 1.000 59.09477 1188 SER B N 1
ATOM 5768 C CA . SER B 1 331 ? -50.55130 60.38281 -36.80281 1.000 49.49921 1188 SER B CA 1
ATOM 5769 C C . SER B 1 331 ? -49.22955 60.25215 -36.06183 1.000 55.91691 1188 SER B C 1
ATOM 5770 O O . SER B 1 331 ? -49.20052 59.85722 -34.89056 1.000 60.49424 1188 SER B O 1
ATOM 5773 N N . ASN B 1 332 ? -48.12444 60.58916 -36.72774 1.000 56.05203 1189 ASN B N 1
ATOM 5774 C CA . ASN B 1 332 ? -46.81796 60.50823 -36.08569 1.000 61.73331 1189 ASN B CA 1
ATOM 5775 C C . ASN B 1 332 ? -46.72682 61.47937 -34.91419 1.000 47.37107 1189 ASN B C 1
ATOM 5776 O O . ASN B 1 332 ? -46.24886 61.12264 -33.83130 1.000 50.90722 1189 ASN B O 1
ATOM 5781 N N . LEU B 1 333 ? -47.20170 62.71145 -35.10908 1.000 50.98103 1190 LEU B N 1
ATOM 5782 C CA . LEU B 1 333 ? -47.16616 63.69836 -34.03507 1.000 40.94543 1190 LEU B CA 1
ATOM 5783 C C . LEU B 1 333 ? -48.05692 63.28410 -32.87043 1.000 50.75195 1190 LEU B C 1
ATOM 5784 O O . LEU B 1 333 ? -47.67317 63.42704 -31.70382 1.000 48.68500 1190 LEU B O 1
ATOM 5789 N N . LYS B 1 334 ? -49.25321 62.77185 -33.16439 1.000 56.72121 1191 LYS B N 1
ATOM 5790 C CA . LYS B 1 334 ? -50.14647 62.35162 -32.09138 1.000 52.89552 1191 LYS B CA 1
ATOM 5791 C C . LYS B 1 334 ? -49.60892 61.12968 -31.35845 1.000 54.19274 1191 LYS B C 1
ATOM 5792 O O . LYS B 1 334 ? -49.85710 60.97229 -30.15804 1.000 55.62112 1191 LYS B O 1
ATOM 5795 N N . ASN B 1 335 ? -48.87304 60.25997 -32.05360 1.000 54.91179 1192 ASN B N 1
ATOM 5796 C CA . ASN B 1 335 ? -48.28744 59.09838 -31.39255 1.000 48.04374 1192 ASN B CA 1
ATOM 5797 C C . ASN B 1 335 ? -47.21904 59.52094 -30.39534 1.000 56.49512 1192 ASN B C 1
ATOM 5798 O O . ASN B 1 335 ? -47.17474 59.01685 -29.26694 1.000 53.08083 1192 ASN B O 1
ATOM 5803 N N . MET B 1 336 ? -46.34624 60.44822 -30.79615 1.000 54.30892 1193 MET B N 1
ATOM 5804 C CA . MET B 1 336 ? -45.34467 60.96333 -29.86950 1.000 51.19208 1193 MET B CA 1
ATOM 5805 C C . MET B 1 336 ? -45.99991 61.68960 -28.70109 1.000 45.45709 1193 MET B C 1
ATOM 5806 O O . MET B 1 336 ? -45.51964 61.61299 -27.56482 1.000 46.59616 1193 MET B O 1
ATOM 5811 N N . ASN B 1 337 ? -47.10270 62.39518 -28.95844 1.000 49.06116 1194 ASN B N 1
ATOM 5812 C CA . ASN B 1 337 ? -47.83658 63.02734 -27.86870 1.000 47.02773 1194 ASN B CA 1
ATOM 5813 C C . ASN B 1 337 ? -48.45193 61.98086 -26.94756 1.000 53.57008 1194 ASN B C 1
ATOM 5814 O O . ASN B 1 337 ? -48.47434 62.15864 -25.72390 1.000 55.68814 1194 ASN B O 1
ATOM 5819 N N . LYS B 1 338 ? -48.95032 60.87993 -27.52031 1.000 52.45721 1195 LYS B N 1
ATOM 5820 C CA . LYS B 1 338 ? -49.41143 59.75506 -26.71193 1.000 42.80620 1195 LYS B CA 1
ATOM 5821 C C . LYS B 1 338 ? -48.28514 59.16754 -25.87400 1.000 49.61030 1195 LYS B C 1
ATOM 5822 O O . LYS B 1 338 ? -48.52301 58.68648 -24.76006 1.000 55.16672 1195 LYS B O 1
ATOM 5828 N N . LEU B 1 339 ? -47.05862 59.18695 -26.39788 1.000 47.35430 1196 LEU B N 1
ATOM 5829 C CA . LEU B 1 339 ? -45.92816 58.61705 -25.67550 1.000 48.95711 1196 LEU B CA 1
ATOM 5830 C C . LEU B 1 339 ? -45.63046 59.40138 -24.40235 1.000 47.06417 1196 LEU B C 1
ATOM 5831 O O . LEU B 1 339 ? -45.30832 58.81044 -23.36495 1.000 57.64814 1196 LEU B O 1
ATOM 5836 N N . MET B 1 340 ? -45.74109 60.72977 -24.45535 1.000 44.77886 1197 MET B N 1
ATOM 5837 C CA . MET B 1 340 ? -45.42490 61.56469 -23.30098 1.000 47.89105 1197 MET B CA 1
ATOM 5838 C C . MET B 1 340 ? -46.69052 62.11601 -22.65163 1.000 51.04723 1197 MET B C 1
ATOM 5839 O O . MET B 1 340 ? -46.78022 63.31759 -22.37336 1.000 53.19477 1197 MET B O 1
ATOM 5844 N N . ASN B 1 341 ? -47.66463 61.24871 -22.38809 1.000 45.11099 1198 ASN B N 1
ATOM 5845 C CA . ASN B 1 341 ? -48.93981 61.67019 -21.81730 1.000 49.83496 1198 ASN B CA 1
ATOM 5846 C C . ASN B 1 341 ? -48.76908 61.88007 -20.31552 1.000 53.17071 1198 ASN B C 1
ATOM 5847 O O . ASN B 1 341 ? -48.63102 60.91491 -19.55557 1.000 46.16567 1198 ASN B O 1
ATOM 5852 N N . SER B 1 342 ? -48.79723 63.14299 -19.88247 1.000 48.02284 1199 SER B N 1
ATOM 5853 C CA . SER B 1 342 ? -48.60574 63.45861 -18.46983 1.000 49.06174 1199 SER B CA 1
ATOM 5854 C C . SER B 1 342 ? -49.83092 63.12577 -17.62533 1.000 56.85641 1199 SER B C 1
ATOM 5855 O O . SER B 1 342 ? -49.68923 62.78219 -16.44661 1.000 50.73142 1199 SER B O 1
ATOM 5858 N N . SER B 1 343 ? -51.03145 63.21338 -18.19811 1.000 45.32971 1200 SER B N 1
ATOM 5859 C CA . SER B 1 343 ? -52.23270 62.85840 -17.45401 1.000 50.51812 1200 SER B CA 1
ATOM 5860 C C . SER B 1 343 ? -52.34890 61.36114 -17.20295 1.000 54.14938 1200 SER B C 1
ATOM 5861 O O . SER B 1 343 ? -53.22268 60.94638 -16.43406 1.000 50.80467 1200 SER B O 1
ATOM 5864 N N . ARG B 1 344 ? -51.50308 60.54558 -17.82947 1.000 43.91960 1201 ARG B N 1
ATOM 5865 C CA . ARG B 1 344 ? -51.50769 59.10270 -17.62867 1.000 46.67111 1201 ARG B CA 1
ATOM 5866 C C . ARG B 1 344 ? -50.16745 58.61752 -17.08696 1.000 41.98330 1201 ARG B C 1
ATOM 5867 O O . ARG B 1 344 ? -49.75848 57.48375 -17.34668 1.000 38.75695 1201 ARG B O 1
ATOM 5875 N N . ASN B 1 345 ? -49.47183 59.48662 -16.34798 1.000 42.38201 1202 ASN B N 1
ATOM 5876 C CA . ASN B 1 345 ? -48.23914 59.14604 -15.63217 1.000 41.96823 1202 ASN B CA 1
ATOM 5877 C C . ASN B 1 345 ? -47.13045 58.66570 -16.56678 1.000 44.91453 1202 ASN B C 1
ATOM 5878 O O . ASN B 1 345 ? -46.25808 57.89644 -16.15536 1.000 44.79223 1202 ASN B O 1
ATOM 5883 N N . PHE B 1 346 ? -47.14907 59.12106 -17.82258 1.000 41.51375 1203 PHE B N 1
ATOM 5884 C CA . PHE B 1 346 ? -46.12464 58.76178 -18.80862 1.000 42.67485 1203 PHE B CA 1
ATOM 5885 C C . PHE B 1 346 ? -45.98013 57.24660 -18.92937 1.000 42.42072 1203 PHE B C 1
ATOM 5886 O O . PHE B 1 346 ? -44.87500 56.71838 -19.07146 1.000 40.69306 1203 PHE B O 1
ATOM 5894 N N . ASN B 1 347 ? -47.11347 56.54207 -18.87342 1.000 40.30538 1204 ASN B N 1
ATOM 5895 C CA . ASN B 1 347 ? -47.08533 55.08541 -18.76699 1.000 39.91249 1204 ASN B CA 1
ATOM 5896 C C . ASN B 1 347 ? -46.32896 54.44884 -19.92691 1.000 44.25896 1204 ASN B C 1
ATOM 5897 O O . ASN B 1 347 ? -45.45933 53.59443 -19.72054 1.000 53.74053 1204 ASN B O 1
ATOM 5902 N N . GLU B 1 348 ? -46.65297 54.84444 -21.15852 1.000 50.46097 1205 GLU B N 1
ATOM 5903 C CA . GLU B 1 348 ? -45.97807 54.25598 -22.30939 1.000 44.89356 1205 GLU B CA 1
ATOM 5904 C C . GLU B 1 348 ? -44.50334 54.64323 -22.33721 1.000 41.56699 1205 GLU B C 1
ATOM 5905 O O . GLU B 1 348 ? -43.64418 53.81595 -22.66544 1.000 41.99335 1205 GLU B O 1
ATOM 5911 N N . TYR B 1 349 ? -44.19268 55.89214 -21.97943 1.000 37.08193 1206 TYR B N 1
ATOM 5912 C CA . TYR B 1 349 ? -42.80148 56.32976 -21.92801 1.000 33.09229 1206 TYR B CA 1
ATOM 5913 C C . TYR B 1 349 ? -41.99425 55.50442 -20.93183 1.000 38.19756 1206 TYR B C 1
ATOM 5914 O O . TYR B 1 349 ? -40.86853 55.08819 -21.23112 1.000 37.81807 1206 TYR B O 1
ATOM 5923 N N . ARG B 1 350 ? -42.54930 55.26027 -19.73880 1.000 39.34341 1207 ARG B N 1
ATOM 5924 C CA . ARG B 1 350 ? -41.84013 54.45344 -18.74694 1.000 42.06596 1207 ARG B CA 1
ATOM 5925 C C . ARG B 1 350 ? -41.61493 53.03560 -19.25305 1.000 46.24208 1207 ARG B C 1
ATOM 5926 O O . ARG B 1 350 ? -40.57509 52.42460 -18.97755 1.000 41.42822 1207 ARG B O 1
ATOM 5934 N N . ASP B 1 351 ? -42.58343 52.49440 -19.99339 1.000 42.50326 1208 ASP B N 1
ATOM 5935 C CA . ASP B 1 351 ? -42.43481 51.14969 -20.53475 1.000 42.79820 1208 ASP B CA 1
ATOM 5936 C C . ASP B 1 351 ? -41.34332 51.09584 -21.59709 1.000 51.69641 1208 ASP B C 1
ATOM 5937 O O . ASP B 1 351 ? -40.72162 50.04601 -21.79453 1.000 48.77075 1208 ASP B O 1
ATOM 5942 N N . VAL B 1 352 ? -41.09439 52.21090 -22.28439 1.000 43.75413 1209 VAL B N 1
ATOM 5943 C CA . VAL B 1 352 ? -40.01745 52.25623 -23.26710 1.000 40.99283 1209 VAL B CA 1
ATOM 5944 C C . VAL B 1 352 ? -38.67543 52.48662 -22.58429 1.000 45.53398 1209 VAL B C 1
ATOM 5945 O O . VAL B 1 352 ? -37.67881 51.83215 -22.91114 1.000 46.62879 1209 VAL B O 1
ATOM 5949 N N . LEU B 1 353 ? -38.63389 53.40065 -21.61223 1.000 44.11321 1210 LEU B N 1
ATOM 5950 C CA . LEU B 1 353 ? -37.38280 53.74453 -20.94501 1.000 48.83168 1210 LEU B CA 1
ATOM 5951 C C . LEU B 1 353 ? -36.78551 52.56897 -20.17882 1.000 49.33918 1210 LEU B C 1
ATOM 5952 O O . LEU B 1 353 ? -35.60619 52.61785 -19.81467 1.000 63.31485 1210 LEU B O 1
ATOM 5957 N N . LYS B 1 354 ? -37.56953 51.51612 -19.92903 1.000 54.71669 1211 LYS B N 1
ATOM 5958 C CA . LYS B 1 354 ? -37.06099 50.35031 -19.21145 1.000 56.32450 1211 LYS B CA 1
ATOM 5959 C C . LYS B 1 354 ? -36.00774 49.59548 -20.01087 1.000 53.81939 1211 LYS B C 1
ATOM 5960 O O . LYS B 1 354 ? -35.10771 48.98414 -19.42420 1.000 65.16644 1211 LYS B O 1
ATOM 5966 N N . PHE B 1 355 ? -36.10629 49.61126 -21.33834 1.000 45.97382 1212 PHE B N 1
ATOM 5967 C CA . PHE B 1 355 ? -35.32771 48.72087 -22.18642 1.000 58.64046 1212 PHE B CA 1
ATOM 5968 C C . PHE B 1 355 ? -34.17693 49.42754 -22.88708 1.000 52.81193 1212 PHE B C 1
ATOM 5969 O O . PHE B 1 355 ? -33.63670 48.90000 -23.86458 1.000 58.48023 1212 PHE B O 1
ATOM 5977 N N . ILE B 1 356 ? -33.78692 50.60339 -22.40494 1.000 48.58014 1213 ILE B N 1
ATOM 5978 C CA . ILE B 1 356 ? -32.64023 51.31203 -22.95654 1.000 68.20128 1213 ILE B CA 1
ATOM 5979 C C . ILE B 1 356 ? -31.37872 50.85267 -22.23599 1.000 81.50911 1213 ILE B C 1
ATOM 5980 O O . ILE B 1 356 ? -30.48448 50.25590 -22.84668 1.000 85.59372 1213 ILE B O 1
ATOM 5985 N N . GLY B 1 357 ? -31.30431 51.10821 -20.93222 1.000 69.57329 1214 GLY B N 1
ATOM 5986 C CA . GLY B 1 357 ? -30.13880 50.72124 -20.16153 1.000 88.24289 1214 GLY B CA 1
ATOM 5987 C C . GLY B 1 357 ? -28.95595 51.64879 -20.35090 1.000 73.96503 1214 GLY B C 1
ATOM 5988 O O . GLY B 1 357 ? -29.11966 52.87072 -20.41029 1.000 93.31312 1214 GLY B O 1
ATOM 5989 N N . SER B 1 358 ? -27.75746 51.08320 -20.44976 1.000 90.02933 1215 SER B N 1
ATOM 5990 C CA . SER B 1 358 ? -26.53993 51.87989 -20.60141 1.000 101.58284 1215 SER B CA 1
ATOM 5991 C C . SER B 1 358 ? -26.24157 52.17997 -22.06777 1.000 96.78611 1215 SER B C 1
ATOM 5992 O O . SER B 1 358 ? -25.14461 51.93816 -22.57000 1.000 103.66002 1215 SER B O 1
ATOM 5995 N N . GLU B 1 359 ? -27.23971 52.71178 -22.76155 1.000 105.85839 1216 GLU B N 1
ATOM 5996 C CA . GLU B 1 359 ? -27.13576 53.18542 -24.13074 1.000 98.76955 1216 GLU B CA 1
ATOM 5997 C C . GLU B 1 359 ? -27.18342 54.70751 -24.15788 1.000 94.17785 1216 GLU B C 1
ATOM 5998 O O . GLU B 1 359 ? -27.59158 55.34093 -23.17801 1.000 89.51776 1216 GLU B O 1
ATOM 6004 N N . PRO B 1 360 ? -26.75961 55.33526 -25.25509 1.000 62.91898 1217 PRO B N 1
ATOM 6005 C CA . PRO B 1 360 ? -26.93937 56.78949 -25.37263 1.000 60.43711 1217 PRO B CA 1
ATOM 6006 C C . PRO B 1 360 ? -28.41865 57.14159 -25.37889 1.000 56.65154 1217 PRO B C 1
ATOM 6007 O O . PRO B 1 360 ? -29.17542 56.71634 -26.25448 1.000 46.95851 1217 PRO B O 1
ATOM 6011 N N . CYS B 1 361 ? -28.83091 57.91013 -24.37533 1.000 43.01772 1218 CYS B N 1
ATOM 6012 C CA . CYS B 1 361 ? -30.22170 58.30484 -24.22333 1.000 41.65277 1218 CYS B CA 1
ATOM 6013 C C . CYS B 1 361 ? -30.28033 59.64818 -23.51599 1.000 39.89473 1218 CYS B C 1
ATOM 6014 O O . CYS B 1 361 ? -29.48436 59.91818 -22.61372 1.000 43.22105 1218 CYS B O 1
ATOM 6017 N N . VAL B 1 362 ? -31.21626 60.48812 -23.94199 1.000 42.22070 1219 VAL B N 1
ATOM 6018 C CA . VAL B 1 362 ? -31.48855 61.75234 -23.26611 1.000 40.39568 1219 VAL B CA 1
ATOM 6019 C C . VAL B 1 362 ? -32.93034 61.69592 -22.77779 1.000 46.97060 1219 VAL B C 1
ATOM 6020 O O . VAL B 1 362 ? -33.85479 62.01905 -23.53765 1.000 52.31539 1219 VAL B O 1
ATOM 6024 N N . PRO B 1 363 ? -33.17073 61.28458 -21.53681 1.000 48.73916 1220 PRO B N 1
ATOM 6025 C CA . PRO B 1 363 ? -34.54815 61.11942 -21.06364 1.000 35.37045 1220 PRO B CA 1
ATOM 6026 C C . PRO B 1 363 ? -35.23724 62.46318 -20.89079 1.000 43.92530 1220 PRO B C 1
ATOM 6027 O O . PRO B 1 363 ? -34.61242 63.52598 -20.88306 1.000 38.82293 1220 PRO B O 1
ATOM 6031 N N . PHE B 1 364 ? -36.55990 62.40000 -20.75666 1.000 34.09161 1221 PHE B N 1
ATOM 6032 C CA . PHE B 1 364 ? -37.35287 63.57719 -20.41609 1.000 38.11161 1221 PHE B CA 1
ATOM 6033 C C . PHE B 1 364 ? -37.17540 63.82083 -18.92485 1.000 45.59374 1221 PHE B C 1
ATOM 6034 O O . PHE B 1 364 ? -37.73794 63.10553 -18.09256 1.000 50.25017 1221 PHE B O 1
ATOM 6042 N N . PHE B 1 365 ? -36.37637 64.83401 -18.58608 1.000 45.42820 1222 PHE B N 1
ATOM 6043 C CA . PHE B 1 365 ? -35.98238 65.05178 -17.20065 1.000 53.91561 1222 PHE B CA 1
ATOM 6044 C C . PHE B 1 365 ? -37.15974 65.42203 -16.30613 1.000 50.06031 1222 PHE B C 1
ATOM 6045 O O . PHE B 1 365 ? -37.09727 65.18397 -15.09350 1.000 59.59215 1222 PHE B O 1
ATOM 6053 N N . GLY B 1 366 ? -38.23298 65.97601 -16.87649 1.000 50.30908 1223 GLY B N 1
ATOM 6054 C CA . GLY B 1 366 ? -39.39714 66.34563 -16.08974 1.000 47.80621 1223 GLY B CA 1
ATOM 6055 C C . GLY B 1 366 ? -40.02652 65.19159 -15.33306 1.000 47.27232 1223 GLY B C 1
ATOM 6056 O O . GLY B 1 366 ? -40.67419 65.41628 -14.30418 1.000 51.90820 1223 GLY B O 1
ATOM 6057 N N . VAL B 1 367 ? -39.85594 63.95831 -15.81615 1.000 51.73981 1224 VAL B N 1
ATOM 6058 C CA . VAL B 1 367 ? -40.42027 62.81082 -15.11081 1.000 45.50531 1224 VAL B CA 1
ATOM 6059 C C . VAL B 1 367 ? -39.65732 62.55011 -13.81856 1.000 46.17640 1224 VAL B C 1
ATOM 6060 O O . VAL B 1 367 ? -40.25355 62.20846 -12.78975 1.000 49.17940 1224 VAL B O 1
ATOM 6064 N N . TYR B 1 368 ? -38.33212 62.71628 -13.84427 1.000 44.34526 1225 TYR B N 1
ATOM 6065 C CA . TYR B 1 368 ? -37.54071 62.55452 -12.62722 1.000 41.40991 1225 TYR B CA 1
ATOM 6066 C C . TYR B 1 368 ? -37.93246 63.58917 -11.58011 1.000 43.82572 1225 TYR B C 1
ATOM 6067 O O . TYR B 1 368 ? -38.14331 63.25685 -10.40785 1.000 48.32164 1225 TYR B O 1
ATOM 6076 N N . LEU B 1 369 ? -38.03478 64.85576 -11.98857 1.000 46.23247 1226 LEU B N 1
ATOM 6077 C CA . LEU B 1 369 ? -38.39656 65.90781 -11.04498 1.000 52.92907 1226 LEU B CA 1
ATOM 6078 C C . LEU B 1 369 ? -39.80720 65.70843 -10.50977 1.000 54.77166 1226 LEU B C 1
ATOM 6079 O O . LEU B 1 369 ? -40.07110 65.95706 -9.32738 1.000 56.72644 1226 LEU B O 1
ATOM 6084 N N . SER B 1 370 ? -40.72830 65.26052 -11.36575 1.000 41.51978 1227 SER B N 1
ATOM 6085 C CA . SER B 1 370 ? -42.09655 65.02211 -10.91874 1.000 43.15884 1227 SER B CA 1
ATOM 6086 C C . SER B 1 370 ? -42.16455 63.86270 -9.92930 1.000 44.06259 1227 SER B C 1
ATOM 6087 O O . SER B 1 370 ? -42.84784 63.95540 -8.90244 1.000 45.88172 1227 SER B O 1
ATOM 6090 N N . ASP B 1 371 ? -41.46157 62.76423 -10.21969 1.000 50.34728 1228 ASP B N 1
ATOM 6091 C CA . ASP B 1 371 ? -41.46092 61.62051 -9.31186 1.000 46.81970 1228 ASP B CA 1
ATOM 6092 C C . ASP B 1 371 ? -40.80029 61.96936 -7.98361 1.000 44.16089 1228 ASP B C 1
ATOM 6093 O O . ASP B 1 371 ? -41.31655 61.61615 -6.91694 1.000 43.96237 1228 ASP B O 1
ATOM 6098 N N . LEU B 1 372 ? -39.65587 62.65894 -8.02904 1.000 41.62039 1229 LEU B N 1
ATOM 6099 C CA . LEU B 1 372 ? -38.96344 63.03019 -6.79818 1.000 39.90021 1229 LEU B CA 1
ATOM 6100 C C . LEU B 1 372 ? -39.80534 63.97661 -5.95152 1.000 55.16558 1229 LEU B C 1
ATOM 6101 O O . LEU B 1 372 ? -39.84808 63.85032 -4.72102 1.000 42.80721 1229 LEU B O 1
ATOM 6106 N N . THR B 1 373 ? -40.48159 64.93447 -6.59238 1.000 49.58260 1230 THR B N 1
ATOM 6107 C CA . THR B 1 373 ? -41.29157 65.88854 -5.84154 1.000 52.12309 1230 THR B CA 1
ATOM 6108 C C . THR B 1 373 ? -42.49902 65.20996 -5.21120 1.000 57.09041 1230 THR B C 1
ATOM 6109 O O . THR B 1 373 ? -42.91821 65.57800 -4.10740 1.000 51.25025 1230 THR B O 1
ATOM 6112 N N . PHE B 1 374 ? -43.07109 64.21637 -5.89263 1.000 50.30333 1231 PHE B N 1
ATOM 6113 C CA . PHE B 1 374 ? -44.19335 63.49102 -5.31083 1.000 45.09799 1231 PHE B CA 1
ATOM 6114 C C . PHE B 1 374 ? -43.75501 62.70893 -4.08018 1.000 49.17027 1231 PHE B C 1
ATOM 6115 O O . PHE B 1 374 ? -44.42519 62.73885 -3.04119 1.000 50.00869 1231 PHE B O 1
ATOM 6123 N N . VAL B 1 375 ? -42.62879 61.99937 -4.18156 1.000 55.21183 1232 VAL B N 1
ATOM 6124 C CA . VAL B 1 375 ? -42.16680 61.17246 -3.07020 1.000 43.40307 1232 VAL B CA 1
ATOM 6125 C C . VAL B 1 375 ? -41.80183 62.04013 -1.87289 1.000 43.75192 1232 VAL B C 1
ATOM 6126 O O . VAL B 1 375 ? -42.14543 61.71943 -0.72747 1.000 41.99917 1232 VAL B O 1
ATOM 6130 N N . TYR B 1 376 ? -41.12162 63.16292 -2.11845 1.000 46.16844 1233 TYR B N 1
ATOM 6131 C CA . TYR B 1 376 ? -40.70281 64.03163 -1.02182 1.000 45.61870 1233 TYR B CA 1
ATOM 6132 C C . TYR B 1 376 ? -41.90378 64.61297 -0.28488 1.000 48.76149 1233 TYR B C 1
ATOM 6133 O O . TYR B 1 376 ? -41.98398 64.54538 0.94657 1.000 59.96080 1233 TYR B O 1
ATOM 6142 N N . HIS B 1 377 ? -42.85257 65.18812 -1.02344 1.000 58.41725 1234 HIS B N 1
ATOM 6143 C CA . HIS B 1 377 ? -44.00674 65.81278 -0.39246 1.000 47.10667 1234 HIS B CA 1
ATOM 6144 C C . HIS B 1 377 ? -45.07251 64.80710 0.01979 1.000 47.45385 1234 HIS B C 1
ATOM 6145 O O . HIS B 1 377 ? -45.92183 65.13572 0.85466 1.000 63.19178 1234 HIS B O 1
ATOM 6152 N N . GLY B 1 378 ? -45.04395 63.59673 -0.52882 1.000 50.85457 1235 GLY B N 1
ATOM 6153 C CA . GLY B 1 378 ? -46.02350 62.57850 -0.21678 1.000 49.80633 1235 GLY B CA 1
ATOM 6154 C C . GLY B 1 378 ? -45.63368 61.59512 0.86554 1.000 52.29336 1235 GLY B C 1
ATOM 6155 O O . GLY B 1 378 ? -46.37322 60.63096 1.09638 1.000 58.25727 1235 GLY B O 1
ATOM 6156 N N . ASN B 1 379 ? -44.50222 61.79898 1.53996 1.000 48.42663 1236 ASN B N 1
ATOM 6157 C CA . ASN B 1 379 ? -44.05551 60.89688 2.58834 1.000 55.35514 1236 ASN B CA 1
ATOM 6158 C C . ASN B 1 379 ? -43.48887 61.69508 3.75478 1.000 53.24303 1236 ASN B C 1
ATOM 6159 O O . ASN B 1 379 ? -42.79290 62.70028 3.54225 1.000 55.44176 1236 ASN B O 1
ATOM 6164 N N . PRO B 1 380 ? -43.76819 61.27921 4.98711 1.000 51.64771 1237 PRO B N 1
ATOM 6165 C CA . PRO B 1 380 ? -43.20773 61.98344 6.14434 1.000 52.93378 1237 PRO B CA 1
ATOM 6166 C C . PRO B 1 380 ? -41.73308 61.66750 6.32886 1.000 51.45791 1237 PRO B C 1
ATOM 6167 O O . PRO B 1 380 ? -41.24702 60.60091 5.94586 1.000 58.61307 1237 PRO B O 1
ATOM 6171 N N . ASP B 1 381 ? -41.01368 62.62397 6.91923 1.000 52.12830 1238 ASP B N 1
ATOM 6172 C CA . ASP B 1 381 ? -39.60776 62.39995 7.23370 1.000 52.24698 1238 ASP B CA 1
ATOM 6173 C C . ASP B 1 381 ? -39.42623 61.40113 8.36795 1.000 65.03011 1238 ASP B C 1
ATOM 6174 O O . ASP B 1 381 ? -38.34114 60.82413 8.50061 1.000 62.07845 1238 ASP B O 1
ATOM 6179 N N . TYR B 1 382 ? -40.45976 61.18536 9.18097 1.000 58.62490 1239 TYR B N 1
ATOM 6180 C CA . TYR B 1 382 ? -40.41669 60.24379 10.28800 1.000 62.26185 1239 TYR B CA 1
ATOM 6181 C C . TYR B 1 382 ? -41.64031 59.34026 10.22656 1.000 59.79527 1239 TYR B C 1
ATOM 6182 O O . TYR B 1 382 ? -42.66794 59.69181 9.64378 1.000 63.85499 1239 TYR B O 1
ATOM 6191 N N . LEU B 1 383 ? -41.52043 58.16674 10.83905 1.000 70.97730 1240 LEU B N 1
ATOM 6192 C CA . LEU B 1 383 ? -42.52353 57.11809 10.71978 1.000 70.91641 1240 LEU B CA 1
ATOM 6193 C C . LEU B 1 383 ? -43.48383 57.12241 11.90139 1.000 76.08608 1240 LEU B C 1
ATOM 6194 O O . LEU B 1 383 ? -43.06313 57.23631 13.05633 1.000 76.41365 1240 LEU B O 1
ATOM 6199 N N . TYR B 1 384 ? -44.77804 56.99561 11.59219 1.000 88.22385 1241 TYR B N 1
ATOM 6200 C CA . TYR B 1 384 ? -45.82201 56.68815 12.57528 1.000 98.03020 1241 TYR B CA 1
ATOM 6201 C C . TYR B 1 384 ? -45.79333 57.64616 13.76300 1.000 95.14772 1241 TYR B C 1
ATOM 6202 O O . TYR B 1 384 ? -45.88517 57.23386 14.92153 1.000 84.57941 1241 TYR B O 1
ATOM 6211 N N . ASN B 1 385 ? -45.64323 58.93965 13.46737 1.000 106.64217 1242 ASN B N 1
ATOM 6212 C CA . ASN B 1 385 ? -45.64716 60.00236 14.47017 1.000 106.91647 1242 ASN B CA 1
ATOM 6213 C C . ASN B 1 385 ? -44.53335 59.83950 15.50097 1.000 113.51428 1242 ASN B C 1
ATOM 6214 O O . ASN B 1 385 ? -44.44116 60.62760 16.44783 1.000 120.13787 1242 ASN B O 1
ATOM 6216 N N . ARG B 1 386 ? -43.68357 58.82925 15.32910 1.000 100.22010 1243 ARG B N 1
ATOM 6217 C CA . ARG B 1 386 ? -42.55720 58.59299 16.22477 1.000 93.27375 1243 ARG B CA 1
ATOM 6218 C C . ARG B 1 386 ? -41.35456 59.35604 15.68402 1.000 90.85040 1243 ARG B C 1
ATOM 6219 O O . ARG B 1 386 ? -40.82029 59.01836 14.62230 1.000 77.52245 1243 ARG B O 1
ATOM 6223 N N . THR B 1 387 ? -40.93619 60.39232 16.41335 1.000 87.59074 1244 THR B N 1
ATOM 6224 C CA . THR B 1 387 ? -39.88682 61.27459 15.91469 1.000 83.73812 1244 THR B CA 1
ATOM 6225 C C . THR B 1 387 ? -38.55032 60.55106 15.80628 1.000 96.69757 1244 THR B C 1
ATOM 6226 O O . THR B 1 387 ? -37.80501 60.75848 14.84239 1.000 84.95758 1244 THR B O 1
ATOM 6228 N N . ARG B 1 388 ? -38.23228 59.69186 16.77726 1.000 107.68434 1245 ARG B N 1
ATOM 6229 C CA . ARG B 1 388 ? -36.92859 59.03807 16.80793 1.000 86.16811 1245 ARG B CA 1
ATOM 6230 C C . ARG B 1 388 ? -36.72644 58.04102 15.67301 1.000 90.49741 1245 ARG B C 1
ATOM 6231 O O . ARG B 1 388 ? -35.59318 57.59608 15.46465 1.000 102.85393 1245 ARG B O 1
ATOM 6233 N N . GLN B 1 389 ? -37.77433 57.68351 14.93564 1.000 86.59355 1246 GLN B N 1
ATOM 6234 C CA . GLN B 1 389 ? -37.67992 56.69143 13.86663 1.000 83.60547 1246 GLN B CA 1
ATOM 6235 C C . GLN B 1 389 ? -37.72243 57.40873 12.52111 1.000 82.26675 1246 GLN B C 1
ATOM 6236 O O . GLN B 1 389 ? -38.79174 57.80347 12.04629 1.000 76.03859 1246 GLN B O 1
ATOM 6242 N N . VAL B 1 390 ? -36.54818 57.56665 11.90958 1.000 63.18118 1247 VAL B N 1
ATOM 6243 C CA . VAL B 1 390 ? -36.45186 58.21155 10.60884 1.000 57.86247 1247 VAL B CA 1
ATOM 6244 C C . VAL B 1 390 ? -37.13765 57.34853 9.56047 1.000 64.11782 1247 VAL B C 1
ATOM 6245 O O . VAL B 1 390 ? -37.06252 56.11327 9.59865 1.000 56.60287 1247 VAL B O 1
ATOM 6249 N N . ASN B 1 391 ? -37.82005 57.99736 8.62034 1.000 53.49685 1248 ASN B N 1
ATOM 6250 C CA . ASN B 1 391 ? -38.48843 57.30339 7.52175 1.000 54.82503 1248 ASN B CA 1
ATOM 6251 C C . ASN B 1 391 ? -37.43989 56.97152 6.47036 1.000 53.11412 1248 ASN B C 1
ATOM 6252 O O . ASN B 1 391 ? -37.14666 57.76949 5.57996 1.000 46.87313 1248 ASN B O 1
ATOM 6257 N N . PHE B 1 392 ? -36.86729 55.77101 6.57419 1.000 51.48833 1249 PHE B N 1
ATOM 6258 C CA . PHE B 1 392 ? -35.85093 55.35282 5.61689 1.000 55.52629 1249 PHE B CA 1
ATOM 6259 C C . PHE B 1 392 ? -36.45722 54.93198 4.28485 1.000 55.29047 1249 PHE B C 1
ATOM 6260 O O . PHE B 1 392 ? -35.79687 55.04811 3.24578 1.000 54.72166 1249 PHE B O 1
ATOM 6268 N N . ALA B 1 393 ? -37.70005 54.44299 4.29151 1.000 55.92764 1250 ALA B N 1
ATOM 6269 C CA . ALA B 1 393 ? -38.34778 54.07111 3.03846 1.000 58.38198 1250 ALA B CA 1
ATOM 6270 C C . ALA B 1 393 ? -38.51319 55.27251 2.11951 1.000 55.87301 1250 ALA B C 1
ATOM 6271 O O . ALA B 1 393 ? -38.43732 55.13066 0.89384 1.000 57.48148 1250 ALA B O 1
ATOM 6273 N N . LYS B 1 394 ? -38.73408 56.46028 2.68832 1.000 56.83531 1251 LYS B N 1
ATOM 6274 C CA . LYS B 1 394 ? -38.80574 57.66679 1.87060 1.000 51.83079 1251 LYS B CA 1
ATOM 6275 C C . LYS B 1 394 ? -37.48859 57.91602 1.15003 1.000 48.90277 1251 LYS B C 1
ATOM 6276 O O . LYS B 1 394 ? -37.47402 58.38019 0.00447 1.000 47.26860 1251 LYS B O 1
ATOM 6282 N N . ARG B 1 395 ? -36.37025 57.60493 1.80388 1.000 53.46880 1252 ARG B N 1
ATOM 6283 C CA . ARG B 1 395 ? -35.07090 57.76311 1.16416 1.000 47.94641 1252 ARG B CA 1
ATOM 6284 C C . ARG B 1 395 ? -34.82280 56.67010 0.13420 1.000 47.53632 1252 ARG B C 1
ATOM 6285 O O . ARG B 1 395 ? -34.22009 56.92747 -0.91299 1.000 52.35920 1252 ARG B O 1
ATOM 6293 N N . ALA B 1 396 ? -35.28489 55.45011 0.41124 1.000 46.01935 1253 ALA B N 1
ATOM 6294 C CA . ALA B 1 396 ? -35.11313 54.35825 -0.54129 1.000 40.73352 1253 ALA B CA 1
ATOM 6295 C C . ALA B 1 396 ? -35.86990 54.63440 -1.83605 1.000 52.44840 1253 ALA B C 1
ATOM 6296 O O . ALA B 1 396 ? -35.32603 54.46679 -2.93375 1.000 63.83961 1253 ALA B O 1
ATOM 6298 N N . LYS B 1 397 ? -37.13206 55.06081 -1.72638 1.000 53.55123 1254 LYS B N 1
ATOM 6299 C CA . LYS B 1 397 ? -37.89679 55.42310 -2.91654 1.000 48.65033 1254 LYS B CA 1
ATOM 6300 C C . LYS B 1 397 ? -37.21489 56.54644 -3.68525 1.000 48.09311 1254 LYS B C 1
ATOM 6301 O O . LYS B 1 397 ? -37.16707 56.52533 -4.92067 1.000 50.78023 1254 LYS B O 1
ATOM 6307 N N . THR B 1 398 ? -36.69178 57.54246 -2.96719 1.000 40.73586 1255 THR B N 1
ATOM 6308 C CA . THR B 1 398 ? -36.00082 58.65248 -3.61383 1.000 44.12593 1255 THR B CA 1
ATOM 6309 C C . THR B 1 398 ? -34.75792 58.16606 -4.34664 1.000 42.18355 1255 THR B C 1
ATOM 6310 O O . THR B 1 398 ? -34.54871 58.48581 -5.52277 1.000 43.97095 1255 THR B O 1
ATOM 6314 N N . SER B 1 399 ? -33.92398 57.38205 -3.66012 1.000 38.40948 1256 SER B N 1
ATOM 6315 C CA . SER B 1 399 ? -32.70898 56.85539 -4.27157 1.000 39.11829 1256 SER B CA 1
ATOM 6316 C C . SER B 1 399 ? -33.02147 56.04568 -5.52334 1.000 48.77957 1256 SER B C 1
ATOM 6317 O O . SER B 1 399 ? -32.31116 56.14779 -6.52906 1.000 53.70012 1256 SER B O 1
ATOM 6320 N N . GLU B 1 400 ? -34.08513 55.24044 -5.48432 1.000 44.09717 1257 GLU B N 1
ATOM 6321 C CA . GLU B 1 400 ? -34.43787 54.41241 -6.63180 1.000 49.61403 1257 GLU B CA 1
ATOM 6322 C C . GLU B 1 400 ? -34.88956 55.23705 -7.82981 1.000 49.29801 1257 GLU B C 1
ATOM 6323 O O . GLU B 1 400 ? -34.80938 54.75286 -8.96263 1.000 64.24496 1257 GLU B O 1
ATOM 6329 N N . ILE B 1 401 ? -35.35609 56.46478 -7.60948 1.000 45.66752 1258 ILE B N 1
ATOM 6330 C CA . ILE B 1 401 ? -35.74205 57.32694 -8.72024 1.000 39.82208 1258 ILE B CA 1
ATOM 6331 C C . ILE B 1 401 ? -34.52386 58.02476 -9.30654 1.000 47.94020 1258 ILE B C 1
ATOM 6332 O O . ILE B 1 401 ? -34.31697 58.02986 -10.52497 1.000 62.88456 1258 ILE B O 1
ATOM 6337 N N . VAL B 1 402 ? -33.69937 58.62296 -8.44755 1.000 50.84159 1259 VAL B N 1
ATOM 6338 C CA . VAL B 1 402 ? -32.59991 59.44873 -8.93126 1.000 51.00892 1259 VAL B CA 1
ATOM 6339 C C . VAL B 1 402 ? -31.44679 58.59453 -9.45429 1.000 54.12537 1259 VAL B C 1
ATOM 6340 O O . VAL B 1 402 ? -30.67332 59.04869 -10.30491 1.000 55.34501 1259 VAL B O 1
ATOM 6344 N N . SER B 1 403 ? -31.31360 57.35241 -8.98054 1.000 57.90880 1260 SER B N 1
ATOM 6345 C CA . SER B 1 403 ? -30.21032 56.51002 -9.42798 1.000 54.73241 1260 SER B CA 1
ATOM 6346 C C . SER B 1 403 ? -30.33841 56.12062 -10.89162 1.000 58.19623 1260 SER B C 1
ATOM 6347 O O . SER B 1 403 ? -29.34556 55.70483 -11.49781 1.000 65.61804 1260 SER B O 1
ATOM 6350 N N . GLY B 1 404 ? -31.53312 56.24393 -11.47114 1.000 59.50704 1261 GLY B N 1
ATOM 6351 C CA . GLY B 1 404 ? -31.71341 55.90738 -12.87012 1.000 58.01597 1261 GLY B CA 1
ATOM 6352 C C . GLY B 1 404 ? -31.04124 56.86549 -13.82982 1.000 51.82891 1261 GLY B C 1
ATOM 6353 O O . GLY B 1 404 ? -30.74451 56.47859 -14.96427 1.000 69.38252 1261 GLY B O 1
ATOM 6354 N N . ILE B 1 405 ? -30.78224 58.10357 -13.39949 1.000 51.93541 1262 ILE B N 1
ATOM 6355 C CA . ILE B 1 405 ? -30.20408 59.09513 -14.29911 1.000 48.58382 1262 ILE B CA 1
ATOM 6356 C C . ILE B 1 405 ? -28.77036 58.75583 -14.68850 1.000 62.69926 1262 ILE B C 1
ATOM 6357 O O . ILE B 1 405 ? -28.24869 59.32249 -15.65549 1.000 66.69996 1262 ILE B O 1
ATOM 6362 N N . ASP B 1 406 ? -28.11754 57.83861 -13.97014 1.000 55.34619 1263 ASP B N 1
ATOM 6363 C CA . ASP B 1 406 ? -26.70163 57.57733 -14.21049 1.000 69.98199 1263 ASP B CA 1
ATOM 6364 C C . ASP B 1 406 ? -26.47518 56.67486 -15.41787 1.000 69.05313 1263 ASP B C 1
ATOM 6365 O O . ASP B 1 406 ? -25.50109 56.86293 -16.15591 1.000 55.58180 1263 ASP B O 1
ATOM 6370 N N . ARG B 1 407 ? -27.35455 55.69240 -15.63599 1.000 58.82877 1264 ARG B N 1
ATOM 6371 C CA . ARG B 1 407 ? -27.11870 54.70989 -16.68945 1.000 58.49499 1264 ARG B CA 1
ATOM 6372 C C . ARG B 1 407 ? -27.11877 55.32940 -18.08054 1.000 67.62004 1264 ARG B C 1
ATOM 6373 O O . ARG B 1 407 ? -26.58843 54.71961 -19.01517 1.000 73.87384 1264 ARG B O 1
ATOM 6381 N N . PHE B 1 408 ? -27.69074 56.52128 -18.24145 1.000 59.75931 1265 PHE B N 1
ATOM 6382 C CA . PHE B 1 408 ? -27.71455 57.19137 -19.53412 1.000 53.67909 1265 PHE B CA 1
ATOM 6383 C C . PHE B 1 408 ? -26.46216 58.01370 -19.80199 1.000 57.03936 1265 PHE B C 1
ATOM 6384 O O . PHE B 1 408 ? -26.26023 58.45159 -20.93968 1.000 59.83438 1265 PHE B O 1
ATOM 6392 N N . LYS B 1 409 ? -25.62083 58.22907 -18.79376 1.000 63.70241 1266 LYS B N 1
ATOM 6393 C CA . LYS B 1 409 ? -24.35135 58.92020 -18.97238 1.000 67.80340 1266 LYS B CA 1
ATOM 6394 C C . LYS B 1 409 ? -23.19370 57.96890 -19.24104 1.000 52.04292 1266 LYS B C 1
ATOM 6395 O O . LYS B 1 409 ? -22.07310 58.43374 -19.47254 1.000 74.38555 1266 LYS B O 1
ATOM 6401 N N . THR B 1 410 ? -23.43423 56.65613 -19.20525 1.000 63.78287 1267 THR B N 1
ATOM 6402 C CA . THR B 1 410 ? -22.35014 55.69121 -19.36550 1.000 67.74635 1267 THR B CA 1
ATOM 6403 C C . THR B 1 410 ? -21.69893 55.81686 -20.73657 1.000 67.03535 1267 THR B C 1
ATOM 6404 O O . THR B 1 410 ? -20.47387 55.94163 -20.84859 1.000 67.94158 1267 THR B O 1
ATOM 6407 N N . THR B 1 411 ? -22.50518 55.78981 -21.79194 1.000 62.50074 1268 THR B N 1
ATOM 6408 C CA . THR B 1 411 ? -22.01193 55.82059 -23.15874 1.000 59.00821 1268 THR B CA 1
ATOM 6409 C C . THR B 1 411 ? -22.48953 57.08896 -23.85113 1.000 59.45449 1268 THR B C 1
ATOM 6410 O O . THR B 1 411 ? -23.61994 57.53809 -23.63696 1.000 62.44838 1268 THR B O 1
ATOM 6414 N N . GLY B 1 412 ? -21.61912 57.66581 -24.68242 1.000 54.64299 1269 GLY B N 1
ATOM 6415 C CA . GLY B 1 412 ? -21.96365 58.86402 -25.41645 1.000 57.79220 1269 GLY B CA 1
ATOM 6416 C C . GLY B 1 412 ? -22.53634 58.56757 -26.79108 1.000 44.46884 1269 GLY B C 1
ATOM 6417 O O . GLY B 1 412 ? -22.51082 57.44033 -27.27928 1.000 50.09855 1269 GLY B O 1
ATOM 6418 N N . TYR B 1 413 ? -23.06237 59.61437 -27.41871 1.000 42.75885 1270 TYR B N 1
ATOM 6419 C CA . TYR B 1 413 ? -23.63831 59.48713 -28.74949 1.000 43.52774 1270 TYR B CA 1
ATOM 6420 C C . TYR B 1 413 ? -22.53806 59.48415 -29.80111 1.000 49.66364 1270 TYR B C 1
ATOM 6421 O O . TYR B 1 413 ? -21.64357 60.33526 -29.78083 1.000 51.62165 1270 TYR B O 1
ATOM 6430 N N . ASN B 1 414 ? -22.60841 58.52444 -30.72224 1.000 50.16982 1271 ASN B N 1
ATOM 6431 C CA . ASN B 1 414 ? -21.63532 58.42221 -31.80920 1.000 51.72904 1271 ASN B CA 1
ATOM 6432 C C . ASN B 1 414 ? -22.14545 59.20207 -33.02174 1.000 51.97103 1271 ASN B C 1
ATOM 6433 O O . ASN B 1 414 ? -22.57668 58.64752 -34.03254 1.000 49.58236 1271 ASN B O 1
ATOM 6438 N N . PHE B 1 415 ? -22.09638 60.52577 -32.89245 1.000 43.92737 1272 PHE B N 1
ATOM 6439 C CA . PHE B 1 415 ? -22.47176 61.43837 -33.96220 1.000 44.65511 1272 PHE B CA 1
ATOM 6440 C C . PHE B 1 415 ? -21.35091 62.43807 -34.18051 1.000 47.67060 1272 PHE B C 1
ATOM 6441 O O . PHE B 1 415 ? -20.76112 62.94138 -33.21934 1.000 57.73340 1272 PHE B O 1
ATOM 6449 N N . GLN B 1 416 ? -21.06565 62.72548 -35.44620 1.000 46.94826 1273 GLN B N 1
ATOM 6450 C CA . GLN B 1 416 ? -20.10361 63.76628 -35.77922 1.000 55.34001 1273 GLN B CA 1
ATOM 6451 C C . GLN B 1 416 ? -20.73304 65.13236 -35.54320 1.000 47.54690 1273 GLN B C 1
ATOM 6452 O O . GLN B 1 416 ? -21.80690 65.42827 -36.07753 1.000 61.40779 1273 GLN B O 1
ATOM 6458 N N . GLU B 1 417 ? -20.07733 65.96021 -34.73605 1.000 49.51619 1274 GLU B N 1
ATOM 6459 C CA . GLU B 1 417 ? -20.58004 67.30029 -34.47284 1.000 53.62032 1274 GLU B CA 1
ATOM 6460 C C . GLU B 1 417 ? -20.29941 68.20466 -35.66562 1.000 57.62754 1274 GLU B C 1
ATOM 6461 O O . GLU B 1 417 ? -19.19630 68.19258 -36.22155 1.000 57.63804 1274 GLU B O 1
ATOM 6467 N N . VAL B 1 418 ? -21.30488 68.97523 -36.06617 1.000 53.76831 1275 VAL B N 1
ATOM 6468 C CA . VAL B 1 418 ? -21.14668 69.97287 -37.11953 1.000 49.93558 1275 VAL B CA 1
ATOM 6469 C C . VAL B 1 418 ? -21.14343 71.34506 -36.45669 1.000 55.87518 1275 VAL B C 1
ATOM 6470 O O . VAL B 1 418 ? -22.21112 71.85562 -36.08617 1.000 50.25597 1275 VAL B O 1
ATOM 6474 N N . PRO B 1 419 ? -19.97579 71.96995 -36.27956 1.000 61.02170 1276 PRO B N 1
ATOM 6475 C CA . PRO B 1 419 ? -19.92728 73.23642 -35.52879 1.000 59.03201 1276 PRO B CA 1
ATOM 6476 C C . PRO B 1 419 ? -20.76660 74.34054 -36.14207 1.000 63.91285 1276 PRO B C 1
ATOM 6477 O O . PRO B 1 419 ? -21.26072 75.20770 -35.41051 1.000 61.59949 1276 PRO B O 1
ATOM 6481 N N . GLU B 1 420 ? -20.94057 74.33623 -37.46595 1.000 66.42727 1277 GLU B N 1
ATOM 6482 C CA . GLU B 1 420 ? -21.74725 75.36616 -38.11190 1.000 59.44485 1277 GLU B CA 1
ATOM 6483 C C . GLU B 1 420 ? -23.20221 75.28600 -37.66557 1.000 63.91251 1277 GLU B C 1
ATOM 6484 O O . GLU B 1 420 ? -23.86730 76.31547 -37.49852 1.000 50.26924 1277 GLU B O 1
ATOM 6490 N N . ILE B 1 421 ? -23.71306 74.07085 -37.46129 1.000 51.85582 1278 ILE B N 1
ATOM 6491 C CA . ILE B 1 421 ? -25.08075 73.91921 -36.97829 1.000 50.38604 1278 ILE B CA 1
ATOM 6492 C C . ILE B 1 421 ? -25.16756 74.27914 -35.50004 1.000 48.67901 1278 ILE B C 1
ATOM 6493 O O . ILE B 1 421 ? -26.15051 74.88177 -35.05235 1.000 50.71864 1278 ILE B O 1
ATOM 6498 N N . GLN B 1 422 ? -24.14053 73.92599 -34.72099 1.000 56.83545 1279 GLN B N 1
ATOM 6499 C CA . GLN B 1 422 ? -24.14006 74.25112 -33.29667 1.000 54.68111 1279 GLN B CA 1
ATOM 6500 C C . GLN B 1 422 ? -24.17124 75.75817 -33.07732 1.000 54.75346 1279 GLN B C 1
ATOM 6501 O O . GLN B 1 422 ? -24.95370 76.26234 -32.26329 1.000 58.71874 1279 GLN B O 1
ATOM 6507 N N . LYS B 1 423 ? -23.32116 76.49623 -33.79647 1.000 50.29640 1280 LYS B N 1
ATOM 6508 C CA . LYS B 1 423 ? -23.33922 77.95104 -33.68707 1.000 57.80353 1280 LYS B CA 1
ATOM 6509 C C . LYS B 1 423 ? -24.65762 78.52526 -34.18636 1.000 54.86470 1280 LYS B C 1
ATOM 6510 O O . LYS B 1 423 ? -25.11023 79.56587 -33.69470 1.000 49.98590 1280 LYS B O 1
ATOM 6512 N N . PHE B 1 424 ? -25.29095 77.85440 -35.15046 1.000 54.29490 1281 PHE B N 1
ATOM 6513 C CA . PHE B 1 424 ? -26.60405 78.27963 -35.62363 1.000 46.11523 1281 PHE B CA 1
ATOM 6514 C C . PHE B 1 424 ? -27.66535 78.09764 -34.54375 1.000 52.82717 1281 PHE B C 1
ATOM 6515 O O . PHE B 1 424 ? -28.58465 78.91554 -34.42178 1.000 52.05953 1281 PHE B O 1
ATOM 6523 N N . LEU B 1 425 ? -27.55098 77.03661 -33.74506 1.000 47.68543 1282 LEU B N 1
ATOM 6524 C CA . LEU B 1 425 ? -28.51629 76.80655 -32.67730 1.000 47.80554 1282 LEU B CA 1
ATOM 6525 C C . LEU B 1 425 ? -28.29198 77.75130 -31.50272 1.000 51.92733 1282 LEU B C 1
ATOM 6526 O O . LEU B 1 425 ? -29.25724 78.23995 -30.90583 1.000 56.15748 1282 LEU B O 1
ATOM 6531 N N . ASP B 1 426 ? -27.03106 78.02115 -31.15721 1.000 52.23311 1283 ASP B N 1
ATOM 6532 C CA . ASP B 1 426 ? -26.75166 78.94355 -30.06102 1.000 42.20231 1283 ASP B CA 1
ATOM 6533 C C . ASP B 1 426 ? -27.28791 80.33593 -30.36255 1.000 53.67376 1283 ASP B C 1
ATOM 6534 O O . ASP B 1 426 ? -27.83173 81.00604 -29.47681 1.000 61.09631 1283 ASP B O 1
ATOM 6539 N N . ALA B 1 427 ? -27.15199 80.78424 -31.61216 1.000 62.65653 1284 ALA B N 1
ATOM 6540 C CA . ALA B 1 427 ? -27.59007 82.12950 -31.96735 1.000 59.56496 1284 ALA B CA 1
ATOM 6541 C C . ALA B 1 427 ? -29.10890 82.25178 -31.92857 1.000 59.92513 1284 ALA B C 1
ATOM 6542 O O . ALA B 1 427 ? -29.64220 83.29043 -31.52060 1.000 63.95362 1284 ALA B O 1
ATOM 6544 N N . TRP B 1 428 ? -29.82446 81.20520 -32.34402 1.000 45.25377 1285 TRP B N 1
ATOM 6545 C CA . TRP B 1 428 ? -31.28110 81.28501 -32.37097 1.000 44.52568 1285 TRP B CA 1
ATOM 6546 C C . TRP B 1 428 ? -31.88986 81.00994 -31.00304 1.000 56.78176 1285 TRP B C 1
ATOM 6547 O O . TRP B 1 428 ? -32.88901 81.63624 -30.63195 1.000 60.13317 1285 TRP B O 1
ATOM 6558 N N . PHE B 1 429 ? -31.30707 80.08124 -30.24129 1.000 53.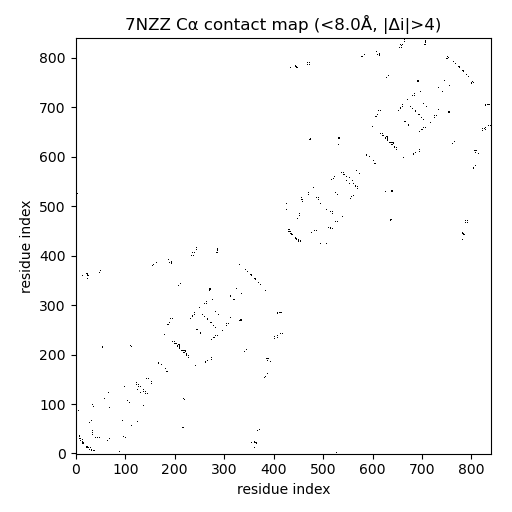50755 1286 PHE B N 1
ATOM 6559 C CA . PHE B 1 429 ? -31.84384 79.76490 -28.92276 1.000 53.45468 1286 PHE B CA 1
ATOM 6560 C C . PHE B 1 429 ? -31.83634 80.96755 -27.99094 1.000 52.96318 1286 PHE B C 1
ATOM 6561 O O . PHE B 1 429 ? -32.61535 80.99760 -27.03258 1.000 68.62490 1286 PHE B O 1
ATOM 6569 N N . GLU B 1 430 ? -30.98778 81.95971 -28.25093 1.000 45.90673 1287 GLU B N 1
ATOM 6570 C CA . GLU B 1 430 ? -30.87207 83.11335 -27.37058 1.000 53.11141 1287 GLU B CA 1
ATOM 6571 C C . GLU B 1 430 ? -31.73870 84.29190 -27.79661 1.000 55.19396 1287 GLU B C 1
ATOM 6572 O O . GLU B 1 430 ? -31.85202 85.25763 -27.03463 1.000 69.03412 1287 GLU B O 1
ATOM 6574 N N . LYS B 1 431 ? -32.35633 84.24625 -28.98095 1.000 64.56464 1288 LYS B N 1
ATOM 6575 C CA . LYS B 1 431 ? -33.15006 85.37212 -29.45310 1.000 63.79574 1288 LYS B CA 1
ATOM 6576 C C . LYS B 1 431 ? -34.55579 85.00465 -29.91166 1.000 59.69708 1288 LYS B C 1
ATOM 6577 O O . LYS B 1 431 ? -35.27247 85.88274 -30.40432 1.000 61.39957 1288 LYS B O 1
ATOM 6583 N N . CYS B 1 432 ? -34.97455 83.75661 -29.76524 1.000 51.92208 1289 CYS B N 1
ATOM 6584 C CA . CYS B 1 432 ? -36.36494 83.46587 -30.08493 1.000 43.75776 1289 CYS B CA 1
ATOM 6585 C C . CYS B 1 432 ? -37.27523 83.95079 -28.95741 1.000 60.84581 1289 CYS B C 1
ATOM 6586 O O . CYS B 1 432 ? -36.96580 83.75255 -27.77901 1.000 55.25751 1289 CYS B O 1
ATOM 6589 N N . PRO B 1 433 ? -38.39379 84.59050 -29.28756 1.000 62.20865 1290 PRO B N 1
ATOM 6590 C CA . PRO B 1 433 ? -39.31483 85.04133 -28.24195 1.000 66.53764 1290 PRO B CA 1
ATOM 6591 C C . PRO B 1 433 ? -39.97050 83.86310 -27.54424 1.000 65.74858 1290 PRO B C 1
ATOM 6592 O O . PRO B 1 433 ? -40.12685 82.78007 -28.11369 1.000 62.25204 1290 PRO B O 1
ATOM 6596 N N . THR B 1 434 ? -40.35102 84.08656 -26.29035 1.000 64.70148 1291 THR B N 1
ATOM 6597 C CA . THR B 1 434 ? -41.02608 83.05048 -25.52858 1.000 71.84802 1291 THR B CA 1
ATOM 6598 C C . THR B 1 434 ? -42.41267 82.78348 -26.10656 1.000 73.38031 1291 THR B C 1
ATOM 6599 O O . THR B 1 434 ? -43.00152 83.62104 -26.79691 1.000 69.07489 1291 THR B O 1
ATOM 6603 N N . ILE B 1 435 ? -42.92801 81.58494 -25.81726 1.000 84.95142 1292 ILE B N 1
ATOM 6604 C CA . ILE B 1 435 ? -44.24888 81.19144 -26.30138 1.000 83.31331 1292 ILE B CA 1
ATOM 6605 C C . ILE B 1 435 ? -45.30660 82.20111 -25.87607 1.000 74.25311 1292 ILE B C 1
ATOM 6606 O O . ILE B 1 435 ? -46.26329 82.46027 -26.61737 1.000 82.05854 1292 ILE B O 1
ATOM 6611 N N . ASP B 1 436 ? -45.14661 82.80258 -24.69525 1.000 61.76968 1293 ASP B N 1
ATOM 6612 C CA . ASP B 1 436 ? -46.06404 83.85579 -24.27141 1.000 82.71593 1293 ASP B CA 1
ATOM 6613 C C . ASP B 1 436 ? -46.06786 85.01114 -25.26639 1.000 75.17580 1293 ASP B C 1
ATOM 6614 O O . ASP B 1 436 ? -47.12971 85.51674 -25.64713 1.000 86.50138 1293 ASP B O 1
ATOM 6616 N N . GLU B 1 437 ? -44.88293 85.43662 -25.70792 1.000 85.58178 1294 GLU B N 1
ATOM 6617 C CA . GLU B 1 437 ? -44.80342 86.53576 -26.66378 1.000 86.49737 1294 GLU B CA 1
ATOM 6618 C C . GLU B 1 437 ? -45.25930 86.11022 -28.05285 1.000 86.40467 1294 GLU B C 1
ATOM 6619 O O . GLU B 1 437 ? -45.71178 86.94976 -28.83950 1.000 89.18635 1294 GLU B O 1
ATOM 6625 N N . GLN B 1 438 ? -45.14996 84.82108 -28.37245 1.000 74.21236 1295 GLN B N 1
ATOM 6626 C CA . GLN B 1 438 ? -45.48423 84.33596 -29.70415 1.000 70.40613 1295 GLN B CA 1
ATOM 6627 C C . GLN B 1 438 ? -46.98298 84.23670 -29.95041 1.000 65.71211 1295 GLN B C 1
ATOM 6628 O O . GLN B 1 438 ? -47.38962 84.08043 -31.10661 1.000 71.88145 1295 GLN B O 1
ATOM 6634 N N . TYR B 1 439 ? -47.81164 84.32179 -28.90697 1.000 70.36278 1296 TYR B N 1
ATOM 6635 C CA . TYR B 1 439 ? -49.25419 84.24855 -29.11580 1.000 63.76832 1296 TYR B CA 1
ATOM 6636 C C . TYR B 1 439 ? -49.75537 85.43924 -29.92354 1.000 65.73508 1296 TYR B C 1
ATOM 6637 O O . TYR B 1 439 ? -50.62495 85.28754 -30.79010 1.000 71.42386 1296 TYR B O 1
ATOM 6646 N N . GLN B 1 440 ? -49.22234 86.63451 -29.65217 1.000 62.49616 1297 GLN B N 1
ATOM 6647 C CA . GLN B 1 440 ? -49.62512 87.80953 -30.41926 1.000 80.47611 1297 GLN B CA 1
ATOM 6648 C C . GLN B 1 440 ? -49.23241 87.68143 -31.88384 1.000 64.32379 1297 GLN B C 1
ATOM 6649 O O . GLN B 1 440 ? -49.93363 88.19642 -32.76214 1.000 62.89316 1297 GLN B O 1
ATOM 6655 N N . ILE B 1 441 ? -48.11889 87.00433 -32.16655 1.000 60.95355 1298 ILE B N 1
ATOM 6656 C CA . ILE B 1 441 ? -47.75510 86.73030 -33.55218 1.000 65.33877 1298 ILE B CA 1
ATOM 6657 C C . ILE B 1 441 ? -48.81120 85.85105 -34.20569 1.000 66.15842 1298 ILE B C 1
ATOM 6658 O O . ILE B 1 441 ? -49.24233 86.10642 -35.33599 1.000 66.67882 1298 ILE B O 1
ATOM 6663 N N . SER B 1 442 ? -49.25788 84.81178 -33.49666 1.000 62.38665 1299 SER B N 1
ATOM 6664 C CA . SER B 1 442 ? -50.28225 83.92126 -34.02769 1.000 68.43307 1299 SER B CA 1
ATOM 6665 C C . SER B 1 442 ? -51.63721 84.60501 -34.16498 1.000 70.09254 1299 SER B C 1
ATOM 6666 O O . SER B 1 442 ? -52.48240 84.12394 -34.92644 1.000 60.81434 1299 SER B O 1
ATOM 6669 N N . LEU B 1 443 ? -51.86962 85.70504 -33.44503 1.000 71.31783 1300 LEU B N 1
ATOM 6670 C CA . LEU B 1 443 ? -53.10644 86.45725 -33.63109 1.000 73.18770 1300 LEU B CA 1
ATOM 6671 C C . LEU B 1 443 ? -53.04492 87.30814 -34.89178 1.000 73.49261 1300 LEU B C 1
ATOM 6672 O O . LEU B 1 443 ? -53.95993 87.26938 -35.72105 1.000 72.44505 1300 LEU B O 1
ATOM 6677 N N . ASN B 1 444 ? -51.96985 88.08366 -35.05088 1.000 77.86406 1301 ASN B N 1
ATOM 6678 C CA . ASN B 1 444 ? -51.80538 88.89514 -36.25009 1.000 82.56719 1301 ASN B CA 1
ATOM 6679 C C . ASN B 1 444 ? -51.61657 88.04531 -37.49990 1.000 66.69233 1301 ASN B C 1
ATOM 6680 O O . ASN B 1 444 ? -51.89524 88.52081 -38.60547 1.000 76.46585 1301 ASN B O 1
ATOM 6682 N N . LEU B 1 445 ? -51.16136 86.80212 -37.34947 1.000 68.66605 1302 LEU B N 1
ATOM 6683 C CA . LEU B 1 445 ? -50.93985 85.91260 -38.48278 1.000 66.48601 1302 LEU B CA 1
ATOM 6684 C C . LEU B 1 445 ? -52.20443 85.16150 -38.88308 1.000 77.38998 1302 LEU B C 1
ATOM 6685 O O . LEU B 1 445 ? -52.46990 84.98989 -40.07750 1.000 90.66206 1302 LEU B O 1
ATOM 6690 N N . GLU B 1 446 ? -52.98540 84.70052 -37.90689 1.000 81.02610 1303 GLU B N 1
ATOM 6691 C CA . GLU B 1 446 ? -54.27547 84.06149 -38.16453 1.000 87.49134 1303 GLU B CA 1
ATOM 6692 C C . GLU B 1 446 ? -55.26607 84.56692 -37.12601 1.000 79.73008 1303 GLU B C 1
ATOM 6693 O O . GLU B 1 446 ? -55.34612 84.03756 -36.00996 1.000 77.40328 1303 GLU B O 1
ATOM 6699 N N . PRO B 1 447 ? -56.03728 85.59852 -37.45890 1.000 86.90813 1304 PRO B N 1
ATOM 6700 C CA . PRO B 1 447 ? -56.93693 86.20744 -36.47116 1.000 84.23295 1304 PRO B CA 1
ATOM 6701 C C . PRO B 1 447 ? -58.03915 85.25145 -36.03772 1.000 86.92497 1304 PRO B C 1
ATOM 6702 O O . PRO B 1 447 ? -58.25616 84.18533 -36.61639 1.000 95.31678 1304 PRO B O 1
ATOM 6706 N N . ARG B 1 448 ? -58.74270 85.65865 -34.98599 1.000 84.56864 1305 ARG B N 1
ATOM 6707 C CA . ARG B 1 448 ? -59.88138 84.90168 -34.48104 1.000 80.47356 1305 ARG B CA 1
ATOM 6708 C C . ARG B 1 448 ? -61.12774 85.16314 -35.31896 1.000 76.05483 1305 ARG B C 1
ATOM 6709 O O . ARG B 1 448 ? -62.24323 85.19024 -34.79782 1.000 93.70681 1305 ARG B O 1
#

Foldseek 3Di:
DDDPQQDFPQCVQFDADPVRDTQWGFPLNLLSQLLPLPDHDPLSLVLCLQQVLLQDAPLSSLVSLVCLLVPDGDPDADPVRVVCCVVRPNVSSNVSSLVSLVCSQQPRDDLQSDDQVSLVVQLVVLPDPSNVVDPCSVVSNVSSVCSNVPHHNAFAAADPDAADDQPQALVPADPDHQPVSHQLLNLLVQLQQVLVVLLRVQDLLLLLCVQVPVSSSGPDDVVSVVVNVLSLQLLLLLLLVSLLVDQDLCVSLVSLLSLLSNLVSNVVLQELSSNVSNLCSCCFPLNVPPVVNCVPHDPVSVVSSVVNCVCCPVVVLSVNVVVVVVPCASRAHNDRCVSLNVQLNCLSVVDDQADPPDSRIGRSVSSSSNCVSSVVSVRNRHHGDRHDHRVSSVVVSVVSSVVGDGSVVSNVSSCVSPNDD/DDDPQLDFPQCVQFDADPVGHTQKGFPLNLLSLLLPQPDHDVLSLVLCLQQVLLPDAPLSSLVSLVCQLVDDTDPPDDPVRVVVCCVRPNVSSNVSSLVSLLCNLPPRDDLLSDDLVSLVVQLVSLPDPVNVVDPCSVVNNVSSVCSNVPHHAFAAADPDAADDQPQALVPADPQHAPVSHQLLNLLVQLLQVLLVLLRVQDLLLLCCVQVPVSSSHPDDNVSVVVSVLLLQLLLLLLLQSLLVDQDLVVSLVSLLSLLVSLVSNVVVQALSSNVSNLCSCCFPLNVPPVVNCVPHDPVSVVSSVVNCVCCPVVVLSVNVVVVLVPQFLHAHNDNCVSLSVQLNCLSVVDDQAPPPDPSMGRSVSSSSNCVSSVSSVSNSHHHDNHDHNVSVVVSSVVSSVPRDGSVVCNVSSCVSPND

Sequence (840 aa):
DVPWYLEGDDEYELLLDVKGNIKGGSKEALVSHLTHHLSLDSNFNAVFLLMFSSMMSLGELISSLLIARFNIEPPEGLSYEEYNLWVSSKKRNPIRLRVINIMKLLLEKNWSMSYYNEPVLRRWLTFAHSDQVQTYSLGNLLVNYLERLLRGERIRDPVIPNTKPPAPLTKGSSLSKKPRVMDIDYVELARQLTLREFKLYCKITKFACLAKVWGKKSGLSESIDSITQFIKASNQLTNFVGYMILRRKADPKKRVQIIRYFIQVADKCRQYNNFSSMTTAIISALYSSPIHRLKKTWEYMNADALSNLKNMNKLMNSSRNFNEYRDVLKFIGSEPCVPFFGVYLSDLTFVYHGNPDYLYNRTRQVNFAKRAKTSEIVSGIDRFKTTGYNFQEVPEIQKFLDAWFEKCPTIDEQYQISLNLEPREDVPWYLEGDDEYELLLDVKGNIKGGSKEALVSHLTHHLSLDSNFNAVFLLMFSSMMSLGELISLLIARFNIEPPEGLSYEEYNLWVSKKRNPIRLRVINIMKLLLEKNWSMSYYNEPVLRRWLTFAHSDQVQTYSLGNLLVNYLERLLRGERRDPVIPNTKPPAPLTKGSSLSKKPRVMDIDYVELARQLTLREFKLYCKITKFACLAKVWGKKSGLSESIDSITQFIKASNQLTNFVGYMILRKADPKKRVQIIRYFIQVADKCRQYNNFSSMTAIISALYSSPIHRLKKTWEYMNADALSNLKNMNKLMNSSRNFNEYRDVLKFIGSEPCVPFFGVYLSDLTFVYHGNPDYLYNRTRQVNFAKRAKTSEIVSGIDRFKTTGYNFQEVPEIQKFLDAWFEKCPTIDEQYQISLNLEPR

B-factor: mean 54.56, std 14.99, range [27.71, 129.35]

InterPro domains:
  IPR000651 Ras-like guanine nucleotide exchange factor, N-terminal [PF00618] (903-1007)
  IPR000651 Ras-like guanine nucleotide exchange factor, N-terminal [PS50212] (900-1034)
  IPR000651 Ras-like guanine nucleotide exchange factor, N-terminal [SM00229] (899-1030)
  IPR000651 Ras-like guanine nucleotide exchange factor, N-terminal [cd06224] (908-1022)
  IPR001452 SH3 domain [PF00018] (36-86)
  IPR001452 SH3 domain [PS50002] (30-94)
  IPR001452 SH3 domain [SM00326] (33-93)
  IPR001895 Ras guanine-nucleotide exchange factors catalytic domain [PF00617] (1071-1252)
  IPR001895 Ras guanine-nucleotide exchange factors catalytic domain [PS50009] (1068-1305)
  IPR001895 Ras guanine-nucleotide exchange factors catalytic domain [SM00147] (1064-1306)
  IPR001895 Ras guanine-nucleotide exchange factors catalytic domain [cd00155] (1064-1300)
  IPR008937 Ras-like guanine nucleotide exchange factor [PTHR23113] (827-1308)
  IPR019804 Ras guanine-nucleotide exchange factor, conserved site [PS00720] (1219-1251)
  IPR023578 Ras guanine nucleotide exchange factor domain superfamily [SSF48366] (879-1309)
  IPR036028 SH3-like domain superfamily [SSF50044] (19-97)
  IPR036964 Ras guanine-nucleotide exchange factor, catalytic domain superfamily [G3DSA:1.10.840.10] (1044-1305)

Secondary structure (DSSP, 8-state):
---GGGS-SSGGGEEE-TTS-EEEE-HHHHHHHHT-SS---HHHHHHHHHHGGGTS-HHHHHHHHHHHHTPPPPTT--HHHHHHHIIIIIHHHHHHHHHHHHHHHHHS--GGG--HHHHHHHHHHHTSHHHHTSTHHHHHHHHHHHHHTT----PPB--SSPPPPPSS-GGGS-SS--GGGS-HHHHHHHHHHHHHHHHHT--HHHHHHHHHGGGGT-----HHHHHHHHHHHHHHHHHHHHHHT--SHHHHHHHHHHHHHHHHHHHHTTBHHHHHHHHHHHTSHHHHT-HHHHTT--HHHHHHHHHHHHHT-GGGTTHHHHHHHTT-TTS--B--HHHHHHHHHHHHHHS-SBGGG-TTSEEHHHHHHHHHHHGGGGGGGSB-------HHHHHHHHHHHHHPPPHHHHHHHHHHHS---/---GGGS-SSGGGEEE-TTS-EEEE-HHHHHHHHT-SS---HHHHHHHHHHGGGTS-HHHHHHH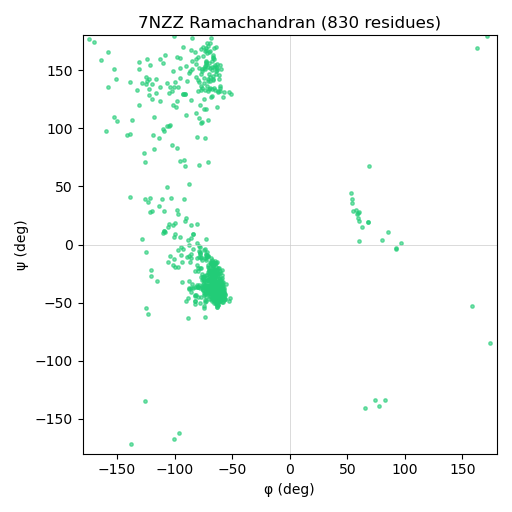HHHHHTPPPPTT--HHHHHHHIIIIIHHHHHHHHHHHHHHHHHS--GGG--HHHHHHHHHHHTSTTGGGSTTHHHHHHHHHHHHTT---PPB--SSPPPPPSS-GGGS-SS--GGGS-HHHHHHHHHHHHHHHHHT--HHHHHHHHHGGGGT-----HHHHHHHHHHHHHHHHHHHHHHT-SSHHHHHHHHHHHHHHHHHHHHTTBHHHHHHHHHHHHSHHHHT-HHHHTTS-HHHHHHHHHHHHHT-GGGTTHHHHHHHTTT-SSS-B--HHHHHHHHHHHHHTS-SBSTT-TTSEEHHHHHHHHHHHGGGGTTSSB-------HHHHHHHHHHHTTSPPHHHHHHHHHHHS--

Radius of gyration: 37.53 Å; Cα contacts (8 Å, |Δi|>4): 1042; chains: 2; bounding box: 69×106×91 Å

Organism: Candida albicans (strain SC5314 / ATCC MYA-2876) (NCBI:txid237561)

Solvent-accessible surface area: 39226 Å² total; per-residue (Å²): 95,50,14,96,12,12,62,19,32,43,80,96,27,29,33,95,58,118,89,42,98,26,61,0,0,0,69,47,1,0,2,4,37,4,0,15,11,100,65,107,60,78,109,10,13,60,11,0,3,15,3,0,14,5,14,7,60,13,18,66,0,2,71,34,0,10,61,19,1,74,29,140,41,47,174,76,30,44,177,70,26,77,59,77,2,24,76,55,12,52,51,32,0,27,91,59,0,0,58,6,0,61,60,0,3,69,160,20,32,2,101,28,11,103,65,79,100,23,0,124,126,0,22,84,10,0,95,35,113,93,0,71,118,46,105,35,0,109,58,1,12,67,26,0,59,63,4,29,145,70,72,71,72,278,82,41,94,65,78,116,65,90,71,52,76,50,92,13,62,12,103,85,25,70,117,94,24,172,9,72,75,0,53,72,18,0,0,0,25,0,3,0,32,44,4,13,53,40,0,33,123,0,55,49,24,1,0,5,13,84,21,6,33,110,61,2,43,16,98,40,80,57,76,22,0,53,58,5,60,95,6,23,81,39,3,20,22,1,0,0,53,1,0,8,116,35,83,69,39,112,75,4,7,69,1,0,71,10,2,2,70,0,0,21,44,0,85,93,36,23,0,3,2,0,0,8,7,0,5,53,0,2,84,17,72,2,0,119,55,0,65,43,0,42,145,116,15,59,79,113,6,70,60,36,6,65,97,1,50,54,10,15,34,80,96,170,106,27,105,82,1,90,79,60,26,132,148,8,32,90,89,39,0,0,0,55,5,26,10,22,27,52,36,0,54,160,18,38,137,55,31,79,33,78,22,124,141,72,104,94,34,6,9,8,29,4,2,25,96,0,9,134,41,0,48,24,0,56,124,10,39,66,30,8,21,34,35,98,92,8,86,84,0,19,63,19,0,79,41,50,9,148,133,13,41,72,33,126,113,0,68,110,57,0,28,120,48,22,104,157,154,162,60,58,149,17,12,87,20,29,43,84,182,62,27,20,96,54,119,86,45,92,23,47,0,0,6,65,80,0,0,1,3,35,2,0,16,14,98,62,103,60,71,122,9,14,59,13,0,0,10,4,0,19,6,14,8,60,13,12,70,0,0,50,37,0,32,58,19,2,85,33,143,38,46,171,79,31,56,175,142,60,82,64,68,4,25,67,110,11,47,61,38,0,32,59,46,0,3,36,6,0,0,39,0,14,32,110,20,32,0,95,41,13,100,64,78,99,17,0,117,99,0,21,101,20,0,98,32,118,92,0,68,112,51,113,12,0,98,25,0,15,75,28,0,57,60,13,25,148,66,74,110,159,83,44,80,67,48,91,85,176,49,57,78,59,91,13,59,11,109,84,34,77,119,97,18,57,11,88,86,0,51,76,15,0,0,0,20,0,2,0,30,47,8,15,52,50,0,30,134,0,67,55,27,2,0,4,14,77,19,6,33,106,65,3,36,18,89,52,84,58,75,24,0,51,59,7,62,102,7,23,80,34,1,20,17,0,0,0,56,6,0,6,123,82,84,70,37,58,35,2,10,35,8,0,77,12,0,1,75,0,0,21,44,0,82,90,35,34,0,3,3,0,0,10,5,0,7,53,0,1,73,17,73,1,0,108,54,0,65,50,0,43,143,144,13,61,76,118,10,58,64,42,4,59,81,2,61,120,13,21,45,81,99,166,108,23,105,84,1,87,80,60,19,131,87,6,22,25,42,42,0,0,0,56,6,29,10,21,28,62,30,0,42,156,16,41,142,50,30,82,36,98,17,152,114,77,76,75,38,4,6,7,26,5,1,22,93,0,7,130,34,0,47,22,0,57,74,0,34,34,8,7,19,36,32,94,90,8,82,80,0,25,63,18,0,74,57,42,10,84,130,15,28,61,38,87,101,0,73,124,55,0,29,92,42,19,108,205